Protein AF-0000000066917231 (afdb_homodimer)

InterPro domains:
  IPR001452 SH3 domain [PS50002] (466-528)
  IPR001452 SH3 domain [SM00326] (469-527)
  IPR027350 Glycosyltransferase family 23 (GT23) domain [PS51659] (178-539)
  IPR036028 SH3-like domain superfamily [SSF50044] (469-527)
  IPR045573 Alpha-(1,6)-fucosyltransferase, N- and catalytic domain [PF19745] (21-462)

Structure (mmCIF, N/CA/C/O backbone):
data_AF-0000000066917231-model_v1
#
loop_
_entity.id
_entity.type
_entity.pdbx_description
1 polymer 'GT23 domain-containing protein'
#
loop_
_atom_site.group_PDB
_atom_site.id
_atom_site.type_symbol
_atom_site.label_atom_id
_atom_site.label_alt_id
_atom_site.label_comp_id
_atom_site.label_asym_id
_atom_site.label_entity_id
_atom_site.label_seq_id
_atom_site.pdbx_PDB_ins_code
_atom_site.Cartn_x
_atom_site.Cartn_y
_atom_site.Cartn_z
_atom_site.occupancy
_atom_site.B_iso_or_equiv
_atom_site.auth_seq_id
_atom_site.auth_comp_id
_atom_site.auth_asym_id
_atom_site.auth_atom_id
_atom_site.pdbx_PDB_model_num
ATOM 1 N N . MET A 1 1 ? 68.5 40.312 -8.625 1 17.56 1 MET A N 1
ATOM 2 C CA . MET A 1 1 ? 67.75 40.281 -7.395 1 17.56 1 MET A CA 1
ATOM 3 C C . MET A 1 1 ? 67.5 38.875 -6.922 1 17.56 1 MET A C 1
ATOM 5 O O . MET A 1 1 ? 67.562 37.906 -7.715 1 17.56 1 MET A O 1
ATOM 9 N N . ARG A 1 2 ? 66.875 38.531 -5.535 1 18.97 2 ARG A N 1
ATOM 10 C CA . ARG A 1 2 ? 66.938 37.75 -4.312 1 18.97 2 ARG A CA 1
ATOM 11 C C . ARG A 1 2 ? 66.125 36.438 -4.473 1 18.97 2 ARG A C 1
ATOM 13 O O . ARG A 1 2 ? 65 36.469 -4.926 1 18.97 2 ARG A O 1
ATOM 20 N N . SER A 1 3 ? 66.688 35.25 -4.461 1 21.97 3 SER A N 1
ATOM 21 C CA . SER A 1 3 ? 66.5 33.812 -4.629 1 21.97 3 SER A CA 1
ATOM 22 C C . SER A 1 3 ? 65.75 33.188 -3.455 1 21.97 3 SER A C 1
ATOM 24 O O . SER A 1 3 ? 66.25 32.344 -2.742 1 21.97 3 SER A O 1
ATOM 26 N N . VAL A 1 4 ? 65 34.156 -2.635 1 23.23 4 VAL A N 1
ATOM 27 C CA . VAL A 1 4 ? 64.562 33.781 -1.29 1 23.23 4 VAL A CA 1
ATOM 28 C C . VAL A 1 4 ? 63.875 32.438 -1.321 1 23.23 4 VAL A C 1
ATOM 30 O O . VAL A 1 4 ? 63.375 32 -2.365 1 23.23 4 VAL A O 1
ATOM 33 N N . THR A 1 5 ? 63.594 31.641 -0.083 1 21.59 5 THR A N 1
ATOM 34 C CA . THR A 1 5 ? 63.594 30.562 0.896 1 21.59 5 THR A CA 1
ATOM 35 C C . THR A 1 5 ? 62.188 29.953 0.996 1 21.59 5 THR A C 1
ATOM 37 O O . THR A 1 5 ? 61.406 30.297 1.899 1 21.59 5 THR A O 1
ATOM 40 N N . LYS A 1 6 ? 61.25 29.953 -0.04 1 24.36 6 LYS A N 1
ATOM 41 C CA . LYS A 1 6 ? 59.812 29.781 0.148 1 24.36 6 LYS A CA 1
ATOM 42 C C . LYS A 1 6 ? 59.5 28.359 0.579 1 24.36 6 LYS A C 1
ATOM 44 O O . LYS A 1 6 ? 58.344 27.906 0.447 1 24.36 6 LYS A O 1
ATOM 49 N N . ASN A 1 7 ? 60.531 27.5 1.087 1 22.14 7 ASN A N 1
ATOM 50 C CA . ASN A 1 7 ? 60.406 26.047 1.119 1 22.14 7 ASN A CA 1
ATOM 51 C C . ASN A 1 7 ? 59.469 25.594 2.244 1 22.14 7 ASN A C 1
ATOM 53 O O . ASN A 1 7 ? 58.906 24.5 2.186 1 22.14 7 ASN A O 1
ATOM 57 N N . SER A 1 8 ? 59.594 26.094 3.582 1 23.36 8 SER A N 1
ATOM 58 C CA . SER A 1 8 ? 59.5 25.219 4.746 1 23.36 8 SER A CA 1
ATOM 59 C C . SER A 1 8 ? 58.062 24.938 5.141 1 23.36 8 SER A C 1
ATOM 61 O O . SER A 1 8 ? 57.781 24.094 5.996 1 23.36 8 SER A O 1
ATOM 63 N N . LEU A 1 9 ? 57.031 25.844 5.008 1 25.36 9 LEU A N 1
ATOM 64 C CA . LEU A 1 9 ? 55.938 25.875 5.949 1 25.36 9 LEU A CA 1
ATOM 65 C C . LEU A 1 9 ? 55 24.688 5.707 1 25.36 9 LEU A C 1
ATOM 67 O O . LEU A 1 9 ? 53.969 24.562 6.383 1 25.36 9 LEU A O 1
ATOM 71 N N . THR A 1 10 ? 55.188 23.781 4.629 1 25.2 10 THR A N 1
ATOM 72 C CA . THR A 1 10 ? 54.062 22.922 4.23 1 25.2 10 THR A CA 1
ATOM 73 C C . THR A 1 10 ? 54 21.688 5.129 1 25.2 10 THR A C 1
ATOM 75 O O . THR A 1 10 ? 53.094 20.859 4.957 1 25.2 10 THR A O 1
ATOM 78 N N . SER A 1 11 ? 55 21.375 6.086 1 26.55 11 SER A N 1
ATOM 79 C CA . SER A 1 11 ? 55.125 20.016 6.602 1 26.55 11 SER A CA 1
ATOM 80 C C . SER A 1 11 ? 54.125 19.766 7.719 1 26.55 11 SER A C 1
ATOM 82 O O . SER A 1 11 ? 53.719 18.609 7.953 1 26.55 11 SER A O 1
ATOM 84 N N . ASP A 1 12 ? 53.812 20.688 8.672 1 26.84 12 ASP A N 1
ATOM 85 C CA . ASP A 1 12 ? 53.344 20.344 10.016 1 26.84 12 ASP A CA 1
ATOM 86 C C . ASP A 1 12 ? 51.906 19.891 9.992 1 26.84 12 ASP A C 1
ATOM 88 O O . ASP A 1 12 ? 51.375 19.375 10.992 1 26.84 12 ASP A O 1
ATOM 92 N N . ILE A 1 13 ? 51.031 20.312 9.086 1 29.67 13 ILE A N 1
ATOM 93 C CA . ILE A 1 13 ? 49.594 20.109 9.359 1 29.67 13 ILE A CA 1
ATOM 94 C C . ILE A 1 13 ? 49.25 18.641 9.211 1 29.67 13 ILE A C 1
ATOM 96 O O . ILE A 1 13 ? 48.062 18.25 9.32 1 29.67 13 ILE A O 1
ATOM 100 N N . ARG A 1 14 ? 50.219 17.656 8.836 1 33.34 14 ARG A N 1
ATOM 101 C CA . ARG A 1 14 ? 49.969 16.25 8.484 1 33.34 14 ARG A CA 1
ATOM 102 C C . ARG A 1 14 ? 49.75 15.406 9.734 1 33.34 14 ARG A C 1
ATOM 104 O O . ARG A 1 14 ? 49.031 14.406 9.695 1 33.34 14 ARG A O 1
ATOM 111 N N . ASN A 1 15 ? 50.438 15.68 10.883 1 32.41 15 ASN A N 1
ATOM 112 C CA . ASN A 1 15 ? 50.531 14.703 11.961 1 32.41 15 ASN A CA 1
ATOM 113 C C . ASN A 1 15 ? 49.219 14.641 12.773 1 32.41 15 ASN A C 1
ATOM 115 O O . ASN A 1 15 ? 49 13.688 13.523 1 32.41 15 ASN A O 1
ATOM 119 N N . VAL A 1 16 ? 48.469 15.766 13.039 1 36.62 16 VAL A N 1
ATOM 120 C CA . VAL A 1 16 ? 47.375 15.742 14.008 1 36.62 16 VAL A CA 1
ATOM 121 C C . VAL A 1 16 ? 46.281 14.82 13.508 1 36.62 16 VAL A C 1
ATOM 123 O O . VAL A 1 16 ? 45.562 14.219 14.305 1 36.62 16 VAL A O 1
ATOM 126 N N . ASP A 1 17 ? 46.219 14.602 12.148 1 38 17 ASP A N 1
ATOM 127 C CA . ASP A 1 17 ? 45.062 13.914 11.594 1 38 17 ASP A CA 1
ATOM 128 C C . ASP A 1 17 ? 45.156 12.406 11.82 1 38 17 ASP A C 1
ATOM 130 O O . ASP A 1 17 ? 44.156 11.719 11.938 1 38 17 ASP A O 1
ATOM 134 N N . LEU A 1 18 ? 46.375 11.805 12.148 1 42.78 18 LEU A N 1
ATOM 135 C CA . LEU A 1 18 ? 46.531 10.359 12.234 1 42.78 18 LEU A CA 1
ATOM 136 C C . LEU A 1 18 ? 46.062 9.828 13.578 1 42.78 18 LEU A C 1
ATOM 138 O O . LEU A 1 18 ? 45.469 8.742 13.656 1 42.78 18 LEU A O 1
ATOM 142 N N . SER A 1 19 ? 46.312 10.648 14.625 1 46.03 19 SER A N 1
ATOM 143 C CA . SER A 1 19 ? 45.969 10.125 15.945 1 46.03 19 SER A CA 1
ATOM 144 C C . SER A 1 19 ? 44.438 9.961 16.109 1 46.03 19 SER A C 1
ATOM 146 O O . SER A 1 19 ? 44 9.047 16.797 1 46.03 19 SER A O 1
ATOM 148 N N . LYS A 1 20 ? 43.656 10.773 15.508 1 46.69 20 LYS A N 1
ATOM 149 C CA . LYS A 1 20 ? 42.219 10.672 15.57 1 46.69 20 LYS A CA 1
ATOM 150 C C . LYS A 1 20 ? 41.719 9.406 14.867 1 46.69 20 LYS A C 1
ATOM 152 O O . LYS A 1 20 ? 40.812 8.742 15.344 1 46.69 20 LYS A O 1
ATOM 157 N N . ILE A 1 21 ? 42.469 9.062 13.828 1 51.41 21 ILE A N 1
ATOM 158 C CA . ILE A 1 21 ? 42.094 7.879 13.055 1 51.41 21 ILE A CA 1
ATOM 159 C C . ILE A 1 21 ? 42.375 6.621 13.883 1 51.41 21 ILE A C 1
ATOM 161 O O . ILE A 1 21 ? 41.531 5.699 13.906 1 51.41 21 ILE A O 1
ATOM 165 N N . GLU A 1 22 ? 43.438 6.711 14.641 1 52.06 22 GLU A N 1
ATOM 166 C CA . GLU A 1 22 ? 43.781 5.527 15.422 1 52.06 22 GLU A CA 1
ATOM 167 C C . GLU A 1 22 ? 42.781 5.324 16.562 1 52.06 22 GLU A C 1
ATOM 169 O O . GLU A 1 22 ? 42.375 4.199 16.844 1 52.06 22 GLU A O 1
ATOM 174 N N . LEU A 1 23 ? 42.406 6.422 17.156 1 48.94 23 LEU A N 1
ATOM 175 C CA . LEU A 1 23 ? 41.438 6.332 18.266 1 48.94 23 LEU A CA 1
ATOM 176 C C . LEU A 1 23 ? 40.094 5.879 17.75 1 48.94 23 LEU A C 1
ATOM 178 O O . LEU A 1 23 ? 39.406 5.055 18.375 1 48.94 23 LEU A O 1
ATOM 182 N N . ALA A 1 24 ? 39.781 6.367 16.578 1 51.31 24 ALA A N 1
ATOM 183 C CA . ALA A 1 24 ? 38.531 5.941 15.961 1 51.31 24 ALA A CA 1
ATOM 184 C C . ALA A 1 24 ? 38.562 4.461 15.586 1 51.31 24 ALA A C 1
ATOM 186 O O . ALA A 1 24 ? 37.594 3.729 15.797 1 51.31 24 ALA A O 1
ATOM 187 N N . ASN A 1 25 ? 39.719 4.039 15.172 1 56.25 25 ASN A N 1
ATOM 188 C CA . ASN A 1 25 ? 39.875 2.629 14.844 1 56.25 25 ASN A CA 1
ATOM 189 C C . ASN A 1 25 ? 39.812 1.755 16.094 1 56.25 25 ASN A C 1
ATOM 191 O O . ASN A 1 25 ? 39.25 0.671 16.078 1 56.25 25 ASN A O 1
ATOM 195 N N . SER A 1 26 ? 40.438 2.277 17.125 1 54.97 26 SER A N 1
ATOM 196 C CA . SER A 1 26 ? 40.406 1.513 18.359 1 54.97 26 SER A CA 1
ATOM 197 C C . SER A 1 26 ? 39 1.445 18.953 1 54.97 26 SER A C 1
ATOM 199 O O . SER A 1 26 ? 38.594 0.413 19.484 1 54.97 26 SER A O 1
ATOM 201 N N . LEU A 1 27 ? 38.312 2.51 18.859 1 50.88 27 LEU A N 1
ATOM 202 C CA . LEU A 1 27 ? 36.906 2.521 19.297 1 50.88 27 LEU A CA 1
ATOM 203 C C . LEU A 1 27 ? 36.062 1.57 18.453 1 50.88 27 LEU A C 1
ATOM 205 O O . LEU A 1 27 ? 35.25 0.827 18.984 1 50.88 27 LEU A O 1
ATOM 209 N N . GLU A 1 28 ? 36.438 1.521 17.203 1 55.41 28 GLU A N 1
ATOM 210 C CA . GLU A 1 28 ? 35.719 0.617 16.312 1 55.41 28 GLU A CA 1
ATOM 211 C C . GLU A 1 28 ? 36 -0.841 16.656 1 55.41 28 GLU A C 1
ATOM 213 O O . GLU A 1 28 ? 35.094 -1.677 16.641 1 55.41 28 GLU A O 1
ATOM 218 N N . ARG A 1 29 ? 37.125 -1.12 17 1 59.41 29 ARG A N 1
ATOM 219 C CA . ARG A 1 29 ? 37.5 -2.475 17.391 1 59.41 29 ARG A CA 1
ATOM 220 C C . ARG A 1 29 ? 36.875 -2.854 18.719 1 59.41 29 ARG A C 1
ATOM 222 O O . ARG A 1 29 ? 36.406 -3.977 18.891 1 59.41 29 ARG A O 1
ATOM 229 N N . ALA A 1 30 ? 36.906 -1.889 19.562 1 56.41 30 ALA A N 1
ATOM 230 C CA . ALA A 1 30 ? 36.344 -2.152 20.875 1 56.41 30 ALA A CA 1
ATOM 231 C C . ALA A 1 30 ? 34.812 -2.363 20.781 1 56.41 30 ALA A C 1
ATOM 233 O O . ALA A 1 30 ? 34.281 -3.246 21.438 1 56.41 30 ALA A O 1
ATOM 234 N N . LEU A 1 31 ? 34.344 -1.624 19.875 1 54.09 31 LEU A N 1
ATOM 235 C CA . LEU A 1 31 ? 32.906 -1.752 19.672 1 54.09 31 LEU A CA 1
ATOM 236 C C . LEU A 1 31 ? 32.594 -3.051 18.938 1 54.09 31 LEU A C 1
ATOM 238 O O . LEU A 1 31 ? 31.609 -3.732 19.281 1 54.09 31 LEU A O 1
ATOM 242 N N . SER A 1 32 ? 33.406 -3.473 18.109 1 60.41 32 SER A N 1
ATOM 243 C CA . SER A 1 32 ? 33.281 -4.762 17.438 1 60.41 32 SER A CA 1
ATOM 244 C C . SER A 1 32 ? 33.438 -5.918 18.406 1 60.41 32 SER A C 1
ATOM 246 O O . SER A 1 32 ? 32.688 -6.891 18.375 1 60.41 32 SER A O 1
ATOM 248 N N . ALA A 1 33 ? 34.344 -5.738 19.25 1 57.94 33 ALA A N 1
ATOM 249 C CA . ALA A 1 33 ? 34.562 -6.77 20.25 1 57.94 33 ALA A CA 1
ATOM 250 C C . ALA A 1 33 ? 33.406 -6.848 21.234 1 57.94 33 ALA A C 1
ATOM 252 O O . ALA A 1 33 ? 33 -7.938 21.641 1 57.94 33 ALA A O 1
ATOM 253 N N . SER A 1 34 ? 32.844 -5.695 21.562 1 56.16 34 SER A N 1
ATOM 254 C CA . SER A 1 34 ? 31.688 -5.637 22.453 1 56.16 34 SER A CA 1
ATOM 255 C C . SER A 1 34 ? 30.469 -6.262 21.797 1 56.16 34 SER A C 1
ATOM 257 O O . SER A 1 34 ? 29.703 -6.977 22.453 1 56.16 34 SER A O 1
ATOM 259 N N . GLU A 1 35 ? 30.438 -6.164 20.484 1 56.69 35 GLU A N 1
ATOM 260 C CA . GLU A 1 35 ? 29.328 -6.758 19.734 1 56.69 35 GLU A CA 1
ATOM 261 C C . GLU A 1 35 ? 29.469 -8.273 19.641 1 56.69 35 GLU A C 1
ATOM 263 O O . GLU A 1 35 ? 28.5 -9.008 19.766 1 56.69 35 GLU A O 1
ATOM 268 N N . GLU A 1 36 ? 30.531 -8.766 19.484 1 61.72 36 GLU A N 1
ATOM 269 C CA . GLU A 1 36 ? 30.812 -10.203 19.5 1 61.72 36 GLU A CA 1
ATOM 270 C C . GLU A 1 36 ? 30.531 -10.812 20.859 1 61.72 36 GLU A C 1
ATOM 272 O O . GLU A 1 36 ? 29.969 -11.906 20.953 1 61.72 36 GLU A O 1
ATOM 277 N N . LEU A 1 37 ? 30.812 -10.039 21.859 1 60.53 37 LEU A N 1
ATOM 278 C CA . LEU A 1 37 ? 30.578 -10.508 23.219 1 60.53 37 LEU A CA 1
ATOM 279 C C . LEU A 1 37 ? 29.094 -10.523 23.547 1 60.53 37 LEU A C 1
ATOM 281 O O . LEU A 1 37 ? 28.609 -11.43 24.219 1 60.53 37 LEU A O 1
ATOM 285 N N . LEU A 1 38 ? 28.438 -9.648 22.984 1 57.53 38 LEU A N 1
ATOM 286 C CA . LEU A 1 38 ? 27 -9.594 23.141 1 57.53 38 LEU A CA 1
ATOM 287 C C . LEU A 1 38 ? 26.312 -10.734 22.391 1 57.53 38 LEU A C 1
ATOM 289 O O . LEU A 1 38 ? 25.391 -11.359 22.906 1 57.53 38 LEU A O 1
ATOM 293 N N . LYS A 1 39 ? 26.734 -11.078 21.297 1 62.38 39 LYS A N 1
ATOM 294 C CA . LYS A 1 39 ? 26.281 -12.234 20.531 1 62.38 39 LYS A CA 1
ATOM 295 C C . LYS A 1 39 ? 26.547 -13.531 21.281 1 62.38 39 LYS A C 1
ATOM 297 O O . LYS A 1 39 ? 25.688 -14.414 21.359 1 62.38 39 LYS A O 1
ATOM 302 N N . GLU A 1 40 ? 27.641 -13.625 21.75 1 62.16 40 GLU A N 1
ATOM 303 C CA . GLU A 1 40 ? 28 -14.812 22.531 1 62.16 40 GLU A CA 1
ATOM 304 C C . GLU A 1 40 ? 27.156 -14.93 23.781 1 62.16 40 GLU A C 1
ATOM 306 O O . GLU A 1 40 ? 26.703 -16.016 24.141 1 62.16 40 GLU A O 1
ATOM 311 N N . ASN A 1 41 ? 26.891 -13.82 24.344 1 60.03 41 ASN A N 1
ATOM 312 C CA . ASN A 1 41 ? 26.047 -13.797 25.531 1 60.03 41 ASN A CA 1
ATOM 313 C C . ASN A 1 41 ? 24.625 -14.227 25.219 1 60.03 41 ASN A C 1
ATOM 315 O O . ASN A 1 41 ? 24.016 -14.984 25.984 1 60.03 41 ASN A O 1
ATOM 319 N N . LYS A 1 42 ? 24.156 -13.883 24.125 1 60.28 42 LYS A N 1
ATOM 320 C CA . LYS A 1 42 ? 22.812 -14.266 23.719 1 60.28 42 LYS A CA 1
ATOM 321 C C . LYS A 1 42 ? 22.734 -15.75 23.359 1 60.28 42 LYS A C 1
ATOM 323 O O . LYS A 1 42 ? 21.766 -16.422 23.719 1 60.28 42 LYS A O 1
ATOM 328 N N . GLU A 1 43 ? 23.672 -16.25 22.75 1 62.56 43 GLU A N 1
ATOM 329 C CA . GLU A 1 43 ? 23.797 -17.672 22.484 1 62.56 43 GLU A CA 1
ATOM 330 C C . GLU A 1 43 ? 23.875 -18.484 23.781 1 62.56 43 GLU A C 1
ATOM 332 O O . GLU A 1 43 ? 23.234 -19.516 23.906 1 62.56 43 GLU A O 1
ATOM 337 N N . LEU A 1 44 ? 24.516 -17.984 24.703 1 60.72 44 LEU A N 1
ATOM 338 C CA . LEU A 1 44 ? 24.688 -18.688 25.969 1 60.72 44 LEU A CA 1
ATOM 339 C C . LEU A 1 44 ? 23.391 -18.672 26.781 1 60.72 44 LEU A C 1
ATOM 341 O O . LEU A 1 44 ? 23.016 -19.688 27.375 1 60.72 44 LEU A O 1
ATOM 345 N N . ARG A 1 45 ? 22.672 -17.656 26.641 1 58.12 45 ARG A N 1
ATOM 346 C CA . ARG A 1 45 ? 21.391 -17.562 27.328 1 58.12 45 ARG A CA 1
ATOM 347 C C . ARG A 1 45 ? 20.375 -18.5 26.703 1 58.12 45 ARG A C 1
ATOM 349 O O . ARG A 1 45 ? 19.594 -19.156 27.406 1 58.12 45 ARG A O 1
ATOM 356 N N . SER A 1 46 ? 20.422 -18.656 25.422 1 57.44 46 SER A N 1
ATOM 357 C CA . SER A 1 46 ? 19.578 -19.594 24.703 1 57.44 46 SER A CA 1
ATOM 358 C C . SER A 1 46 ? 19.891 -21.031 25.078 1 57.44 46 SER A C 1
ATOM 360 O O . SER A 1 46 ? 18.984 -21.844 25.266 1 57.44 46 SER A O 1
ATOM 362 N N . ILE A 1 47 ? 20.984 -21.375 25.234 1 56.25 47 ILE A N 1
ATOM 363 C CA . ILE A 1 47 ? 21.422 -22.688 25.656 1 56.25 47 ILE A CA 1
ATOM 364 C C . ILE A 1 47 ? 20.938 -22.969 27.078 1 56.25 47 ILE A C 1
ATOM 366 O O . ILE A 1 47 ? 20.406 -24.031 27.375 1 56.25 47 ILE A O 1
ATOM 370 N N . ILE A 1 48 ? 20.969 -21.984 27.859 1 52.78 48 ILE A N 1
ATOM 371 C CA . ILE A 1 48 ? 20.562 -22.109 29.25 1 52.78 48 ILE A CA 1
ATOM 372 C C . ILE A 1 48 ? 19.047 -22.328 29.328 1 52.78 48 ILE A C 1
ATOM 374 O O . ILE A 1 48 ? 18.562 -23.188 30.062 1 52.78 48 ILE A O 1
ATOM 378 N N . SER A 1 49 ? 18.281 -21.641 28.562 1 50.53 49 SER A N 1
ATOM 379 C CA . SER A 1 49 ? 16.828 -21.766 28.609 1 50.53 49 SER A CA 1
ATOM 380 C C . SER A 1 49 ? 16.375 -23.141 28.125 1 50.53 49 SER A C 1
ATOM 382 O O . SER A 1 49 ? 15.438 -23.703 28.688 1 50.53 49 SER A O 1
ATOM 384 N N . LYS A 1 50 ? 16.938 -23.734 27.234 1 48.75 50 LYS A N 1
ATOM 385 C CA . LYS A 1 50 ? 16.656 -25.094 26.766 1 48.75 50 LYS A CA 1
ATOM 386 C C . LYS A 1 50 ? 16.906 -26.109 27.875 1 48.75 50 LYS A C 1
ATOM 388 O O . LYS A 1 50 ? 16.203 -27.125 27.953 1 48.75 50 LYS A O 1
ATOM 393 N N . PHE A 1 51 ? 17.766 -25.797 28.672 1 41.22 51 PHE A N 1
ATOM 394 C CA . PHE A 1 51 ? 18.047 -26.734 29.75 1 41.22 51 PHE A CA 1
ATOM 395 C C . PHE A 1 51 ? 17 -26.625 30.859 1 41.22 51 PHE A C 1
ATOM 397 O O . PHE A 1 51 ? 16.688 -27.609 31.516 1 41.22 51 PHE A O 1
ATOM 404 N N . ILE A 1 52 ? 16.438 -25.453 31.062 1 40.75 52 ILE A N 1
ATOM 405 C CA . ILE A 1 52 ? 15.508 -25.266 32.156 1 40.75 52 ILE A CA 1
ATOM 406 C C . ILE A 1 52 ? 14.195 -25.984 31.859 1 40.75 52 ILE A C 1
ATOM 408 O O . ILE A 1 52 ? 13.617 -26.625 32.75 1 40.75 52 ILE A O 1
ATOM 412 N N . ASN A 1 53 ? 13.531 -25.953 30.75 1 38.22 53 ASN A N 1
ATOM 413 C CA . ASN A 1 53 ? 12.211 -26.531 30.516 1 38.22 53 ASN A CA 1
ATOM 414 C C . ASN A 1 53 ? 12.234 -28.047 30.609 1 38.22 53 ASN A C 1
ATOM 416 O O . ASN A 1 53 ? 11.195 -28.703 30.469 1 38.22 53 ASN A O 1
ATOM 420 N N . LYS A 1 54 ? 13.258 -28.688 30.531 1 35.72 54 LYS A N 1
ATOM 421 C CA . LYS A 1 54 ? 13.156 -30.125 30.688 1 35.72 54 LYS A CA 1
ATOM 422 C C . LYS A 1 54 ? 12.719 -30.484 32.125 1 35.72 54 LYS A C 1
ATOM 424 O O . LYS A 1 54 ? 12.453 -31.656 32.406 1 35.72 54 LYS A O 1
ATOM 429 N N . LYS A 1 55 ? 12.93 -29.641 33.219 1 31.81 55 LYS A N 1
ATOM 430 C CA . LYS A 1 55 ? 12.711 -30.172 34.562 1 31.81 55 LYS A CA 1
ATOM 431 C C . LYS A 1 55 ? 11.258 -30 34.969 1 31.81 55 LYS A C 1
ATOM 433 O O . LYS A 1 55 ? 10.984 -29.453 36.062 1 31.81 55 LYS A O 1
ATOM 438 N N . ASP A 1 56 ? 10.117 -30.062 34.281 1 31.14 56 ASP A N 1
ATOM 439 C CA . ASP A 1 56 ? 8.75 -29.922 34.781 1 31.14 56 ASP A CA 1
ATOM 440 C C . ASP A 1 56 ? 8.445 -30.969 35.875 1 31.14 56 ASP A C 1
ATOM 442 O O . ASP A 1 56 ? 7.293 -31.141 36.25 1 31.14 56 ASP A O 1
ATOM 446 N N . GLY A 1 57 ? 9 -31.922 36.281 1 27.83 57 GLY A N 1
ATOM 447 C CA . GLY A 1 57 ? 8.258 -32.844 37.125 1 27.83 57 GLY A CA 1
ATOM 448 C C . GLY A 1 57 ? 7.797 -32.25 38.438 1 27.83 57 GLY A C 1
ATOM 449 O O . GLY A 1 57 ? 6.832 -32.719 39.031 1 27.83 57 GLY A O 1
ATOM 450 N N . ILE A 1 58 ? 8.484 -31.547 39.438 1 23.86 58 ILE A N 1
ATOM 451 C CA . ILE A 1 58 ? 8.328 -31.734 40.875 1 23.86 58 ILE A CA 1
ATOM 452 C C . ILE A 1 58 ? 7.355 -30.688 41.406 1 23.86 58 ILE A C 1
ATOM 454 O O . ILE A 1 58 ? 7.094 -30.656 42.625 1 23.86 58 ILE A O 1
ATOM 458 N N . PHE A 1 59 ? 7.086 -29.453 40.938 1 25.27 59 PHE A N 1
ATOM 459 C CA . PHE A 1 59 ? 6.57 -28.516 41.938 1 25.27 59 PHE A CA 1
ATOM 460 C C . PHE A 1 59 ? 5.145 -28.875 42.312 1 25.27 59 PHE A C 1
ATOM 462 O O . PHE A 1 59 ? 4.258 -28.953 41.469 1 25.27 59 PHE A O 1
ATOM 469 N N . ASN A 1 60 ? 4.883 -29.422 43.625 1 21.39 60 ASN A N 1
ATOM 470 C CA . ASN A 1 60 ? 3.834 -29.828 44.531 1 21.39 60 ASN A CA 1
ATOM 471 C C . ASN A 1 60 ? 2.82 -28.719 44.75 1 21.39 60 ASN A C 1
ATOM 473 O O . ASN A 1 60 ? 3.125 -27.531 44.531 1 21.39 60 ASN A O 1
ATOM 477 N N . GLU A 1 61 ? 1.549 -28.938 45.531 1 22.73 61 GLU A N 1
ATOM 478 C CA . GLU A 1 61 ? 0.141 -28.656 45.812 1 22.73 61 GLU A CA 1
ATOM 479 C C . GLU A 1 61 ? -0.018 -27.422 46.688 1 22.73 61 GLU A C 1
ATOM 481 O O . GLU A 1 61 ? -1.13 -26.922 46.875 1 22.73 61 GLU A O 1
ATOM 486 N N . SER A 1 62 ? 0.899 -26.953 47.594 1 20.22 62 SER A N 1
ATOM 487 C CA . SER A 1 62 ? 0.451 -26.484 48.906 1 20.22 62 SER A CA 1
ATOM 488 C C . SER A 1 62 ? -0.437 -25.25 48.781 1 20.22 62 SER A C 1
ATOM 490 O O . SER A 1 62 ? -0.428 -24.578 47.75 1 20.22 62 SER A O 1
ATOM 492 N N . SER A 1 63 ? -0.992 -24.656 50.031 1 21.72 63 SER A N 1
ATOM 493 C CA . SER A 1 63 ? -2.086 -24.125 50.812 1 21.72 63 SER A CA 1
ATOM 494 C C . SER A 1 63 ? -2.352 -22.656 50.5 1 21.72 63 SER A C 1
ATOM 496 O O . SER A 1 63 ? -3.502 -22.266 50.312 1 21.72 63 SER A O 1
ATOM 498 N N . ASP A 1 64 ? -1.645 -21.656 51.125 1 19.94 64 ASP A N 1
ATOM 499 C CA . ASP A 1 64 ? -2.045 -20.438 51.812 1 19.94 64 ASP A CA 1
ATOM 500 C C . ASP A 1 64 ? -2.268 -19.297 50.844 1 19.94 64 ASP A C 1
ATOM 502 O O . ASP A 1 64 ? -2.543 -18.172 51.25 1 19.94 64 ASP A O 1
ATOM 506 N N . ILE A 1 65 ? -1.604 -19.141 49.75 1 20.95 65 ILE A N 1
ATOM 507 C CA . ILE A 1 65 ? -1.556 -17.75 49.312 1 20.95 65 ILE A CA 1
ATOM 508 C C . ILE A 1 65 ? -2.957 -17.266 48.938 1 20.95 65 ILE A C 1
ATOM 510 O O . ILE A 1 65 ? -3.557 -17.766 48 1 20.95 65 ILE A O 1
ATOM 514 N N . LYS A 1 66 ? -3.789 -16.625 49.875 1 22.97 66 LYS A N 1
ATOM 515 C CA . LYS A 1 66 ? -4.945 -15.828 50.25 1 22.97 66 LYS A CA 1
ATOM 516 C C . LYS A 1 66 ? -5.297 -14.812 49.156 1 22.97 66 LYS A C 1
ATOM 518 O O . LYS A 1 66 ? -4.41 -14.312 48.469 1 22.97 66 LYS A O 1
ATOM 523 N N . LYS A 1 67 ? -6.695 -14.312 49.094 1 23.91 67 LYS A N 1
ATOM 524 C CA . LYS A 1 67 ? -7.727 -13.758 48.219 1 23.91 67 LYS A CA 1
ATOM 525 C C . LYS A 1 67 ? -7.426 -12.305 47.875 1 23.91 67 LYS A C 1
ATOM 527 O O . LYS A 1 67 ? -7.895 -11.391 48.531 1 23.91 67 LYS A O 1
ATOM 532 N N . VAL A 1 68 ? -6.227 -11.812 47.844 1 20.31 68 VAL A N 1
ATOM 533 C CA . VAL A 1 68 ? -6.195 -10.367 47.625 1 20.31 68 VAL A CA 1
ATOM 534 C C . VAL A 1 68 ? -7.133 -9.992 46.469 1 20.31 68 VAL A C 1
ATOM 536 O O . VAL A 1 68 ? -7.055 -10.578 45.406 1 20.31 68 VAL A O 1
ATOM 539 N N . HIS A 1 69 ? -8.336 -9.227 46.656 1 22.98 69 HIS A N 1
ATOM 540 C CA . HIS A 1 69 ? -9.578 -8.688 46.125 1 22.98 69 HIS A CA 1
ATOM 541 C C . HIS A 1 69 ? -9.344 -7.961 44.812 1 22.98 69 HIS A C 1
ATOM 543 O O . HIS A 1 69 ? -10.273 -7.371 44.25 1 22.98 69 HIS A O 1
ATOM 549 N N . GLU A 1 70 ? -8.062 -7.562 44.5 1 21.73 70 GLU A N 1
ATOM 550 C CA . GLU A 1 70 ? -7.727 -6.422 43.656 1 21.73 70 GLU A CA 1
ATOM 551 C C . GLU A 1 70 ? -8.172 -6.652 42.219 1 21.73 70 GLU A C 1
ATOM 553 O O . GLU A 1 70 ? -7.441 -7.25 41.406 1 21.73 70 GLU A O 1
ATOM 558 N N . LYS A 1 71 ? -9.422 -7.059 41.906 1 24.94 71 LYS A N 1
ATOM 559 C CA . LYS A 1 71 ? -10.062 -7.531 40.656 1 24.94 71 LYS A CA 1
ATOM 560 C C . LYS A 1 71 ? -10 -6.473 39.562 1 24.94 71 LYS A C 1
ATOM 562 O O . LYS A 1 71 ? -10.289 -6.762 38.406 1 24.94 71 LYS A O 1
ATOM 567 N N . SER A 1 72 ? -10.359 -5.219 40 1 23.3 72 SER A N 1
ATOM 568 C CA . SER A 1 72 ? -11.188 -4.41 39.094 1 23.3 72 SER A CA 1
ATOM 569 C C . SER A 1 72 ? -10.508 -4.223 37.75 1 23.3 72 SER A C 1
ATOM 571 O O . SER A 1 72 ? -11.125 -4.445 36.688 1 23.3 72 SER A O 1
ATOM 573 N N . SER A 1 73 ? -9.695 -3.113 37.656 1 23.62 73 SER A N 1
ATOM 574 C CA . SER A 1 73 ? -9.523 -2.227 36.5 1 23.62 73 SER A CA 1
ATOM 575 C C . SER A 1 73 ? -8.695 -2.893 35.406 1 23.62 73 SER A C 1
ATOM 577 O O . SER A 1 73 ? -8.289 -2.24 34.438 1 23.62 73 SER A O 1
ATOM 579 N N . ILE A 1 74 ? -8.25 -4.117 35.562 1 24.25 74 ILE A N 1
ATOM 580 C CA . ILE A 1 74 ? -7.277 -4.852 34.75 1 24.25 74 ILE A CA 1
ATOM 581 C C . ILE A 1 74 ? -7.926 -5.32 33.469 1 24.25 74 ILE A C 1
ATOM 583 O O . ILE A 1 74 ? -7.316 -6.062 32.688 1 24.25 74 ILE A O 1
ATOM 587 N N . ASP A 1 75 ? -9.211 -5.242 33.406 1 26.16 75 ASP A N 1
ATOM 588 C CA . ASP A 1 75 ? -9.867 -5.996 32.344 1 26.16 75 ASP A CA 1
ATOM 589 C C . ASP A 1 75 ? -9.328 -5.59 30.969 1 26.16 75 ASP A C 1
ATOM 591 O O . ASP A 1 75 ? -9.516 -6.316 29.984 1 26.16 75 ASP A O 1
ATOM 595 N N . LYS A 1 76 ? -9.266 -4.32 30.766 1 27.67 76 LYS A N 1
ATOM 596 C CA . LYS A 1 76 ? -9.094 -3.877 29.391 1 27.67 76 LYS A CA 1
ATOM 597 C C . LYS A 1 76 ? -7.805 -4.438 28.781 1 27.67 76 LYS A C 1
ATOM 599 O O . LYS A 1 76 ? -7.441 -4.098 27.656 1 27.67 76 LYS A O 1
ATOM 604 N N . ILE A 1 77 ? -6.957 -5.059 29.625 1 24.83 77 ILE A N 1
ATOM 605 C CA . ILE A 1 77 ? -5.688 -5.559 29.109 1 24.83 77 ILE A CA 1
ATOM 606 C C . ILE A 1 77 ? -5.934 -6.816 28.281 1 24.83 77 ILE A C 1
ATOM 608 O O . ILE A 1 77 ? -5.078 -7.703 28.219 1 24.83 77 ILE A O 1
ATOM 612 N N . VAL A 1 78 ? -7.02 -7.387 28.109 1 25.56 78 VAL A N 1
ATOM 613 C CA . VAL A 1 78 ? -7.031 -8.617 27.312 1 25.56 78 VAL A CA 1
ATOM 614 C C . VAL A 1 78 ? -6.246 -8.406 26.031 1 25.56 78 VAL A C 1
ATOM 616 O O . VAL A 1 78 ? -6.801 -7.969 25.016 1 25.56 78 VAL A O 1
ATOM 619 N N . LEU A 1 79 ? -5.23 -7.559 25.922 1 28.09 79 LEU A N 1
ATOM 620 C CA . LEU A 1 79 ? -4.066 -7.637 25.062 1 28.09 79 LEU A CA 1
ATOM 621 C C . LEU A 1 79 ? -3.568 -9.078 24.938 1 28.09 79 LEU A C 1
ATOM 623 O O . LEU A 1 79 ? -2.824 -9.547 25.797 1 28.09 79 LEU A O 1
ATOM 627 N N . GLN A 1 80 ? -4.406 -10.047 24.828 1 24.64 80 GLN A N 1
ATOM 628 C CA . GLN A 1 80 ? -4.062 -11.461 24.719 1 24.64 80 GLN A CA 1
ATOM 629 C C . GLN A 1 80 ? -2.746 -11.648 23.969 1 24.64 80 GLN A C 1
ATOM 631 O O . GLN A 1 80 ? -2.271 -10.742 23.297 1 24.64 80 GLN A O 1
ATOM 636 N N . SER A 1 81 ? -2.418 -13.164 23.609 1 27.33 81 SER A N 1
ATOM 637 C CA . SER A 1 81 ? -1.302 -14.008 23.188 1 27.33 81 SER A CA 1
ATOM 638 C C . SER A 1 81 ? -0.749 -13.562 21.844 1 27.33 81 SER A C 1
ATOM 640 O O . SER A 1 81 ? 0.284 -14.062 21.391 1 27.33 81 SER A O 1
ATOM 642 N N . ASP A 1 82 ? -1.592 -13.18 21.016 1 26.95 82 ASP A N 1
ATOM 643 C CA . ASP A 1 82 ? -0.893 -12.805 19.797 1 26.95 82 ASP A CA 1
ATOM 644 C C . ASP A 1 82 ? 0.179 -11.75 20.078 1 26.95 82 ASP A C 1
ATOM 646 O O . ASP A 1 82 ? -0.043 -10.562 19.859 1 26.95 82 ASP A O 1
ATOM 650 N N . VAL A 1 83 ? 0.55 -11.625 21.281 1 29.81 83 VAL A N 1
ATOM 651 C CA . VAL A 1 83 ? 1.807 -10.977 21.641 1 29.81 83 VAL A CA 1
ATOM 652 C C . VAL A 1 83 ? 2.822 -11.156 20.516 1 29.81 83 VAL A C 1
ATOM 654 O O . VAL A 1 83 ? 3.273 -12.273 20.25 1 29.81 83 VAL A O 1
ATOM 657 N N . LEU A 1 84 ? 2.58 -10.453 19.359 1 32.31 84 LEU A N 1
ATOM 658 C CA . LEU A 1 84 ? 3.336 -10.227 18.125 1 32.31 84 LEU A CA 1
ATOM 659 C C . LEU A 1 84 ? 4.836 -10.203 18.406 1 32.31 84 LEU A C 1
ATOM 661 O O . LEU A 1 84 ? 5.297 -9.453 19.281 1 32.31 84 LEU A O 1
ATOM 665 N N . ASN A 1 85 ? 5.449 -11.258 18.391 1 30.7 85 ASN A N 1
ATOM 666 C CA . ASN A 1 85 ? 6.898 -11.43 18.312 1 30.7 85 ASN A CA 1
ATOM 667 C C . ASN A 1 85 ? 7.551 -10.281 17.547 1 30.7 85 ASN A C 1
ATOM 669 O O . ASN A 1 85 ? 7.707 -10.352 16.328 1 30.7 85 ASN A O 1
ATOM 673 N N . PHE A 1 86 ? 7.102 -9.078 17.797 1 34.56 86 PHE A N 1
ATOM 674 C CA . PHE A 1 86 ? 8 -8.07 17.266 1 34.56 86 PHE A CA 1
ATOM 675 C C . PHE A 1 86 ? 9.453 -8.461 17.5 1 34.56 86 PHE A C 1
ATOM 677 O O . PHE A 1 86 ? 9.875 -8.609 18.656 1 34.56 86 PHE A O 1
ATOM 684 N N . SER A 1 87 ? 9.93 -9.273 16.953 1 35.31 87 SER A N 1
ATOM 685 C CA . SER A 1 87 ? 11.383 -9.336 17.047 1 35.31 87 SER A CA 1
ATOM 686 C C . SER A 1 87 ? 11.984 -7.938 17.156 1 35.31 87 SER A C 1
ATOM 688 O O . SER A 1 87 ? 11.453 -6.977 16.609 1 35.31 87 SER A O 1
ATOM 690 N N . ASN A 1 88 ? 12.578 -7.516 18.219 1 42.22 88 ASN A N 1
ATOM 691 C CA . ASN A 1 88 ? 13.148 -6.297 18.781 1 42.22 88 ASN A CA 1
ATOM 692 C C . ASN A 1 88 ? 13.508 -5.293 17.688 1 42.22 88 ASN A C 1
ATOM 694 O O . ASN A 1 88 ? 13.492 -4.082 17.922 1 42.22 88 ASN A O 1
ATOM 698 N N . ILE A 1 89 ? 13.969 -5.754 16.406 1 54.88 89 ILE A N 1
ATOM 699 C CA . ILE A 1 89 ? 14.625 -4.766 15.555 1 54.88 89 ILE A CA 1
ATOM 700 C C . ILE A 1 89 ? 13.703 -4.387 14.391 1 54.88 89 ILE A C 1
ATOM 702 O O . ILE A 1 89 ? 13.852 -3.318 13.797 1 54.88 89 ILE A O 1
ATOM 706 N N . ASN A 1 90 ? 12.484 -5.121 14.227 1 70.25 90 ASN A N 1
ATOM 707 C CA . ASN A 1 90 ? 11.68 -4.812 13.047 1 70.25 90 ASN A CA 1
ATOM 708 C C . ASN A 1 90 ? 10.492 -3.916 13.391 1 70.25 90 ASN A C 1
ATOM 710 O O . ASN A 1 90 ? 9.734 -4.219 14.312 1 70.25 90 ASN A O 1
ATOM 714 N N . HIS A 1 91 ? 10.383 -2.799 12.719 1 82.75 91 HIS A N 1
ATOM 715 C CA . HIS A 1 91 ? 9.32 -1.816 12.898 1 82.75 91 HIS A CA 1
ATOM 716 C C . HIS A 1 91 ? 7.957 -2.422 12.602 1 82.75 91 HIS A C 1
ATOM 718 O O . HIS A 1 91 ? 6.934 -1.932 13.094 1 82.75 91 HIS A O 1
ATOM 724 N N . TYR A 1 92 ? 8.016 -3.607 11.875 1 87.31 92 TYR A N 1
ATOM 725 C CA . TYR A 1 92 ? 6.766 -4.152 11.359 1 87.31 92 TYR A CA 1
ATOM 726 C C . TYR A 1 92 ? 6.574 -5.598 11.805 1 87.31 92 TYR A C 1
ATOM 728 O O . TYR A 1 92 ? 7.547 -6.293 12.109 1 87.31 92 TYR A O 1
ATOM 736 N N . SER A 1 93 ? 5.348 -6.016 11.898 1 85.5 93 SER A N 1
ATOM 737 C CA . SER A 1 93 ? 5.012 -7.348 12.391 1 85.5 93 SER A CA 1
ATOM 738 C C . SER A 1 93 ? 5.301 -8.414 11.336 1 85.5 93 SER A C 1
ATOM 740 O O . SER A 1 93 ? 5.629 -8.086 10.195 1 85.5 93 SER A O 1
ATOM 742 N N . ILE A 1 94 ? 5.082 -9.625 11.68 1 80.81 94 ILE A N 1
ATOM 743 C CA . ILE A 1 94 ? 5.316 -10.766 10.805 1 80.81 94 ILE A CA 1
ATOM 744 C C . ILE A 1 94 ? 4.258 -10.805 9.711 1 80.81 94 ILE A C 1
ATOM 746 O O . ILE A 1 94 ? 4.453 -11.438 8.664 1 80.81 94 ILE A O 1
ATOM 750 N N . LYS A 1 95 ? 3.209 -10.07 9.891 1 89.38 95 LYS A N 1
ATOM 751 C CA . LYS A 1 95 ? 2.111 -10.086 8.93 1 89.38 95 LYS A CA 1
ATOM 752 C C . LYS A 1 95 ? 2.301 -9.016 7.859 1 89.38 95 LYS A C 1
ATOM 754 O O . LYS A 1 95 ? 1.505 -8.914 6.922 1 89.38 95 LYS A O 1
ATOM 759 N N . HIS A 1 96 ? 3.334 -8.273 8.016 1 93.12 96 HIS A N 1
ATOM 760 C CA . HIS A 1 96 ? 3.508 -7.117 7.141 1 93.12 96 HIS A CA 1
ATOM 761 C C . HIS A 1 96 ? 3.605 -7.543 5.68 1 93.12 96 HIS A C 1
ATOM 763 O O . HIS A 1 96 ? 3.012 -6.914 4.801 1 93.12 96 HIS A O 1
ATOM 769 N N . GLU A 1 97 ? 4.293 -8.648 5.383 1 93.88 97 GLU A N 1
ATOM 770 C CA . GLU A 1 97 ? 4.418 -9.156 4.02 1 93.88 97 GLU A CA 1
ATOM 771 C C . GLU A 1 97 ? 3.057 -9.547 3.453 1 93.88 97 GLU A C 1
ATOM 773 O O . GLU A 1 97 ? 2.781 -9.32 2.273 1 93.88 97 GLU A O 1
ATOM 778 N N . ALA A 1 98 ? 2.291 -10.133 4.289 1 94.38 98 ALA A N 1
ATOM 779 C CA . ALA A 1 98 ? 0.951 -10.523 3.861 1 94.38 98 ALA A CA 1
ATOM 780 C C . ALA A 1 98 ? 0.106 -9.297 3.521 1 94.38 98 ALA A C 1
ATOM 782 O O . ALA A 1 98 ? -0.651 -9.312 2.547 1 94.38 98 ALA A O 1
ATOM 783 N N . LEU A 1 99 ? 0.217 -8.281 4.336 1 95.38 99 LEU A N 1
ATOM 784 C CA . LEU A 1 99 ? -0.512 -7.043 4.082 1 95.38 99 LEU A CA 1
ATOM 785 C C . LEU A 1 99 ? -0.061 -6.402 2.775 1 95.38 99 LEU A C 1
ATOM 787 O O . LEU A 1 99 ? -0.881 -5.867 2.023 1 95.38 99 LEU A O 1
ATOM 791 N N . LEU A 1 100 ? 1.23 -6.453 2.527 1 96.62 100 LEU A N 1
ATOM 792 C CA . LEU A 1 100 ? 1.78 -5.914 1.288 1 96.62 100 LEU A CA 1
ATOM 793 C C . LEU A 1 100 ? 1.213 -6.652 0.078 1 96.62 100 LEU A C 1
ATOM 795 O O . LEU A 1 100 ? 0.809 -6.023 -0.902 1 96.62 100 LEU A O 1
ATOM 799 N N . LYS A 1 101 ? 1.145 -7.902 0.129 1 96 101 LYS A N 1
ATOM 800 C CA . LYS A 1 101 ? 0.612 -8.695 -0.976 1 96 101 LYS A CA 1
ATOM 801 C C . LYS A 1 101 ? -0.877 -8.43 -1.175 1 96 101 LYS A C 1
ATOM 803 O O . LYS A 1 101 ? -1.369 -8.438 -2.307 1 96 101 LYS A O 1
ATOM 808 N N . GLU A 1 102 ? -1.583 -8.266 -0.085 1 95.06 102 GLU A N 1
ATOM 809 C CA . GLU A 1 102 ? -2.996 -7.906 -0.179 1 95.06 102 GLU A CA 1
ATOM 810 C C . GLU A 1 102 ? -3.182 -6.578 -0.906 1 95.06 102 GLU A C 1
ATOM 812 O O . GLU A 1 102 ? -4.074 -6.445 -1.748 1 95.06 102 GLU A O 1
ATOM 817 N N . ALA A 1 103 ? -2.344 -5.605 -0.516 1 95.88 103 ALA A N 1
ATOM 818 C CA . ALA A 1 103 ? -2.393 -4.309 -1.186 1 95.88 103 ALA A CA 1
ATOM 819 C C . ALA A 1 103 ? -2.092 -4.445 -2.676 1 95.88 103 ALA A C 1
ATOM 821 O O . ALA A 1 103 ? -2.754 -3.824 -3.51 1 95.88 103 ALA A O 1
ATOM 822 N N . LEU A 1 104 ? -1.116 -5.262 -3.021 1 95.44 104 LEU A N 1
ATOM 823 C CA . LEU A 1 104 ? -0.761 -5.516 -4.414 1 95.44 104 LEU A CA 1
ATOM 824 C C . LEU A 1 104 ? -1.941 -6.109 -5.176 1 95.44 104 LEU A C 1
ATOM 826 O O . LEU A 1 104 ? -2.281 -5.637 -6.266 1 95.44 104 LEU A O 1
ATOM 830 N N . ARG A 1 105 ? -2.549 -7.066 -4.617 1 94.88 105 ARG A N 1
ATOM 831 C CA . ARG A 1 105 ? -3.654 -7.777 -5.254 1 94.88 105 ARG A CA 1
ATOM 832 C C . ARG A 1 105 ? -4.852 -6.855 -5.457 1 94.88 105 ARG A C 1
ATOM 834 O O . ARG A 1 105 ? -5.422 -6.801 -6.547 1 94.88 105 ARG A O 1
ATOM 841 N N . ASN A 1 106 ? -5.188 -6.148 -4.438 1 94.88 106 ASN A N 1
ATOM 842 C CA . ASN A 1 106 ? -6.422 -5.367 -4.492 1 94.88 106 ASN A CA 1
ATOM 843 C C . ASN A 1 106 ? -6.25 -4.113 -5.344 1 94.88 106 ASN A C 1
ATOM 845 O O . ASN A 1 106 ? -7.207 -3.639 -5.957 1 94.88 106 ASN A O 1
ATOM 849 N N . THR A 1 107 ? -5.035 -3.508 -5.367 1 95.62 107 THR A N 1
ATOM 850 C CA . THR A 1 107 ? -4.785 -2.4 -6.281 1 95.62 107 THR A CA 1
ATOM 851 C C . THR A 1 107 ? -4.887 -2.865 -7.73 1 95.62 107 THR A C 1
ATOM 853 O O . THR A 1 107 ? -5.422 -2.15 -8.578 1 95.62 107 THR A O 1
ATOM 856 N N . ARG A 1 108 ? -4.418 -4.051 -8.016 1 93.75 108 ARG A N 1
ATOM 857 C CA . ARG A 1 108 ? -4.523 -4.625 -9.352 1 93.75 108 ARG A CA 1
ATOM 858 C C . ARG A 1 108 ? -5.98 -4.859 -9.734 1 93.75 108 ARG A C 1
ATOM 860 O O . ARG A 1 108 ? -6.395 -4.539 -10.852 1 93.75 108 ARG A O 1
ATOM 867 N N . GLU A 1 109 ? -6.758 -5.434 -8.812 1 94.75 109 GLU A N 1
ATOM 868 C CA . GLU A 1 109 ? -8.172 -5.668 -9.078 1 94.75 109 GLU A CA 1
ATOM 869 C C . GLU A 1 109 ? -8.922 -4.355 -9.289 1 94.75 109 GLU A C 1
ATOM 871 O O . GLU A 1 109 ? -9.859 -4.289 -10.086 1 94.75 109 GLU A O 1
ATOM 876 N N . MET A 1 110 ? -8.5 -3.346 -8.547 1 93.94 110 MET A N 1
ATOM 877 C CA . MET A 1 110 ? -9.094 -2.027 -8.734 1 93.94 110 MET A CA 1
ATOM 878 C C . MET A 1 110 ? -8.82 -1.497 -10.141 1 93.94 110 MET A C 1
ATOM 880 O O . MET A 1 110 ? -9.703 -0.928 -10.781 1 93.94 110 MET A O 1
ATOM 884 N N . TYR A 1 111 ? -7.617 -1.686 -10.617 1 93 111 TYR A N 1
ATOM 885 C CA . TYR A 1 111 ? -7.262 -1.29 -11.977 1 93 111 TYR A CA 1
ATOM 886 C C . TYR A 1 111 ? -8.188 -1.939 -12.992 1 93 111 TYR A C 1
ATOM 888 O O . TYR A 1 111 ? -8.719 -1.264 -13.883 1 93 111 TYR A O 1
ATOM 896 N N . PHE A 1 112 ? -8.398 -3.244 -12.836 1 93.19 112 PHE A N 1
ATOM 897 C CA . PHE A 1 112 ? -9.266 -3.969 -13.758 1 93.19 112 PHE A CA 1
ATOM 898 C C . PHE A 1 112 ? -10.68 -3.416 -13.719 1 93.19 112 PHE A C 1
ATOM 900 O O . PHE A 1 112 ? -11.305 -3.201 -14.766 1 93.19 112 PHE A O 1
ATOM 907 N N . PHE A 1 113 ? -11.18 -3.174 -12.547 1 94 113 PHE A N 1
ATOM 908 C CA . PHE A 1 113 ? -12.555 -2.719 -12.359 1 94 113 PHE A CA 1
ATOM 909 C C . PHE A 1 113 ? -12.758 -1.347 -12.992 1 94 113 PHE A C 1
ATOM 911 O O . PHE A 1 113 ? -13.703 -1.144 -13.758 1 94 113 PHE A O 1
ATOM 918 N N . VAL A 1 114 ? -11.828 -0.404 -12.656 1 91.5 114 VAL A N 1
ATOM 919 C CA . VAL A 1 114 ? -11.969 0.971 -13.125 1 91.5 114 VAL A CA 1
ATOM 920 C C . VAL A 1 114 ? -11.812 1.018 -14.641 1 91.5 114 VAL A C 1
ATOM 922 O O . VAL A 1 114 ? -12.586 1.683 -15.328 1 91.5 114 VAL A O 1
ATOM 925 N N . LYS A 1 115 ? -10.805 0.349 -15.141 1 88.81 115 LYS A N 1
ATOM 926 C CA . LYS A 1 115 ? -10.594 0.299 -16.594 1 88.81 115 LYS A CA 1
ATOM 927 C C . LYS A 1 115 ? -11.836 -0.213 -17.312 1 88.81 115 LYS A C 1
ATOM 929 O O . LYS A 1 115 ? -12.281 0.384 -18.297 1 88.81 115 LYS A O 1
ATOM 934 N N . ALA A 1 116 ? -12.406 -1.297 -16.812 1 89.19 116 ALA A N 1
ATOM 935 C CA . ALA A 1 116 ? -13.594 -1.886 -17.438 1 89.19 116 ALA A CA 1
ATOM 936 C C . ALA A 1 116 ? -14.789 -0.945 -17.328 1 89.19 116 ALA A C 1
ATOM 938 O O . ALA A 1 116 ? -15.555 -0.795 -18.266 1 89.19 116 ALA A O 1
ATOM 939 N N . SER A 1 117 ? -15 -0.298 -16.219 1 88 117 SER A N 1
ATOM 940 C CA . SER A 1 117 ? -16.141 0.571 -15.953 1 88 117 SER A CA 1
ATOM 941 C C . SER A 1 117 ? -16.094 1.821 -16.828 1 88 117 SER A C 1
ATOM 943 O O . SER A 1 117 ? -17.141 2.283 -17.312 1 88 117 SER A O 1
ATOM 945 N N . LEU A 1 118 ? -14.93 2.334 -17.016 1 84.94 118 LEU A N 1
ATOM 946 C CA . LEU A 1 118 ? -14.797 3.59 -17.75 1 84.94 118 LEU A CA 1
ATOM 947 C C . LEU A 1 118 ? -14.758 3.34 -19.25 1 84.94 118 LEU A C 1
ATOM 949 O O . LEU A 1 118 ? -15.055 4.238 -20.031 1 84.94 118 LEU A O 1
ATOM 953 N N . SER A 1 119 ? -14.25 2.166 -19.656 1 82.75 119 SER A N 1
ATOM 954 C CA . SER A 1 119 ? -14.25 1.837 -21.078 1 82.75 119 SER A CA 1
ATOM 955 C C . SER A 1 119 ? -15.664 1.87 -21.656 1 82.75 119 SER A C 1
ATOM 957 O O . SER A 1 119 ? -15.852 2.15 -22.844 1 82.75 119 SER A O 1
ATOM 959 N N . ASN A 1 120 ? -16.641 1.765 -20.875 1 78.94 120 ASN A N 1
ATOM 960 C CA . ASN A 1 120 ? -18.047 1.746 -21.297 1 78.94 120 ASN A CA 1
ATOM 961 C C . ASN A 1 120 ? -18.594 3.158 -21.438 1 78.94 120 ASN A C 1
ATOM 963 O O . ASN A 1 120 ? -19.625 3.357 -22.094 1 78.94 120 ASN A O 1
ATOM 967 N N . ILE A 1 121 ? -18.016 4.172 -20.875 1 78 121 ILE A N 1
ATOM 968 C CA . ILE A 1 121 ? -18.516 5.539 -20.844 1 78 121 ILE A CA 1
ATOM 969 C C . ILE A 1 121 ? -18.047 6.285 -22.094 1 78 121 ILE A C 1
ATOM 971 O O . ILE A 1 121 ? -18.641 7.297 -22.469 1 78 121 ILE A O 1
ATOM 975 N N . ASN A 1 122 ? -17.469 5.766 -23.031 1 76.56 122 ASN A N 1
ATOM 976 C CA . ASN A 1 122 ? -17 6.316 -24.312 1 76.56 122 ASN A CA 1
ATOM 977 C C . ASN A 1 122 ? -16.359 7.688 -24.109 1 76.56 122 ASN A C 1
ATOM 979 O O . ASN A 1 122 ? -16.672 8.633 -24.828 1 76.56 122 ASN A O 1
ATOM 983 N N . ASN A 1 123 ? -15.719 8.086 -23.125 1 84.5 123 ASN A N 1
ATOM 984 C CA . ASN A 1 123 ? -14.859 9.234 -22.875 1 84.5 123 ASN A CA 1
ATOM 985 C C . ASN A 1 123 ? -13.391 8.828 -22.781 1 84.5 123 ASN A C 1
ATOM 987 O O . ASN A 1 123 ? -12.906 8.508 -21.688 1 84.5 123 ASN A O 1
ATOM 991 N N . LYS A 1 124 ? -12.703 9.023 -23.844 1 86 124 LYS A N 1
ATOM 992 C CA . LYS A 1 124 ? -11.344 8.516 -23.969 1 86 124 LYS A CA 1
ATOM 993 C C . LYS A 1 124 ? -10.375 9.32 -23.109 1 86 124 LYS A C 1
ATOM 995 O O . LYS A 1 124 ? -9.406 8.773 -22.562 1 86 124 LYS A O 1
ATOM 1000 N N . VAL A 1 125 ? -10.648 10.578 -22.984 1 85.94 125 VAL A N 1
ATOM 1001 C CA . VAL A 1 125 ? -9.781 11.445 -22.188 1 85.94 125 VAL A CA 1
ATOM 1002 C C . VAL A 1 125 ? -9.844 11.031 -20.719 1 85.94 125 VAL A C 1
ATOM 1004 O O . VAL A 1 125 ? -8.812 10.891 -20.062 1 85.94 125 VAL A O 1
ATOM 1007 N N . LEU A 1 126 ? -11.039 10.812 -20.25 1 87.5 126 LEU A N 1
ATOM 1008 C CA . LEU A 1 126 ? -11.242 10.375 -18.875 1 87.5 126 LEU A CA 1
ATOM 1009 C C . LEU A 1 126 ? -10.641 8.992 -18.641 1 87.5 126 LEU A C 1
ATOM 1011 O O . LEU A 1 126 ? -10.031 8.742 -17.594 1 87.5 126 LEU A O 1
ATOM 1015 N N . GLU A 1 127 ? -10.836 8.172 -19.594 1 88.44 127 GLU A N 1
ATOM 1016 C CA . GLU A 1 127 ? -10.297 6.82 -19.5 1 88.44 127 GLU A CA 1
ATOM 1017 C C . GLU A 1 127 ? -8.773 6.836 -19.406 1 88.44 127 GLU A C 1
ATOM 1019 O O . GLU A 1 127 ? -8.195 6.16 -18.562 1 88.44 127 GLU A O 1
ATOM 10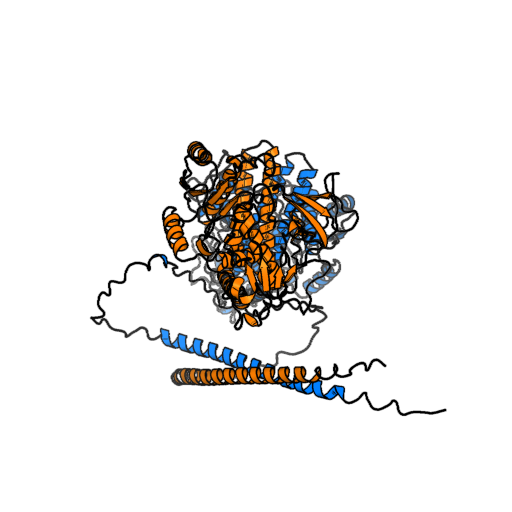24 N N . ASN A 1 128 ? -8.172 7.586 -20.234 1 88.75 128 ASN A N 1
ATOM 1025 C CA . ASN A 1 128 ? -6.711 7.66 -20.25 1 88.75 128 ASN A CA 1
ATOM 1026 C C . ASN A 1 128 ? -6.168 8.266 -18.953 1 88.75 128 ASN A C 1
ATOM 1028 O O . ASN A 1 128 ? -5.133 7.824 -18.453 1 88.75 128 ASN A O 1
ATOM 1032 N N . ASP A 1 129 ? -6.824 9.281 -18.484 1 90.88 129 ASP A N 1
ATOM 1033 C CA . ASP A 1 129 ? -6.422 9.891 -17.234 1 90.88 129 ASP A CA 1
ATOM 1034 C C . ASP A 1 129 ? -6.527 8.891 -16.078 1 90.88 129 ASP A C 1
ATOM 1036 O O . ASP A 1 129 ? -5.617 8.797 -15.25 1 90.88 129 ASP A O 1
ATOM 1040 N N . ALA A 1 130 ? -7.629 8.195 -16.047 1 91.5 130 ALA A N 1
ATOM 1041 C CA . ALA A 1 130 ? -7.844 7.195 -15.008 1 91.5 130 ALA A CA 1
ATOM 1042 C C . ALA A 1 130 ? -6.773 6.109 -15.062 1 91.5 130 ALA A C 1
ATOM 1044 O O . ALA A 1 130 ? -6.25 5.695 -14.023 1 91.5 130 ALA A O 1
ATOM 1045 N N . ILE A 1 131 ? -6.457 5.695 -16.234 1 90.81 131 ILE A N 1
ATOM 1046 C CA . ILE A 1 131 ? -5.465 4.641 -16.406 1 90.81 131 ILE A CA 1
ATOM 1047 C C . ILE A 1 131 ? -4.098 5.133 -15.93 1 90.81 131 ILE A C 1
ATOM 1049 O O . ILE A 1 131 ? -3.375 4.402 -15.25 1 90.81 131 ILE A O 1
ATOM 1053 N N . GLU A 1 132 ? -3.764 6.328 -16.25 1 92.56 132 GLU A N 1
ATOM 1054 C CA . GLU A 1 132 ? -2.49 6.891 -15.805 1 92.56 132 GLU A CA 1
ATOM 1055 C C . GLU A 1 132 ? -2.406 6.941 -14.281 1 92.56 132 GLU A C 1
ATOM 1057 O O . GLU A 1 132 ? -1.362 6.637 -13.703 1 92.56 132 GLU A O 1
ATOM 1062 N N . ARG A 1 133 ? -3.455 7.383 -13.68 1 93.94 133 ARG A N 1
ATOM 1063 C CA . ARG A 1 133 ? -3.51 7.453 -12.227 1 93.94 133 ARG A CA 1
ATOM 1064 C C . ARG A 1 133 ? -3.373 6.066 -11.602 1 93.94 133 ARG A C 1
ATOM 1066 O O . ARG A 1 133 ? -2.666 5.895 -10.609 1 93.94 133 ARG A O 1
ATOM 1073 N N . LEU A 1 134 ? -4.027 5.133 -12.227 1 93.81 134 LEU A N 1
ATOM 1074 C CA . LEU A 1 134 ? -4.008 3.771 -11.703 1 93.81 134 LEU A CA 1
ATOM 1075 C C . LEU A 1 134 ? -2.633 3.139 -11.883 1 93.81 134 LEU A C 1
ATOM 1077 O O . LEU A 1 134 ? -2.148 2.438 -10.984 1 93.81 134 LEU A O 1
ATOM 1081 N N . ILE A 1 135 ? -2.031 3.396 -13 1 94.38 135 ILE A N 1
ATOM 1082 C CA . ILE A 1 135 ? -0.685 2.889 -13.242 1 94.38 135 ILE A CA 1
ATOM 1083 C C . ILE A 1 135 ? 0.278 3.475 -12.211 1 94.38 135 ILE A C 1
ATOM 1085 O O . ILE A 1 135 ? 1.118 2.76 -11.664 1 94.38 135 ILE A O 1
ATOM 1089 N N . SER A 1 136 ? 0.147 4.719 -11.938 1 94.38 136 SER A N 1
ATOM 1090 C CA . SER A 1 136 ? 0.992 5.383 -10.945 1 94.38 136 SER A CA 1
ATOM 1091 C C . SER A 1 136 ? 0.801 4.773 -9.562 1 94.38 136 SER A C 1
ATOM 1093 O O . SER A 1 136 ? 1.772 4.547 -8.836 1 94.38 136 SER A O 1
ATOM 1095 N N . LEU A 1 137 ? -0.414 4.566 -9.203 1 95.06 137 LEU A N 1
ATOM 1096 C CA . LEU A 1 137 ? -0.702 3.957 -7.914 1 95.06 137 LEU A CA 1
ATOM 1097 C C . LEU A 1 137 ? -0.128 2.547 -7.836 1 95.06 137 LEU A C 1
ATOM 1099 O O . LEU A 1 137 ? 0.434 2.156 -6.809 1 95.06 137 LEU A O 1
ATOM 1103 N N . ASN A 1 138 ? -0.275 1.799 -8.875 1 94.94 138 ASN A N 1
ATOM 1104 C CA . ASN A 1 138 ? 0.295 0.456 -8.93 1 94.94 138 ASN A CA 1
ATOM 1105 C C . ASN A 1 138 ? 1.806 0.48 -8.711 1 94.94 138 ASN A C 1
ATOM 1107 O O . ASN A 1 138 ? 2.352 -0.375 -8.016 1 94.94 138 ASN A O 1
ATOM 1111 N N . VAL A 1 139 ? 2.445 1.401 -9.344 1 94.88 139 VAL A N 1
ATOM 1112 C CA . VAL A 1 139 ? 3.891 1.536 -9.211 1 94.88 139 VAL A CA 1
ATOM 1113 C C . VAL A 1 139 ? 4.246 1.866 -7.762 1 94.88 139 VAL A C 1
ATOM 1115 O O . VAL A 1 139 ? 5.227 1.345 -7.223 1 94.88 139 VAL A O 1
ATOM 1118 N N . ASP A 1 140 ? 3.484 2.719 -7.141 1 94.56 140 ASP A N 1
ATOM 1119 C CA . ASP A 1 140 ? 3.721 3.051 -5.738 1 94.56 140 ASP A CA 1
ATOM 1120 C C . ASP A 1 140 ? 3.674 1.799 -4.863 1 94.56 140 ASP A C 1
ATOM 1122 O O . ASP A 1 140 ? 4.539 1.602 -4.008 1 94.56 140 ASP A O 1
ATOM 1126 N N . ILE A 1 141 ? 2.689 0.977 -5.062 1 96.31 141 ILE A N 1
ATOM 1127 C CA . ILE A 1 141 ? 2.5 -0.22 -4.25 1 96.31 141 ILE A CA 1
ATOM 1128 C C . ILE A 1 141 ? 3.607 -1.227 -4.551 1 96.31 141 ILE A C 1
ATOM 1130 O O . ILE A 1 141 ? 4.113 -1.891 -3.641 1 96.31 141 ILE A O 1
ATOM 1134 N N . LYS A 1 142 ? 3.967 -1.329 -5.785 1 94.88 142 LYS A N 1
ATOM 1135 C CA . LYS A 1 142 ? 5.062 -2.223 -6.152 1 94.88 142 LYS A CA 1
ATOM 1136 C C . LYS A 1 142 ? 6.371 -1.786 -5.5 1 94.88 142 LYS A C 1
ATOM 1138 O O . LYS A 1 142 ? 7.145 -2.621 -5.031 1 94.88 142 LYS A O 1
ATOM 1143 N N . LYS A 1 143 ? 6.629 -0.509 -5.539 1 94.12 143 LYS A N 1
ATOM 1144 C CA . LYS A 1 143 ? 7.82 0.017 -4.879 1 94.12 143 LYS A CA 1
ATOM 1145 C C . LYS A 1 143 ? 7.824 -0.332 -3.395 1 94.12 143 LYS A C 1
ATOM 1147 O O . LYS A 1 143 ? 8.867 -0.662 -2.83 1 94.12 143 LYS A O 1
ATOM 1152 N N . LEU A 1 144 ? 6.719 -0.197 -2.854 1 94.62 144 LEU A N 1
ATOM 1153 C CA . LEU A 1 144 ? 6.555 -0.545 -1.446 1 94.62 144 LEU A CA 1
ATOM 1154 C C . LEU A 1 144 ? 6.867 -2.02 -1.211 1 94.62 144 LEU A C 1
ATOM 1156 O O . LEU A 1 144 ? 7.602 -2.361 -0.283 1 94.62 144 LEU A O 1
ATOM 1160 N N . TYR A 1 145 ? 6.332 -2.861 -1.991 1 95.38 145 TYR A N 1
ATOM 1161 C CA . TYR A 1 145 ? 6.578 -4.293 -1.883 1 95.38 145 TYR A CA 1
ATOM 1162 C C . TYR A 1 145 ? 8.047 -4.617 -2.129 1 95.38 145 TYR A C 1
ATOM 1164 O O . TYR A 1 145 ? 8.648 -5.41 -1.399 1 95.38 145 TYR A O 1
ATOM 1172 N N . ASN A 1 146 ? 8.641 -3.965 -3.055 1 94.44 146 ASN A N 1
ATOM 1173 C CA . ASN A 1 146 ? 10.016 -4.238 -3.467 1 94.44 146 ASN A CA 1
ATOM 1174 C C . ASN A 1 146 ? 11.023 -3.715 -2.445 1 94.44 146 ASN A C 1
ATOM 1176 O O . ASN A 1 146 ? 12.195 -4.082 -2.48 1 94.44 146 ASN A O 1
ATOM 1180 N N . ASP A 1 147 ? 10.586 -2.854 -1.64 1 93.81 147 ASP A N 1
ATOM 1181 C CA . ASP A 1 147 ? 11.484 -2.371 -0.593 1 93.81 147 ASP A CA 1
ATOM 1182 C C . ASP A 1 147 ? 11.945 -3.516 0.305 1 93.81 147 ASP A C 1
ATOM 1184 O O . ASP A 1 147 ? 12.992 -3.424 0.945 1 93.81 147 ASP A O 1
ATOM 1188 N N . GLY A 1 148 ? 11.227 -4.57 0.349 1 93.12 148 GLY A N 1
ATOM 1189 C CA . GLY A 1 148 ? 11.617 -5.746 1.112 1 93.12 148 GLY A CA 1
ATOM 1190 C C . GLY A 1 148 ? 12.344 -6.785 0.279 1 93.12 148 GLY A C 1
ATOM 1191 O O . GLY A 1 148 ? 12.609 -7.891 0.751 1 93.12 148 GLY A O 1
ATOM 1192 N N . SER A 1 149 ? 12.758 -6.477 -0.886 1 93.81 149 SER A N 1
ATOM 1193 C CA . SER A 1 149 ? 13.266 -7.441 -1.858 1 93.81 149 SER A CA 1
ATOM 1194 C C . SER A 1 149 ? 14.578 -8.062 -1.392 1 93.81 149 SER A C 1
ATOM 1196 O O . SER A 1 149 ? 14.789 -9.266 -1.554 1 93.81 149 SER A O 1
ATOM 1198 N N . ILE A 1 150 ? 15.398 -7.246 -0.848 1 92.25 150 ILE A N 1
ATOM 1199 C CA . ILE A 1 150 ? 16.719 -7.738 -0.474 1 92.25 150 ILE A CA 1
ATOM 1200 C C . ILE A 1 150 ? 16.578 -8.883 0.521 1 92.25 150 ILE A C 1
ATOM 1202 O O . ILE A 1 150 ? 17.188 -9.945 0.341 1 92.25 150 ILE A O 1
ATOM 1206 N N . TRP A 1 151 ? 15.797 -8.641 1.503 1 92.75 151 TRP A N 1
ATOM 1207 C CA . TRP A 1 151 ? 15.547 -9.68 2.496 1 92.75 151 TRP A CA 1
ATOM 1208 C C . TRP A 1 151 ? 14.844 -10.875 1.864 1 92.75 151 TRP A C 1
ATOM 1210 O O . TRP A 1 151 ? 15.227 -12.023 2.104 1 92.75 151 TRP A O 1
ATOM 1220 N N . ARG A 1 152 ? 13.852 -10.68 1.066 1 95.81 152 ARG A N 1
ATOM 1221 C CA . ARG A 1 152 ? 13.023 -11.727 0.477 1 95.81 152 ARG A CA 1
ATOM 1222 C C . ARG A 1 152 ? 13.844 -12.602 -0.464 1 95.81 152 ARG A C 1
ATOM 1224 O O . ARG A 1 152 ? 13.688 -13.828 -0.483 1 95.81 152 ARG A O 1
ATOM 1231 N N . ILE A 1 153 ? 14.727 -11.914 -1.237 1 96 153 ILE A N 1
ATOM 1232 C CA . ILE A 1 153 ? 15.594 -12.633 -2.16 1 96 153 ILE A CA 1
ATOM 1233 C C . ILE A 1 153 ? 16.469 -13.617 -1.385 1 96 153 ILE A C 1
ATOM 1235 O O . ILE A 1 153 ? 16.641 -14.766 -1.795 1 96 153 ILE A O 1
ATOM 1239 N N . GLY A 1 154 ? 17.031 -13.117 -0.295 1 95.25 154 GLY A N 1
ATOM 1240 C CA . GLY A 1 154 ? 17.828 -14 0.537 1 95.25 154 GLY A CA 1
ATOM 1241 C C . GLY A 1 154 ? 17.062 -15.188 1.08 1 95.25 154 GLY A C 1
ATOM 1242 O O . GLY A 1 154 ? 17.547 -16.312 1.023 1 95.25 154 GLY A O 1
ATOM 1243 N N . GLU A 1 155 ? 15.875 -14.961 1.539 1 95.62 155 GLU A N 1
ATOM 1244 C CA . GLU A 1 155 ? 15.047 -16.016 2.119 1 95.62 155 GLU A CA 1
ATOM 1245 C C . GLU A 1 155 ? 14.578 -17 1.053 1 95.62 155 GLU A C 1
ATOM 1247 O O . GLU A 1 155 ? 14.516 -18.203 1.297 1 95.62 155 GLU A O 1
ATOM 1252 N N . LEU A 1 156 ? 14.242 -16.484 -0.092 1 97 156 LEU A N 1
ATOM 1253 C CA . LEU A 1 156 ? 13.805 -17.344 -1.188 1 97 156 LEU A CA 1
ATOM 1254 C C . LEU A 1 156 ? 14.938 -18.25 -1.668 1 97 156 LEU A C 1
ATOM 1256 O O . LEU A 1 156 ? 14.711 -19.406 -2.018 1 97 156 LEU A O 1
ATOM 1260 N N . LYS A 1 157 ? 16.109 -17.672 -1.733 1 96.94 157 LYS A N 1
ATOM 1261 C CA . LYS A 1 157 ? 17.266 -18.469 -2.131 1 96.94 157 LYS A CA 1
ATOM 1262 C C . LYS A 1 157 ? 17.5 -19.625 -1.166 1 96.94 157 LYS A C 1
ATOM 1264 O O . LYS A 1 157 ? 17.734 -20.766 -1.594 1 96.94 157 LYS A O 1
ATOM 1269 N N . LYS A 1 158 ? 17.438 -19.312 0.133 1 97.31 158 LYS A N 1
ATOM 1270 C CA . LYS A 1 158 ? 17.562 -20.359 1.146 1 97.31 158 LYS A CA 1
ATOM 1271 C C . LYS A 1 158 ? 16.484 -21.422 0.978 1 97.31 158 LYS A C 1
ATOM 1273 O O . LYS A 1 158 ? 16.781 -22.625 1.054 1 97.31 158 LYS A O 1
ATOM 1278 N N . LEU A 1 159 ? 15.312 -21.016 0.741 1 98.12 159 LEU A N 1
ATOM 1279 C CA . LEU A 1 159 ? 14.188 -21.938 0.599 1 98.12 159 LEU A CA 1
ATOM 1280 C C . LEU A 1 159 ? 14.336 -22.797 -0.652 1 98.12 159 LEU A C 1
ATOM 1282 O O . LEU A 1 159 ? 14.117 -24 -0.606 1 98.12 159 LEU A O 1
ATOM 1286 N N . SER A 1 160 ? 14.664 -22.156 -1.738 1 98.19 160 SER A N 1
ATOM 1287 C CA . SER A 1 160 ? 14.859 -22.859 -2.994 1 98.19 160 SER A CA 1
ATOM 1288 C C . SER A 1 160 ? 15.969 -23.906 -2.873 1 98.19 160 SER A C 1
ATOM 1290 O O . SER A 1 160 ? 15.82 -25.031 -3.342 1 98.19 160 SER A O 1
ATOM 1292 N N . ASN A 1 161 ? 17.094 -23.484 -2.262 1 97.88 161 ASN A N 1
ATOM 1293 C CA . ASN A 1 161 ? 18.203 -24.422 -2.07 1 97.88 161 ASN A CA 1
ATOM 1294 C C . ASN A 1 161 ? 17.766 -25.625 -1.236 1 97.88 161 ASN A C 1
ATOM 1296 O O . ASN A 1 161 ? 18.141 -26.75 -1.54 1 97.88 161 ASN A O 1
ATOM 1300 N N . PHE A 1 162 ? 17.047 -25.344 -0.241 1 98.44 162 PHE A N 1
ATOM 1301 C CA . PHE A 1 162 ? 16.562 -26.406 0.628 1 98.44 162 PHE A CA 1
ATOM 1302 C C . PHE A 1 162 ? 15.664 -27.375 -0.14 1 98.44 162 PHE A C 1
ATOM 1304 O O . PHE A 1 162 ? 15.828 -28.594 -0.045 1 98.44 162 PHE A O 1
ATOM 1311 N N . ILE A 1 163 ? 14.695 -26.875 -0.892 1 98.62 163 ILE A N 1
ATOM 1312 C CA . ILE A 1 163 ? 13.75 -27.703 -1.638 1 98.62 163 ILE A CA 1
ATOM 1313 C C . ILE A 1 163 ? 14.5 -28.547 -2.67 1 98.62 163 ILE A C 1
ATOM 1315 O O . ILE A 1 163 ? 14.273 -29.75 -2.775 1 98.62 163 ILE A O 1
ATOM 1319 N N . GLN A 1 164 ? 15.359 -27.906 -3.41 1 98.44 164 GLN A N 1
ATOM 1320 C CA . GLN A 1 164 ? 16.125 -28.609 -4.434 1 98.44 164 GLN A CA 1
ATOM 1321 C C . GLN A 1 164 ? 16.984 -29.703 -3.822 1 98.44 164 GLN A C 1
ATOM 1323 O O . GLN A 1 164 ? 17.109 -30.797 -4.387 1 98.44 164 GLN A O 1
ATOM 1328 N N . GLN A 1 165 ? 17.578 -29.406 -2.682 1 98.19 165 GLN A N 1
ATOM 1329 C CA . GLN A 1 165 ? 18.391 -30.406 -1.996 1 98.19 165 GLN A CA 1
ATOM 1330 C C . GLN A 1 165 ? 17.547 -31.594 -1.551 1 98.19 165 GLN A C 1
ATOM 1332 O O . GLN A 1 165 ? 17.984 -32.75 -1.647 1 98.19 165 GLN A O 1
ATOM 1337 N N . LYS A 1 166 ? 16.422 -31.328 -1.025 1 98.44 166 LYS A N 1
ATOM 1338 C CA . LYS A 1 166 ? 15.547 -32.406 -0.567 1 98.44 166 LYS A CA 1
ATOM 1339 C C . LYS A 1 166 ? 15.07 -33.25 -1.734 1 98.44 166 LYS A C 1
ATOM 1341 O O . LYS A 1 166 ? 14.992 -34.469 -1.619 1 98.44 166 LYS A O 1
ATOM 1346 N N . ILE A 1 167 ? 14.719 -32.656 -2.855 1 98.56 167 ILE A N 1
ATOM 1347 C CA . ILE A 1 167 ? 14.344 -33.406 -4.047 1 98.56 167 ILE A CA 1
ATOM 1348 C C . ILE A 1 167 ? 15.516 -34.281 -4.504 1 98.56 167 ILE A C 1
ATOM 1350 O O . ILE A 1 167 ? 15.336 -35.469 -4.805 1 98.56 167 ILE A O 1
ATOM 1354 N N . TYR A 1 168 ? 16.688 -33.656 -4.508 1 98.38 168 TYR A N 1
ATOM 1355 C CA . TYR A 1 168 ? 17.891 -34.375 -4.918 1 98.38 168 TYR A CA 1
ATOM 1356 C C . TYR A 1 168 ? 18.125 -35.594 -4.023 1 98.38 168 TYR A C 1
ATOM 1358 O O . TYR A 1 168 ? 18.438 -36.688 -4.512 1 98.38 168 TYR A O 1
ATOM 1366 N N . THR A 1 169 ? 17.984 -35.406 -2.754 1 97.94 169 THR A N 1
ATOM 1367 C CA . THR A 1 169 ? 18.219 -36.469 -1.79 1 97.94 169 THR A CA 1
ATOM 1368 C C . THR A 1 169 ? 17.219 -37.625 -1.981 1 97.94 169 THR A C 1
ATOM 1370 O O . THR A 1 169 ? 17.594 -38.781 -1.922 1 97.94 169 THR A O 1
ATOM 1373 N N . LEU A 1 170 ? 15.992 -37.281 -2.162 1 98.25 170 LEU A N 1
ATOM 1374 C CA . LEU A 1 170 ? 14.969 -38.281 -2.395 1 98.25 170 LEU A CA 1
ATOM 1375 C C . LEU A 1 170 ? 15.273 -39.094 -3.662 1 98.25 170 LEU A C 1
ATOM 1377 O O . LEU A 1 170 ? 15.055 -40.281 -3.707 1 98.25 170 LEU A O 1
ATOM 1381 N N . GLN A 1 171 ? 15.758 -38.406 -4.684 1 98.44 171 GLN A N 1
ATOM 1382 C CA . GLN A 1 171 ? 15.961 -39 -6.004 1 98.44 171 GLN A CA 1
ATOM 1383 C C . GLN A 1 171 ? 17.297 -39.75 -6.074 1 98.44 171 GLN A C 1
ATOM 1385 O O . GLN A 1 171 ? 17.516 -40.531 -7 1 98.44 171 GLN A O 1
ATOM 1390 N N . ASN A 1 172 ? 18.172 -39.469 -5.113 1 98.31 172 ASN A N 1
ATOM 1391 C CA . ASN A 1 172 ? 19.469 -40.125 -5.109 1 98.31 172 ASN A CA 1
ATOM 1392 C C . ASN A 1 172 ? 19.766 -40.812 -3.775 1 98.31 172 ASN A C 1
ATOM 1394 O O . ASN A 1 172 ? 20.703 -40.438 -3.068 1 98.31 172 ASN A O 1
ATOM 1398 N N . PRO A 1 173 ? 19.031 -41.875 -3.553 1 97.56 173 PRO A N 1
ATOM 1399 C CA . PRO A 1 173 ? 19.234 -42.594 -2.299 1 97.56 173 PRO A CA 1
ATOM 1400 C C . PRO A 1 173 ? 20.609 -43.281 -2.23 1 97.56 173 PRO A C 1
ATOM 1402 O O . PRO A 1 173 ? 21.25 -43.5 -3.264 1 97.56 173 PRO A O 1
ATOM 1405 N N . ASN A 1 174 ? 21.016 -43.594 -1.022 1 96.31 174 ASN A N 1
ATOM 1406 C CA . ASN A 1 174 ? 22.312 -44.219 -0.815 1 96.31 174 ASN A CA 1
ATOM 1407 C C . ASN A 1 174 ? 22.328 -45.656 -1.375 1 96.31 174 ASN A C 1
ATOM 1409 O O . ASN A 1 174 ? 23.359 -46.094 -1.883 1 96.31 174 ASN A O 1
ATOM 1413 N N . ASP A 1 175 ? 21.203 -46.344 -1.229 1 97.19 175 ASP A N 1
ATOM 1414 C CA . ASP A 1 175 ? 21.094 -47.719 -1.717 1 97.19 175 ASP A CA 1
ATOM 1415 C C . ASP A 1 175 ? 19.828 -47.906 -2.549 1 97.19 175 ASP A C 1
ATOM 1417 O O . ASP A 1 175 ? 18.734 -48.062 -2 1 97.19 175 ASP A O 1
ATOM 1421 N N . CYS A 1 176 ? 19.953 -48.094 -3.854 1 97.44 176 CYS A N 1
ATOM 1422 C CA . CYS A 1 176 ? 18.828 -48.188 -4.773 1 97.44 176 CYS A CA 1
ATOM 1423 C C . CYS A 1 176 ? 18.094 -49.531 -4.586 1 97.44 176 CYS A C 1
ATOM 1425 O O . CYS A 1 176 ? 16.891 -49.625 -4.836 1 97.44 176 CYS A O 1
ATOM 1427 N N . ASN A 1 177 ? 18.812 -50.469 -4.078 1 94.94 177 ASN A N 1
ATOM 1428 C CA . ASN A 1 177 ? 18.203 -51.812 -3.951 1 94.94 177 ASN A CA 1
ATOM 1429 C C . ASN A 1 177 ? 17.234 -51.875 -2.781 1 94.94 177 ASN A C 1
ATOM 1431 O O . ASN A 1 177 ? 16.344 -52.719 -2.752 1 94.94 177 ASN A O 1
ATOM 1435 N N . LYS A 1 178 ? 17.375 -50.969 -1.855 1 93.5 178 LYS A N 1
ATOM 1436 C CA . LYS A 1 178 ? 16.516 -50.969 -0.67 1 93.5 178 LYS A CA 1
ATOM 1437 C C . LYS A 1 178 ? 15.477 -49.875 -0.746 1 93.5 178 LYS A C 1
ATOM 1439 O O . LYS A 1 178 ? 14.727 -49.656 0.211 1 93.5 178 LYS A O 1
ATOM 1444 N N . THR A 1 179 ? 15.461 -49.25 -1.819 1 95.44 179 THR A N 1
ATOM 1445 C CA . THR A 1 179 ? 14.609 -48.094 -1.982 1 95.44 179 THR A CA 1
ATOM 1446 C C . THR A 1 179 ? 13.266 -48.469 -2.59 1 95.44 179 THR A C 1
ATOM 1448 O O . THR A 1 179 ? 13.188 -49.406 -3.396 1 95.44 179 THR A O 1
ATOM 1451 N N . LYS A 1 180 ? 12.195 -47.844 -2.156 1 96.25 180 LYS A N 1
ATOM 1452 C CA . LYS A 1 180 ? 10.875 -47.969 -2.77 1 96.25 180 LYS A CA 1
ATOM 1453 C C . LYS A 1 180 ? 10.68 -46.938 -3.879 1 96.25 180 LYS A C 1
ATOM 1455 O O . LYS A 1 180 ? 11.164 -45.812 -3.775 1 96.25 180 LYS A O 1
ATOM 1460 N N . PHE A 1 181 ? 9.938 -47.344 -4.914 1 97.62 181 PHE A N 1
ATOM 1461 C CA . PHE A 1 181 ? 9.938 -46.5 -6.105 1 97.62 181 PHE A CA 1
ATOM 1462 C C . PHE A 1 181 ? 8.516 -46.188 -6.535 1 97.62 181 PHE A C 1
ATOM 1464 O O . PHE A 1 181 ? 7.582 -46.938 -6.254 1 97.62 181 PHE A O 1
ATOM 1471 N N . MET A 1 182 ? 8.383 -45 -7.125 1 96.44 182 MET A N 1
ATOM 1472 C CA . MET A 1 182 ? 7.285 -44.688 -8.039 1 96.44 182 MET A CA 1
ATOM 1473 C C . MET A 1 182 ? 7.766 -44.688 -9.484 1 96.44 182 MET A C 1
ATOM 1475 O O . MET A 1 182 ? 8.875 -44.25 -9.773 1 96.44 182 MET A O 1
ATOM 1479 N N . VAL A 1 183 ? 6.938 -45.219 -10.336 1 97.19 183 VAL A N 1
ATOM 1480 C CA . VAL A 1 183 ? 7.352 -45.281 -11.734 1 97.19 183 VAL A CA 1
ATOM 1481 C C . VAL A 1 183 ? 6.375 -44.5 -12.602 1 97.19 183 VAL A C 1
ATOM 1483 O O . VAL A 1 183 ? 5.164 -44.719 -12.547 1 97.19 183 VAL A O 1
ATOM 1486 N N . CYS A 1 184 ? 6.891 -43.594 -13.359 1 95.94 184 CYS A N 1
ATOM 1487 C CA . CYS A 1 184 ? 6.125 -42.719 -14.242 1 95.94 184 CYS A CA 1
ATOM 1488 C C . CYS A 1 184 ? 6.336 -43.094 -15.703 1 95.94 184 CYS A C 1
ATOM 1490 O O . CYS A 1 184 ? 7.469 -43.281 -16.141 1 95.94 184 CYS A O 1
ATOM 1492 N N . ASN A 1 185 ? 5.215 -43.188 -16.422 1 92.56 185 ASN A N 1
ATOM 1493 C CA . ASN A 1 185 ? 5.273 -43.469 -17.859 1 92.56 185 ASN A CA 1
ATOM 1494 C C . ASN A 1 185 ? 5.246 -42.188 -18.672 1 92.56 185 ASN A C 1
ATOM 1496 O O . ASN A 1 185 ? 4.379 -41.344 -18.469 1 92.56 185 ASN A O 1
ATOM 1500 N N . LEU A 1 186 ? 6.18 -42.031 -19.641 1 91.12 186 LEU A N 1
ATOM 1501 C CA . LEU A 1 186 ? 6.285 -40.812 -20.438 1 91.12 186 LEU A CA 1
ATOM 1502 C C . LEU A 1 186 ? 5.66 -41 -21.812 1 91.12 186 LEU A C 1
ATOM 1504 O O . LEU A 1 186 ? 6.012 -40.281 -22.75 1 91.12 186 LEU A O 1
ATOM 1508 N N . ASP A 1 187 ? 4.754 -41.906 -21.953 1 81.38 187 ASP A N 1
ATOM 1509 C CA . ASP A 1 187 ? 4.199 -42.188 -23.266 1 81.38 187 ASP A CA 1
ATOM 1510 C C . ASP A 1 187 ? 2.889 -41.438 -23.484 1 81.38 187 ASP A C 1
ATOM 1512 O O . ASP A 1 187 ? 2.174 -41.719 -24.453 1 81.38 187 ASP A O 1
ATOM 1516 N N . LYS A 1 188 ? 2.568 -40.562 -22.625 1 80.88 188 LYS A N 1
ATOM 1517 C CA . LYS A 1 188 ? 1.363 -39.75 -22.828 1 80.88 188 LYS A CA 1
ATOM 1518 C C . LYS A 1 188 ? 1.438 -38.938 -24.125 1 80.88 188 LYS A C 1
ATOM 1520 O O . LYS A 1 188 ? 2.426 -38.25 -24.375 1 80.88 188 LYS A O 1
ATOM 1525 N N . GLY A 1 189 ? 0.5 -39.094 -24.969 1 77.38 189 GLY A N 1
ATOM 1526 C CA . GLY A 1 189 ? 0.492 -38.438 -26.266 1 77.38 189 GLY A CA 1
ATOM 1527 C C . GLY A 1 189 ? 0.011 -37 -26.188 1 77.38 189 GLY A C 1
ATOM 1528 O O . GLY A 1 189 ? -1.16 -36.719 -26.453 1 77.38 189 GLY A O 1
ATOM 1529 N N . CYS A 1 190 ? 0.842 -36.125 -25.906 1 81.44 190 CYS A N 1
ATOM 1530 C CA . CYS A 1 190 ? 0.491 -34.719 -25.859 1 81.44 190 CYS A CA 1
ATOM 1531 C C . CYS A 1 190 ? 1.716 -33.844 -26.078 1 81.44 190 CYS A C 1
ATOM 1533 O O . CYS A 1 190 ? 2.811 -34.344 -26.344 1 81.44 190 CYS A O 1
ATOM 1535 N N . GLY A 1 191 ? 1.594 -32.531 -26.078 1 80.44 191 GLY A N 1
ATOM 1536 C CA . GLY A 1 191 ? 2.664 -31.594 -26.344 1 80.44 191 GLY A CA 1
ATOM 1537 C C . GLY A 1 191 ? 3.688 -31.516 -25.234 1 80.44 191 GLY A C 1
ATOM 1538 O O . GLY A 1 191 ? 3.541 -32.156 -24.203 1 80.44 191 GLY A O 1
ATOM 1539 N N . PHE A 1 192 ? 4.68 -30.797 -25.422 1 84.12 192 PHE A N 1
ATOM 1540 C CA . PHE A 1 192 ? 5.824 -30.688 -24.516 1 84.12 192 PHE A CA 1
ATOM 1541 C C . PHE A 1 192 ? 5.379 -30.219 -23.141 1 84.12 192 PHE A C 1
ATOM 1543 O O . PHE A 1 192 ? 5.75 -30.828 -22.125 1 84.12 192 PHE A O 1
ATOM 1550 N N . GLY A 1 193 ? 4.605 -29.141 -23.125 1 87.94 193 GLY A N 1
ATOM 1551 C CA . GLY A 1 193 ? 4.102 -28.641 -21.844 1 87.94 193 GLY A CA 1
ATOM 1552 C C . GLY A 1 193 ? 3.312 -29.688 -21.078 1 87.94 193 GLY A C 1
ATOM 1553 O O . GLY A 1 193 ? 3.465 -29.812 -19.859 1 87.94 193 GLY A O 1
ATOM 1554 N N . CYS A 1 194 ? 2.551 -30.375 -21.781 1 88.12 194 CYS A N 1
ATOM 1555 C CA . CYS A 1 194 ? 1.739 -31.422 -21.188 1 88.12 194 CYS A CA 1
ATOM 1556 C C . CYS A 1 194 ? 2.617 -32.531 -20.625 1 88.12 194 CYS A C 1
ATOM 1558 O O . CYS A 1 194 ? 2.359 -33.062 -19.531 1 88.12 194 CYS A O 1
ATOM 1560 N N . GLN A 1 195 ? 3.656 -32.906 -21.344 1 90.12 195 GLN A N 1
ATOM 1561 C CA . GLN A 1 195 ? 4.574 -33.938 -20.891 1 90.12 195 GLN A CA 1
ATOM 1562 C C . GLN A 1 195 ? 5.277 -33.531 -19.594 1 90.12 195 GLN A C 1
ATOM 1564 O O . GLN A 1 195 ? 5.418 -34.344 -18.672 1 90.12 195 GLN A O 1
ATOM 1569 N N . LEU A 1 196 ? 5.676 -32.312 -19.562 1 93.25 196 LEU A N 1
ATOM 1570 C CA . LEU A 1 196 ? 6.41 -31.859 -18.391 1 93.25 196 LEU A CA 1
ATOM 1571 C C . LEU A 1 196 ? 5.48 -31.719 -17.188 1 93.25 196 LEU A C 1
ATOM 1573 O O . LEU A 1 196 ? 5.895 -31.953 -16.047 1 93.25 196 LEU A O 1
ATOM 1577 N N . HIS A 1 197 ? 4.266 -31.328 -17.406 1 94.88 197 HIS A N 1
ATOM 1578 C CA . HIS A 1 197 ? 3.309 -31.281 -16.297 1 94.88 197 HIS A CA 1
ATOM 1579 C C . HIS A 1 197 ? 2.988 -32.688 -15.797 1 94.88 197 HIS A C 1
ATOM 1581 O O . HIS A 1 197 ? 2.736 -32.875 -14.602 1 94.88 197 HIS A O 1
ATOM 1587 N N . HIS A 1 198 ? 2.965 -33.625 -16.75 1 93.75 198 HIS A N 1
ATOM 1588 C CA . HIS A 1 198 ? 2.812 -35 -16.328 1 93.75 198 HIS A CA 1
ATOM 1589 C C . HIS A 1 198 ? 3.969 -35.438 -15.445 1 93.75 198 HIS A C 1
ATOM 1591 O O . HIS A 1 198 ? 3.756 -36.094 -14.414 1 93.75 198 HIS A O 1
ATOM 1597 N N . VAL A 1 199 ? 5.125 -35.062 -15.836 1 95.69 199 VAL A N 1
ATOM 1598 C CA . VAL A 1 199 ? 6.309 -35.375 -15.031 1 95.69 199 VAL A CA 1
ATOM 1599 C C . VAL A 1 199 ? 6.195 -34.688 -13.672 1 95.69 199 VAL A C 1
ATOM 1601 O O . VAL A 1 199 ? 6.508 -35.312 -12.641 1 95.69 199 VAL A O 1
ATOM 1604 N N . ALA A 1 200 ? 5.793 -33.438 -13.672 1 96.88 200 ALA A N 1
ATOM 1605 C CA . ALA A 1 200 ? 5.613 -32.719 -12.414 1 96.88 200 ALA A CA 1
ATOM 1606 C C . ALA A 1 200 ? 4.613 -33.438 -11.508 1 96.88 200 ALA A C 1
ATOM 1608 O O . ALA A 1 200 ? 4.84 -33.562 -10.305 1 96.88 200 ALA A O 1
ATOM 1609 N N . PHE A 1 201 ? 3.545 -33.875 -12.078 1 95.69 201 PHE A N 1
ATOM 1610 C CA . PHE A 1 201 ? 2.545 -34.656 -11.344 1 95.69 201 PHE A CA 1
ATOM 1611 C C . PHE A 1 201 ? 3.162 -35.906 -10.727 1 95.69 201 PHE A C 1
ATOM 1613 O O . PHE A 1 201 ? 2.926 -36.219 -9.555 1 95.69 201 PHE A O 1
ATOM 1620 N N . CYS A 1 202 ? 3.949 -36.594 -11.477 1 96.44 202 CYS A N 1
ATOM 1621 C CA . CYS A 1 202 ? 4.613 -37.812 -10.992 1 96.44 202 CYS A CA 1
ATOM 1622 C C . CYS A 1 202 ? 5.531 -37.469 -9.82 1 96.44 202 CYS A C 1
ATOM 1624 O O . CYS A 1 202 ? 5.621 -38.25 -8.859 1 96.44 202 CYS A O 1
ATOM 1626 N N . PHE A 1 203 ? 6.176 -36.344 -9.93 1 97.62 203 PHE A N 1
ATOM 1627 C CA . PHE A 1 203 ? 7.016 -35.906 -8.82 1 97.62 203 PHE A CA 1
ATOM 1628 C C . PHE A 1 203 ? 6.172 -35.594 -7.59 1 97.62 203 PHE A C 1
ATOM 1630 O O . PHE A 1 203 ? 6.574 -35.906 -6.465 1 97.62 203 PHE A O 1
ATOM 1637 N N . TYR A 1 204 ? 4.988 -34.969 -7.738 1 96.44 204 TYR A N 1
ATOM 1638 C CA . TYR A 1 204 ? 4.09 -34.75 -6.609 1 96.44 204 TYR A CA 1
ATOM 1639 C C . TYR A 1 204 ? 3.754 -36.062 -5.922 1 96.44 204 TYR A C 1
ATOM 1641 O O . TYR A 1 204 ? 3.766 -36.156 -4.691 1 96.44 204 TYR A O 1
ATOM 1649 N N . MET A 1 205 ? 3.504 -37.062 -6.727 1 94.06 205 MET A N 1
ATOM 1650 C CA . MET A 1 205 ? 3.18 -38.375 -6.199 1 94.06 205 MET A CA 1
ATOM 1651 C C . MET A 1 205 ? 4.359 -38.969 -5.426 1 94.06 205 MET A C 1
ATOM 1653 O O . MET A 1 205 ? 4.184 -39.531 -4.344 1 94.06 205 MET A O 1
ATOM 1657 N N . ALA A 1 206 ? 5.5 -38.812 -5.957 1 96.56 206 ALA A N 1
ATOM 1658 C CA . ALA A 1 206 ? 6.707 -39.344 -5.328 1 96.56 206 ALA A CA 1
ATOM 1659 C C . ALA A 1 206 ? 7.02 -38.594 -4.031 1 96.56 206 ALA A C 1
ATOM 1661 O O . ALA A 1 206 ? 7.289 -39.219 -3.002 1 96.56 206 ALA A O 1
ATOM 1662 N N . LEU A 1 207 ? 6.984 -37.312 -4.062 1 96.81 207 LEU A N 1
ATOM 1663 C CA . LEU A 1 207 ? 7.297 -36.469 -2.906 1 96.81 207 LEU A CA 1
ATOM 1664 C C . LEU A 1 207 ? 6.27 -36.688 -1.799 1 96.81 207 LEU A C 1
ATOM 1666 O O . LEU A 1 207 ? 6.629 -36.781 -0.624 1 96.81 207 LEU A O 1
ATOM 1670 N N . GLY A 1 208 ? 5.008 -36.75 -2.174 1 94.12 208 GLY A N 1
ATOM 1671 C CA . GLY A 1 208 ? 3.949 -36.969 -1.197 1 94.12 208 GLY A CA 1
ATOM 1672 C C . GLY A 1 208 ? 4 -38.344 -0.542 1 94.12 208 GLY A C 1
ATOM 1673 O O . GLY A 1 208 ? 3.604 -38.5 0.615 1 94.12 208 GLY A O 1
ATOM 1674 N N . SER A 1 209 ? 4.512 -39.312 -1.246 1 93.06 209 SER A N 1
ATOM 1675 C CA . SER A 1 209 ? 4.562 -40.688 -0.739 1 93.06 209 SER A CA 1
ATOM 1676 C C . SER A 1 209 ? 5.953 -41.031 -0.216 1 93.06 209 SER A C 1
ATOM 1678 O O . SER A 1 209 ? 6.184 -42.125 0.268 1 93.06 209 SER A O 1
ATOM 1680 N N . ASN A 1 210 ? 6.859 -40.094 -0.324 1 94.19 210 ASN A N 1
ATOM 1681 C CA . ASN A 1 210 ? 8.234 -40.312 0.112 1 94.19 210 ASN A CA 1
ATOM 1682 C C . ASN A 1 210 ? 8.883 -41.5 -0.584 1 94.19 210 ASN A C 1
ATOM 1684 O O . ASN A 1 210 ? 9.398 -42.406 0.076 1 94.19 210 ASN A O 1
ATOM 1688 N N . ARG A 1 211 ? 8.789 -41.5 -1.894 1 96.5 211 ARG A N 1
ATOM 1689 C CA . ARG A 1 211 ? 9.367 -42.562 -2.732 1 96.5 211 ARG A CA 1
ATOM 1690 C C . ARG A 1 211 ? 10.195 -41.969 -3.861 1 96.5 211 ARG A C 1
ATOM 1692 O O . ARG A 1 211 ? 9.906 -40.844 -4.336 1 96.5 211 ARG A O 1
ATOM 1699 N N . THR A 1 212 ? 11.211 -42.688 -4.281 1 98.12 212 THR A N 1
ATOM 1700 C CA . THR A 1 212 ? 12.055 -42.219 -5.383 1 98.12 212 THR A CA 1
ATOM 1701 C C . THR A 1 212 ? 11.344 -42.406 -6.723 1 98.12 212 THR A C 1
ATOM 1703 O O . THR A 1 212 ? 10.789 -43.469 -6.984 1 98.12 212 THR A O 1
ATOM 1706 N N . LEU A 1 213 ? 11.344 -41.406 -7.562 1 98.56 213 LEU A N 1
ATOM 1707 C CA . LEU A 1 213 ? 10.68 -41.469 -8.859 1 98.56 213 LEU A CA 1
ATOM 1708 C C . LEU A 1 213 ? 11.625 -42 -9.93 1 98.56 213 LEU A C 1
ATOM 1710 O O . LEU A 1 213 ? 12.789 -41.625 -9.992 1 98.56 213 LEU A O 1
ATOM 1714 N N . LEU A 1 214 ? 11.109 -42.938 -10.695 1 98.12 214 LEU A N 1
ATOM 1715 C CA . LEU A 1 214 ? 11.805 -43.438 -11.883 1 98.12 214 LEU A CA 1
ATOM 1716 C C . LEU A 1 214 ? 10.914 -43.344 -13.109 1 98.12 214 LEU A C 1
ATOM 1718 O O . LEU A 1 214 ? 9.688 -43.344 -13 1 98.12 214 LEU A O 1
ATOM 1722 N N . PHE A 1 215 ? 11.539 -43.188 -14.227 1 97.19 215 PHE A N 1
ATOM 1723 C CA . PHE A 1 215 ? 10.797 -43.281 -15.477 1 97.19 215 PHE A CA 1
ATOM 1724 C C . PHE A 1 215 ? 10.766 -44.719 -15.984 1 97.19 215 PHE A C 1
ATOM 1726 O O . PHE A 1 215 ? 11.758 -45.438 -15.875 1 97.19 215 PHE A O 1
ATOM 1733 N N . ASP A 1 216 ? 9.57 -45 -16.5 1 95.19 216 ASP A N 1
ATOM 1734 C CA . ASP A 1 216 ? 9.461 -46.312 -17.125 1 95.19 216 ASP A CA 1
ATOM 1735 C C . ASP A 1 216 ? 10.508 -46.5 -18.219 1 95.19 216 ASP A C 1
ATOM 1737 O O . ASP A 1 216 ? 10.758 -45.562 -19 1 95.19 216 ASP A O 1
ATOM 1741 N N . LYS A 1 217 ? 11.195 -47.594 -18.219 1 94.56 217 LYS A N 1
ATOM 1742 C CA . LYS A 1 217 ? 12.273 -47.938 -19.156 1 94.56 217 LYS A CA 1
ATOM 1743 C C . LYS A 1 217 ? 13.312 -46.812 -19.188 1 94.56 217 LYS A C 1
ATOM 1745 O O . LYS A 1 217 ? 13.82 -46.469 -20.25 1 94.56 217 LYS A O 1
ATOM 1750 N N . ASP A 1 218 ? 13.492 -46.094 -18.125 1 95 218 ASP A N 1
ATOM 1751 C CA . ASP A 1 218 ? 14.5 -45.062 -17.906 1 95 218 ASP A CA 1
ATOM 1752 C C . ASP A 1 218 ? 14.297 -43.906 -18.859 1 95 218 ASP A C 1
ATOM 1754 O O . ASP A 1 218 ? 15.266 -43.281 -19.281 1 95 218 ASP A O 1
ATOM 1758 N N . GLY A 1 219 ? 13.109 -43.719 -19.344 1 93.06 219 GLY A N 1
ATOM 1759 C CA . GLY A 1 219 ? 12.734 -42.562 -20.125 1 93.06 219 GLY A CA 1
ATOM 1760 C C . GLY A 1 219 ? 13.078 -42.688 -21.594 1 93.06 219 GLY A C 1
ATOM 1761 O O . GLY A 1 219 ? 13.047 -41.688 -22.344 1 93.06 219 GLY A O 1
ATOM 1762 N N . ILE A 1 220 ? 13.375 -43.875 -22.062 1 90.44 220 ILE A N 1
ATOM 1763 C CA . ILE A 1 220 ? 13.766 -44.094 -23.453 1 90.44 220 ILE A CA 1
ATOM 1764 C C . ILE A 1 220 ? 12.555 -43.906 -24.359 1 90.44 220 ILE A C 1
ATOM 1766 O O . ILE A 1 220 ? 12.695 -43.438 -25.5 1 90.44 220 ILE A O 1
ATOM 1770 N N . ASP A 1 221 ? 11.391 -44.156 -23.906 1 86 221 ASP A N 1
ATOM 1771 C CA . ASP A 1 221 ? 10.172 -44.094 -24.703 1 86 221 ASP A CA 1
ATOM 1772 C C . ASP A 1 221 ? 9.484 -42.75 -24.531 1 86 221 ASP A C 1
ATOM 1774 O O . ASP A 1 221 ? 8.258 -42.656 -24.562 1 86 221 ASP A O 1
ATOM 1778 N N . TRP A 1 222 ? 10.234 -41.75 -24.328 1 88 222 TRP A N 1
ATOM 1779 C CA . TRP A 1 222 ? 9.633 -40.406 -24.25 1 88 222 TRP A CA 1
ATOM 1780 C C . TRP A 1 222 ? 8.992 -40.031 -25.562 1 88 222 TRP A C 1
ATOM 1782 O O . TRP A 1 222 ? 9.672 -39.938 -26.594 1 88 222 TRP A O 1
ATOM 1792 N N . ARG A 1 223 ? 7.77 -39.781 -25.594 1 77.94 223 ARG A N 1
ATOM 1793 C CA . ARG A 1 223 ? 6.98 -39.594 -26.797 1 77.94 223 ARG A CA 1
ATOM 1794 C C . ARG A 1 223 ? 7.441 -38.344 -27.547 1 77.94 223 ARG A C 1
ATOM 1796 O O . ARG A 1 223 ? 7.363 -38.281 -28.781 1 77.94 223 ARG A O 1
ATOM 1803 N N . TYR A 1 224 ? 8.023 -37.406 -26.859 1 78.75 224 TYR A N 1
ATOM 1804 C CA . TYR A 1 224 ? 8.367 -36.125 -27.469 1 78.75 224 TYR A CA 1
ATOM 1805 C C . TYR A 1 224 ? 9.672 -36.219 -28.25 1 78.75 224 TYR A C 1
ATOM 1807 O O . TYR A 1 224 ? 9.891 -35.469 -29.203 1 78.75 224 TYR A O 1
ATOM 1815 N N . SER A 1 225 ? 10.5 -37.125 -27.766 1 78.31 225 SER A N 1
ATOM 1816 C CA . SER A 1 225 ? 11.781 -37.312 -28.438 1 78.31 225 SER A CA 1
ATOM 1817 C C . SER A 1 225 ? 12.109 -38.781 -28.609 1 78.31 225 SER A C 1
ATOM 1819 O O . SER A 1 225 ? 12.148 -39.531 -27.625 1 78.31 225 SER A O 1
ATOM 1821 N N . LYS A 1 226 ? 12.398 -39.094 -29.719 1 81.5 226 LYS A N 1
ATOM 1822 C CA . LYS A 1 226 ? 12.734 -40.5 -30.016 1 81.5 226 LYS A CA 1
ATOM 1823 C C . LYS A 1 226 ? 14.031 -40.906 -29.328 1 81.5 226 LYS A C 1
ATOM 1825 O O . LYS A 1 226 ? 14.281 -42.094 -29.109 1 81.5 226 LYS A O 1
ATOM 1830 N N . LYS A 1 227 ? 14.812 -39.906 -28.984 1 87.44 227 LYS A N 1
ATOM 1831 C CA . LYS A 1 227 ? 16.109 -40.188 -28.359 1 87.44 227 LYS A CA 1
ATOM 1832 C C . LYS A 1 227 ? 15.961 -40.312 -26.859 1 87.44 227 LYS A C 1
ATOM 1834 O O . LYS A 1 227 ? 16.938 -40.625 -26.156 1 87.44 227 LYS A O 1
ATOM 1839 N N . GLY A 1 228 ? 14.797 -40.125 -26.375 1 90.12 228 GLY A N 1
ATOM 1840 C CA . GLY A 1 228 ? 14.516 -40.344 -24.969 1 90.12 228 GLY A CA 1
ATOM 1841 C C . GLY A 1 228 ? 14.75 -39.094 -24.125 1 90.12 228 GLY A C 1
ATOM 1842 O O . GLY A 1 228 ? 15.188 -38.062 -24.625 1 90.12 228 GLY A O 1
ATOM 1843 N N . TRP A 1 229 ? 14.555 -39.219 -22.812 1 93.75 229 TRP A N 1
ATOM 1844 C CA . TRP A 1 229 ? 14.609 -38.125 -21.859 1 93.75 229 TRP A CA 1
ATOM 1845 C C . TRP A 1 229 ? 16.031 -37.594 -21.719 1 93.75 229 TRP A C 1
ATOM 1847 O O . TRP A 1 229 ? 16.25 -36.375 -21.688 1 93.75 229 TRP A O 1
ATOM 1857 N N . LYS A 1 230 ? 16.984 -38.469 -21.75 1 91.88 230 LYS A N 1
ATOM 1858 C CA . LYS A 1 230 ? 18.375 -38.125 -21.453 1 91.88 230 LYS A CA 1
ATOM 1859 C C . LYS A 1 230 ? 19.031 -37.438 -22.641 1 91.88 230 LYS A C 1
ATOM 1861 O O . LYS A 1 230 ? 20.141 -36.875 -22.516 1 91.88 230 LYS A O 1
ATOM 1866 N N . SER A 1 231 ? 18.312 -37.375 -23.719 1 90.06 231 SER A N 1
ATOM 1867 C CA . SER A 1 231 ? 18.859 -36.656 -24.875 1 90.06 231 SER A CA 1
ATOM 1868 C C . SER A 1 231 ? 18.797 -35.156 -24.641 1 90.06 231 SER A C 1
ATOM 1870 O O . SER A 1 231 ? 19.516 -34.406 -25.281 1 90.06 231 SER A O 1
ATOM 1872 N N . VAL A 1 232 ? 18 -34.75 -23.734 1 91.12 232 VAL A N 1
ATOM 1873 C CA . VAL A 1 232 ? 17.844 -33.312 -23.5 1 91.12 232 VAL A CA 1
ATOM 1874 C C . VAL A 1 232 ? 18.156 -32.969 -22.047 1 91.12 232 VAL A C 1
ATOM 1876 O O . VAL A 1 232 ? 18.812 -31.984 -21.766 1 91.12 232 VAL A O 1
ATOM 1879 N N . PHE A 1 233 ? 17.703 -33.844 -21.156 1 95.06 233 PHE A N 1
ATOM 1880 C CA . PHE A 1 233 ? 17.781 -33.531 -19.75 1 95.06 233 PHE A CA 1
ATOM 1881 C C . PHE A 1 233 ? 18.672 -34.5 -19 1 95.06 233 PHE A C 1
ATOM 1883 O O . PHE A 1 233 ? 18.938 -35.594 -19.5 1 95.06 233 PHE A O 1
ATOM 1890 N N . GLN A 1 234 ? 19.094 -34.094 -17.859 1 96.25 234 GLN A N 1
ATOM 1891 C CA . GLN A 1 234 ? 19.812 -35 -16.953 1 96.25 234 GLN A CA 1
ATOM 1892 C C . GLN A 1 234 ? 18.891 -36.062 -16.391 1 96.25 234 GLN A C 1
ATOM 1894 O O . GLN A 1 234 ? 17.688 -35.875 -16.297 1 96.25 234 GLN A O 1
ATOM 1899 N N . PRO A 1 235 ? 19.5 -37.219 -16.047 1 95.94 235 PRO A N 1
ATOM 1900 C CA . PRO A 1 235 ? 18.672 -38.188 -15.352 1 95.94 235 PRO A CA 1
ATOM 1901 C C . PRO A 1 235 ? 18.047 -37.656 -14.062 1 95.94 235 PRO A C 1
ATOM 1903 O O . PRO A 1 235 ? 18.703 -36.906 -13.336 1 95.94 235 PRO A O 1
ATOM 1906 N N . ILE A 1 236 ? 16.844 -38.125 -13.734 1 97.62 236 ILE A N 1
ATOM 1907 C CA . ILE A 1 236 ? 16.141 -37.594 -12.578 1 97.62 236 ILE A CA 1
ATOM 1908 C C . ILE A 1 236 ? 16.594 -38.312 -11.312 1 97.62 236 ILE A C 1
ATOM 1910 O O . ILE A 1 236 ? 16.297 -37.875 -10.203 1 97.62 236 ILE A O 1
ATOM 1914 N N . SER A 1 237 ? 17.344 -39.406 -11.438 1 98.19 237 SER A N 1
ATOM 1915 C CA . SER A 1 237 ? 17.797 -40.188 -10.297 1 98.19 237 SER A CA 1
ATOM 1916 C C . SER A 1 237 ? 19.078 -40.938 -10.633 1 98.19 237 SER A C 1
ATOM 1918 O O . SER A 1 237 ? 19.391 -41.156 -11.805 1 98.19 237 SER A O 1
ATOM 1920 N N . ASN A 1 238 ? 19.844 -41.281 -9.578 1 97.25 238 ASN A N 1
ATOM 1921 C CA . ASN A 1 238 ? 20.984 -42.156 -9.773 1 97.25 238 ASN A CA 1
ATOM 1922 C C . ASN A 1 238 ? 20.562 -43.625 -9.875 1 97.25 238 ASN A C 1
ATOM 1924 O O . ASN A 1 238 ? 21.344 -44.469 -10.305 1 97.25 238 ASN A O 1
ATOM 1928 N N . CYS A 1 239 ? 19.328 -43.906 -9.539 1 97.75 239 CYS A N 1
ATOM 1929 C CA . CYS A 1 239 ? 18.75 -45.25 -9.727 1 97.75 239 CYS A CA 1
ATOM 1930 C C . CYS A 1 239 ? 18.172 -45.406 -11.125 1 97.75 239 CYS A C 1
ATOM 1932 O O . CYS A 1 239 ? 17.953 -44.406 -11.82 1 97.75 239 CYS A O 1
ATOM 1934 N N . SER A 1 240 ? 18.031 -46.688 -11.531 1 95.88 240 SER A N 1
ATOM 1935 C CA . SER A 1 240 ? 17.453 -46.969 -12.844 1 95.88 240 SER A CA 1
ATOM 1936 C C . SER A 1 240 ? 16.328 -47.969 -12.766 1 95.88 240 SER A C 1
ATOM 1938 O O . SER A 1 240 ? 16.359 -48.875 -11.922 1 95.88 240 SER A O 1
ATOM 1940 N N . TYR A 1 241 ? 15.352 -47.75 -13.609 1 96.88 241 TYR A N 1
ATOM 1941 C CA . TYR A 1 241 ? 14.242 -48.688 -13.68 1 96.88 241 TYR A CA 1
ATOM 1942 C C . TYR A 1 241 ? 14.734 -50.094 -14.062 1 96.88 241 TYR A C 1
ATOM 1944 O O . TYR A 1 241 ? 14.375 -51.062 -13.414 1 96.88 241 TYR A O 1
ATOM 1952 N N . GLU A 1 242 ? 15.586 -50.25 -15.047 1 96.12 242 GLU A N 1
ATOM 1953 C CA . GLU A 1 242 ? 16.062 -51.5 -15.602 1 96.12 242 GLU A CA 1
ATOM 1954 C C . GLU A 1 242 ? 16.844 -52.312 -14.562 1 96.12 242 GLU A C 1
ATOM 1956 O O . GLU A 1 242 ? 16.719 -53.531 -14.5 1 96.12 242 GLU A O 1
ATOM 1961 N N . LYS A 1 243 ? 17.547 -51.625 -13.766 1 96.19 243 LYS A N 1
ATOM 1962 C CA . LYS A 1 243 ? 18.438 -52.312 -12.836 1 96.19 243 LYS A CA 1
ATOM 1963 C C . LYS A 1 243 ? 17.766 -52.531 -11.484 1 96.19 243 LYS A C 1
ATOM 1965 O O . LYS A 1 243 ? 18.031 -53.5 -10.789 1 96.19 243 LYS A O 1
ATOM 1970 N N . HIS A 1 244 ? 16.891 -51.594 -11.109 1 96.88 244 HIS A N 1
ATOM 1971 C CA . HIS A 1 244 ? 16.531 -51.562 -9.703 1 96.88 244 HIS A CA 1
ATOM 1972 C C . HIS A 1 244 ? 15.023 -51.781 -9.516 1 96.88 244 HIS A C 1
ATOM 1974 O O . HIS A 1 244 ? 14.57 -52.094 -8.414 1 96.88 244 HIS A O 1
ATOM 1980 N N . ALA A 1 245 ? 14.211 -51.562 -10.547 1 95.94 245 ALA A N 1
ATOM 1981 C CA . ALA A 1 245 ? 12.766 -51.594 -10.336 1 95.94 245 ALA A CA 1
ATOM 1982 C C . ALA A 1 245 ? 12.102 -52.656 -11.227 1 95.94 245 ALA A C 1
ATOM 1984 O O . ALA A 1 245 ? 11.062 -53.219 -10.867 1 95.94 245 ALA A O 1
ATOM 1985 N N . LYS A 1 246 ? 12.617 -53.031 -12.367 1 95 246 LYS A N 1
ATOM 1986 C CA . LYS A 1 246 ? 12 -53.844 -13.414 1 95 246 LYS A CA 1
ATOM 1987 C C . LYS A 1 246 ? 11.562 -55.219 -12.875 1 95 246 LYS A C 1
ATOM 1989 O O . LYS A 1 246 ? 10.461 -55.656 -13.164 1 95 246 LYS A O 1
ATOM 1994 N N . ASP A 1 247 ? 12.352 -55.844 -12.062 1 93.12 247 ASP A N 1
ATOM 1995 C CA . ASP A 1 247 ? 12.102 -57.219 -11.641 1 93.12 247 ASP A CA 1
ATOM 1996 C C . ASP A 1 247 ? 11.461 -57.25 -10.25 1 93.12 247 ASP A C 1
ATOM 1998 O O . ASP A 1 247 ? 11.297 -58.344 -9.672 1 93.12 247 ASP A O 1
ATOM 2002 N N . LYS A 1 248 ? 11.102 -56.156 -9.773 1 94.31 248 LYS A N 1
ATOM 2003 C CA . LYS A 1 248 ? 10.461 -56.094 -8.461 1 94.31 248 LYS A CA 1
ATOM 2004 C C . LYS A 1 248 ? 8.938 -56.062 -8.594 1 94.31 248 LYS A C 1
ATOM 2006 O O . LYS A 1 248 ? 8.406 -55.688 -9.641 1 94.31 248 LYS A O 1
ATOM 2011 N N . PRO A 1 249 ? 8.242 -56.562 -7.496 1 93.31 249 PRO A N 1
ATOM 2012 C CA . PRO A 1 249 ? 6.777 -56.531 -7.547 1 93.31 249 PRO A CA 1
ATOM 2013 C C . PRO A 1 249 ? 6.23 -55.125 -7.73 1 93.31 249 PRO A C 1
ATOM 2015 O O . PRO A 1 249 ? 6.672 -54.188 -7.051 1 93.31 249 PRO A O 1
ATOM 2018 N N . SER A 1 250 ? 5.363 -55 -8.641 1 93.62 250 SER A N 1
ATOM 2019 C CA . SER A 1 250 ? 4.824 -53.688 -8.992 1 93.62 250 SER A CA 1
ATOM 2020 C C . SER A 1 250 ? 3.303 -53.688 -8.891 1 93.62 250 SER A C 1
ATOM 2022 O O . SER A 1 250 ? 2.645 -54.688 -9.18 1 93.62 250 SER A O 1
ATOM 2024 N N . VAL A 1 251 ? 2.783 -52.594 -8.375 1 92.25 251 VAL A N 1
ATOM 2025 C CA . VAL A 1 251 ? 1.343 -52.375 -8.32 1 92.25 251 VAL A CA 1
ATOM 2026 C C . VAL A 1 251 ? 1.007 -51 -8.945 1 92.25 251 VAL A C 1
ATOM 2028 O O . VAL A 1 251 ? 1.863 -50.125 -9.016 1 92.25 251 VAL A O 1
ATOM 2031 N N . THR A 1 252 ? -0.209 -50.906 -9.469 1 90.31 252 THR A N 1
ATOM 2032 C CA . THR A 1 252 ? -0.675 -49.625 -9.992 1 90.31 252 THR A CA 1
ATOM 2033 C C . THR A 1 252 ? -1.396 -48.812 -8.914 1 90.31 252 THR A C 1
ATOM 2035 O O . THR A 1 252 ? -2.209 -49.375 -8.164 1 90.31 252 THR A O 1
ATOM 2038 N N . TRP A 1 253 ? -1.089 -47.594 -8.859 1 88.06 253 TRP A N 1
ATOM 2039 C CA . TRP A 1 253 ? -1.717 -46.75 -7.855 1 88.06 253 TRP A CA 1
ATOM 2040 C C . TRP A 1 253 ? -3.229 -46.688 -8.047 1 88.06 253 TRP A C 1
ATOM 2042 O O . TRP A 1 253 ? -3.719 -46.656 -9.18 1 88.06 253 TRP A O 1
ATOM 2052 N N . SER A 1 254 ? -3.928 -46.781 -6.977 1 81.69 254 SER A N 1
ATOM 2053 C CA . SER A 1 254 ? -5.375 -46.594 -6.918 1 81.69 254 SER A CA 1
ATOM 2054 C C . SER A 1 254 ? -5.785 -45.844 -5.668 1 81.69 254 SER A C 1
ATOM 2056 O O . SER A 1 254 ? -5.297 -46.125 -4.57 1 81.69 254 SER A O 1
ATOM 2058 N N . GLY A 1 255 ? -6.59 -44.844 -5.871 1 75.81 255 GLY A N 1
ATOM 2059 C CA . GLY A 1 255 ? -7.043 -44.062 -4.742 1 75.81 255 GLY A CA 1
ATOM 2060 C C . GLY A 1 255 ? -7.75 -44.875 -3.678 1 75.81 255 GLY A C 1
ATOM 2061 O O . GLY A 1 255 ? -7.695 -44.531 -2.494 1 75.81 255 GLY A O 1
ATOM 2062 N N . VAL A 1 256 ? -8.297 -45.906 -4.07 1 70.44 256 VAL A N 1
ATOM 2063 C CA . VAL A 1 256 ? -9.062 -46.75 -3.164 1 70.44 256 VAL A CA 1
ATOM 2064 C C . VAL A 1 256 ? -8.109 -47.688 -2.396 1 70.44 256 VAL A C 1
ATOM 2066 O O . VAL A 1 256 ? -8.266 -47.875 -1.19 1 70.44 256 VAL A O 1
ATOM 2069 N N . ARG A 1 257 ? -7.113 -48.125 -3.076 1 76 257 ARG A N 1
ATOM 2070 C CA . ARG A 1 257 ? -6.176 -49.062 -2.477 1 76 257 ARG A CA 1
ATOM 2071 C C . ARG A 1 257 ? -5.156 -48.344 -1.603 1 76 257 ARG A C 1
ATOM 2073 O O . ARG A 1 257 ? -4.789 -48.812 -0.532 1 76 257 ARG A O 1
ATOM 2080 N N . GLY A 1 258 ? -4.797 -47.156 -1.985 1 76.19 258 GLY A N 1
ATOM 2081 C CA . GLY A 1 258 ? -3.744 -46.406 -1.317 1 76.19 258 GLY A CA 1
ATOM 2082 C C . GLY A 1 258 ? -2.387 -47.062 -1.402 1 76.19 258 GLY A C 1
ATOM 2083 O O . GLY A 1 258 ? -2.137 -47.875 -2.312 1 76.19 258 GLY A O 1
ATOM 2084 N N . ILE A 1 259 ? -1.425 -46.625 -0.595 1 81.81 259 ILE A N 1
ATOM 2085 C CA . ILE A 1 259 ? -0.068 -47.156 -0.549 1 81.81 259 ILE A CA 1
ATOM 2086 C C . ILE A 1 259 ? 0.073 -48.094 0.637 1 81.81 259 ILE A C 1
ATOM 2088 O O . ILE A 1 259 ? -0.291 -47.75 1.765 1 81.81 259 ILE A O 1
ATOM 2092 N N . ARG A 1 260 ? 0.503 -49.25 0.308 1 83.19 260 ARG A N 1
ATOM 2093 C CA . ARG A 1 260 ? 0.735 -50.25 1.355 1 83.19 260 ARG A CA 1
ATOM 2094 C C . ARG A 1 260 ? 2.225 -50.406 1.642 1 83.19 260 ARG A C 1
ATOM 2096 O O . ARG A 1 260 ? 3.061 -50.125 0.772 1 83.19 260 ARG A O 1
ATOM 2103 N N . ASN A 1 261 ? 2.523 -50.844 2.811 1 81 261 ASN A N 1
ATOM 2104 C CA . ASN A 1 261 ? 3.904 -50.938 3.275 1 81 261 ASN A CA 1
ATOM 2105 C C . ASN A 1 261 ? 4.727 -51.875 2.424 1 81 261 ASN A C 1
ATOM 2107 O O . ASN A 1 261 ? 5.93 -51.688 2.248 1 81 261 ASN A O 1
ATOM 2111 N N . ASN A 1 262 ? 4.059 -52.812 1.853 1 86.19 262 ASN A N 1
ATOM 2112 C CA . ASN A 1 262 ? 4.801 -53.844 1.135 1 86.19 262 ASN A CA 1
ATOM 2113 C C . ASN A 1 262 ? 4.949 -53.5 -0.345 1 86.19 262 ASN A C 1
ATOM 2115 O O . ASN A 1 262 ? 5.613 -54.219 -1.091 1 86.19 262 ASN A O 1
ATOM 2119 N N . ASP A 1 263 ? 4.387 -52.406 -0.662 1 90.25 263 ASP A N 1
ATOM 2120 C CA . ASP A 1 263 ? 4.527 -52.031 -2.059 1 90.25 263 ASP A CA 1
ATOM 2121 C C . ASP A 1 263 ? 5.941 -51.5 -2.344 1 90.25 263 ASP A C 1
ATOM 2123 O O . ASP A 1 263 ? 6.406 -50.562 -1.721 1 90.25 263 ASP A O 1
ATOM 2127 N N . ILE A 1 264 ? 6.594 -52.188 -3.266 1 93.56 264 ILE A N 1
ATOM 2128 C CA . ILE A 1 264 ? 7.965 -51.781 -3.576 1 93.56 264 ILE A CA 1
ATOM 2129 C C . ILE A 1 264 ? 7.973 -50.812 -4.75 1 93.56 264 ILE A C 1
ATOM 2131 O O . ILE A 1 264 ? 8.609 -49.75 -4.688 1 93.56 264 ILE A O 1
ATOM 2135 N N . VAL A 1 265 ? 7.305 -51.219 -5.801 1 96.5 265 VAL A N 1
ATOM 2136 C CA . VAL A 1 265 ? 7.195 -50.375 -6.992 1 96.5 265 VAL A CA 1
ATOM 2137 C C . VAL A 1 265 ? 5.73 -50.031 -7.246 1 96.5 265 VAL A C 1
ATOM 2139 O O . VAL A 1 265 ? 4.883 -50.938 -7.328 1 96.5 265 VAL A O 1
ATOM 2142 N N . ILE A 1 266 ? 5.441 -48.781 -7.309 1 95.12 266 ILE A N 1
ATOM 2143 C CA . ILE A 1 266 ? 4.086 -48.312 -7.605 1 95.12 266 ILE A CA 1
ATOM 2144 C C . ILE A 1 266 ? 4.074 -47.531 -8.922 1 95.12 266 ILE A C 1
ATOM 2146 O O . ILE A 1 266 ? 4.801 -46.562 -9.07 1 95.12 266 ILE A O 1
ATOM 2150 N N . ARG A 1 267 ? 3.275 -47.938 -9.844 1 94.19 267 ARG A N 1
ATOM 2151 C CA . ARG A 1 267 ? 3.137 -47.281 -11.133 1 94.19 267 ARG A CA 1
ATOM 2152 C C . ARG A 1 267 ? 2.082 -46.188 -11.062 1 94.19 267 ARG A C 1
ATOM 2154 O O . ARG A 1 267 ? 0.985 -46.375 -10.547 1 94.19 267 ARG A O 1
ATOM 2161 N N . ILE A 1 268 ? 2.445 -45.031 -11.617 1 92.62 268 ILE A N 1
ATOM 2162 C CA . ILE A 1 268 ? 1.563 -43.875 -11.555 1 92.62 268 ILE A CA 1
ATOM 2163 C C . ILE A 1 268 ? 0.708 -43.812 -12.82 1 92.62 268 ILE A C 1
ATOM 2165 O O . ILE A 1 268 ? 1.236 -43.719 -13.93 1 92.62 268 ILE A O 1
ATOM 2169 N N . PRO A 1 269 ? -0.571 -43.812 -12.688 1 86.19 269 PRO A N 1
ATOM 2170 C CA . PRO A 1 269 ? -1.419 -43.594 -13.859 1 86.19 269 PRO A CA 1
ATOM 2171 C C . PRO A 1 269 ? -1.458 -42.125 -14.289 1 86.19 269 PRO A C 1
ATOM 2173 O O . PRO A 1 269 ? -0.872 -41.25 -13.617 1 86.19 269 PRO A O 1
ATOM 2176 N N . ILE A 1 270 ? -2.076 -41.875 -15.453 1 81.19 270 ILE A N 1
ATOM 2177 C CA . ILE A 1 270 ? -2.303 -40.5 -15.867 1 81.19 270 ILE A CA 1
ATOM 2178 C C . ILE A 1 270 ? -3.238 -39.812 -14.883 1 81.19 270 ILE A C 1
ATOM 2180 O O . ILE A 1 270 ? -4.168 -40.438 -14.359 1 81.19 270 ILE A O 1
ATOM 2184 N N . ILE A 1 271 ? -2.988 -38.625 -14.672 1 79.94 271 ILE A N 1
ATOM 2185 C CA . ILE A 1 271 ? -3.668 -37.875 -13.617 1 79.94 271 ILE A CA 1
ATOM 2186 C C . ILE A 1 271 ? -5.176 -37.938 -13.844 1 79.94 271 ILE A C 1
ATOM 2188 O O . ILE A 1 271 ? -5.957 -37.938 -12.891 1 79.94 271 ILE A O 1
ATOM 2192 N N . ASP A 1 272 ? -5.629 -38 -15.062 1 77.5 272 ASP A N 1
ATOM 2193 C CA . ASP A 1 272 ? -7.047 -37.969 -15.406 1 77.5 272 ASP A CA 1
ATOM 2194 C C . ASP A 1 272 ? -7.746 -39.25 -14.945 1 77.5 272 ASP A C 1
ATOM 2196 O O . ASP A 1 272 ? -8.969 -39.281 -14.805 1 77.5 272 ASP A O 1
ATOM 2200 N N . TYR A 1 273 ? -6.969 -40.281 -14.609 1 76.19 273 TYR A N 1
ATOM 2201 C CA . TYR A 1 273 ? -7.551 -41.594 -14.297 1 76.19 273 TYR A CA 1
ATOM 2202 C C . TYR A 1 273 ? -7.477 -41.875 -12.797 1 76.19 273 TYR A C 1
ATOM 2204 O O . TYR A 1 273 ? -7.902 -42.938 -12.344 1 76.19 273 TYR A O 1
ATOM 2212 N N . ILE A 1 274 ? -6.98 -40.938 -12.195 1 79.5 274 ILE A N 1
ATOM 2213 C CA . ILE A 1 274 ? -6.824 -41.156 -10.766 1 79.5 274 ILE A CA 1
ATOM 2214 C C . ILE A 1 274 ? -8.062 -40.656 -10.023 1 79.5 274 ILE A C 1
ATOM 2216 O O . ILE A 1 274 ? -8.422 -39.469 -10.125 1 79.5 274 ILE A O 1
ATOM 2220 N N . SER A 1 275 ? -8.805 -41.594 -9.367 1 79.94 275 SER A N 1
ATOM 2221 C CA . SER A 1 275 ? -9.953 -41.281 -8.531 1 79.94 275 SER A CA 1
ATOM 2222 C C . SER A 1 275 ? -10.047 -42.219 -7.336 1 79.94 275 SER A C 1
ATOM 2224 O O . SER A 1 275 ? -9.953 -43.438 -7.5 1 79.94 275 SER A O 1
ATOM 2226 N N . PRO A 1 276 ? -10.102 -41.719 -6.152 1 83.62 276 PRO A N 1
ATOM 2227 C CA . PRO A 1 276 ? -9.969 -40.312 -5.738 1 83.62 276 PRO A CA 1
ATOM 2228 C C . PRO A 1 276 ? -8.531 -39.812 -5.84 1 83.62 276 PRO A C 1
ATOM 2230 O O . PRO A 1 276 ? -7.586 -40.594 -5.754 1 83.62 276 PRO A O 1
ATOM 2233 N N . LYS A 1 277 ? -8.375 -38.625 -6.008 1 85.88 277 LYS A N 1
ATOM 2234 C CA . LYS A 1 277 ? -7.047 -38.031 -6.09 1 85.88 277 LYS A CA 1
ATOM 2235 C C . LYS A 1 277 ? -6.406 -37.906 -4.711 1 85.88 277 LYS A C 1
ATOM 2237 O O . LYS A 1 277 ? -7.082 -37.594 -3.73 1 85.88 277 LYS A O 1
ATOM 2242 N N . PRO A 1 278 ? -5.199 -38.25 -4.684 1 88.38 278 PRO A N 1
ATOM 2243 C CA . PRO A 1 278 ? -4.527 -38.031 -3.398 1 88.38 278 PRO A CA 1
ATOM 2244 C C . PRO A 1 278 ? -4.461 -36.562 -3.008 1 88.38 278 PRO A C 1
ATOM 2246 O O . PRO A 1 278 ? -4.465 -35.688 -3.879 1 88.38 278 PRO A O 1
ATOM 2249 N N . GLU A 1 279 ? -4.273 -36.281 -1.765 1 89.06 279 GLU A N 1
ATOM 2250 C CA . GLU A 1 279 ? -4.336 -34.906 -1.244 1 89.06 279 GLU A CA 1
ATOM 2251 C C . GLU A 1 279 ? -3.113 -34.094 -1.667 1 89.06 279 GLU A C 1
ATOM 2253 O O . GLU A 1 279 ? -3.166 -32.875 -1.729 1 89.06 279 GLU A O 1
ATOM 2258 N N . PHE A 1 280 ? -2.051 -34.812 -2.002 1 89.62 280 PHE A N 1
ATOM 2259 C CA . PHE A 1 280 ? -0.801 -34.094 -2.211 1 89.62 280 PHE A CA 1
ATOM 2260 C C . PHE A 1 280 ? -0.637 -33.719 -3.676 1 89.62 280 PHE A C 1
ATOM 2262 O O . PHE A 1 280 ? 0.361 -33.094 -4.051 1 89.62 280 PHE A O 1
ATOM 2269 N N . VAL A 1 281 ? -1.642 -34.062 -4.473 1 89.56 281 VAL A N 1
ATOM 2270 C CA . VAL A 1 281 ? -1.54 -33.656 -5.871 1 89.56 281 VAL A CA 1
ATOM 2271 C C . VAL A 1 281 ? -1.693 -32.156 -5.988 1 89.56 281 VAL A C 1
ATOM 2273 O O . VAL A 1 281 ? -2.225 -31.5 -5.086 1 89.56 281 VAL A O 1
ATOM 2276 N N . PRO A 1 282 ? -1.245 -31.578 -7.082 1 90.44 282 PRO A N 1
ATOM 2277 C CA . PRO A 1 282 ? -1.36 -30.125 -7.23 1 90.44 282 PRO A CA 1
ATOM 2278 C C . PRO A 1 282 ? -2.791 -29.625 -7.047 1 90.44 282 PRO A C 1
ATOM 2280 O O . PRO A 1 282 ? -3.744 -30.328 -7.387 1 90.44 282 PRO A O 1
ATOM 2283 N N . LEU A 1 283 ? -2.926 -28.5 -6.293 1 90.62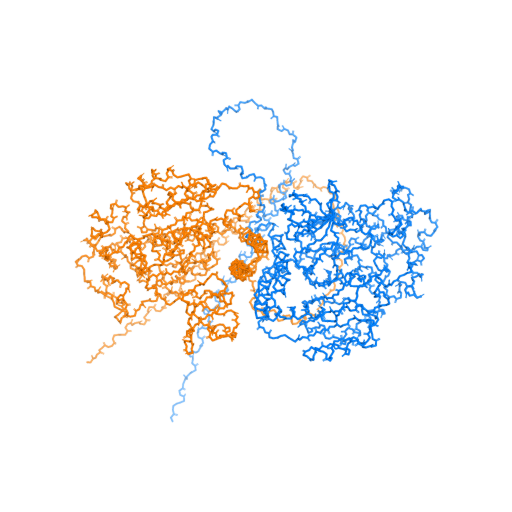 283 LEU A N 1
ATOM 2284 C CA . LEU A 1 283 ? -2.088 -27.375 -5.906 1 90.62 283 LEU A CA 1
ATOM 2285 C C . LEU A 1 283 ? -1.75 -27.422 -4.418 1 90.62 283 LEU A C 1
ATOM 2287 O O . LEU A 1 283 ? -1.806 -26.406 -3.727 1 90.62 283 LEU A O 1
ATOM 2291 N N . ALA A 1 284 ? -1.396 -28.562 -3.979 1 94.19 284 ALA A N 1
ATOM 2292 C CA . ALA A 1 284 ? -1.061 -28.719 -2.566 1 94.19 284 ALA A CA 1
ATOM 2293 C C . ALA A 1 284 ? 0.353 -28.234 -2.275 1 94.19 284 ALA A C 1
ATOM 2295 O O . ALA A 1 284 ? 1.259 -28.406 -3.094 1 94.19 284 ALA A O 1
ATOM 2296 N N . LEU A 1 285 ? 0.488 -27.594 -1.106 1 97 285 LEU A N 1
ATOM 2297 C CA . LEU A 1 285 ? 1.788 -27.188 -0.593 1 97 285 LEU A CA 1
ATOM 2298 C C . LEU A 1 285 ? 2.256 -28.109 0.521 1 97 285 LEU A C 1
ATOM 2300 O O . LEU A 1 285 ? 1.451 -28.562 1.34 1 97 285 LEU A O 1
ATOM 2304 N N . PRO A 1 286 ? 3.561 -28.453 0.526 1 97.88 286 PRO A N 1
ATOM 2305 C CA . PRO A 1 286 ? 4.047 -29.172 1.706 1 97.88 286 PRO A CA 1
ATOM 2306 C C . PRO A 1 286 ? 3.83 -28.391 3.002 1 97.88 286 PRO A C 1
ATOM 2308 O O . PRO A 1 286 ? 4.316 -27.266 3.143 1 97.88 286 PRO A O 1
ATOM 2311 N N . LYS A 1 287 ? 3.186 -29.016 3.91 1 97.56 287 LYS A N 1
ATOM 2312 C CA . LYS A 1 287 ? 2.867 -28.375 5.188 1 97.56 287 LYS A CA 1
ATOM 2313 C C . LYS A 1 287 ? 4.129 -27.875 5.883 1 97.56 287 LYS A C 1
ATOM 2315 O O . LYS A 1 287 ? 4.121 -26.812 6.512 1 97.56 287 LYS A O 1
ATOM 2320 N N . GLU A 1 288 ? 5.219 -28.578 5.734 1 97.06 288 GLU A N 1
ATOM 2321 C CA . GLU A 1 288 ? 6.496 -28.297 6.387 1 97.06 288 GLU A CA 1
ATOM 2322 C C . GLU A 1 288 ? 7.082 -26.969 5.91 1 97.06 288 GLU A C 1
ATOM 2324 O O . GLU A 1 288 ? 7.887 -26.359 6.609 1 97.06 288 GLU A O 1
ATOM 2329 N N . LEU A 1 289 ? 6.648 -26.562 4.715 1 98 289 LEU A N 1
ATOM 2330 C CA . LEU A 1 289 ? 7.25 -25.375 4.105 1 98 289 LEU A CA 1
ATOM 2331 C C . LEU A 1 289 ? 6.191 -24.312 3.83 1 98 289 LEU A C 1
ATOM 2333 O O . LEU A 1 289 ? 6.52 -23.203 3.418 1 98 289 LEU A O 1
ATOM 2337 N N . SER A 1 290 ? 4.961 -24.609 4.105 1 97.12 290 SER A N 1
ATOM 2338 C CA . SER A 1 290 ? 3.84 -23.812 3.623 1 97.12 290 SER A CA 1
ATOM 2339 C C . SER A 1 290 ? 3.873 -22.406 4.215 1 97.12 290 SER A C 1
ATOM 2341 O O . SER A 1 290 ? 3.691 -21.422 3.496 1 97.12 290 SER A O 1
ATOM 2343 N N . ASP A 1 291 ? 4.168 -22.234 5.492 1 95.5 291 ASP A N 1
ATOM 2344 C CA . ASP A 1 291 ? 4.172 -20.922 6.137 1 95.5 291 ASP A CA 1
ATOM 2345 C C . ASP A 1 291 ? 5.211 -20 5.5 1 95.5 291 ASP A C 1
ATOM 2347 O O . ASP A 1 291 ? 4.918 -18.844 5.203 1 95.5 291 ASP A O 1
ATOM 2351 N N . LYS A 1 292 ? 6.32 -20.562 5.254 1 96.38 292 LYS A N 1
ATOM 2352 C CA . LYS A 1 292 ? 7.402 -19.766 4.684 1 96.38 292 LYS A CA 1
ATOM 2353 C C . LYS A 1 292 ? 7.125 -19.438 3.219 1 96.38 292 LYS A C 1
ATOM 2355 O O . LYS A 1 292 ? 7.391 -18.312 2.771 1 96.38 292 LYS A O 1
ATOM 2360 N N . MET A 1 293 ? 6.621 -20.391 2.479 1 97.69 293 MET A N 1
ATOM 2361 C CA . MET A 1 293 ? 6.305 -20.156 1.071 1 97.69 293 MET A CA 1
ATOM 2362 C C . MET A 1 293 ? 5.227 -19.094 0.924 1 97.69 293 MET A C 1
ATOM 2364 O O . MET A 1 293 ? 5.328 -18.219 0.062 1 97.69 293 MET A O 1
ATOM 2368 N N . ILE A 1 294 ? 4.227 -19.172 1.795 1 96.62 294 ILE A N 1
ATOM 2369 C CA . ILE A 1 294 ? 3.117 -18.234 1.744 1 96.62 294 ILE A CA 1
ATOM 2370 C C . ILE A 1 294 ? 3.604 -16.844 2.158 1 96.62 294 ILE A C 1
ATOM 2372 O O . ILE A 1 294 ? 3.162 -15.836 1.604 1 96.62 294 ILE A O 1
ATOM 2376 N N . GLU A 1 295 ? 4.488 -16.797 3.082 1 95.44 295 GLU A N 1
ATOM 2377 C CA . GLU A 1 295 ? 5.07 -15.531 3.523 1 95.44 295 GLU A CA 1
ATOM 2378 C C . GLU A 1 295 ? 5.859 -14.867 2.4 1 95.44 295 GLU A C 1
ATOM 2380 O O . GLU A 1 295 ? 5.754 -13.656 2.193 1 95.44 295 GLU A O 1
ATOM 2385 N N . LEU A 1 296 ? 6.574 -15.633 1.56 1 96.5 296 LEU A N 1
ATOM 2386 C CA . LEU A 1 296 ? 7.598 -15.078 0.68 1 96.5 296 LEU A CA 1
ATOM 2387 C C . LEU A 1 296 ? 7.07 -14.938 -0.744 1 96.5 296 LEU A C 1
ATOM 2389 O O . LEU A 1 296 ? 7.664 -14.227 -1.561 1 96.5 296 LEU A O 1
ATOM 2393 N N . HIS A 1 297 ? 5.992 -15.609 -0.972 1 97.25 297 HIS A N 1
ATOM 2394 C CA . HIS A 1 297 ? 5.637 -15.672 -2.385 1 97.25 297 HIS A CA 1
ATOM 2395 C C . HIS A 1 297 ? 4.145 -15.43 -2.59 1 97.25 297 HIS A C 1
ATOM 2397 O O . HIS A 1 297 ? 3.318 -15.898 -1.805 1 97.25 297 HIS A O 1
ATOM 2403 N N . SER A 1 298 ? 3.781 -14.727 -3.615 1 96.06 298 SER A N 1
ATOM 2404 C CA . SER A 1 298 ? 2.396 -14.375 -3.91 1 96.06 298 SER A CA 1
ATOM 2405 C C . SER A 1 298 ? 1.64 -15.562 -4.5 1 96.06 298 SER A C 1
ATOM 2407 O O . SER A 1 298 ? 0.414 -15.641 -4.391 1 96.06 298 SER A O 1
ATOM 2409 N N . PHE A 1 299 ? 2.357 -16.484 -5.152 1 96.25 299 PHE A N 1
ATOM 2410 C CA . PHE A 1 299 ? 1.772 -17.703 -5.668 1 96.25 299 PHE A CA 1
ATOM 2411 C C . PHE A 1 299 ? 2.65 -18.906 -5.332 1 96.25 299 PHE A C 1
ATOM 2413 O O . PHE A 1 299 ? 3.236 -19.531 -6.223 1 96.25 299 PHE A O 1
ATOM 2420 N N . PRO A 1 300 ? 2.568 -19.328 -4.141 1 97.75 300 PRO A N 1
ATOM 2421 C CA . PRO A 1 300 ? 3.482 -20.359 -3.652 1 97.75 300 PRO A CA 1
ATOM 2422 C C . PRO A 1 300 ? 3.295 -21.703 -4.367 1 97.75 300 PRO A C 1
ATOM 2424 O O . PRO A 1 300 ? 4.25 -22.469 -4.5 1 97.75 300 PRO A O 1
ATOM 2427 N N . THR A 1 301 ? 2.123 -22.016 -4.867 1 97 301 THR A N 1
ATOM 2428 C CA . THR A 1 301 ? 1.901 -23.281 -5.551 1 97 301 THR A CA 1
ATOM 2429 C C . THR A 1 301 ? 2.646 -23.312 -6.879 1 97 301 THR A C 1
ATOM 2431 O O . THR A 1 301 ? 3.23 -24.344 -7.246 1 97 301 THR A O 1
ATOM 2434 N N . ALA A 1 302 ? 2.549 -22.188 -7.59 1 97.06 302 ALA A N 1
ATOM 2435 C CA . ALA A 1 302 ? 3.324 -22.109 -8.82 1 97.06 302 ALA A CA 1
ATOM 2436 C C . ALA A 1 302 ? 4.82 -22.172 -8.539 1 97.06 302 ALA A C 1
ATOM 2438 O O . ALA A 1 302 ? 5.578 -22.781 -9.297 1 97.06 302 ALA A O 1
ATOM 2439 N N . TYR A 1 303 ? 5.254 -21.531 -7.508 1 98.19 303 TYR A N 1
ATOM 2440 C CA . TYR A 1 303 ? 6.645 -21.562 -7.074 1 98.19 303 TYR A CA 1
ATOM 2441 C C . TYR A 1 303 ? 7.094 -22.984 -6.781 1 98.19 303 TYR A C 1
ATOM 2443 O O . TYR A 1 303 ? 8.164 -23.406 -7.223 1 98.19 303 TYR A O 1
ATOM 2451 N N . PHE A 1 304 ? 6.285 -23.75 -6.082 1 98.5 304 PHE A N 1
ATOM 2452 C CA . PHE A 1 304 ? 6.621 -25.109 -5.73 1 98.5 304 PHE A CA 1
ATOM 2453 C C . PHE A 1 304 ? 6.684 -26 -6.973 1 98.5 304 PHE A C 1
ATOM 2455 O O . PHE A 1 304 ? 7.617 -26.781 -7.137 1 98.5 304 PHE A O 1
ATOM 2462 N N . THR A 1 305 ? 5.672 -25.875 -7.805 1 98 305 THR A N 1
ATOM 2463 C CA . THR A 1 305 ? 5.691 -26.625 -9.062 1 98 305 THR A CA 1
ATOM 2464 C C . THR A 1 305 ? 6.922 -26.25 -9.883 1 98 305 THR A C 1
ATOM 2466 O O . THR A 1 305 ? 7.523 -27.109 -10.531 1 98 305 THR A O 1
ATOM 2469 N N . GLY A 1 306 ? 7.203 -24.938 -9.828 1 97.94 306 GLY A N 1
ATOM 2470 C CA . GLY A 1 306 ? 8.406 -24.484 -10.508 1 97.94 306 GLY A CA 1
ATOM 2471 C C . GLY A 1 306 ? 9.664 -25.156 -9.984 1 97.94 306 GLY A C 1
ATOM 2472 O O . GLY A 1 306 ? 10.578 -25.453 -10.758 1 97.94 306 GLY A O 1
ATOM 2473 N N . GLN A 1 307 ? 9.766 -25.375 -8.734 1 98.44 307 GLN A N 1
ATOM 2474 C CA . GLN A 1 307 ? 10.906 -26.062 -8.141 1 98.44 307 GLN A CA 1
ATOM 2475 C C . GLN A 1 307 ? 11.039 -27.484 -8.68 1 98.44 307 GLN A C 1
ATOM 2477 O O . GLN A 1 307 ? 12.141 -27.938 -8.992 1 98.44 307 GLN A O 1
ATOM 2482 N N . ILE A 1 308 ? 9.938 -28.141 -8.773 1 98.31 308 ILE A N 1
ATOM 2483 C CA . ILE A 1 308 ? 9.898 -29.516 -9.273 1 98.31 308 ILE A CA 1
ATOM 2484 C C . ILE A 1 308 ? 10.359 -29.531 -10.734 1 98.31 308 ILE A C 1
ATOM 2486 O O . ILE A 1 308 ? 11.227 -30.328 -11.102 1 98.31 308 ILE A O 1
ATOM 2490 N N . LEU A 1 309 ? 9.805 -28.688 -11.484 1 97.94 309 LEU A N 1
ATOM 2491 C CA . LEU A 1 309 ? 10.141 -28.625 -12.898 1 97.94 309 LEU A CA 1
ATOM 2492 C C . LEU A 1 309 ? 11.609 -28.25 -13.102 1 97.94 309 LEU A C 1
ATOM 2494 O O . LEU A 1 309 ? 12.266 -28.781 -14 1 97.94 309 LEU A O 1
ATOM 2498 N N . SER A 1 310 ? 12.016 -27.328 -12.297 1 97.62 310 SER A N 1
ATOM 2499 C CA . SER A 1 310 ? 13.414 -26.906 -12.391 1 97.62 310 SER A CA 1
ATOM 2500 C C . SER A 1 310 ? 14.352 -28.094 -12.164 1 97.62 310 SER A C 1
ATOM 2502 O O . SER A 1 310 ? 15.383 -28.219 -12.836 1 97.62 310 SER A O 1
ATOM 2504 N N . TYR A 1 311 ? 14.055 -28.922 -11.258 1 98.31 311 TYR A N 1
ATOM 2505 C CA . TYR A 1 311 ? 14.852 -30.125 -11.023 1 98.31 311 TYR A CA 1
ATOM 2506 C C . TYR A 1 311 ? 14.766 -31.078 -12.203 1 98.31 311 TYR A C 1
ATOM 2508 O O . TYR A 1 311 ? 15.781 -31.594 -12.672 1 98.31 311 TYR A O 1
ATOM 2516 N N . ALA A 1 312 ? 13.57 -31.312 -12.641 1 97.62 312 ALA A N 1
ATOM 2517 C CA . ALA A 1 312 ? 13.32 -32.312 -13.688 1 97.62 312 ALA A CA 1
ATOM 2518 C C . ALA A 1 312 ? 13.977 -31.875 -15 1 97.62 312 ALA A C 1
ATOM 2520 O O . ALA A 1 312 ? 14.414 -32.719 -15.781 1 97.62 312 ALA A O 1
ATOM 2521 N N . MET A 1 313 ? 14.07 -30.609 -15.203 1 96.44 313 MET A N 1
ATOM 2522 C CA . MET A 1 313 ? 14.484 -30.094 -16.5 1 96.44 313 MET A CA 1
ATOM 2523 C C . MET A 1 313 ? 15.945 -29.641 -16.469 1 96.44 313 MET A C 1
ATOM 2525 O O . MET A 1 313 ? 16.328 -28.719 -17.203 1 96.44 313 MET A O 1
ATOM 2529 N N . ARG A 1 314 ? 16.719 -30.156 -15.586 1 96.31 314 ARG A N 1
ATOM 2530 C CA . ARG A 1 314 ? 18.141 -29.875 -15.633 1 96.31 314 ARG A CA 1
ATOM 2531 C C . ARG A 1 314 ? 18.75 -30.312 -16.969 1 96.31 314 ARG A C 1
ATOM 2533 O O . ARG A 1 314 ? 18.656 -31.484 -17.328 1 96.31 314 ARG A O 1
ATOM 2540 N N . HIS A 1 315 ? 19.297 -29.453 -17.594 1 93.44 315 HIS A N 1
ATOM 2541 C CA . HIS A 1 315 ? 19.844 -29.703 -18.922 1 93.44 315 HIS A CA 1
ATOM 2542 C C . HIS A 1 315 ? 21.031 -30.656 -18.859 1 93.44 315 HIS A C 1
ATOM 2544 O O . HIS A 1 315 ? 21.844 -30.578 -17.938 1 93.44 315 HIS A O 1
ATOM 2550 N N . ASN A 1 316 ? 21.078 -31.5 -19.844 1 92.56 316 ASN A N 1
ATOM 2551 C CA . ASN A 1 316 ? 22.359 -32.188 -20.031 1 92.56 316 ASN A CA 1
ATOM 2552 C C . ASN A 1 316 ? 23.375 -31.266 -20.703 1 92.56 316 ASN A C 1
ATOM 2554 O O . ASN A 1 316 ? 23.062 -30.141 -21.078 1 92.56 316 ASN A O 1
ATOM 2558 N N . ASP A 1 317 ? 24.562 -31.672 -20.828 1 93.25 317 ASP A N 1
ATOM 2559 C CA . ASP A 1 317 ? 25.656 -30.844 -21.297 1 93.25 317 ASP A CA 1
ATOM 2560 C C . ASP A 1 317 ? 25.438 -30.422 -22.75 1 93.25 317 ASP A C 1
ATOM 2562 O O . ASP A 1 317 ? 25.656 -29.266 -23.109 1 93.25 317 ASP A O 1
ATOM 2566 N N . GLU A 1 318 ? 25 -31.344 -23.516 1 89.62 318 GLU A N 1
ATOM 2567 C CA . GLU A 1 318 ? 24.812 -31.078 -24.938 1 89.62 318 GLU A CA 1
ATOM 2568 C C . GLU A 1 318 ? 23.719 -30.031 -25.172 1 89.62 318 GLU A C 1
ATOM 2570 O O . GLU A 1 318 ? 23.922 -29.078 -25.922 1 89.62 318 GLU A O 1
ATOM 2575 N N . TYR A 1 319 ? 22.625 -30.219 -24.578 1 89.5 319 TYR A N 1
ATOM 2576 C CA . TYR A 1 319 ? 21.516 -29.297 -24.75 1 89.5 319 TYR A CA 1
ATOM 2577 C C . TYR A 1 319 ? 21.844 -27.938 -24.141 1 89.5 319 TYR A C 1
ATOM 2579 O O . TYR A 1 319 ? 21.422 -26.891 -24.672 1 89.5 319 TYR A O 1
ATOM 2587 N N . GLU A 1 320 ? 22.578 -27.875 -23.047 1 91.19 320 GLU A N 1
ATOM 2588 C CA . GLU A 1 320 ? 22.969 -26.625 -22.438 1 91.19 320 GLU A CA 1
ATOM 2589 C C . GLU A 1 320 ? 23.781 -25.766 -23.406 1 91.19 320 GLU A C 1
ATOM 2591 O O . GLU A 1 320 ? 23.609 -24.547 -23.453 1 91.19 320 GLU A O 1
ATOM 2596 N N . LYS A 1 321 ? 24.625 -26.391 -24.125 1 89.12 321 LYS A N 1
ATOM 2597 C CA . LYS A 1 321 ? 25.422 -25.688 -25.125 1 89.12 321 LYS A CA 1
ATOM 2598 C C . LYS A 1 321 ? 24.547 -25.094 -26.219 1 89.12 321 LYS A C 1
ATOM 2600 O O . LYS A 1 321 ? 24.719 -23.938 -26.625 1 89.12 321 LYS A O 1
ATOM 2605 N N . GLU A 1 322 ? 23.672 -25.922 -26.656 1 83.12 322 GLU A N 1
ATOM 2606 C CA . GLU A 1 322 ? 22.766 -25.469 -27.703 1 83.12 322 GLU A CA 1
ATOM 2607 C C . GLU A 1 322 ? 21.875 -24.328 -27.188 1 83.12 322 GLU A C 1
ATOM 2609 O O . GLU A 1 322 ? 21.656 -23.344 -27.891 1 83.12 322 GLU A O 1
ATOM 2614 N N . PHE A 1 323 ? 21.391 -24.531 -26.047 1 83.81 323 PHE A N 1
ATOM 2615 C CA . PHE A 1 323 ? 20.5 -23.562 -25.422 1 83.81 323 PHE A CA 1
ATOM 2616 C C . PHE A 1 323 ? 21.234 -22.234 -25.219 1 83.81 323 PHE A C 1
ATOM 2618 O O . PHE A 1 323 ? 20.672 -21.172 -25.484 1 83.81 323 PHE A O 1
ATOM 2625 N N . SER A 1 324 ? 22.406 -22.25 -24.812 1 83.38 324 SER A N 1
ATOM 2626 C CA . SER A 1 324 ? 23.203 -21.062 -24.562 1 83.38 324 SER A CA 1
ATOM 2627 C C . SER A 1 324 ? 23.453 -20.281 -25.859 1 83.38 324 SER A C 1
ATOM 2629 O O . SER A 1 324 ? 23.469 -19.047 -25.859 1 83.38 324 SER A O 1
ATOM 2631 N N . LYS A 1 325 ? 23.641 -20.969 -26.891 1 81.06 325 LYS A N 1
ATOM 2632 C CA . LYS A 1 325 ? 23.828 -20.328 -28.188 1 81.06 325 LYS A CA 1
ATOM 2633 C C . LYS A 1 325 ? 22.578 -19.578 -28.625 1 81.06 325 LYS A C 1
ATOM 2635 O O . LYS A 1 325 ? 22.656 -18.469 -29.141 1 81.06 325 LYS A O 1
ATOM 2640 N N . TYR A 1 326 ? 21.531 -20.203 -28.375 1 73.75 326 TYR A N 1
ATOM 2641 C CA . TYR A 1 326 ? 20.266 -19.594 -28.75 1 73.75 326 TYR A CA 1
ATOM 2642 C C . TYR A 1 326 ? 19.984 -18.344 -27.922 1 73.75 326 TYR A C 1
ATOM 2644 O O . TYR A 1 326 ? 19.453 -17.359 -28.438 1 73.75 326 TYR A O 1
ATOM 2652 N N . THR A 1 327 ? 20.25 -18.359 -26.672 1 77.19 327 THR A N 1
ATOM 2653 C CA . THR A 1 327 ? 19.906 -17.266 -25.766 1 77.19 327 THR A CA 1
ATOM 2654 C C . THR A 1 327 ? 20.812 -16.062 -26 1 77.19 327 THR A C 1
ATOM 2656 O O . THR A 1 327 ? 20.469 -14.945 -25.625 1 77.19 327 THR A O 1
ATOM 2659 N N . LYS A 1 328 ? 21.891 -16.281 -26.609 1 76.44 328 LYS A N 1
ATOM 2660 C CA . LYS A 1 328 ? 22.812 -15.18 -26.906 1 76.44 328 LYS A CA 1
ATOM 2661 C C . LYS A 1 328 ? 22.266 -14.289 -28.016 1 76.44 328 LYS A C 1
ATOM 2663 O O . LYS A 1 328 ? 22.641 -13.117 -28.125 1 76.44 328 LYS A O 1
ATOM 2668 N N . GLU A 1 329 ? 21.391 -14.797 -28.719 1 74.19 329 GLU A N 1
ATOM 2669 C CA . GLU A 1 329 ? 20.844 -14.055 -29.844 1 74.19 329 GLU A CA 1
ATOM 2670 C C . GLU A 1 329 ? 19.812 -13.023 -29.375 1 74.19 329 GLU A C 1
ATOM 2672 O O . GLU A 1 329 ? 19.516 -12.062 -30.078 1 74.19 329 GLU A O 1
ATOM 2677 N N . VAL A 1 330 ? 19.219 -13.227 -28.312 1 73.81 330 VAL A N 1
ATOM 2678 C CA . VAL A 1 330 ? 18.266 -12.289 -27.719 1 73.81 330 VAL A CA 1
ATOM 2679 C C . VAL A 1 330 ? 18.953 -11.523 -26.594 1 73.81 330 VAL A C 1
ATOM 2681 O O . VAL A 1 330 ? 19.594 -12.117 -25.734 1 73.81 330 VAL A O 1
ATOM 2684 N N . PRO A 1 331 ? 18.875 -10.242 -26.656 1 76 331 PRO A N 1
ATOM 2685 C CA . PRO A 1 331 ? 19.547 -9.469 -25.609 1 76 331 PRO A CA 1
ATOM 2686 C C . PRO A 1 331 ? 18.797 -9.484 -24.281 1 76 331 PRO A C 1
ATOM 2688 O O . PRO A 1 331 ? 18.391 -8.43 -23.797 1 76 331 PRO A O 1
ATOM 2691 N N . PHE A 1 332 ? 18.781 -10.523 -23.594 1 73.56 332 PHE A N 1
ATOM 2692 C CA . PHE A 1 332 ? 18.031 -10.68 -22.344 1 73.56 332 PHE A CA 1
ATOM 2693 C C . PHE A 1 332 ? 18.688 -9.875 -21.219 1 73.56 332 PHE A C 1
ATOM 2695 O O . PHE A 1 332 ? 18.047 -9.578 -20.219 1 73.56 332 PHE A O 1
ATOM 2702 N N . THR A 1 333 ? 19.859 -9.461 -21.469 1 70.25 333 THR A N 1
ATOM 2703 C CA . THR A 1 333 ? 20.578 -8.688 -20.469 1 70.25 333 THR A CA 1
ATOM 2704 C C . THR A 1 333 ? 20.172 -7.219 -20.516 1 70.25 333 THR A C 1
ATOM 2706 O O . THR A 1 333 ? 20.438 -6.473 -19.562 1 70.25 333 THR A O 1
ATOM 2709 N N . LYS A 1 334 ? 19.625 -6.906 -21.562 1 78.62 334 LYS A N 1
ATOM 2710 C CA . LYS A 1 334 ? 19.172 -5.527 -21.672 1 78.62 334 LYS A CA 1
ATOM 2711 C C . LYS A 1 334 ? 17.719 -5.391 -21.234 1 78.62 334 LYS A C 1
ATOM 2713 O O . LYS A 1 334 ? 16.828 -5.156 -22.047 1 78.62 334 LYS A O 1
ATOM 2718 N N . SER A 1 335 ? 17.531 -5.473 -20.016 1 80.38 335 SER A N 1
ATOM 2719 C CA . SER A 1 335 ? 16.203 -5.371 -19.422 1 80.38 335 SER A CA 1
ATOM 2720 C C . SER A 1 335 ? 15.688 -3.938 -19.453 1 80.38 335 SER A C 1
ATOM 2722 O O . SER A 1 335 ? 16.469 -2.99 -19.5 1 80.38 335 SER A O 1
ATOM 2724 N N . PRO A 1 336 ? 14.336 -3.729 -19.672 1 87.25 336 PRO A N 1
ATOM 2725 C CA . PRO A 1 336 ? 13.273 -4.723 -19.531 1 87.25 336 PRO A CA 1
ATOM 2726 C C . PRO A 1 336 ? 12.859 -5.34 -20.859 1 87.25 336 PRO A C 1
ATOM 2728 O O . PRO A 1 336 ? 12.914 -4.676 -21.891 1 87.25 336 PRO A O 1
ATOM 2731 N N . ILE A 1 337 ? 12.461 -6.602 -20.844 1 86.62 337 ILE A N 1
ATOM 2732 C CA . ILE A 1 337 ? 11.93 -7.328 -21.984 1 86.62 337 ILE A CA 1
ATOM 2733 C C . ILE A 1 337 ? 10.648 -8.062 -21.594 1 86.62 337 ILE A C 1
ATOM 2735 O O . ILE A 1 337 ? 10.578 -8.656 -20.516 1 86.62 337 ILE A O 1
ATOM 2739 N N . VAL A 1 338 ? 9.641 -7.918 -22.422 1 90.25 338 VAL A N 1
ATOM 2740 C CA . VAL A 1 338 ? 8.398 -8.641 -22.188 1 90.25 338 VAL A CA 1
ATOM 2741 C C . VAL A 1 338 ? 8.352 -9.891 -23.078 1 90.25 338 VAL A C 1
ATOM 2743 O O . VAL A 1 338 ? 8.602 -9.812 -24.281 1 90.25 338 VAL A O 1
ATOM 2746 N N . GLY A 1 339 ? 8.203 -11.062 -22.484 1 89.25 339 GLY A N 1
ATOM 2747 C CA . GLY A 1 339 ? 7.965 -12.281 -23.234 1 89.25 339 GLY A CA 1
ATOM 2748 C C . GLY A 1 339 ? 6.496 -12.555 -23.484 1 89.25 339 GLY A C 1
ATOM 2749 O O . GLY A 1 339 ? 5.68 -12.484 -22.562 1 89.25 339 GLY A O 1
ATOM 2750 N N . ILE A 1 340 ? 6.09 -12.773 -24.734 1 90 340 ILE A N 1
ATOM 2751 C CA . ILE A 1 340 ? 4.699 -13.031 -25.078 1 90 340 ILE A CA 1
ATOM 2752 C C . ILE A 1 340 ? 4.59 -14.359 -25.828 1 90 340 ILE A C 1
ATOM 2754 O O . ILE A 1 340 ? 5.312 -14.594 -26.797 1 90 340 ILE A O 1
ATOM 2758 N N . HIS A 1 341 ? 3.799 -15.234 -25.328 1 87.5 341 HIS A N 1
ATOM 2759 C CA . HIS A 1 341 ? 3.461 -16.469 -26.031 1 87.5 341 HIS A CA 1
ATOM 2760 C C . HIS A 1 341 ? 2.092 -16.359 -26.703 1 87.5 341 HIS A C 1
ATOM 2762 O O . HIS A 1 341 ? 1.075 -16.203 -26.016 1 87.5 341 HIS A O 1
ATOM 2768 N N . ILE A 1 342 ? 2.096 -16.375 -28.016 1 86.12 342 ILE A N 1
ATOM 2769 C CA . ILE A 1 342 ? 0.852 -16.281 -28.766 1 86.12 342 ILE A CA 1
ATOM 2770 C C . ILE A 1 342 ? 0.515 -17.641 -29.375 1 86.12 342 ILE A C 1
ATOM 2772 O O . ILE A 1 342 ? 1.259 -18.141 -30.219 1 86.12 342 ILE A O 1
ATOM 2776 N N . ARG A 1 343 ? -0.578 -18.109 -28.953 1 77.19 343 ARG A N 1
ATOM 2777 C CA . ARG A 1 343 ? -1.035 -19.422 -29.422 1 77.19 343 ARG A CA 1
ATOM 2778 C C . ARG A 1 343 ? -1.889 -19.266 -30.688 1 77.19 343 ARG A C 1
ATOM 2780 O O . ARG A 1 343 ? -2.879 -18.531 -30.688 1 77.19 343 ARG A O 1
ATOM 2787 N N . ARG A 1 344 ? -1.448 -19.844 -31.859 1 74.5 344 ARG A N 1
ATOM 2788 C CA . ARG A 1 344 ? -2.242 -19.891 -33.094 1 74.5 344 ARG A CA 1
ATOM 2789 C C . ARG A 1 344 ? -2.504 -21.328 -33.531 1 74.5 344 ARG A C 1
ATOM 2791 O O . ARG A 1 344 ? -2.979 -21.562 -34.625 1 74.5 344 ARG A O 1
ATOM 2798 N N . THR A 1 345 ? -2.406 -22.219 -32.625 1 62.09 345 THR A N 1
ATOM 2799 C CA . THR A 1 345 ? -2.43 -23.656 -32.938 1 62.09 345 THR A CA 1
ATOM 2800 C C . THR A 1 345 ? -3.789 -24.062 -33.5 1 62.09 345 THR A C 1
ATOM 2802 O O . THR A 1 345 ? -4.738 -23.281 -33.469 1 62.09 345 THR A O 1
ATOM 2805 N N . ASP A 1 346 ? -3.695 -25.219 -33.938 1 56.84 346 ASP A N 1
ATOM 2806 C CA . ASP A 1 346 ? -4.855 -25.922 -34.469 1 56.84 346 ASP A CA 1
ATOM 2807 C C . ASP A 1 346 ? -5.969 -26.016 -33.438 1 56.84 346 ASP A C 1
ATOM 2809 O O . ASP A 1 346 ? -7.125 -26.281 -33.781 1 56.84 346 ASP A O 1
ATOM 2813 N N . LYS A 1 347 ? -5.621 -25.688 -32.156 1 59.28 347 LYS A N 1
ATOM 2814 C CA . LYS A 1 347 ? -6.621 -25.844 -31.125 1 59.28 347 LYS A CA 1
ATOM 2815 C C . LYS A 1 347 ? -7.461 -24.578 -30.969 1 59.28 347 LYS A C 1
ATOM 2817 O O . LYS A 1 347 ? -8.375 -24.531 -30.141 1 59.28 347 LYS A O 1
ATOM 2822 N N . ILE A 1 348 ? -7.105 -23.641 -31.75 1 64.81 348 ILE A N 1
ATOM 2823 C CA . ILE A 1 348 ? -7.914 -22.422 -31.703 1 64.81 348 ILE A CA 1
ATOM 2824 C C . ILE A 1 348 ? -9.312 -22.719 -32.219 1 64.81 348 ILE A C 1
ATOM 2826 O O . ILE A 1 348 ? -9.469 -23.328 -33.281 1 64.81 348 ILE A O 1
ATOM 2830 N N . GLY A 1 349 ? -10.266 -22.375 -31.453 1 58.06 349 GLY A N 1
ATOM 2831 C CA . GLY A 1 349 ? -11.656 -22.625 -31.797 1 58.06 349 GLY A CA 1
ATOM 2832 C C . GLY A 1 349 ? -12.227 -23.844 -31.094 1 58.06 349 GLY A C 1
ATOM 2833 O O . GLY A 1 349 ? -13.445 -24.047 -31.094 1 58.06 349 GLY A O 1
ATOM 2834 N N . THR A 1 350 ? -11.344 -24.641 -30.547 1 59 350 THR A N 1
ATOM 2835 C CA . THR A 1 350 ? -11.82 -25.797 -29.797 1 59 350 THR A CA 1
ATOM 2836 C C . THR A 1 350 ? -11.547 -25.641 -28.312 1 59 350 THR A C 1
ATOM 2838 O O . THR A 1 350 ? -12.422 -25.203 -27.562 1 59 350 THR A O 1
ATOM 2841 N N . GLU A 1 351 ? -10.266 -25.797 -28 1 59.34 351 GLU A N 1
ATOM 2842 C CA . GLU A 1 351 ? -9.875 -25.766 -26.594 1 59.34 351 GLU A CA 1
ATOM 2843 C C . GLU A 1 351 ? -9.398 -24.375 -26.172 1 59.34 351 GLU A C 1
ATOM 2845 O O . GLU A 1 351 ? -9.344 -24.078 -24.984 1 59.34 351 GLU A O 1
ATOM 2850 N N . ALA A 1 352 ? -9.125 -23.656 -27.219 1 68.25 352 ALA A N 1
ATOM 2851 C CA . ALA A 1 352 ? -8.609 -22.312 -26.891 1 68.25 352 ALA A CA 1
ATOM 2852 C C . ALA A 1 352 ? -9.32 -21.25 -27.719 1 68.25 352 ALA A C 1
ATOM 2854 O O . ALA A 1 352 ? -9.797 -21.516 -28.828 1 68.25 352 ALA A O 1
ATOM 2855 N N . SER A 1 353 ? -9.547 -20.141 -27.156 1 76.81 353 SER A N 1
ATOM 2856 C CA . SER A 1 353 ? -10.156 -19.016 -27.844 1 76.81 353 SER A CA 1
ATOM 2857 C C . SER A 1 353 ? -9.109 -18.172 -28.562 1 76.81 353 SER A C 1
ATOM 2859 O O . SER A 1 353 ? -7.957 -18.109 -28.141 1 76.81 353 SER A O 1
ATOM 2861 N N . PHE A 1 354 ? -9.492 -17.719 -29.703 1 79.62 354 PHE A N 1
ATOM 2862 C CA . PHE A 1 354 ? -8.641 -16.797 -30.438 1 79.62 354 PHE A CA 1
ATOM 2863 C C . PHE A 1 354 ? -8.531 -15.461 -29.703 1 79.62 354 PHE A C 1
ATOM 2865 O O . PHE A 1 354 ? -9.539 -14.906 -29.25 1 79.62 354 PHE A O 1
ATOM 2872 N N . HIS A 1 355 ? -7.305 -15.023 -29.531 1 85.69 355 HIS A N 1
ATOM 2873 C CA . HIS A 1 355 ? -7.039 -13.711 -28.953 1 85.69 355 HIS A CA 1
ATOM 2874 C C . HIS A 1 355 ? -6.219 -12.844 -29.906 1 85.69 355 HIS A C 1
ATOM 2876 O O . HIS A 1 355 ? -5.16 -13.266 -30.375 1 85.69 355 HIS A O 1
ATOM 2882 N N . ASP A 1 356 ? -6.719 -11.727 -30.156 1 89.19 356 ASP A N 1
ATOM 2883 C CA . ASP A 1 356 ? -6.043 -10.805 -31.062 1 89.19 356 ASP A CA 1
ATOM 2884 C C . ASP A 1 356 ? -4.73 -10.305 -30.453 1 89.19 356 ASP A C 1
ATOM 2886 O O . ASP A 1 356 ? -4.613 -10.164 -29.234 1 89.19 356 ASP A O 1
ATOM 2890 N N . ILE A 1 357 ? -3.746 -9.984 -31.328 1 91.19 357 ILE A N 1
ATOM 2891 C CA . ILE A 1 357 ? -2.424 -9.555 -30.891 1 91.19 357 ILE A CA 1
ATOM 2892 C C . ILE A 1 357 ? -2.551 -8.273 -30.062 1 91.19 357 ILE A C 1
ATOM 2894 O O . ILE A 1 357 ? -1.729 -8.008 -29.188 1 91.19 357 ILE A O 1
ATOM 2898 N N . THR A 1 358 ? -3.562 -7.523 -30.25 1 92.75 358 THR A N 1
ATOM 2899 C CA . THR A 1 358 ? -3.76 -6.258 -29.547 1 92.75 358 THR A CA 1
ATOM 2900 C C . THR A 1 358 ? -3.99 -6.492 -28.062 1 92.75 358 THR A C 1
ATOM 2902 O O . THR A 1 358 ? -3.582 -5.68 -27.234 1 92.75 358 THR A O 1
ATOM 2905 N N . GLU A 1 359 ? -4.594 -7.57 -27.734 1 91.06 359 GLU A N 1
ATOM 2906 C CA . GLU A 1 359 ? -4.855 -7.895 -26.328 1 91.06 359 GLU A CA 1
ATOM 2907 C C . GLU A 1 359 ? -3.553 -8.086 -25.562 1 91.06 359 GLU A C 1
ATOM 2909 O O . GLU A 1 359 ? -3.402 -7.562 -24.453 1 91.06 359 GLU A O 1
ATOM 2914 N N . TYR A 1 360 ? -2.664 -8.758 -26.219 1 91.81 360 TYR A N 1
ATOM 2915 C CA . TYR A 1 360 ? -1.364 -8.984 -25.594 1 91.81 360 TYR A CA 1
ATOM 2916 C C . TYR A 1 360 ? -0.578 -7.688 -25.484 1 91.81 360 TYR A C 1
ATOM 2918 O O . TYR A 1 360 ? -0.003 -7.395 -24.438 1 91.81 360 TYR A O 1
ATOM 2926 N N . MET A 1 361 ? -0.616 -6.926 -26.5 1 93.75 361 MET A N 1
ATOM 2927 C CA . MET A 1 361 ? 0.212 -5.727 -26.609 1 93.75 361 MET A CA 1
ATOM 2928 C C . MET A 1 361 ? -0.291 -4.637 -25.656 1 93.75 361 MET A C 1
ATOM 2930 O O . MET A 1 361 ? 0.497 -3.834 -25.156 1 93.75 361 MET A O 1
ATOM 2934 N N . ASN A 1 362 ? -1.592 -4.637 -25.406 1 91.31 362 ASN A N 1
ATOM 2935 C CA . ASN A 1 362 ? -2.129 -3.691 -24.438 1 91.31 362 ASN A CA 1
ATOM 2936 C C . ASN A 1 362 ? -1.501 -3.887 -23.062 1 91.31 362 ASN A C 1
ATOM 2938 O O . ASN A 1 362 ? -1.182 -2.914 -22.375 1 91.31 362 ASN A O 1
ATOM 2942 N N . HIS A 1 363 ? -1.32 -5.094 -22.703 1 91.62 363 HIS A N 1
ATOM 2943 C CA . HIS A 1 363 ? -0.699 -5.391 -21.422 1 91.62 363 HIS A CA 1
ATOM 2944 C C . HIS A 1 363 ? 0.791 -5.07 -21.438 1 91.62 363 HIS A C 1
ATOM 2946 O O . HIS A 1 363 ? 1.343 -4.598 -20.438 1 91.62 363 HIS A O 1
ATOM 2952 N N . ALA A 1 364 ? 1.418 -5.34 -22.562 1 93.31 364 ALA A N 1
ATOM 2953 C CA . ALA A 1 364 ? 2.832 -5 -22.688 1 93.31 364 ALA A CA 1
ATOM 2954 C C . ALA A 1 364 ? 3.051 -3.496 -22.531 1 93.31 364 ALA A C 1
ATOM 2956 O O . ALA A 1 364 ? 3.992 -3.064 -21.875 1 93.31 364 ALA A O 1
ATOM 2957 N N . GLU A 1 365 ? 2.17 -2.766 -23.125 1 93.69 365 GLU A N 1
ATOM 2958 C CA . GLU A 1 365 ? 2.271 -1.311 -23.047 1 93.69 365 GLU A CA 1
ATOM 2959 C C . GLU A 1 365 ? 2.158 -0.826 -21.609 1 93.69 365 GLU A C 1
ATOM 2961 O O . GLU A 1 365 ? 2.906 0.056 -21.188 1 93.69 365 GLU A O 1
ATOM 2966 N N . ILE A 1 366 ? 1.216 -1.388 -20.906 1 91.44 366 ILE A N 1
ATOM 2967 C CA . ILE A 1 366 ? 1.022 -1.011 -19.516 1 91.44 366 ILE A CA 1
ATOM 2968 C C . ILE A 1 366 ? 2.285 -1.328 -18.703 1 91.44 366 ILE A C 1
ATOM 2970 O O . ILE A 1 366 ? 2.711 -0.531 -17.875 1 91.44 366 ILE A O 1
ATOM 2974 N N . PHE A 1 367 ? 2.893 -2.443 -18.984 1 92.62 367 PHE A N 1
ATOM 2975 C CA . PHE A 1 367 ? 4.121 -2.84 -18.312 1 92.62 367 PHE A CA 1
ATOM 2976 C C . PHE A 1 367 ? 5.227 -1.818 -18.562 1 92.62 367 PHE A C 1
ATOM 2978 O O . PHE A 1 367 ? 5.898 -1.391 -17.609 1 92.62 367 PHE A O 1
ATOM 2985 N N . PHE A 1 368 ? 5.41 -1.45 -19.781 1 93.75 368 PHE A N 1
ATOM 2986 C CA . PHE A 1 368 ? 6.477 -0.52 -20.125 1 93.75 368 PHE A CA 1
ATOM 2987 C C . PHE A 1 368 ? 6.207 0.858 -19.531 1 93.75 368 PHE A C 1
ATOM 2989 O O . PHE A 1 368 ? 7.133 1.543 -19.094 1 93.75 368 PHE A O 1
ATOM 2996 N N . ARG A 1 369 ? 4.977 1.224 -19.5 1 92.38 369 ARG A N 1
ATOM 2997 C CA . ARG A 1 369 ? 4.621 2.496 -18.891 1 92.38 369 ARG A CA 1
ATOM 2998 C C . ARG A 1 369 ? 4.926 2.48 -17.391 1 92.38 369 ARG A C 1
ATOM 3000 O O . ARG A 1 369 ? 5.418 3.469 -16.844 1 92.38 369 ARG A O 1
ATOM 3007 N N . GLU A 1 370 ? 4.562 1.425 -16.75 1 92.88 370 GLU A N 1
ATOM 3008 C CA . GLU A 1 370 ? 4.891 1.286 -15.336 1 92.88 370 GLU A CA 1
ATOM 3009 C C . GLU A 1 370 ? 6.395 1.384 -15.109 1 92.88 370 GLU A C 1
ATOM 3011 O O . GLU A 1 370 ? 6.844 2.043 -14.164 1 92.88 370 GLU A O 1
ATOM 3016 N N . LYS A 1 371 ? 7.117 0.7 -15.961 1 92.12 371 LYS A N 1
ATOM 3017 C CA . LYS A 1 371 ? 8.57 0.703 -15.82 1 92.12 371 LYS A CA 1
ATOM 3018 C C . LYS A 1 371 ? 9.141 2.104 -16.016 1 92.12 371 LYS A C 1
ATOM 3020 O O . LYS A 1 371 ? 10.109 2.488 -15.359 1 92.12 371 LYS A O 1
ATOM 3025 N N . GLU A 1 372 ? 8.586 2.799 -16.922 1 91.88 372 GLU A N 1
ATOM 3026 C CA . GLU A 1 372 ? 9.031 4.168 -17.172 1 91.88 372 GLU A CA 1
ATOM 3027 C C . GLU A 1 372 ? 8.805 5.051 -15.945 1 91.88 372 GLU A C 1
ATOM 3029 O O . GLU A 1 372 ? 9.641 5.887 -15.609 1 91.88 372 GLU A O 1
ATOM 3034 N N . ILE A 1 373 ? 7.688 4.855 -15.289 1 88.88 373 ILE A N 1
ATOM 3035 C CA . ILE A 1 373 ? 7.383 5.605 -14.078 1 88.88 373 ILE A CA 1
ATOM 3036 C C . ILE A 1 373 ? 8.336 5.191 -12.961 1 88.88 373 ILE A C 1
ATOM 3038 O O . ILE A 1 373 ? 8.891 6.043 -12.258 1 88.88 373 ILE A O 1
ATOM 3042 N N . GLU A 1 374 ? 8.484 3.975 -12.852 1 87.38 374 GLU A N 1
ATOM 3043 C CA . GLU A 1 374 ? 9.344 3.432 -11.812 1 87.38 374 GLU A CA 1
ATOM 3044 C C . GLU A 1 374 ? 10.781 3.918 -11.969 1 87.38 374 GLU A C 1
ATOM 3046 O O . GLU A 1 374 ? 11.438 4.27 -10.992 1 87.38 374 GLU A O 1
ATOM 3051 N N . MET A 1 375 ? 11.234 3.943 -13.18 1 86 375 MET A N 1
ATOM 3052 C CA . MET A 1 375 ? 12.633 4.266 -13.461 1 86 375 MET A CA 1
ATOM 3053 C C . MET A 1 375 ? 12.805 5.754 -13.742 1 86 375 MET A C 1
ATOM 3055 O O . MET A 1 375 ? 13.93 6.25 -13.82 1 86 375 MET A O 1
ATOM 3059 N N . ASP A 1 376 ? 11.727 6.402 -13.859 1 82.12 376 ASP A N 1
ATOM 3060 C CA . ASP A 1 376 ? 11.727 7.824 -14.188 1 82.12 376 ASP A CA 1
ATOM 3061 C C . ASP A 1 376 ? 12.531 8.094 -15.461 1 82.12 376 ASP A C 1
ATOM 3063 O O . ASP A 1 376 ? 13.391 8.977 -15.477 1 82.12 376 ASP A O 1
ATOM 3067 N N . ASN A 1 377 ? 12.445 7.215 -16.391 1 86.44 377 ASN A N 1
ATOM 3068 C CA . ASN A 1 377 ? 13.156 7.297 -17.656 1 86.44 377 ASN A CA 1
ATOM 3069 C C . ASN A 1 377 ? 12.406 6.551 -18.766 1 86.44 377 ASN A C 1
ATOM 3071 O O . ASN A 1 377 ? 11.609 5.656 -18.484 1 86.44 377 ASN A O 1
ATOM 3075 N N . LYS A 1 378 ? 12.672 7.016 -19.906 1 88.94 378 LYS A N 1
ATOM 3076 C CA . LYS A 1 378 ? 12.109 6.281 -21.031 1 88.94 378 LYS A CA 1
ATOM 3077 C C . LYS A 1 378 ? 12.758 4.906 -21.172 1 88.94 378 LYS A C 1
ATOM 3079 O O . LYS A 1 378 ? 13.961 4.758 -20.969 1 88.94 378 LYS A O 1
ATOM 3084 N N . VAL A 1 379 ? 11.914 3.941 -21.516 1 90.25 379 VAL A N 1
ATOM 3085 C CA . VAL A 1 379 ? 12.391 2.568 -21.641 1 90.25 379 VAL A CA 1
ATOM 3086 C C . VAL A 1 379 ? 12.109 2.053 -23.047 1 90.25 379 VAL A C 1
ATOM 3088 O O . VAL A 1 379 ? 11.031 2.301 -23.609 1 90.25 379 VAL A O 1
ATOM 3091 N N . ASP A 1 380 ? 13.094 1.374 -23.594 1 90.44 380 ASP A N 1
ATOM 3092 C CA . ASP A 1 380 ? 12.891 0.742 -24.891 1 90.44 380 ASP A CA 1
ATOM 3093 C C . ASP A 1 380 ? 11.867 -0.388 -24.797 1 90.44 380 ASP A C 1
ATOM 3095 O O . ASP A 1 380 ? 11.914 -1.202 -23.875 1 90.44 380 ASP A O 1
ATOM 3099 N N . ARG A 1 381 ? 11 -0.382 -25.766 1 93.81 381 ARG A N 1
ATOM 3100 C CA . ARG A 1 381 ? 9.977 -1.422 -25.797 1 93.81 381 ARG A CA 1
ATOM 3101 C C . ARG A 1 381 ? 10.477 -2.664 -26.531 1 93.81 381 ARG A C 1
ATOM 3103 O O . ARG A 1 381 ? 10.367 -2.756 -27.75 1 93.81 381 ARG A O 1
ATOM 3110 N N . LYS A 1 382 ? 10.945 -3.605 -25.797 1 91.31 382 LYS A N 1
ATOM 3111 C CA . LYS A 1 382 ? 11.469 -4.859 -26.328 1 91.31 382 LYS A CA 1
ATOM 3112 C C . LYS A 1 382 ? 10.555 -6.027 -25.984 1 91.31 382 LYS A C 1
ATOM 3114 O O . LYS A 1 382 ? 10.156 -6.191 -24.828 1 91.31 382 LYS A O 1
ATOM 3119 N N . VAL A 1 383 ? 10.203 -6.824 -26.984 1 91.5 383 VAL A N 1
ATOM 3120 C CA . VAL A 1 383 ? 9.289 -7.938 -26.766 1 91.5 383 VAL A CA 1
ATOM 3121 C C . VAL A 1 383 ? 9.859 -9.203 -27.422 1 91.5 383 VAL A C 1
ATOM 3123 O O . VAL A 1 383 ? 10.312 -9.172 -28.562 1 91.5 383 VAL A O 1
ATOM 3126 N N . PHE A 1 384 ? 9.938 -10.227 -26.672 1 88.88 384 PHE A N 1
ATOM 3127 C CA . PHE A 1 384 ? 10.25 -11.547 -27.203 1 88.88 384 PHE A CA 1
ATOM 3128 C C . PHE A 1 384 ? 8.977 -12.336 -27.484 1 88.88 384 PHE A C 1
ATOM 3130 O O . PHE A 1 384 ? 8.133 -12.492 -26.594 1 88.88 384 PHE A O 1
ATOM 3137 N N . ILE A 1 385 ? 8.844 -12.836 -28.734 1 88.81 385 ILE A N 1
ATOM 3138 C CA . ILE A 1 385 ? 7.613 -13.508 -29.141 1 88.81 385 ILE A CA 1
ATOM 3139 C C . ILE A 1 385 ? 7.887 -15 -29.344 1 88.81 385 ILE A C 1
ATOM 3141 O O . ILE A 1 385 ? 8.805 -15.367 -30.094 1 88.81 385 ILE A O 1
ATOM 3145 N N . ALA A 1 386 ? 7.191 -15.781 -28.625 1 83.94 386 ALA A N 1
ATOM 3146 C CA . ALA A 1 386 ? 7.105 -17.219 -28.891 1 83.94 386 ALA A CA 1
ATOM 3147 C C . ALA A 1 386 ? 5.758 -17.578 -29.516 1 83.94 386 ALA A C 1
ATOM 3149 O O . ALA A 1 386 ? 4.707 -17.312 -28.922 1 83.94 386 ALA A O 1
ATOM 3150 N N . THR A 1 387 ? 5.75 -18 -30.734 1 84.25 387 THR A N 1
ATOM 3151 C CA . THR A 1 387 ? 4.52 -18.344 -31.453 1 84.25 387 THR A CA 1
ATOM 3152 C C . THR A 1 387 ? 4.746 -19.516 -32.406 1 84.25 387 THR A C 1
ATOM 3154 O O . THR A 1 387 ? 5.887 -19.828 -32.75 1 84.25 387 THR A O 1
ATOM 3157 N N . ASP A 1 388 ? 3.68 -20.234 -32.688 1 74.81 388 ASP A N 1
ATOM 3158 C CA . ASP A 1 388 ? 3.74 -21.312 -33.688 1 74.81 388 ASP A CA 1
ATOM 3159 C C . ASP A 1 388 ? 3.387 -20.797 -35.094 1 74.81 388 ASP A C 1
ATOM 3161 O O . ASP A 1 388 ? 3.383 -21.562 -36.062 1 74.81 388 ASP A O 1
ATOM 3165 N N . ASP A 1 389 ? 3.068 -19.5 -35.219 1 79.88 389 ASP A N 1
ATOM 3166 C CA . ASP A 1 389 ? 2.703 -18.844 -36.469 1 79.88 389 ASP A CA 1
ATOM 3167 C C . ASP A 1 389 ? 3.619 -17.656 -36.75 1 79.88 389 ASP A C 1
ATOM 3169 O O . ASP A 1 389 ? 3.488 -16.609 -36.125 1 79.88 389 ASP A O 1
ATOM 3173 N N . SER A 1 390 ? 4.438 -17.797 -37.781 1 77.12 390 SER A N 1
ATOM 3174 C CA . SER A 1 390 ? 5.445 -16.781 -38.062 1 77.12 390 SER A CA 1
ATOM 3175 C C . SER A 1 390 ? 4.797 -15.484 -38.562 1 77.12 390 SER A C 1
ATOM 3177 O O . SER A 1 390 ? 5.402 -14.414 -38.5 1 77.12 390 SER A O 1
ATOM 3179 N N . THR A 1 391 ? 3.646 -15.562 -39.062 1 83.81 391 THR A N 1
ATOM 3180 C CA . THR A 1 391 ? 2.99 -14.367 -39.562 1 83.81 391 THR A CA 1
ATOM 3181 C C . THR A 1 391 ? 2.682 -13.383 -38.438 1 83.81 391 THR A C 1
ATOM 3183 O O . THR A 1 391 ? 2.506 -12.188 -38.688 1 83.81 391 THR A O 1
ATOM 3186 N N . VAL A 1 392 ? 2.645 -13.938 -37.281 1 88.75 392 VAL A N 1
ATOM 3187 C CA . VAL A 1 392 ? 2.316 -13.109 -36.125 1 88.75 392 VAL A CA 1
ATOM 3188 C C . VAL A 1 392 ? 3.393 -12.047 -35.906 1 88.75 392 VAL A C 1
ATOM 3190 O O . VAL A 1 392 ? 3.084 -10.891 -35.656 1 88.75 392 VAL A O 1
ATOM 3193 N N . ILE A 1 393 ? 4.629 -12.383 -36.125 1 88.31 393 ILE A N 1
ATOM 3194 C CA . ILE A 1 393 ? 5.738 -11.469 -35.875 1 88.31 393 ILE A CA 1
ATOM 3195 C C . ILE A 1 393 ? 5.719 -10.352 -36.938 1 88.31 393 ILE A C 1
ATOM 3197 O O . ILE A 1 393 ? 5.93 -9.18 -36.594 1 88.31 393 ILE A O 1
ATOM 3201 N N . THR A 1 394 ? 5.457 -10.758 -38.125 1 89.12 394 THR A N 1
ATOM 3202 C CA . THR A 1 394 ? 5.375 -9.773 -39.188 1 89.12 394 THR A CA 1
ATOM 3203 C C . THR A 1 394 ? 4.23 -8.797 -38.938 1 89.12 394 THR A C 1
ATOM 3205 O O . THR A 1 394 ? 4.387 -7.59 -39.156 1 89.12 394 THR A O 1
ATOM 3208 N N . ASP A 1 395 ? 3.154 -9.336 -38.531 1 91.81 395 ASP A N 1
ATOM 3209 C CA . ASP A 1 395 ? 1.996 -8.5 -38.219 1 91.81 395 ASP A CA 1
ATOM 3210 C C . ASP A 1 395 ? 2.297 -7.531 -37.094 1 91.81 395 ASP A C 1
ATOM 3212 O O . ASP A 1 395 ? 1.894 -6.367 -37.125 1 91.81 395 ASP A O 1
ATOM 3216 N N . LEU A 1 396 ? 3.008 -8.008 -36.125 1 94.12 396 LEU A N 1
ATOM 3217 C CA . LEU A 1 396 ? 3.355 -7.195 -34.969 1 94.12 396 LEU A CA 1
ATOM 3218 C C . LEU A 1 396 ? 4.301 -6.062 -35.344 1 94.12 396 LEU A C 1
ATOM 3220 O O . LEU A 1 396 ? 4.117 -4.922 -34.906 1 94.12 396 LEU A O 1
ATOM 3224 N N . ARG A 1 397 ? 5.277 -6.363 -36.156 1 93.06 397 ARG A N 1
ATOM 3225 C CA . ARG A 1 397 ? 6.238 -5.352 -36.594 1 93.06 397 ARG A CA 1
ATOM 3226 C C . ARG A 1 397 ? 5.551 -4.262 -37.406 1 93.06 397 ARG A C 1
ATOM 3228 O O . ARG A 1 397 ? 5.918 -3.088 -37.312 1 93.06 397 ARG A O 1
ATOM 3235 N N . LYS A 1 398 ? 4.602 -4.652 -38.125 1 94.94 398 LYS A N 1
ATOM 3236 C CA . LYS A 1 398 ? 3.857 -3.699 -38.938 1 94.94 398 LYS A CA 1
ATOM 3237 C C . LYS A 1 398 ? 2.945 -2.83 -38.062 1 94.94 398 LYS A C 1
ATOM 3239 O O . LYS A 1 398 ? 2.879 -1.613 -38.281 1 94.94 398 LYS A O 1
ATOM 3244 N N . LYS A 1 399 ? 2.303 -3.43 -37.188 1 95.44 399 LYS A N 1
ATOM 3245 C CA . LYS A 1 399 ? 1.282 -2.74 -36.406 1 95.44 399 LYS A CA 1
ATOM 3246 C C . LYS A 1 399 ? 1.914 -1.899 -35.281 1 95.44 399 LYS A C 1
ATOM 3248 O O . LYS A 1 399 ? 1.354 -0.881 -34.875 1 95.44 399 LYS A O 1
ATOM 3253 N N . TYR A 1 400 ? 3.014 -2.355 -34.781 1 96.5 400 TYR A N 1
ATOM 3254 C CA . TYR A 1 400 ? 3.674 -1.682 -33.688 1 96.5 400 TYR A CA 1
ATOM 3255 C C . TYR A 1 400 ? 5.117 -1.342 -34.031 1 96.5 400 TYR A C 1
ATOM 3257 O O . TYR A 1 400 ? 6.051 -1.878 -33.438 1 96.5 400 TYR A O 1
ATOM 3265 N N . PRO A 1 401 ? 5.371 -0.319 -34.75 1 95.06 401 PRO A N 1
ATOM 3266 C CA . PRO A 1 401 ? 6.715 0.01 -35.25 1 95.06 401 PRO A CA 1
ATOM 3267 C C . PRO A 1 401 ? 7.625 0.562 -34.156 1 95.06 401 PRO A C 1
ATOM 3269 O O . PRO A 1 401 ? 8.852 0.537 -34.281 1 95.06 401 PRO A O 1
ATOM 3272 N N . ASN A 1 402 ? 7.082 1.081 -33.062 1 94.5 402 ASN A N 1
ATOM 3273 C CA . ASN A 1 402 ? 7.891 1.639 -31.969 1 94.5 402 ASN A CA 1
ATOM 3274 C C . ASN A 1 402 ? 8.414 0.547 -31.047 1 94.5 402 ASN A C 1
ATOM 3276 O O . ASN A 1 402 ? 9.148 0.833 -30.094 1 94.5 402 ASN A O 1
ATOM 3280 N N . TYR A 1 403 ? 8.039 -0.671 -31.312 1 95.06 403 TYR A N 1
ATOM 3281 C CA . TYR A 1 403 ? 8.5 -1.82 -30.547 1 95.06 403 TYR A CA 1
ATOM 3282 C C . TYR A 1 403 ? 9.578 -2.586 -31.297 1 95.06 403 TYR A C 1
ATOM 3284 O O . TYR A 1 403 ? 9.633 -2.557 -32.531 1 95.06 403 TYR A O 1
ATOM 3292 N N . THR A 1 404 ? 10.5 -3.172 -30.594 1 92.56 404 THR A N 1
ATOM 3293 C CA . THR A 1 404 ? 11.445 -4.133 -31.156 1 92.56 404 THR A CA 1
ATOM 3294 C C . THR A 1 404 ? 11.039 -5.559 -30.812 1 92.56 404 THR A C 1
ATOM 3296 O O . THR A 1 404 ? 10.953 -5.918 -29.625 1 92.56 404 THR A O 1
ATOM 3299 N N . PHE A 1 405 ? 10.797 -6.336 -31.812 1 91.12 405 PHE A N 1
ATOM 3300 C CA . PHE A 1 405 ? 10.328 -7.703 -31.625 1 91.12 405 PHE A CA 1
ATOM 3301 C C . PHE A 1 405 ? 11.445 -8.703 -31.906 1 91.12 405 PHE A C 1
ATOM 3303 O O . PHE A 1 405 ? 12.109 -8.617 -32.938 1 91.12 405 PHE A O 1
ATOM 3310 N N . TYR A 1 406 ? 11.648 -9.508 -30.891 1 84.62 406 TYR A N 1
ATOM 3311 C CA . TYR A 1 406 ? 12.586 -10.609 -31.047 1 84.62 406 TYR A CA 1
ATOM 3312 C C . TYR A 1 406 ? 11.852 -11.938 -31.156 1 84.62 406 TYR A C 1
ATOM 3314 O O . TYR A 1 406 ? 10.82 -12.148 -30.516 1 84.62 406 TYR A O 1
ATOM 3322 N N . GLY A 1 407 ? 12.297 -12.766 -31.953 1 77.19 407 GLY A N 1
ATOM 3323 C CA . GLY A 1 407 ? 11.711 -14.078 -32.156 1 77.19 407 GLY A CA 1
ATOM 3324 C C . GLY A 1 407 ? 12.039 -14.68 -33.5 1 77.19 407 GLY A C 1
ATOM 3325 O O . GLY A 1 407 ? 12.422 -13.969 -34.438 1 77.19 407 GLY A O 1
ATOM 3326 N N . ASP A 1 408 ? 12.586 -15.898 -33.594 1 60.62 408 ASP A N 1
ATOM 3327 C CA . ASP A 1 408 ? 12.969 -16.531 -34.844 1 60.62 408 ASP A CA 1
ATOM 3328 C C . ASP A 1 408 ? 11.742 -16.875 -35.688 1 60.62 408 ASP A C 1
ATOM 3330 O O . ASP A 1 408 ? 10.82 -17.531 -35.219 1 60.62 408 ASP A O 1
ATOM 3334 N N . GLU A 1 409 ? 11.539 -16.141 -36.719 1 52.19 409 GLU A N 1
ATOM 3335 C CA . GLU A 1 409 ? 10.555 -16.625 -37.688 1 52.19 409 GLU A CA 1
ATOM 3336 C C . GLU A 1 409 ? 10.656 -18.125 -37.875 1 52.19 409 GLU A C 1
ATOM 3338 O O . GLU A 1 409 ? 9.648 -18.797 -38.125 1 52.19 409 GLU A O 1
ATOM 3343 N N . ASN A 1 410 ? 11.773 -18.609 -37.812 1 47.09 410 ASN A N 1
ATOM 3344 C CA . ASN A 1 410 ? 12.031 -20.031 -38 1 47.09 410 ASN A CA 1
ATOM 3345 C C . ASN A 1 410 ? 11.961 -20.797 -36.688 1 47.09 410 ASN A C 1
ATOM 3347 O O . ASN A 1 410 ? 11.766 -22.016 -36.688 1 47.09 410 ASN A O 1
ATOM 3351 N N . ILE A 1 411 ? 12.281 -20.266 -35.5 1 44.56 411 ILE A N 1
ATOM 3352 C CA . ILE A 1 411 ? 12.398 -20.906 -34.188 1 44.56 411 ILE A CA 1
ATOM 3353 C C . ILE A 1 411 ? 11.055 -20.875 -33.469 1 44.56 411 ILE A C 1
ATOM 3355 O O . ILE A 1 411 ? 10.984 -21.141 -32.281 1 44.56 411 ILE A O 1
ATOM 3359 N N . ALA A 1 412 ? 10.102 -20.406 -33.844 1 41 412 ALA A N 1
ATOM 3360 C CA . ALA A 1 412 ? 8.805 -20.344 -33.188 1 41 412 ALA A CA 1
ATOM 3361 C C . ALA A 1 412 ? 8.523 -21.609 -32.375 1 41 412 ALA A C 1
ATOM 3363 O O . ALA A 1 412 ? 7.883 -21.562 -31.328 1 41 412 ALA A O 1
ATOM 3364 N N . SER A 1 413 ? 8.938 -22.734 -32.812 1 39.97 413 SER A N 1
ATOM 3365 C CA . SER A 1 413 ? 8.445 -23.969 -32.219 1 39.97 413 SER A CA 1
ATOM 3366 C C . SER A 1 413 ? 9.148 -24.266 -30.891 1 39.97 413 SER A C 1
ATOM 3368 O O . SER A 1 413 ? 8.656 -25.031 -30.062 1 39.97 413 SER A O 1
ATOM 3370 N N . ASN A 1 414 ? 10.484 -23.984 -30.734 1 37.34 414 ASN A N 1
ATOM 3371 C CA . ASN A 1 414 ? 11.219 -24.516 -29.594 1 37.34 414 ASN A CA 1
ATOM 3372 C C . ASN A 1 414 ? 11.312 -23.484 -28.469 1 37.34 414 ASN A C 1
ATOM 3374 O O . ASN A 1 414 ? 12.203 -23.578 -27.625 1 37.34 414 ASN A O 1
ATOM 3378 N N . ALA A 1 415 ? 10.734 -22.469 -28.375 1 40.19 415 ALA A N 1
ATOM 3379 C CA . ALA A 1 415 ? 11.07 -21.391 -27.453 1 40.19 415 ALA A CA 1
ATOM 3380 C C . ALA A 1 415 ? 10.961 -21.844 -26 1 40.19 415 ALA A C 1
ATOM 3382 O O . ALA A 1 415 ? 9.859 -21.922 -25.453 1 40.19 415 ALA A O 1
ATOM 3383 N N . GLY A 1 416 ? 11.836 -22.672 -25.547 1 38.41 416 GLY A N 1
ATOM 3384 C CA . GLY A 1 416 ? 12.023 -23 -24.141 1 38.41 416 GLY A CA 1
ATOM 3385 C C . GLY A 1 416 ? 12.195 -21.781 -23.25 1 38.41 416 GLY A C 1
ATOM 3386 O O . GLY A 1 416 ? 12.953 -20.875 -23.594 1 38.41 416 GLY A O 1
ATOM 3387 N N . VAL A 1 417 ? 11.336 -21.469 -22.391 1 40.5 417 VAL A N 1
ATOM 3388 C CA . VAL A 1 417 ? 11 -20.406 -21.453 1 40.5 417 VAL A CA 1
ATOM 3389 C C . VAL A 1 417 ? 12.102 -20.266 -20.406 1 40.5 417 VAL A C 1
ATOM 3391 O O . VAL A 1 417 ? 11.961 -19.5 -19.438 1 40.5 417 VAL A O 1
ATOM 3394 N N . GLY A 1 418 ? 13.336 -20.859 -20.453 1 35.44 418 GLY A N 1
ATOM 3395 C CA . GLY A 1 418 ? 14.039 -21.031 -19.188 1 35.44 418 GLY A CA 1
ATOM 3396 C C . GLY A 1 418 ? 14.781 -19.781 -18.734 1 35.44 418 GLY A C 1
ATOM 3397 O O . GLY A 1 418 ? 15.531 -19.812 -17.766 1 35.44 418 GLY A O 1
ATOM 3398 N N . LYS A 1 419 ? 15 -18.688 -19.406 1 43.16 419 LYS A N 1
ATOM 3399 C CA . LYS A 1 419 ? 16.094 -17.891 -18.844 1 43.16 419 LYS A CA 1
ATOM 3400 C C . LYS A 1 419 ? 15.594 -16.938 -17.766 1 43.16 419 LYS A C 1
ATOM 3402 O O . LYS A 1 419 ? 14.391 -16.688 -17.672 1 43.16 419 LYS A O 1
ATOM 3407 N N . ARG A 1 420 ? 16.672 -16.219 -17.188 1 41.69 420 ARG A N 1
ATOM 3408 C CA . ARG A 1 420 ? 16.703 -15.352 -16.016 1 41.69 420 ARG A CA 1
ATOM 3409 C C . ARG A 1 420 ? 15.766 -14.164 -16.172 1 41.69 420 ARG A C 1
ATOM 3411 O O . ARG A 1 420 ? 15.852 -13.43 -17.156 1 41.69 420 ARG A O 1
ATOM 3418 N N . TYR A 1 421 ? 14.758 -14.219 -15.508 1 41.66 421 TYR A N 1
ATOM 3419 C CA . TYR A 1 421 ? 13.648 -13.273 -15.531 1 41.66 421 TYR A CA 1
ATOM 3420 C C . TYR A 1 421 ? 13.891 -12.117 -14.57 1 41.66 421 TYR A C 1
ATOM 3422 O O . TYR A 1 421 ? 13.32 -12.078 -13.484 1 41.66 421 TYR A O 1
ATOM 3430 N N . ASP A 1 422 ? 15.07 -11.391 -14.688 1 42.66 422 ASP A N 1
ATOM 3431 C CA . ASP A 1 422 ? 15.117 -10.164 -13.898 1 42.66 422 ASP A CA 1
ATOM 3432 C C . ASP A 1 422 ? 14.297 -9.055 -14.562 1 42.66 422 ASP A C 1
ATOM 3434 O O . ASP A 1 422 ? 14.586 -8.648 -15.688 1 42.66 422 ASP A O 1
ATOM 3438 N N . ASP A 1 423 ? 13.43 -8.477 -13.938 1 52.81 423 ASP A N 1
ATOM 3439 C CA . ASP A 1 423 ? 12.594 -7.371 -14.391 1 52.81 423 ASP A CA 1
ATOM 3440 C C . ASP A 1 423 ? 11.852 -7.738 -15.672 1 52.81 423 ASP A C 1
ATOM 3442 O O . ASP A 1 423 ? 11.859 -6.973 -16.641 1 52.81 423 ASP A O 1
ATOM 3446 N N . THR A 1 424 ? 11.469 -8.914 -15.734 1 70.94 424 THR A N 1
ATOM 3447 C CA . THR A 1 424 ? 10.773 -9.438 -16.906 1 70.94 424 THR A CA 1
ATOM 3448 C C . THR A 1 424 ? 9.336 -9.797 -16.562 1 70.94 424 THR A C 1
ATOM 3450 O O . THR A 1 424 ? 9.023 -10.086 -15.398 1 70.94 424 THR A O 1
ATOM 3453 N N . SER A 1 425 ? 8.539 -9.43 -17.562 1 73.38 425 SER A N 1
ATOM 3454 C CA . SER A 1 425 ? 7.148 -9.859 -17.484 1 73.38 425 SER A CA 1
ATOM 3455 C C . SER A 1 425 ? 6.812 -10.852 -18.594 1 73.38 425 SER A C 1
ATOM 3457 O O . SER A 1 425 ? 7.402 -10.797 -19.688 1 73.38 425 SER A O 1
ATOM 3459 N N . LEU A 1 426 ? 6.012 -11.82 -18.266 1 79.38 426 LEU A N 1
ATOM 3460 C CA . LEU A 1 426 ? 5.508 -12.766 -19.25 1 79.38 426 LEU A CA 1
ATOM 3461 C C . LEU A 1 426 ? 4.016 -12.555 -19.5 1 79.38 426 LEU A C 1
ATOM 3463 O O . LEU A 1 426 ? 3.264 -12.273 -18.562 1 79.38 426 LEU A O 1
ATOM 3467 N N . HIS A 1 427 ? 3.709 -12.609 -20.734 1 80.69 427 HIS A N 1
ATOM 3468 C CA . HIS A 1 427 ? 2.307 -12.5 -21.125 1 80.69 427 HIS A CA 1
ATOM 3469 C C . HIS A 1 427 ? 1.875 -13.695 -21.969 1 80.69 427 HIS A C 1
ATOM 3471 O O . HIS A 1 427 ? 2.635 -14.172 -22.812 1 80.69 427 HIS A O 1
ATOM 3477 N N . GLY A 1 428 ? 0.765 -14.234 -21.703 1 83.38 428 GLY A N 1
ATOM 3478 C CA . GLY A 1 428 ? 0.269 -15.375 -22.453 1 83.38 428 GLY A CA 1
ATOM 3479 C C . GLY A 1 428 ? -1.112 -15.82 -22.031 1 83.38 428 GLY A C 1
ATOM 3480 O O . GLY A 1 428 ? -1.955 -15 -21.672 1 83.38 428 GLY A O 1
ATOM 3481 N N . THR A 1 429 ? -1.412 -17.062 -22.312 1 78.69 429 THR A N 1
ATOM 3482 C CA . THR A 1 429 ? -2.674 -17.688 -21.922 1 78.69 429 THR A CA 1
ATOM 3483 C C . THR A 1 429 ? -2.428 -18.875 -20.984 1 78.69 429 THR A C 1
ATOM 3485 O O . THR A 1 429 ? -1.599 -19.734 -21.281 1 78.69 429 THR A O 1
ATOM 3488 N N . PHE A 1 430 ? -3.129 -18.938 -19.984 1 84.25 430 PHE A N 1
ATOM 3489 C CA . PHE A 1 430 ? -2.943 -20.062 -19.062 1 84.25 430 PHE A CA 1
ATOM 3490 C C . PHE A 1 430 ? -3.672 -21.297 -19.562 1 84.25 430 PHE A C 1
ATOM 3492 O O . PHE A 1 430 ? -3.508 -22.391 -19.016 1 84.25 430 PHE A O 1
ATOM 3499 N N . SER A 1 431 ? -4.387 -21.172 -20.641 1 80.62 431 SER A N 1
ATOM 3500 C CA . SER A 1 431 ? -4.902 -22.359 -21.312 1 80.62 431 SER A CA 1
ATOM 3501 C C . SER A 1 431 ? -3.785 -23.125 -22 1 80.62 431 SER A C 1
ATOM 3503 O O . SER A 1 431 ? -3.957 -24.297 -22.359 1 80.62 431 SER A O 1
ATOM 3505 N N . SER A 1 432 ? -2.729 -22.453 -22.156 1 82.88 432 SER A N 1
ATOM 3506 C CA . SER A 1 432 ? -1.543 -23.078 -22.734 1 82.88 432 SER A CA 1
ATOM 3507 C C . SER A 1 432 ? -0.662 -23.688 -21.641 1 82.88 432 SER A C 1
ATOM 3509 O O . SER A 1 432 ? -0.228 -22.984 -20.734 1 82.88 432 SER A O 1
ATOM 3511 N N . GLN A 1 433 ? -0.349 -24.953 -21.844 1 86.75 433 GLN A N 1
ATOM 3512 C CA . GLN A 1 433 ? 0.5 -25.625 -20.875 1 86.75 433 GLN A CA 1
ATOM 3513 C C . GLN A 1 433 ? 1.923 -25.078 -20.906 1 86.75 433 GLN A C 1
ATOM 3515 O O . GLN A 1 433 ? 2.59 -25 -19.875 1 86.75 433 GLN A O 1
ATOM 3520 N N . VAL A 1 434 ? 2.312 -24.656 -22.016 1 86.62 434 VAL A N 1
ATOM 3521 C CA . VAL A 1 434 ? 3.65 -24.094 -22.156 1 86.62 434 VAL A CA 1
ATOM 3522 C C . VAL A 1 434 ? 3.721 -22.766 -21.406 1 86.62 434 VAL A C 1
ATOM 3524 O O . VAL A 1 434 ? 4.723 -22.453 -20.75 1 86.62 434 VAL A O 1
ATOM 3527 N N . SER A 1 435 ? 2.699 -21.984 -21.484 1 89.44 435 SER A N 1
ATOM 3528 C CA . SER A 1 435 ? 2.646 -20.703 -20.781 1 89.44 435 SER A CA 1
ATOM 3529 C C . SER A 1 435 ? 2.664 -20.906 -19.266 1 89.44 435 SER A C 1
ATOM 3531 O O . SER A 1 435 ? 3.361 -20.188 -18.547 1 89.44 435 SER A O 1
ATOM 3533 N N . ARG A 1 436 ? 1.893 -21.859 -18.828 1 93.94 436 ARG A N 1
ATOM 3534 C CA . ARG A 1 436 ? 1.869 -22.141 -17.391 1 93.94 436 ARG A CA 1
ATOM 3535 C C . ARG A 1 436 ? 3.223 -22.656 -16.906 1 93.94 436 ARG A C 1
ATOM 3537 O O . ARG A 1 436 ? 3.688 -22.281 -15.836 1 93.94 436 ARG A O 1
ATOM 3544 N N . MET A 1 437 ? 3.85 -23.5 -17.734 1 93.44 437 MET A N 1
ATOM 3545 C CA . MET A 1 437 ? 5.18 -24 -17.406 1 93.44 437 MET A CA 1
ATOM 3546 C C . MET A 1 437 ? 6.18 -22.844 -17.312 1 93.44 437 MET A C 1
ATOM 3548 O O . MET A 1 437 ? 6.992 -22.797 -16.375 1 93.44 437 MET A O 1
ATOM 3552 N N . ALA A 1 438 ? 6.074 -21.922 -18.266 1 91.56 438 ALA A N 1
ATOM 3553 C CA . ALA A 1 438 ? 6.957 -20.766 -18.25 1 91.56 438 ALA A CA 1
ATOM 3554 C C . ALA A 1 438 ? 6.746 -19.938 -17 1 91.56 438 ALA A C 1
ATOM 3556 O O . ALA A 1 438 ? 7.711 -19.453 -16.391 1 91.56 438 ALA A O 1
ATOM 3557 N N . TYR A 1 439 ? 5.512 -19.766 -16.641 1 94.38 439 TYR A N 1
ATOM 3558 C CA . TYR A 1 439 ? 5.164 -19.031 -15.43 1 94.38 439 TYR A CA 1
ATOM 3559 C C . TYR A 1 439 ? 5.734 -19.719 -14.188 1 94.38 439 TYR A C 1
ATOM 3561 O O . TYR A 1 439 ? 6.293 -19.062 -13.312 1 94.38 439 TYR A O 1
ATOM 3569 N N . GLU A 1 440 ? 5.602 -21.016 -14.141 1 96.81 440 GLU A N 1
ATOM 3570 C CA . GLU A 1 440 ? 6.102 -21.797 -13.016 1 96.81 440 GLU A CA 1
ATOM 3571 C C . GLU A 1 440 ? 7.621 -21.719 -12.914 1 96.81 440 GLU A C 1
ATOM 3573 O O . GLU A 1 440 ? 8.164 -21.469 -11.836 1 96.81 440 GLU A O 1
ATOM 3578 N N . LEU A 1 441 ? 8.273 -21.844 -13.984 1 95.38 441 LEU A N 1
ATOM 3579 C CA . LEU A 1 441 ? 9.727 -21.781 -13.992 1 95.38 441 LEU A CA 1
ATOM 3580 C C . LEU A 1 441 ? 10.203 -20.375 -13.625 1 95.38 441 LEU A C 1
ATOM 3582 O O . LEU A 1 441 ? 11.227 -20.219 -12.961 1 95.38 441 LEU A O 1
ATOM 3586 N N . MET A 1 442 ? 9.461 -19.391 -14.055 1 94.44 442 MET A N 1
ATOM 3587 C CA . MET A 1 442 ? 9.789 -18 -13.742 1 94.44 442 MET A CA 1
ATOM 3588 C C . MET A 1 442 ? 9.844 -17.781 -12.234 1 94.44 442 MET A C 1
ATOM 3590 O O . MET A 1 442 ? 10.664 -17 -11.75 1 94.44 442 MET A O 1
ATOM 3594 N N . GLN A 1 443 ? 9 -18.5 -11.5 1 96.44 443 GLN A N 1
ATOM 3595 C CA . GLN A 1 443 ? 8.93 -18.297 -10.055 1 96.44 443 GLN A CA 1
ATOM 3596 C C . GLN A 1 443 ? 10.234 -18.734 -9.383 1 96.44 443 GLN A C 1
ATOM 3598 O O . GLN A 1 443 ? 10.539 -18.281 -8.273 1 96.44 443 GLN A O 1
ATOM 3603 N N . VAL A 1 444 ? 10.984 -19.609 -9.992 1 95.94 444 VAL A N 1
ATOM 3604 C CA . VAL A 1 444 ? 12.227 -20.141 -9.422 1 95.94 444 VAL A CA 1
ATOM 3605 C C . VAL A 1 444 ? 13.414 -19.359 -9.984 1 95.94 444 VAL A C 1
ATOM 3607 O O . VAL A 1 444 ? 14.391 -19.109 -9.273 1 95.94 444 VAL A O 1
ATOM 3610 N N . GLU A 1 445 ? 13.281 -19.031 -11.195 1 92.94 445 GLU A N 1
ATOM 3611 C CA . GLU A 1 445 ? 14.391 -18.359 -11.867 1 92.94 445 GLU A CA 1
ATOM 3612 C C . GLU A 1 445 ? 14.5 -16.906 -11.438 1 92.94 445 GLU A C 1
ATOM 3614 O O . GLU A 1 445 ? 15.594 -16.328 -11.461 1 92.94 445 GLU A O 1
ATOM 3619 N N . SER A 1 446 ? 13.414 -16.328 -11.094 1 93.25 446 SER A N 1
ATOM 3620 C CA . SER A 1 446 ? 13.438 -14.969 -10.57 1 93.25 446 SER A CA 1
ATOM 3621 C C . SER A 1 446 ? 14 -14.93 -9.148 1 93.25 446 SER A C 1
ATOM 3623 O O . SER A 1 446 ? 13.648 -15.773 -8.32 1 93.25 446 SER A O 1
ATOM 3625 N N . PRO A 1 447 ? 14.867 -14.016 -8.93 1 93.25 447 PRO A N 1
ATOM 3626 C CA . PRO A 1 447 ? 15.43 -13.953 -7.574 1 93.25 447 PRO A CA 1
ATOM 3627 C C . PRO A 1 447 ? 14.391 -13.578 -6.52 1 93.25 447 PRO A C 1
ATOM 3629 O O . PRO A 1 447 ? 14.531 -13.945 -5.352 1 93.25 447 PRO A O 1
ATOM 3632 N N . ASP A 1 448 ? 13.414 -12.844 -6.934 1 95.69 448 ASP A N 1
ATOM 3633 C CA . ASP A 1 448 ? 12.375 -12.391 -6.012 1 95.69 448 ASP A CA 1
ATOM 3634 C C . ASP A 1 448 ? 11.016 -12.961 -6.398 1 95.69 448 ASP A C 1
ATOM 3636 O O . ASP A 1 448 ? 10.898 -13.719 -7.367 1 95.69 448 ASP A O 1
ATOM 3640 N N . ASP A 1 449 ? 9.953 -12.68 -5.551 1 96.88 449 ASP A N 1
ATOM 3641 C CA . ASP A 1 449 ? 8.57 -13.07 -5.836 1 96.88 449 ASP A CA 1
ATOM 3642 C C . ASP A 1 449 ? 8.133 -12.578 -7.211 1 96.88 449 ASP A C 1
ATOM 3644 O O . ASP A 1 449 ? 8.102 -11.367 -7.465 1 96.88 449 ASP A O 1
ATOM 3648 N N . ALA A 1 450 ? 7.828 -13.492 -8.078 1 96.06 450 ALA A N 1
ATOM 3649 C CA . ALA A 1 450 ? 7.438 -13.133 -9.438 1 96.06 450 ALA A CA 1
ATOM 3650 C C . ALA A 1 450 ? 5.992 -13.539 -9.719 1 96.06 450 ALA A C 1
ATOM 3652 O O . ALA A 1 450 ? 5.598 -13.695 -10.875 1 96.06 450 ALA A O 1
ATOM 3653 N N . GLY A 1 451 ? 5.242 -13.758 -8.664 1 94.94 451 GLY A N 1
ATOM 3654 C CA . GLY A 1 451 ? 3.877 -14.227 -8.82 1 94.94 451 GLY A CA 1
ATOM 3655 C C . GLY A 1 451 ? 3.027 -13.312 -9.688 1 94.94 451 GLY A C 1
ATOM 3656 O O . GLY A 1 451 ? 2.18 -13.781 -10.453 1 94.94 451 GLY A O 1
ATOM 3657 N N . TYR A 1 452 ? 3.258 -12.047 -9.648 1 92.5 452 TYR A N 1
ATOM 3658 C CA . TYR A 1 452 ? 2.439 -11.094 -10.391 1 92.5 452 TYR A CA 1
ATOM 3659 C C . TYR A 1 452 ? 3.168 -10.602 -11.633 1 92.5 452 TYR A C 1
ATOM 3661 O O . TYR A 1 452 ? 2.748 -9.633 -12.266 1 92.5 452 TYR A O 1
ATOM 3669 N N . ASN A 1 453 ? 4.246 -11.219 -12.023 1 91.75 453 ASN A N 1
ATOM 3670 C CA . ASN A 1 453 ? 5.008 -10.828 -13.203 1 91.75 453 ASN A CA 1
ATOM 3671 C C . ASN A 1 453 ? 4.504 -11.539 -14.461 1 91.75 453 ASN A C 1
ATOM 3673 O O . ASN A 1 453 ? 5.234 -11.656 -15.445 1 91.75 453 ASN A O 1
ATOM 3677 N N . TYR A 1 454 ? 3.32 -12.062 -14.375 1 91.69 454 TYR A N 1
ATOM 3678 C CA . TYR A 1 454 ? 2.688 -12.719 -15.508 1 91.69 454 TYR A CA 1
ATOM 3679 C C . TYR A 1 454 ? 1.278 -12.18 -15.734 1 91.69 454 TYR A C 1
ATOM 3681 O O . TYR A 1 454 ? 0.542 -11.93 -14.773 1 91.69 454 TYR A O 1
ATOM 3689 N N . VAL 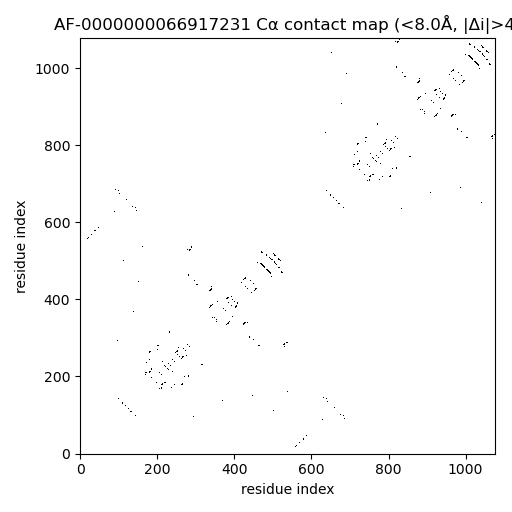A 1 455 ? 0.958 -12.016 -16.984 1 91.31 455 VAL A N 1
ATOM 3690 C CA . VAL A 1 455 ? -0.387 -11.586 -17.359 1 91.31 455 VAL A CA 1
ATOM 3691 C C . VAL A 1 455 ? -1.032 -12.648 -18.25 1 91.31 455 VAL A C 1
ATOM 3693 O O . VAL A 1 455 ? -0.562 -12.906 -19.359 1 91.31 455 VAL A O 1
ATOM 3696 N N . SER A 1 456 ? -2.041 -13.234 -17.734 1 91.06 456 SER A N 1
ATOM 3697 C CA . SER A 1 456 ? -2.85 -14.133 -18.547 1 91.06 456 SER A CA 1
ATOM 3698 C C . SER A 1 456 ? -4.062 -13.414 -19.125 1 91.06 456 SER A C 1
ATOM 3700 O O . SER A 1 456 ? -4.75 -12.672 -18.406 1 91.06 456 SER A O 1
ATOM 3702 N N . ILE A 1 457 ? -4.336 -13.672 -20.328 1 88.44 457 ILE A N 1
ATOM 3703 C CA . ILE A 1 457 ? -5.43 -12.93 -20.953 1 88.44 457 ILE A CA 1
ATOM 3704 C C . ILE A 1 457 ? -6.684 -13.805 -20.984 1 88.44 457 ILE A C 1
ATOM 3706 O O . ILE A 1 457 ? -7.754 -13.344 -21.391 1 88.44 457 ILE A O 1
ATOM 3710 N N . ASP A 1 458 ? -6.629 -15.062 -20.531 1 84.94 458 ASP A N 1
ATOM 3711 C CA . ASP A 1 458 ? -7.805 -15.906 -20.75 1 84.94 458 ASP A CA 1
ATOM 3712 C C . ASP A 1 458 ? -8.219 -16.609 -19.453 1 84.94 458 ASP A C 1
ATOM 3714 O O . ASP A 1 458 ? -9.406 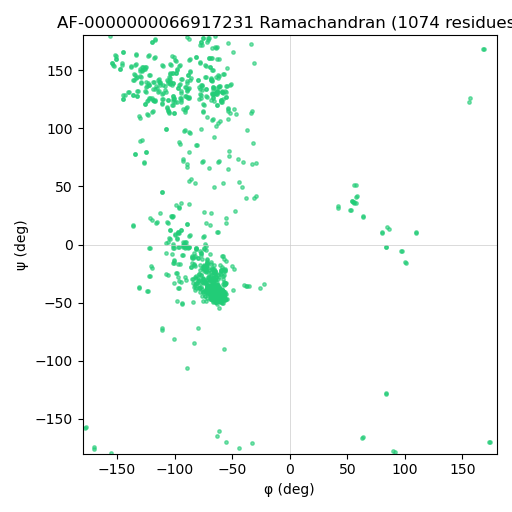-16.859 -19.234 1 84.94 458 ASP A O 1
ATOM 3718 N N . ASP A 1 459 ? -7.211 -17.016 -18.656 1 87.62 459 ASP A N 1
ATOM 3719 C CA . ASP A 1 459 ? -7.582 -17.828 -17.5 1 87.62 459 ASP A CA 1
ATOM 3720 C C . ASP A 1 459 ? -6.691 -17.531 -16.297 1 87.62 459 ASP A C 1
ATOM 3722 O O . ASP A 1 459 ? -5.664 -16.859 -16.438 1 87.62 459 ASP A O 1
ATOM 3726 N N . VAL A 1 460 ? -7.211 -18.047 -15.102 1 92.19 460 VAL A N 1
ATOM 3727 C CA . VAL A 1 460 ? -6.379 -18.016 -13.906 1 92.19 460 VAL A CA 1
ATOM 3728 C C . VAL A 1 460 ? -5.406 -19.188 -13.922 1 92.19 460 VAL A C 1
ATOM 3730 O O . VAL A 1 460 ? -5.598 -20.156 -14.664 1 92.19 460 VAL A O 1
ATOM 3733 N N . TYR A 1 461 ? -4.395 -19.109 -13.164 1 93.62 461 TYR A N 1
ATOM 3734 C CA . TYR A 1 461 ? -3.416 -20.188 -13.078 1 93.62 461 TYR A CA 1
ATOM 3735 C C . TYR A 1 461 ? -4.055 -21.453 -12.523 1 93.62 461 TYR A C 1
ATOM 3737 O O . TYR A 1 461 ? -4.82 -21.406 -11.562 1 93.62 461 TYR A O 1
ATOM 3745 N N . TYR A 1 462 ? -3.807 -22.562 -13.188 1 92.06 462 TYR A N 1
ATOM 3746 C CA . TYR A 1 462 ? -4.281 -23.875 -12.742 1 92.06 462 TYR A CA 1
ATOM 3747 C C . TYR A 1 462 ? -3.34 -24.984 -13.195 1 92.06 462 TYR A C 1
ATOM 3749 O O . TYR A 1 462 ? -2.482 -24.766 -14.055 1 92.06 462 TYR A O 1
ATOM 3757 N N . PHE A 1 463 ? -3.418 -26.078 -12.555 1 92.94 463 PHE A N 1
ATOM 3758 C CA . PHE A 1 463 ? -2.744 -27.312 -12.938 1 92.94 463 PHE A CA 1
ATOM 3759 C C . PHE A 1 463 ? -3.75 -28.359 -13.422 1 92.94 463 PHE A C 1
ATOM 3761 O O . PHE A 1 463 ? -4.73 -28.641 -12.727 1 92.94 463 PHE A O 1
ATOM 3768 N N . GLY A 1 464 ? -3.539 -28.875 -14.617 1 87.19 464 GLY A N 1
ATOM 3769 C CA . GLY A 1 464 ? -4.461 -29.875 -15.125 1 87.19 464 GLY A CA 1
ATOM 3770 C C . GLY A 1 464 ? -4.621 -31.062 -14.195 1 87.19 464 GLY A C 1
ATOM 3771 O O . GLY A 1 464 ? -3.631 -31.672 -13.781 1 87.19 464 GLY A O 1
ATOM 3772 N N . GLY A 1 465 ? -5.855 -31.375 -13.859 1 85.62 465 GLY A N 1
ATOM 3773 C CA . GLY A 1 465 ? -6.117 -32.5 -12.977 1 85.62 465 GLY A CA 1
ATOM 3774 C C . GLY A 1 465 ? -5.914 -32.188 -11.516 1 85.62 465 GLY A C 1
ATOM 3775 O O . GLY A 1 465 ? -5.883 -33.062 -10.672 1 85.62 465 GLY A O 1
ATOM 3776 N N . GLN A 1 466 ? -5.738 -30.891 -11.234 1 87.62 466 GLN A N 1
ATOM 3777 C CA . GLN A 1 466 ? -5.52 -30.438 -9.867 1 87.62 466 GLN A CA 1
ATOM 3778 C C . GLN A 1 466 ? -6.734 -30.734 -8.984 1 87.62 466 GLN A C 1
ATOM 3780 O O . GLN A 1 466 ? -7.77 -31.188 -9.484 1 87.62 466 GLN A O 1
ATOM 3785 N N . GLN A 1 467 ? -6.43 -30.516 -7.652 1 84.06 467 GLN A N 1
ATOM 3786 C CA . GLN A 1 467 ? -7.547 -30.484 -6.715 1 84.06 467 GLN A CA 1
ATOM 3787 C C . GLN A 1 467 ? -8.398 -29.234 -6.902 1 84.06 467 GLN A C 1
ATOM 3789 O O . GLN A 1 467 ? -8.117 -28.422 -7.777 1 84.06 467 GLN A O 1
ATOM 3794 N N . SER A 1 468 ? -9.469 -29.188 -6.09 1 85.94 468 SER A N 1
ATOM 3795 C CA . SER A 1 468 ? -10.305 -27.984 -6.141 1 85.94 468 SER A CA 1
ATOM 3796 C C . SER A 1 468 ? -9.5 -26.734 -5.809 1 85.94 468 SER A C 1
ATOM 3798 O O . SER A 1 468 ? -8.664 -26.75 -4.906 1 85.94 468 SER A O 1
ATOM 3800 N N . HIS A 1 469 ? -9.672 -25.797 -6.641 1 92.62 469 HIS A N 1
ATOM 3801 C CA . HIS A 1 469 ? -9.086 -24.484 -6.398 1 92.62 469 HIS A CA 1
ATOM 3802 C C . HIS A 1 469 ? -10.055 -23.578 -5.645 1 92.62 469 HIS A C 1
ATOM 3804 O O . HIS A 1 469 ? -10.891 -22.906 -6.254 1 92.62 469 HIS A O 1
ATOM 3810 N N . ASN A 1 470 ? -9.828 -23.516 -4.352 1 94.69 470 ASN A N 1
ATOM 3811 C CA . ASN A 1 470 ? -10.773 -22.797 -3.506 1 94.69 470 ASN A CA 1
ATOM 3812 C C . ASN A 1 470 ? -10.211 -21.438 -3.076 1 94.69 470 ASN A C 1
ATOM 3814 O O . ASN A 1 470 ? -9.008 -21.297 -2.877 1 94.69 470 ASN A O 1
ATOM 3818 N N . LEU A 1 471 ? -11.117 -20.547 -3.01 1 96.88 471 LEU A N 1
ATOM 3819 C CA . LEU A 1 471 ? -10.891 -19.25 -2.408 1 96.88 471 LEU A CA 1
ATOM 3820 C C . LEU A 1 471 ? -11.672 -19.109 -1.104 1 96.88 471 LEU A C 1
ATOM 3822 O O . LEU A 1 471 ? -12.648 -19.828 -0.882 1 96.88 471 LEU A O 1
ATOM 3826 N N . LYS A 1 472 ? -11.203 -18.312 -0.297 1 97.19 472 LYS A N 1
ATOM 3827 C CA . LYS A 1 472 ? -11.898 -18 0.951 1 97.19 472 LYS A CA 1
ATOM 3828 C C . LYS A 1 472 ? -12.359 -16.547 0.978 1 97.19 472 LYS A C 1
ATOM 3830 O O . LYS A 1 472 ? -11.578 -15.641 0.687 1 97.19 472 LYS A O 1
ATOM 3835 N N . ALA A 1 473 ? -13.633 -16.328 1.327 1 96.62 473 ALA A N 1
ATOM 3836 C CA . ALA A 1 473 ? -14.18 -14.977 1.435 1 96.62 473 ALA A CA 1
ATOM 3837 C C . ALA A 1 473 ? -13.633 -14.258 2.664 1 96.62 473 ALA A C 1
ATOM 3839 O O . ALA A 1 473 ? -13.711 -14.781 3.779 1 96.62 473 ALA A O 1
ATOM 3840 N N . ILE A 1 474 ? -13.102 -13.102 2.488 1 93.5 474 ILE A N 1
ATOM 3841 C CA . ILE A 1 474 ? -12.609 -12.32 3.613 1 93.5 474 ILE A CA 1
ATOM 3842 C C . ILE A 1 474 ? -13.625 -11.242 3.986 1 93.5 474 ILE A C 1
ATOM 3844 O O . ILE A 1 474 ? -13.523 -10.617 5.043 1 93.5 474 ILE A O 1
ATOM 3848 N N . LYS A 1 475 ? -14.531 -11.047 3.121 1 91.25 475 LYS A N 1
ATOM 3849 C CA . LYS A 1 475 ? -15.68 -10.164 3.346 1 91.25 475 LYS A CA 1
ATOM 3850 C C . LYS A 1 475 ? -16.969 -10.789 2.822 1 91.25 475 LYS A C 1
ATOM 3852 O O . LYS A 1 475 ? -16.953 -11.539 1.845 1 91.25 475 LYS A O 1
ATOM 3857 N N . SER A 1 476 ? -18.031 -10.383 3.424 1 92.56 476 SER A N 1
ATOM 3858 C CA . SER A 1 476 ? -19.328 -10.859 2.949 1 92.56 476 SER A CA 1
ATOM 3859 C C . SER A 1 476 ? -19.766 -10.109 1.692 1 92.56 476 SER A C 1
ATOM 3861 O O . SER A 1 476 ? -19.297 -9 1.43 1 92.56 476 SER A O 1
ATOM 3863 N N . HIS A 1 477 ? -20.609 -10.766 0.959 1 94.19 477 HIS A N 1
ATOM 3864 C CA . HIS A 1 477 ? -21.141 -10.172 -0.262 1 94.19 477 HIS A CA 1
ATOM 3865 C C . HIS A 1 477 ? -22.609 -10.562 -0.472 1 94.19 477 HIS A C 1
ATOM 3867 O O . HIS A 1 477 ? -22.953 -11.742 -0.385 1 94.19 477 HIS A O 1
ATOM 3873 N N . LYS A 1 478 ? -23.391 -9.531 -0.692 1 92.5 478 LYS A N 1
ATOM 3874 C CA . LYS A 1 478 ? -24.781 -9.75 -1.077 1 92.5 478 LYS A CA 1
ATOM 3875 C C . LYS A 1 478 ? -24.984 -9.461 -2.561 1 92.5 478 LYS A C 1
ATOM 3877 O O . LYS A 1 478 ? -24.859 -8.312 -3 1 92.5 478 LYS A O 1
ATOM 3882 N N . GLY A 1 479 ? -25.344 -10.539 -3.256 1 91.31 479 GLY A N 1
ATOM 3883 C CA . GLY A 1 479 ? -25.578 -10.383 -4.684 1 91.31 479 GLY A CA 1
ATOM 3884 C C . GLY A 1 479 ? -26.719 -9.438 -5 1 91.31 479 GLY A C 1
ATOM 3885 O O . GLY A 1 479 ? -27.75 -9.469 -4.336 1 91.31 479 GLY A O 1
ATOM 3886 N N . LEU A 1 480 ? -26.547 -8.523 -5.992 1 87 480 LEU A N 1
ATOM 3887 C CA . LEU A 1 480 ? -27.562 -7.562 -6.383 1 87 480 LEU A CA 1
ATOM 3888 C C . LEU A 1 480 ? -28.328 -8.047 -7.617 1 87 480 LEU A C 1
ATOM 3890 O O . LEU A 1 480 ? -29.438 -7.59 -7.887 1 87 480 LEU A O 1
ATOM 3894 N N . THR A 1 481 ? -27.672 -8.891 -8.375 1 88.69 481 THR A N 1
ATOM 3895 C CA . THR A 1 481 ? -28.297 -9.43 -9.578 1 88.69 481 THR A CA 1
ATOM 3896 C C . THR A 1 481 ? -28.391 -10.953 -9.5 1 88.69 481 THR A C 1
ATOM 3898 O O . THR A 1 481 ? -27.781 -11.578 -8.633 1 88.69 481 THR A O 1
ATOM 3901 N N . LYS A 1 482 ? -29.031 -11.508 -10.469 1 90.44 482 LYS A N 1
ATOM 3902 C CA . LYS A 1 482 ? -29.203 -12.953 -10.508 1 90.44 482 LYS A CA 1
ATOM 3903 C C . LYS A 1 482 ? -27.906 -13.656 -10.914 1 90.44 482 LYS A C 1
ATOM 3905 O O . LYS A 1 482 ? -27.75 -14.852 -10.648 1 90.44 482 LYS A O 1
ATOM 3910 N N . GLU A 1 483 ? -27.047 -12.961 -11.492 1 92.94 483 GLU A N 1
ATOM 3911 C CA . GLU A 1 483 ? -25.797 -13.555 -11.953 1 92.94 483 GLU A CA 1
ATOM 3912 C C . GLU A 1 483 ? -24.766 -13.617 -10.836 1 92.94 483 GLU A C 1
ATOM 3914 O O . GLU A 1 483 ? -23.766 -14.32 -10.953 1 92.94 483 GLU A O 1
ATOM 3919 N N . GLU A 1 484 ? -25.031 -12.953 -9.75 1 94.94 484 GLU A N 1
ATOM 3920 C CA . GLU A 1 484 ? -24.078 -12.891 -8.641 1 94.94 484 GLU A CA 1
ATOM 3921 C C . GLU A 1 484 ? -24.422 -13.906 -7.555 1 94.94 484 GLU A C 1
ATOM 3923 O O . GLU A 1 484 ? -25.594 -14.266 -7.391 1 94.94 484 GLU A O 1
ATOM 3928 N N . ILE A 1 485 ? -23.484 -14.359 -6.879 1 95.56 485 ILE A N 1
ATOM 3929 C CA . ILE A 1 485 ? -23.719 -15.219 -5.727 1 95.56 485 ILE A CA 1
ATOM 3930 C C . ILE A 1 485 ? -23.516 -14.422 -4.438 1 95.56 485 ILE A C 1
ATOM 3932 O O . ILE A 1 485 ? -22.672 -13.516 -4.391 1 95.56 485 ILE A O 1
ATOM 3936 N N . SER A 1 486 ? -24.281 -14.773 -3.4 1 95.38 486 SER A N 1
ATOM 3937 C CA . SER A 1 486 ? -24.141 -14.203 -2.064 1 95.38 486 SER A CA 1
ATOM 3938 C C . SER A 1 486 ? -23.391 -15.148 -1.134 1 95.38 486 SER A C 1
ATOM 3940 O O . SER A 1 486 ? -23.578 -16.375 -1.214 1 95.38 486 SER A O 1
ATOM 3942 N N . PHE A 1 487 ? -22.531 -14.586 -0.334 1 95.88 487 PHE A N 1
ATOM 3943 C CA . PHE A 1 487 ? -21.812 -15.414 0.629 1 95.88 487 PHE A CA 1
ATOM 3944 C C . PHE A 1 487 ? -21.438 -14.602 1.86 1 95.88 487 PHE A C 1
ATOM 3946 O O . PHE A 1 487 ? -21.453 -13.375 1.83 1 95.88 487 PHE A O 1
ATOM 3953 N N . GLU A 1 488 ? -21.109 -15.297 2.934 1 93.88 488 GLU A N 1
ATOM 3954 C CA . GLU A 1 488 ? -20.625 -14.688 4.164 1 93.88 488 GLU A CA 1
ATOM 3955 C C . GLU A 1 488 ? -19.109 -14.828 4.281 1 93.88 488 GLU A C 1
ATOM 3957 O O . GLU A 1 488 ? -18.5 -15.656 3.602 1 93.88 488 GLU A O 1
ATOM 3962 N N . LYS A 1 489 ? -18.594 -14.016 5.141 1 93.06 489 LYS A N 1
ATOM 3963 C CA . LYS A 1 489 ? -17.172 -14.133 5.43 1 93.06 489 LYS A CA 1
ATOM 3964 C C . LYS A 1 489 ? -16.797 -15.57 5.789 1 93.06 489 LYS A C 1
ATOM 3966 O O . LYS A 1 489 ? -17.562 -16.266 6.461 1 93.06 489 LYS A O 1
ATOM 3971 N N . ASN A 1 490 ? -15.688 -16.047 5.262 1 94.81 490 ASN A N 1
ATOM 3972 C CA . ASN A 1 490 ? -15.086 -17.344 5.508 1 94.81 490 ASN A CA 1
ATOM 3973 C C . ASN A 1 490 ? -15.711 -18.422 4.625 1 94.81 490 ASN A C 1
ATOM 3975 O O . ASN A 1 490 ? -15.297 -19.578 4.668 1 94.81 490 ASN A O 1
ATOM 3979 N N . ALA A 1 491 ? -16.672 -18.031 3.854 1 96.31 491 ALA A N 1
ATOM 3980 C CA . ALA A 1 491 ? -17.203 -18.984 2.885 1 96.31 491 ALA A CA 1
ATOM 3981 C C . ALA A 1 491 ? -16.125 -19.406 1.892 1 96.31 491 ALA A C 1
ATOM 3983 O O . ALA A 1 491 ? -15.273 -18.609 1.507 1 96.31 491 ALA A O 1
ATOM 3984 N N . LEU A 1 492 ? -16.203 -20.672 1.466 1 97.12 492 LEU A N 1
ATOM 3985 C CA . LEU A 1 492 ? -15.305 -21.172 0.44 1 97.12 492 LEU A CA 1
ATOM 3986 C C . LEU A 1 492 ? -15.961 -21.125 -0.936 1 97.12 492 LEU A C 1
ATOM 3988 O O . LEU A 1 492 ? -17.141 -21.438 -1.077 1 97.12 492 LEU A O 1
ATOM 3992 N N . ILE A 1 493 ? -15.203 -20.656 -1.865 1 97.06 493 ILE A N 1
ATOM 3993 C CA . ILE A 1 493 ? -15.672 -20.547 -3.24 1 97.06 493 ILE A CA 1
ATOM 3994 C C . ILE A 1 493 ? -14.703 -21.266 -4.176 1 97.06 493 ILE A C 1
ATOM 3996 O O . ILE A 1 493 ? -13.516 -20.938 -4.215 1 97.06 493 ILE A O 1
ATOM 4000 N N . GLY A 1 494 ? -15.18 -22.25 -4.914 1 96.25 494 GLY A N 1
ATOM 4001 C CA . GLY A 1 494 ? -14.383 -22.828 -5.973 1 96.25 494 GLY A CA 1
ATOM 4002 C C . GLY A 1 494 ? -14.281 -21.953 -7.211 1 96.25 494 GLY A C 1
ATOM 4003 O O . GLY A 1 494 ? -15.281 -21.75 -7.902 1 96.25 494 GLY A O 1
ATOM 4004 N N . ILE A 1 495 ? -13.141 -21.469 -7.539 1 94.62 495 ILE A N 1
ATOM 4005 C CA . ILE A 1 495 ? -12.977 -20.484 -8.594 1 94.62 495 ILE A CA 1
ATOM 4006 C C . ILE A 1 495 ? -13.078 -21.156 -9.961 1 94.62 495 ILE A C 1
ATOM 4008 O O . ILE A 1 495 ? -12.555 -22.25 -10.156 1 94.62 495 ILE A O 1
ATOM 4012 N N . SER A 1 496 ? -13.797 -20.484 -10.883 1 91.31 496 SER A N 1
ATOM 4013 C CA . SER A 1 496 ? -13.891 -20.922 -12.273 1 91.31 496 SER A CA 1
ATOM 4014 C C . SER A 1 496 ? -13.07 -20 -13.188 1 91.31 496 SER A C 1
ATOM 4016 O O . SER A 1 496 ? -12.672 -20.406 -14.281 1 91.31 496 SER A O 1
ATOM 4018 N N . GLY A 1 497 ? -12.906 -18.828 -12.727 1 91.69 497 GLY A N 1
ATOM 4019 C CA . GLY A 1 497 ? -12.133 -17.906 -13.539 1 91.69 497 GLY A CA 1
ATOM 4020 C C . GLY A 1 497 ? -12.227 -16.469 -13.062 1 91.69 497 GLY A C 1
ATOM 4021 O O . GLY A 1 497 ? -13.023 -16.156 -12.18 1 91.69 497 GLY A O 1
ATOM 4022 N N . ASN A 1 498 ? -11.359 -15.609 -13.594 1 88.94 498 ASN A N 1
ATOM 4023 C CA . ASN A 1 498 ? -11.359 -14.164 -13.414 1 88.94 498 ASN A CA 1
ATOM 4024 C C . ASN A 1 498 ? -11.695 -13.438 -14.719 1 88.94 498 ASN A C 1
ATOM 4026 O O . ASN A 1 498 ? -11.195 -13.805 -15.781 1 88.94 498 ASN A O 1
ATOM 4030 N N . HIS A 1 499 ? -12.484 -12.461 -14.648 1 88.06 499 HIS A N 1
ATOM 4031 C CA . HIS A 1 499 ? -12.914 -11.75 -15.844 1 88.06 499 HIS A CA 1
ATOM 4032 C C . HIS A 1 499 ? -12.055 -10.508 -16.094 1 88.06 499 HIS A C 1
ATOM 4034 O O . HIS A 1 499 ? -12.266 -9.789 -17.062 1 88.06 499 HIS A O 1
ATOM 4040 N N . TRP A 1 500 ? -11.148 -10.242 -15.242 1 90.88 500 TRP A N 1
ATOM 4041 C CA . TRP A 1 500 ? -10.242 -9.109 -15.336 1 90.88 500 TRP A CA 1
ATOM 4042 C C . TRP A 1 500 ? -11.008 -7.801 -15.469 1 90.88 500 TRP A C 1
ATOM 4044 O O . TRP A 1 500 ? -10.719 -6.984 -16.344 1 90.88 500 TRP A O 1
ATOM 4054 N N . ASN A 1 501 ? -12.109 -7.688 -14.812 1 91.94 501 ASN A N 1
ATOM 4055 C CA . ASN A 1 501 ? -12.938 -6.488 -14.742 1 91.94 501 ASN A CA 1
ATOM 4056 C C . ASN A 1 501 ? -13.406 -6.219 -13.32 1 91.94 501 ASN A C 1
ATOM 4058 O O . ASN A 1 501 ? -14.414 -5.539 -13.109 1 91.94 501 ASN A O 1
ATOM 4062 N N . GLY A 1 502 ? -12.703 -6.914 -12.367 1 93.94 502 GLY A N 1
ATOM 4063 C CA . GLY A 1 502 ? -13.055 -6.758 -10.969 1 93.94 502 GLY A CA 1
ATOM 4064 C C . GLY A 1 502 ? -13.969 -7.859 -10.461 1 93.94 502 GLY A C 1
ATOM 4065 O O . GLY A 1 502 ? -14.242 -7.941 -9.258 1 93.94 502 GLY A O 1
ATOM 4066 N N . TRP A 1 503 ? -14.383 -8.703 -11.359 1 95.56 503 TRP A N 1
ATOM 4067 C CA . TRP A 1 503 ? -15.289 -9.797 -11.008 1 95.56 503 TRP A CA 1
ATOM 4068 C C . TRP A 1 503 ? -14.672 -11.148 -11.352 1 95.56 503 TRP A C 1
ATOM 4070 O O . TRP A 1 503 ? -13.914 -11.266 -12.32 1 95.56 503 TRP A O 1
ATOM 4080 N N . SER A 1 504 ? -14.977 -12.102 -10.539 1 96.19 504 SER A N 1
ATOM 4081 C CA . SER A 1 504 ? -14.625 -13.5 -10.781 1 96.19 504 SER A CA 1
ATOM 4082 C C . SER A 1 504 ? -15.859 -14.391 -10.789 1 96.19 504 SER A C 1
ATOM 4084 O O . SER A 1 504 ? -16.953 -13.945 -10.445 1 96.19 504 SER A O 1
ATOM 4086 N N . LYS A 1 505 ? -15.711 -15.516 -11.32 1 96.5 505 LYS A N 1
ATOM 4087 C CA . LYS A 1 505 ? -16.781 -16.5 -11.352 1 96.5 505 LYS A CA 1
ATOM 4088 C C . LYS A 1 505 ? -16.391 -17.766 -10.594 1 96.5 505 LYS A C 1
ATOM 4090 O O . LYS A 1 505 ? -15.227 -18.172 -10.602 1 96.5 505 LYS A O 1
ATOM 4095 N N . GLY A 1 506 ? -17.344 -18.297 -9.883 1 96.12 506 GLY A N 1
ATOM 4096 C CA . GLY A 1 506 ? -17.062 -19.516 -9.141 1 96.12 506 GLY A CA 1
ATOM 4097 C C . GLY A 1 506 ? -18.312 -20.156 -8.562 1 96.12 506 GLY A C 1
ATOM 4098 O O . GLY A 1 506 ? -19.438 -19.797 -8.938 1 96.12 506 GLY A O 1
ATOM 4099 N N . VAL A 1 507 ? -18.062 -21.203 -7.785 1 96.38 507 VAL A N 1
ATOM 4100 C CA . VAL A 1 507 ? -19.141 -21.984 -7.188 1 96.38 507 VAL A CA 1
ATOM 4101 C C . VAL A 1 507 ? -18.938 -22.062 -5.672 1 96.38 507 VAL A C 1
ATOM 4103 O O . VAL A 1 507 ? -17.844 -22.344 -5.191 1 96.38 507 VAL A O 1
ATOM 4106 N N . LEU A 1 508 ? -20.016 -21.781 -4.922 1 96.12 508 LEU A N 1
ATOM 4107 C CA . LEU A 1 508 ? -19.953 -21.953 -3.477 1 96.12 508 LEU A CA 1
ATOM 4108 C C . LEU A 1 508 ? -19.734 -23.406 -3.111 1 96.12 508 LEU A C 1
ATOM 4110 O O . LEU A 1 508 ? -20.406 -24.297 -3.639 1 96.12 508 LEU A O 1
ATOM 4114 N N . VAL A 1 509 ? -18.766 -23.625 -2.273 1 94.44 509 VAL A N 1
ATOM 4115 C CA . VAL A 1 509 ? -18.422 -24.984 -1.919 1 94.44 509 VAL A CA 1
ATOM 4116 C C . VAL A 1 509 ? -19.453 -25.562 -0.959 1 94.44 509 VAL A C 1
ATOM 4118 O O . VAL A 1 509 ? -19.828 -26.734 -1.063 1 94.44 509 VAL A O 1
ATOM 4121 N N . ASP A 1 510 ? -19.844 -24.672 -0.031 1 88.44 510 ASP A N 1
ATOM 4122 C CA . ASP A 1 510 ? -20.828 -25.109 0.951 1 88.44 510 ASP A CA 1
ATOM 4123 C C . ASP A 1 510 ? -22.234 -24.641 0.573 1 88.44 510 ASP A C 1
ATOM 4125 O O . ASP A 1 510 ? -22.391 -23.781 -0.285 1 88.44 510 ASP A O 1
ATOM 4129 N N . GLY A 1 511 ? -23.219 -25.344 1.118 1 84.75 511 GLY A N 1
ATOM 4130 C CA . GLY A 1 511 ? -24.594 -24.953 0.912 1 84.75 511 GLY A CA 1
ATOM 4131 C C . GLY A 1 511 ? -25.172 -25.469 -0.391 1 84.75 511 GLY A C 1
ATOM 4132 O O . GLY A 1 511 ? -25.078 -26.656 -0.688 1 84.75 511 GLY A O 1
ATOM 4133 N N . ASN A 1 512 ? -25.781 -24.531 -1.224 1 83.69 512 ASN A N 1
ATOM 4134 C CA . ASN A 1 512 ? -26.531 -24.938 -2.408 1 83.69 512 ASN A CA 1
ATOM 4135 C C . ASN A 1 512 ? -25.641 -25 -3.643 1 83.69 512 ASN A C 1
ATOM 4137 O O . ASN A 1 512 ? -26.109 -25.312 -4.738 1 83.69 512 ASN A O 1
ATOM 4141 N N . HIS A 1 513 ? -24.344 -24.734 -3.523 1 89.94 513 HIS A N 1
ATOM 4142 C CA . HIS A 1 513 ? -23.375 -24.812 -4.613 1 89.94 513 HIS A CA 1
ATOM 4143 C C . HIS A 1 513 ? -23.781 -23.891 -5.762 1 89.94 513 HIS A C 1
ATOM 4145 O O . HIS A 1 513 ? -23.781 -24.297 -6.926 1 89.94 513 HIS A O 1
ATOM 4151 N N . GLU A 1 514 ? -24.219 -22.734 -5.332 1 92.88 514 GLU A N 1
ATOM 4152 C CA . GLU A 1 514 ? -24.609 -21.734 -6.32 1 92.88 514 GLU A CA 1
ATOM 4153 C C . GLU A 1 514 ? -23.391 -21.25 -7.113 1 92.88 514 GLU A C 1
ATOM 4155 O O . GLU A 1 514 ? -22.312 -21.031 -6.551 1 92.88 514 GLU A O 1
ATOM 4160 N N . SER A 1 515 ? -23.609 -21.203 -8.438 1 95.12 515 SER A N 1
ATOM 4161 C CA . SER A 1 515 ? -22.578 -20.688 -9.336 1 95.12 515 SER A CA 1
ATOM 4162 C C . SER A 1 515 ? -22.891 -19.266 -9.781 1 95.12 515 SER A C 1
ATOM 4164 O O . SER A 1 515 ? -24.047 -18.922 -10.031 1 95.12 515 SER A O 1
ATOM 4166 N N . GLY A 1 516 ? -21.875 -18.406 -9.797 1 96.19 516 GLY A N 1
ATOM 4167 C CA . GLY A 1 516 ? -22.109 -17.047 -10.242 1 96.19 516 GLY A CA 1
ATOM 4168 C C . GLY A 1 516 ? -20.906 -16.141 -10.07 1 96.19 516 GLY A C 1
ATOM 4169 O O . GLY A 1 516 ? -19.797 -16.625 -9.828 1 96.19 516 GLY A O 1
ATOM 4170 N N . LEU A 1 517 ? -21.156 -14.891 -10.273 1 96.94 517 LEU A N 1
ATOM 4171 C CA . LEU A 1 517 ? -20.125 -13.875 -10.195 1 96.94 517 LEU A CA 1
ATOM 4172 C C . LEU A 1 517 ? -19.953 -13.375 -8.766 1 96.94 517 LEU A C 1
ATOM 4174 O O . LEU A 1 517 ? -20.906 -13.375 -7.988 1 96.94 517 LEU A O 1
ATOM 4178 N N . PHE A 1 518 ? -18.781 -12.984 -8.391 1 96.5 518 PHE A N 1
ATOM 4179 C CA . PHE A 1 518 ? -18.484 -12.344 -7.113 1 96.5 518 PHE A CA 1
ATOM 4180 C C . PHE A 1 518 ? -17.344 -11.352 -7.258 1 96.5 518 PHE A C 1
ATOM 4182 O O . PHE A 1 518 ? -16.516 -11.477 -8.164 1 96.5 518 PHE A O 1
ATOM 4189 N N . PRO A 1 519 ? -17.328 -10.281 -6.398 1 96.19 519 PRO A N 1
ATOM 4190 C CA . PRO A 1 519 ? -16.219 -9.336 -6.488 1 96.19 519 PRO A CA 1
ATOM 4191 C C . PRO A 1 519 ? -14.883 -9.961 -6.113 1 96.19 519 PRO A C 1
ATOM 4193 O O . PRO A 1 519 ? -14.734 -10.492 -5.008 1 96.19 519 PRO A O 1
ATOM 4196 N N . SER A 1 520 ? -13.891 -9.789 -6.93 1 96.62 520 SER A N 1
ATOM 4197 C CA . SER A 1 520 ? -12.609 -10.469 -6.785 1 96.62 520 SER A CA 1
ATOM 4198 C C . SER A 1 520 ? -11.859 -9.984 -5.551 1 96.62 520 SER A C 1
ATOM 4200 O O . SER A 1 520 ? -11.078 -10.734 -4.953 1 96.62 520 SER A O 1
ATOM 4202 N N . TYR A 1 521 ? -12.102 -8.742 -5.098 1 95.62 521 TYR A N 1
ATOM 4203 C CA . TYR A 1 521 ? -11.336 -8.156 -4 1 95.62 521 TYR A CA 1
ATOM 4204 C C . TYR A 1 521 ? -11.797 -8.711 -2.66 1 95.62 521 TYR A C 1
ATOM 4206 O O . TYR A 1 521 ? -11.141 -8.508 -1.635 1 95.62 521 TYR A O 1
ATOM 4214 N N . LYS A 1 522 ? -12.883 -9.492 -2.639 1 96 522 LYS A N 1
ATOM 4215 C CA . LYS A 1 522 ? -13.469 -9.945 -1.387 1 96 522 LYS A CA 1
ATOM 4216 C C . LYS A 1 522 ? -13.008 -11.359 -1.047 1 96 522 LYS A C 1
ATOM 4218 O O . LYS A 1 522 ? -13.461 -11.945 -0.059 1 96 522 LYS A O 1
ATOM 4223 N N . VAL A 1 523 ? -12.133 -11.883 -1.838 1 96.5 523 VAL A N 1
ATOM 4224 C CA . VAL A 1 523 ? -11.711 -13.258 -1.627 1 96.5 523 VAL A CA 1
ATOM 4225 C C . VAL A 1 523 ? -10.188 -13.359 -1.699 1 96.5 523 VAL A C 1
ATOM 4227 O O . VAL A 1 523 ? -9.531 -12.484 -2.277 1 96.5 523 VAL A O 1
ATOM 4230 N N . VAL A 1 524 ? -9.664 -14.367 -1.046 1 95.56 524 VAL A N 1
ATOM 4231 C CA . VAL A 1 524 ? -8.242 -14.688 -1.109 1 95.56 524 VAL A CA 1
ATOM 4232 C C . VAL A 1 524 ? -8.055 -16.188 -1.333 1 95.56 524 VAL A C 1
ATOM 4234 O O . VAL A 1 524 ? -8.992 -16.969 -1.132 1 95.56 524 VAL A O 1
ATOM 4237 N N . GLU A 1 525 ? -6.871 -16.531 -1.747 1 95.5 525 GLU A N 1
ATOM 4238 C CA . GLU A 1 525 ? -6.559 -17.938 -1.965 1 95.5 525 GLU A CA 1
ATOM 4239 C C . GLU A 1 525 ? -6.672 -18.734 -0.67 1 95.5 525 GLU A C 1
ATOM 4241 O O . GLU A 1 525 ? -6.246 -18.281 0.39 1 95.5 525 GLU A O 1
ATOM 4246 N N . ASP A 1 526 ? -7.355 -19.812 -0.765 1 95.69 526 ASP A N 1
ATOM 4247 C CA . ASP A 1 526 ? -7.332 -20.812 0.306 1 95.69 526 ASP A CA 1
ATOM 4248 C C . ASP A 1 526 ? -6.316 -21.906 0.015 1 95.69 526 ASP A C 1
ATOM 4250 O O . ASP A 1 526 ? -6.672 -22.969 -0.496 1 95.69 526 ASP A O 1
ATOM 4254 N N . TRP A 1 527 ? -5.09 -21.703 0.389 1 95.38 527 TRP A N 1
ATOM 4255 C CA . TRP A 1 527 ? -3.998 -22.609 0.049 1 95.38 527 TRP A CA 1
ATOM 4256 C C . TRP A 1 527 ? -4.172 -23.969 0.741 1 95.38 527 TRP A C 1
ATOM 4258 O O . TRP A 1 527 ? -4.352 -24.016 1.96 1 95.38 527 TRP A O 1
ATOM 4268 N N . LYS A 1 528 ? -4.082 -25 0.017 1 94.56 528 LYS A N 1
ATOM 4269 C CA . LYS A 1 528 ? -4.148 -26.344 0.558 1 94.56 528 LYS A CA 1
ATOM 4270 C C . LYS A 1 528 ? -2.771 -26.828 0.999 1 94.56 528 LYS A C 1
ATOM 4272 O O . LYS A 1 528 ? -1.81 -26.766 0.231 1 94.56 528 LYS A O 1
ATOM 4277 N N . THR A 1 529 ? -2.699 -27.266 2.225 1 96.25 529 THR A N 1
ATOM 4278 C CA . THR A 1 529 ? -1.442 -27.781 2.752 1 96.25 529 THR A CA 1
ATOM 4279 C C . THR A 1 529 ? -1.57 -29.266 3.109 1 96.25 529 THR A C 1
ATOM 4281 O O . THR A 1 529 ? -2.607 -29.703 3.615 1 96.25 529 THR A O 1
ATOM 4284 N N . VAL A 1 530 ? -0.635 -30.031 2.777 1 96 530 VAL A N 1
ATOM 4285 C CA . VAL A 1 530 ? -0.618 -31.469 3.039 1 96 530 VAL A CA 1
ATOM 4286 C C . VAL A 1 530 ? 0.757 -31.891 3.561 1 96 530 VAL A C 1
ATOM 4288 O O . VAL A 1 530 ? 1.776 -31.328 3.154 1 96 530 VAL A O 1
ATOM 4291 N N . GLU A 1 531 ? 0.786 -32.844 4.406 1 95.31 531 GLU A N 1
ATOM 4292 C CA . GLU A 1 531 ? 2.051 -33.312 4.949 1 95.31 531 GLU A CA 1
ATOM 4293 C C . GLU A 1 531 ? 2.893 -34 3.873 1 95.31 531 GLU A C 1
ATOM 4295 O O . GLU A 1 531 ? 2.395 -34.844 3.141 1 95.31 531 GLU A O 1
ATOM 4300 N N . MET A 1 532 ? 4.059 -33.531 3.711 1 96.06 532 MET A N 1
ATOM 4301 C CA . MET A 1 532 ? 5.102 -34.156 2.904 1 96.06 532 MET A CA 1
ATOM 4302 C C . MET A 1 532 ? 6.402 -34.25 3.691 1 96.06 532 MET A C 1
ATOM 4304 O O . MET A 1 532 ? 7.305 -33.438 3.525 1 96.06 532 MET A O 1
ATOM 4308 N N . PRO A 1 533 ? 6.562 -35.25 4.359 1 94.38 533 PRO A N 1
ATOM 4309 C CA . PRO A 1 533 ? 7.637 -35.406 5.348 1 94.38 533 PRO A CA 1
ATOM 4310 C C . PRO A 1 533 ? 9.023 -35.219 4.738 1 94.38 533 PRO A C 1
ATOM 4312 O O . PRO A 1 533 ? 9.977 -34.906 5.453 1 94.38 533 PRO A O 1
ATOM 4315 N N . VAL A 1 534 ? 9.156 -35.406 3.486 1 95.81 534 VAL A N 1
ATOM 4316 C CA . VAL A 1 534 ? 10.438 -35.25 2.805 1 95.81 534 VAL A CA 1
ATOM 4317 C C . VAL A 1 534 ? 10.992 -33.875 3.051 1 95.81 534 VAL A C 1
ATOM 4319 O O . VAL A 1 534 ? 12.211 -33.656 3.062 1 95.81 534 VAL A O 1
ATOM 4322 N N . PHE A 1 535 ? 10.172 -32.906 3.406 1 97.44 535 PHE A N 1
ATOM 4323 C CA . PHE A 1 535 ? 10.602 -31.516 3.504 1 97.44 535 PHE A CA 1
ATOM 4324 C C . PHE A 1 535 ? 10.727 -31.078 4.961 1 97.44 535 PHE A C 1
ATOM 4326 O O . PHE A 1 535 ? 10.766 -29.891 5.262 1 97.44 535 PHE A O 1
ATOM 4333 N N . SER A 1 536 ? 10.82 -31.938 5.82 1 95.25 536 SER A N 1
ATOM 4334 C CA . SER A 1 536 ? 11.031 -31.625 7.227 1 95.25 536 SER A CA 1
ATOM 4335 C C . SER A 1 536 ? 12.422 -31.031 7.457 1 95.25 536 SER A C 1
ATOM 4337 O O . SER A 1 536 ? 13.367 -31.359 6.727 1 95.25 536 SER A O 1
ATOM 4339 N N . GLY A 1 537 ? 12.523 -30.047 8.359 1 91.94 537 GLY A N 1
ATOM 4340 C CA . GLY A 1 537 ? 13.836 -29.594 8.812 1 91.94 537 GLY A CA 1
ATOM 4341 C C . GLY A 1 537 ? 14.195 -28.219 8.305 1 91.94 537 GLY A C 1
ATOM 4342 O O . GLY A 1 537 ? 15.336 -27.766 8.469 1 91.94 537 GLY A O 1
ATOM 4343 N N . PHE A 1 538 ? 13.273 -27.547 7.742 1 91.44 538 PHE A N 1
ATOM 4344 C CA . PHE A 1 538 ? 13.578 -26.188 7.293 1 91.44 538 PHE A CA 1
ATOM 4345 C C . PHE A 1 538 ? 13.586 -25.219 8.469 1 91.44 538 PHE A C 1
ATOM 4347 O O . PHE A 1 538 ? 12.703 -25.266 9.328 1 91.44 538 PHE A O 1
ATOM 4354 N N . ILE A 1 539 ? 14.625 -24.422 8.641 1 77.94 539 ILE A N 1
ATOM 4355 C CA . ILE A 1 539 ? 14.773 -23.438 9.719 1 77.94 539 ILE A CA 1
ATOM 4356 C C . ILE A 1 539 ? 14.773 -22.031 9.133 1 77.94 539 ILE A C 1
ATOM 4358 O O . ILE A 1 539 ? 15.469 -21.766 8.156 1 77.94 539 ILE A O 1
ATOM 4362 N N . MET B 1 1 ? 43.562 58.188 13.516 1 23.38 1 MET B N 1
ATOM 4363 C CA . MET B 1 1 ? 44.656 57.219 13.406 1 23.38 1 MET B CA 1
ATOM 4364 C C . MET B 1 1 ? 44.312 55.938 14.133 1 23.38 1 MET B C 1
ATOM 4366 O O . MET B 1 1 ? 44.312 55.875 15.367 1 23.38 1 MET B O 1
ATOM 4370 N N . ARG B 1 2 ? 43.406 55.125 13.531 1 23.02 2 ARG B N 1
ATOM 4371 C CA . ARG B 1 2 ? 42.219 54.344 13.852 1 23.02 2 ARG B CA 1
ATOM 4372 C C . ARG B 1 2 ? 42.625 52.938 14.273 1 23.02 2 ARG B C 1
ATOM 4374 O O . ARG B 1 2 ? 43.125 52.156 13.461 1 23.02 2 ARG B O 1
ATOM 4381 N N . SER B 1 3 ? 43.25 52.938 15.445 1 23.8 3 SER B N 1
ATOM 4382 C CA . SER B 1 3 ? 43.938 51.75 16 1 23.8 3 SER B CA 1
ATOM 4383 C C . SER B 1 3 ? 43.031 50.562 16.016 1 23.8 3 SER B C 1
ATOM 4385 O O . SER B 1 3 ? 41.969 50.562 16.656 1 23.8 3 SER B O 1
ATOM 4387 N N . VAL B 1 4 ? 42.875 49.875 14.828 1 25.72 4 VAL B N 1
ATOM 4388 C CA . VAL B 1 4 ? 42.219 48.688 14.312 1 25.72 4 VAL B CA 1
ATOM 4389 C C . VAL B 1 4 ? 42.594 47.469 15.156 1 25.72 4 VAL B C 1
ATOM 4391 O O . VAL B 1 4 ? 43.75 47.062 15.172 1 25.72 4 VAL B O 1
ATOM 4394 N N . THR B 1 5 ? 41.969 47.406 16.312 1 21.45 5 THR B N 1
ATOM 4395 C CA . THR B 1 5 ? 42.156 46.438 17.406 1 21.45 5 THR B CA 1
ATOM 4396 C C . THR B 1 5 ? 42.156 45 16.891 1 21.45 5 THR B C 1
ATOM 4398 O O . THR B 1 5 ? 41.219 44.625 16.156 1 21.45 5 THR B O 1
ATOM 4401 N N . LYS B 1 6 ? 43.219 44.25 17 1 23.89 6 LYS B N 1
ATOM 4402 C CA . LYS B 1 6 ? 43.906 43 16.688 1 23.89 6 LYS B CA 1
ATOM 4403 C C . LYS B 1 6 ? 43.094 41.781 17.125 1 23.89 6 LYS B C 1
ATOM 4405 O O . LYS B 1 6 ? 43.406 40.656 16.75 1 23.89 6 LYS B O 1
ATOM 4410 N N . ASN B 1 7 ? 42.344 41.969 18.25 1 22.94 7 ASN B N 1
ATOM 4411 C CA . ASN B 1 7 ? 42.438 40.812 19.125 1 22.94 7 ASN B CA 1
ATOM 4412 C C . ASN B 1 7 ? 41.625 39.656 18.609 1 22.94 7 ASN B C 1
ATOM 4414 O O . ASN B 1 7 ? 41.281 38.75 19.375 1 22.94 7 ASN B O 1
ATOM 4418 N N . SER B 1 8 ? 41.031 39.719 17.391 1 23.66 8 SER B N 1
ATOM 4419 C CA . SER B 1 8 ? 39.969 38.781 17.125 1 23.66 8 SER B CA 1
ATOM 4420 C C . SER B 1 8 ? 40.5 37.344 17 1 23.66 8 SER B C 1
ATOM 4422 O O . SER B 1 8 ? 39.75 36.406 16.656 1 23.66 8 SER B O 1
ATOM 4424 N N . LEU B 1 9 ? 41.844 37.125 16.984 1 24.92 9 LEU B N 1
ATOM 4425 C CA . LEU B 1 9 ? 42.312 35.906 16.328 1 24.92 9 LEU B CA 1
ATOM 4426 C C . LEU B 1 9 ? 42.156 34.688 17.25 1 24.92 9 LEU B C 1
ATOM 4428 O O . LEU B 1 9 ? 42.406 33.562 16.844 1 24.92 9 LEU B O 1
ATOM 4432 N N . THR B 1 10 ? 42.219 34.938 18.578 1 25.3 10 THR B N 1
ATOM 4433 C CA . THR B 1 10 ? 42.719 33.812 19.359 1 25.3 10 THR B CA 1
ATOM 4434 C C . THR B 1 10 ? 41.656 32.719 19.469 1 25.3 10 THR B C 1
ATOM 4436 O O . THR B 1 10 ? 41.969 31.609 19.922 1 25.3 10 THR B O 1
ATOM 4439 N N . SER B 1 11 ? 40.375 33.062 19.312 1 26.64 11 SER B N 1
ATOM 4440 C CA . SER B 1 11 ? 39.5 32.062 19.938 1 26.64 11 SER B CA 1
ATOM 4441 C C . SER B 1 11 ? 39.438 30.781 19.109 1 26.64 11 SER B C 1
ATOM 4443 O O . SER B 1 11 ? 38.656 29.875 19.422 1 26.64 11 SER B O 1
ATOM 4445 N N . ASP B 1 12 ? 40.25 30.625 18.031 1 26.27 12 ASP B N 1
ATOM 4446 C CA . ASP B 1 12 ? 40.125 29.484 17.125 1 26.27 12 ASP B CA 1
ATOM 4447 C C . ASP B 1 12 ? 40.562 28.188 17.812 1 26.27 12 ASP B C 1
ATOM 4449 O O . ASP B 1 12 ? 40.281 27.094 17.328 1 26.27 12 ASP B O 1
ATOM 4453 N N . ILE B 1 13 ? 41.5 28.188 18.766 1 27.83 13 ILE B N 1
ATOM 4454 C CA . ILE B 1 13 ? 42.312 27 19.078 1 27.83 13 ILE B CA 1
ATOM 4455 C C . ILE B 1 13 ? 41.5 26.031 19.922 1 27.83 13 ILE B C 1
ATOM 4457 O O . ILE B 1 13 ? 41.844 24.859 20.047 1 27.83 13 ILE B O 1
ATOM 4461 N N . ARG B 1 14 ? 40.656 26.562 20.875 1 32.94 14 ARG B N 1
ATOM 4462 C CA . ARG B 1 14 ? 40.281 25.688 21.969 1 32.94 14 ARG B CA 1
ATOM 4463 C C . ARG B 1 14 ? 39.344 24.578 21.469 1 32.94 14 ARG B C 1
ATOM 4465 O O . ARG B 1 14 ? 39.156 23.562 22.156 1 32.94 14 ARG B O 1
ATOM 4472 N N . ASN B 1 15 ? 38.562 24.891 20.469 1 30.91 15 ASN B N 1
ATOM 4473 C CA . ASN B 1 15 ? 37.469 23.953 20.281 1 30.91 15 ASN B CA 1
ATOM 4474 C C . ASN B 1 15 ? 37.969 22.625 19.688 1 30.91 15 ASN B C 1
ATOM 4476 O O . ASN B 1 15 ? 37.156 21.766 19.328 1 30.91 15 ASN B O 1
ATOM 4480 N N . VAL B 1 16 ? 39.219 22.438 19.312 1 35.22 16 VAL B N 1
ATOM 4481 C CA . VAL B 1 16 ? 39.75 21.203 18.734 1 35.22 16 VAL B CA 1
ATOM 4482 C C . VAL B 1 16 ? 39.844 20.125 19.812 1 35.22 16 VAL B C 1
ATOM 4484 O O . VAL B 1 16 ? 39.562 18.953 19.562 1 35.22 16 VAL B O 1
ATOM 4487 N N . ASP B 1 17 ? 40.188 20.547 21.016 1 38.72 17 ASP B N 1
ATOM 4488 C CA . ASP B 1 17 ? 40.594 19.594 22.047 1 38.72 17 ASP B CA 1
ATOM 4489 C C . ASP B 1 17 ? 39.375 18.844 22.609 1 38.72 17 ASP B C 1
ATOM 4491 O O . ASP B 1 17 ? 39.5 17.688 23.016 1 38.72 17 ASP B O 1
ATOM 4495 N N . LEU B 1 18 ? 38.25 19.438 22.625 1 40.09 18 LEU B N 1
ATOM 4496 C CA . LEU B 1 18 ? 37.094 18.828 23.281 1 40.09 18 LEU B CA 1
ATOM 4497 C C . LEU B 1 18 ? 36.625 17.594 22.516 1 40.09 18 LEU B C 1
ATOM 4499 O O . LEU B 1 18 ? 36.062 16.672 23.094 1 40.09 18 LEU B O 1
ATOM 4503 N N . SER B 1 19 ? 36.969 17.578 21.234 1 43.16 19 SER B N 1
ATOM 4504 C CA . SER B 1 19 ? 36.531 16.422 20.438 1 43.16 19 SER B CA 1
ATOM 4505 C C . SER B 1 19 ? 37.281 15.164 20.828 1 43.16 19 SER B C 1
ATOM 4507 O O . SER B 1 19 ? 36.719 14.062 20.797 1 43.16 19 SER B O 1
ATOM 4509 N N . LYS B 1 20 ? 38.406 15.25 21.297 1 46.62 20 LYS B N 1
ATOM 4510 C CA . LYS B 1 20 ? 39.219 14.109 21.672 1 46.62 20 LYS B CA 1
ATOM 4511 C C . LYS B 1 20 ? 38.781 13.523 23 1 46.62 20 LYS B C 1
ATOM 4513 O O . LYS B 1 20 ? 38.719 12.297 23.172 1 46.62 20 LYS B O 1
ATOM 4518 N N . ILE B 1 21 ? 38.5 14.422 23.812 1 51.78 21 ILE B N 1
ATOM 4519 C CA . ILE B 1 21 ? 38.094 13.969 25.156 1 51.78 21 ILE B CA 1
ATOM 4520 C C . ILE B 1 21 ? 36.781 13.219 25.078 1 51.78 21 ILE B C 1
ATOM 4522 O O . ILE B 1 21 ? 36.625 12.172 25.703 1 51.78 21 ILE B O 1
ATOM 4526 N N . GLU B 1 22 ? 35.969 13.75 24.25 1 45.56 22 GLU B N 1
ATOM 4527 C CA . GLU B 1 22 ? 34.688 13.102 24.141 1 45.56 22 GLU B CA 1
ATOM 4528 C C . GLU B 1 22 ? 34.812 11.727 23.484 1 45.56 22 GLU B C 1
ATOM 4530 O O . GLU B 1 22 ? 34.156 10.766 23.922 1 45.56 22 GLU B O 1
ATOM 4535 N N . LEU B 1 23 ? 35.625 11.562 22.609 1 48.59 23 LEU B N 1
ATOM 4536 C CA . LEU B 1 23 ? 35.906 10.273 21.984 1 48.59 23 LEU B CA 1
ATOM 4537 C C . LEU B 1 23 ? 36.531 9.312 23 1 48.59 23 LEU B C 1
ATOM 4539 O O . LEU B 1 23 ? 36.188 8.133 23.047 1 48.59 23 LEU B O 1
ATOM 4543 N N . ALA B 1 24 ? 37.375 9.875 23.844 1 54.84 24 ALA B N 1
ATOM 4544 C CA . ALA B 1 24 ? 38 9.047 24.859 1 54.84 24 ALA B CA 1
ATOM 4545 C C . ALA B 1 24 ? 36.969 8.57 25.891 1 54.84 24 ALA B C 1
ATOM 4547 O O . ALA B 1 24 ? 37 7.406 26.297 1 54.84 24 ALA B O 1
ATOM 4548 N N . ASN B 1 25 ? 36.125 9.492 26.219 1 54.62 25 ASN B N 1
ATOM 4549 C CA . ASN B 1 25 ? 35.094 9.109 27.172 1 54.62 25 ASN B CA 1
ATOM 4550 C C . ASN B 1 25 ? 34.125 8.102 26.578 1 54.62 25 ASN B C 1
ATOM 4552 O O . ASN B 1 25 ? 33.719 7.152 27.266 1 54.62 25 ASN B O 1
ATOM 4556 N N . SER B 1 26 ? 33.875 8.289 25.344 1 48.88 26 SER B N 1
ATOM 4557 C CA . SER B 1 26 ? 33 7.328 24.656 1 48.88 26 SER B CA 1
ATOM 4558 C C . SER B 1 26 ? 33.688 5.977 24.516 1 48.88 26 SER B C 1
ATOM 4560 O O . SER B 1 26 ? 33.062 4.93 24.688 1 48.88 26 SER B O 1
ATOM 4562 N N . LEU B 1 27 ? 34.906 5.918 24.328 1 54.38 27 LEU B N 1
ATOM 4563 C CA . LEU B 1 27 ? 35.688 4.691 24.297 1 54.38 27 LEU B CA 1
ATOM 4564 C C . LEU B 1 27 ? 35.688 4.02 25.672 1 54.38 27 LEU B C 1
ATOM 4566 O O . LEU B 1 27 ? 35.531 2.801 25.766 1 54.38 27 LEU B O 1
ATOM 4570 N N . GLU B 1 28 ? 35.906 4.82 26.656 1 59.44 28 GLU B N 1
ATOM 4571 C CA . GLU B 1 28 ? 35.938 4.254 28.016 1 59.44 28 GLU B CA 1
ATOM 4572 C C . GLU B 1 28 ? 34.594 3.629 28.375 1 59.44 28 GLU B C 1
ATOM 4574 O O . GLU B 1 28 ? 34.531 2.551 28.969 1 59.44 28 GLU B O 1
ATOM 4579 N N . ARG B 1 29 ? 33.562 4.262 28.031 1 58.72 29 ARG B N 1
ATOM 4580 C CA . ARG B 1 29 ? 32.25 3.711 28.297 1 58.72 29 ARG B CA 1
ATOM 4581 C C . ARG B 1 29 ? 32 2.438 27.484 1 58.72 29 ARG B C 1
ATOM 4583 O O . ARG B 1 29 ? 31.469 1.462 28 1 58.72 29 ARG B O 1
ATOM 4590 N N . ALA B 1 30 ? 32.469 2.49 26.25 1 55.91 30 ALA B N 1
ATOM 4591 C CA . ALA B 1 30 ? 32.375 1.292 25.422 1 55.91 30 ALA B CA 1
ATOM 4592 C C . ALA B 1 30 ? 33.188 0.151 26 1 55.91 30 ALA B C 1
ATOM 4594 O O . ALA B 1 30 ? 32.75 -1.001 26.016 1 55.91 30 ALA B O 1
ATOM 4595 N N . LEU B 1 31 ? 34.281 0.533 26.516 1 59.16 31 LEU B N 1
ATOM 4596 C CA . LEU B 1 31 ? 35.156 -0.466 27.125 1 59.16 31 LEU B CA 1
ATOM 4597 C C . LEU B 1 31 ? 34.562 -0.991 28.422 1 59.16 31 LEU B C 1
ATOM 4599 O O 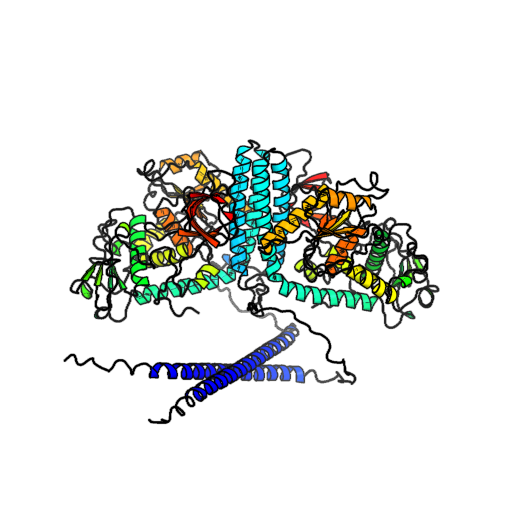. LEU B 1 31 ? 34.625 -2.193 28.703 1 59.16 31 LEU B O 1
ATOM 4603 N N . SER B 1 32 ? 34 -0.079 29.203 1 61.72 32 SER B N 1
ATOM 4604 C CA . SER B 1 32 ? 33.375 -0.523 30.438 1 61.72 32 SER B CA 1
ATOM 4605 C C . SER B 1 32 ? 32.188 -1.421 30.156 1 61.72 32 SER B C 1
ATOM 4607 O O . SER B 1 32 ? 32 -2.445 30.828 1 61.72 32 SER B O 1
ATOM 4609 N N . ALA B 1 33 ? 31.484 -1.068 29.141 1 54.97 33 ALA B N 1
ATOM 4610 C CA . ALA B 1 33 ? 30.328 -1.89 28.766 1 54.97 33 ALA B CA 1
ATOM 4611 C C . ALA B 1 33 ? 30.781 -3.236 28.203 1 54.97 33 ALA B C 1
ATOM 4613 O O . ALA B 1 33 ? 30.188 -4.273 28.516 1 54.97 33 ALA B O 1
ATOM 4614 N N . SER B 1 34 ? 31.797 -3.26 27.453 1 58.03 34 SER B N 1
ATOM 4615 C CA . SER B 1 34 ? 32.406 -4.492 26.953 1 58.03 34 SER B CA 1
ATOM 4616 C C . SER B 1 34 ? 32.906 -5.355 28.109 1 58.03 34 SER B C 1
ATOM 4618 O O . SER B 1 34 ? 32.75 -6.578 28.078 1 58.03 34 SER B O 1
ATOM 4620 N N . GLU B 1 35 ? 33.406 -4.699 29.109 1 63.06 35 GLU B N 1
ATOM 4621 C CA . GLU B 1 35 ? 33.906 -5.438 30.281 1 63.06 35 GLU B CA 1
ATOM 4622 C C . GLU B 1 35 ? 32.75 -6.062 31.047 1 63.06 35 GLU B C 1
ATOM 4624 O O . GLU B 1 35 ? 32.844 -7.203 31.5 1 63.06 35 GLU B O 1
ATOM 4629 N N . GLU B 1 36 ? 31.703 -5.336 31.125 1 62.31 36 GLU B N 1
ATOM 4630 C CA . GLU B 1 36 ? 30.531 -5.883 31.797 1 62.31 36 GLU B CA 1
ATOM 4631 C C . GLU B 1 36 ? 29.922 -7.031 31 1 62.31 36 GLU B C 1
ATOM 4633 O O . GLU B 1 36 ? 29.516 -8.055 31.578 1 62.31 36 GLU B O 1
ATOM 4638 N N . LEU B 1 37 ? 29.969 -6.953 29.719 1 58.75 37 LEU B N 1
ATOM 4639 C CA . LEU B 1 37 ? 29.484 -8.016 28.844 1 58.75 37 LEU B CA 1
ATOM 4640 C C . LEU B 1 37 ? 30.406 -9.227 28.906 1 58.75 37 LEU B C 1
ATOM 4642 O O . LEU B 1 37 ? 29.953 -10.375 28.891 1 58.75 37 LEU B O 1
ATOM 4646 N N . LEU B 1 38 ? 31.547 -9 28.984 1 62 38 LEU B N 1
ATOM 4647 C CA . LEU B 1 38 ? 32.531 -10.07 29.156 1 62 38 LEU B CA 1
ATOM 4648 C C . LEU B 1 38 ? 32.344 -10.773 30.5 1 62 38 LEU B C 1
ATOM 4650 O O . LEU B 1 38 ? 32.406 -12 30.578 1 62 38 LEU B O 1
ATOM 4654 N N . LYS B 1 39 ? 32.125 -10.008 31.484 1 65.62 39 LYS B N 1
ATOM 4655 C CA . LYS B 1 39 ? 31.844 -10.594 32.812 1 65.62 39 LYS B CA 1
ATOM 4656 C C . LYS B 1 39 ? 30.562 -11.43 32.781 1 65.62 39 LYS B C 1
ATOM 4658 O O . LYS B 1 39 ? 30.531 -12.539 33.312 1 65.62 39 LYS B O 1
ATOM 4663 N N . GLU B 1 40 ? 29.609 -10.922 32.094 1 62.06 40 GLU B N 1
ATOM 4664 C CA . GLU B 1 40 ? 28.344 -11.656 31.969 1 62.06 40 GLU B CA 1
ATOM 4665 C C . GLU B 1 40 ? 28.516 -12.906 31.109 1 62.06 40 GLU B C 1
ATOM 4667 O O . GLU B 1 40 ? 28 -13.969 31.438 1 62.06 40 GLU B O 1
ATOM 4672 N N . ASN B 1 41 ? 29.156 -12.844 30.062 1 61.06 41 ASN B N 1
ATOM 4673 C CA . ASN B 1 41 ? 29.5 -13.992 29.234 1 61.06 41 ASN B CA 1
ATOM 4674 C C . ASN B 1 41 ? 30.281 -15.047 30.031 1 61.06 41 ASN B C 1
ATOM 4676 O O . ASN B 1 41 ? 30.016 -16.234 29.906 1 61.06 41 ASN B O 1
ATOM 4680 N N . LYS B 1 42 ? 31.203 -14.609 30.766 1 64.25 42 LYS B N 1
ATOM 4681 C CA . LYS B 1 42 ? 31.969 -15.523 31.625 1 64.25 42 LYS B CA 1
ATOM 4682 C C . LYS B 1 42 ? 31.062 -16.203 32.625 1 64.25 42 LYS B C 1
ATOM 4684 O O . LYS B 1 42 ? 31.203 -17.406 32.875 1 64.25 42 LYS B O 1
ATOM 4689 N N . GLU B 1 43 ? 30.109 -15.43 33.062 1 63.84 43 GLU B N 1
ATOM 4690 C CA . GLU B 1 43 ? 29.156 -16 34 1 63.84 43 GLU B CA 1
ATOM 4691 C C . GLU B 1 43 ? 28.219 -16.984 33.312 1 63.84 43 GLU B C 1
ATOM 4693 O O . GLU B 1 43 ? 27.953 -18.078 33.844 1 63.84 43 GLU B O 1
ATOM 4698 N N . LEU B 1 44 ? 27.812 -16.75 32.156 1 58.94 44 LEU B N 1
ATOM 4699 C CA . LEU B 1 44 ? 26.906 -17.625 31.422 1 58.94 44 LEU B CA 1
ATOM 4700 C C . LEU B 1 44 ? 27.641 -18.875 30.953 1 58.94 44 LEU B C 1
ATOM 4702 O O . LEU B 1 44 ? 27.109 -19.984 31.047 1 58.94 44 LEU B O 1
ATOM 4706 N N . ARG B 1 45 ? 28.781 -18.719 30.453 1 59.03 45 ARG B N 1
ATOM 4707 C CA . ARG B 1 45 ? 29.609 -19.859 30.109 1 59.03 45 ARG B CA 1
ATOM 4708 C C . ARG B 1 45 ? 29.891 -20.734 31.344 1 59.03 45 ARG B C 1
ATOM 4710 O O . ARG B 1 45 ? 29.875 -21.953 31.25 1 59.03 45 ARG B O 1
ATOM 4717 N N . SER B 1 46 ? 30.125 -20.031 32.438 1 61.88 46 SER B N 1
ATOM 4718 C CA . SER B 1 46 ? 30.312 -20.766 33.688 1 61.88 46 SER B CA 1
ATOM 4719 C C . SER B 1 46 ? 29.047 -21.547 34.062 1 61.88 46 SER B C 1
ATOM 4721 O O . SER B 1 46 ? 29.125 -22.688 34.5 1 61.88 46 SER B O 1
ATOM 4723 N N . ILE B 1 47 ? 27.969 -20.984 33.75 1 55.66 47 ILE B N 1
ATOM 4724 C CA . ILE B 1 47 ? 26.688 -21.641 34 1 55.66 47 ILE B CA 1
ATOM 4725 C C . ILE B 1 47 ? 26.5 -22.797 33 1 55.66 47 ILE B C 1
ATOM 4727 O O . ILE B 1 47 ? 26.125 -23.906 33.406 1 55.66 47 ILE B O 1
ATOM 4731 N N . ILE B 1 48 ? 26.719 -22.531 31.75 1 48.97 48 ILE B N 1
ATOM 4732 C CA . ILE B 1 48 ? 26.609 -23.578 30.734 1 48.97 48 ILE B CA 1
ATOM 4733 C C . ILE B 1 48 ? 27.641 -24.688 31.031 1 48.97 48 ILE B C 1
ATOM 4735 O O . ILE B 1 48 ? 27.312 -25.875 30.969 1 48.97 48 ILE B O 1
ATOM 4739 N N . SER B 1 49 ? 28.859 -24.266 31.141 1 49.44 49 SER B N 1
ATOM 4740 C CA . SER B 1 49 ? 29.875 -25.25 31.484 1 49.44 49 SER B CA 1
ATOM 4741 C C . SER B 1 49 ? 29.469 -26.094 32.688 1 49.44 49 SER B C 1
ATOM 4743 O O . SER B 1 49 ? 29.719 -27.297 32.719 1 49.44 49 SER B O 1
ATOM 4745 N N . LYS B 1 50 ? 28.891 -25.406 33.562 1 48.97 50 LYS B N 1
ATOM 4746 C CA . LYS B 1 50 ? 28.406 -26.172 34.688 1 48.97 50 LYS B CA 1
ATOM 4747 C C . LYS B 1 50 ? 27.297 -27.141 34.281 1 48.97 50 LYS B C 1
ATOM 4749 O O . LYS B 1 50 ? 27.156 -28.219 34.844 1 48.97 50 LYS B O 1
ATOM 4754 N N . PHE B 1 51 ? 26.625 -26.641 33.25 1 40.59 51 PHE B N 1
ATOM 4755 C CA . PHE B 1 51 ? 25.562 -27.531 32.781 1 40.59 51 PHE B CA 1
ATOM 4756 C C . PHE B 1 51 ? 26.109 -28.578 31.828 1 40.59 51 PHE B C 1
ATOM 4758 O O . PHE B 1 51 ? 25.656 -29.719 31.828 1 40.59 51 PHE B O 1
ATOM 4765 N N . ILE B 1 52 ? 26.922 -28.172 30.766 1 38.06 52 ILE B N 1
ATOM 4766 C CA . ILE B 1 52 ? 27.5 -29.109 29.828 1 38.06 52 ILE B CA 1
ATOM 4767 C C . ILE B 1 52 ? 28.344 -30.141 30.578 1 38.06 52 ILE B C 1
ATOM 4769 O O . ILE B 1 52 ? 28.359 -31.328 30.25 1 38.06 52 ILE B O 1
ATOM 4773 N N . ASN B 1 53 ? 29.219 -29.672 31.516 1 36.66 53 ASN B N 1
ATOM 4774 C CA . ASN B 1 53 ? 30.031 -30.688 32.188 1 36.66 53 ASN B CA 1
ATOM 4775 C C . ASN B 1 53 ? 29.188 -31.844 32.688 1 36.66 53 ASN B C 1
ATOM 4777 O O . ASN B 1 53 ? 29.719 -32.812 33.219 1 36.66 53 ASN B O 1
ATOM 4781 N N . LYS B 1 54 ? 27.922 -31.688 32.875 1 34.75 54 LYS B N 1
ATOM 4782 C CA . LYS B 1 54 ? 27.312 -32.938 33.281 1 34.75 54 LYS B CA 1
ATOM 4783 C C . LYS B 1 54 ? 27.188 -33.906 32.094 1 34.75 54 LYS B C 1
ATOM 4785 O O . LYS B 1 54 ? 26.906 -35.094 32.25 1 34.75 54 LYS B O 1
ATOM 4790 N N . LYS B 1 55 ? 26.781 -33.344 30.766 1 34.03 55 LYS B N 1
ATOM 4791 C CA . LYS B 1 55 ? 26.547 -34.438 29.844 1 34.03 55 LYS B CA 1
ATOM 4792 C C . LYS B 1 55 ? 27.828 -34.812 29.109 1 34.03 55 LYS B C 1
ATOM 4794 O O . LYS B 1 55 ? 28.266 -34.125 28.188 1 34.03 55 LYS B O 1
ATOM 4799 N N . ASP B 1 56 ? 28.969 -35.344 29.484 1 27.56 56 ASP B N 1
ATOM 4800 C CA . ASP B 1 56 ? 30.328 -35.688 29.094 1 27.56 56 ASP B CA 1
ATOM 4801 C C . ASP B 1 56 ? 30.328 -36.562 27.828 1 27.56 56 ASP B C 1
ATOM 4803 O O . ASP B 1 56 ? 31.359 -36.688 27.172 1 27.56 56 ASP B O 1
ATOM 4807 N N . GLY B 1 57 ? 29.594 -37.625 27.547 1 25.06 57 GLY B N 1
ATOM 4808 C CA . GLY B 1 57 ? 30.359 -38.75 27.016 1 25.06 57 GLY B CA 1
ATOM 4809 C C . GLY B 1 57 ? 30.688 -38.594 25.531 1 25.06 57 GLY B C 1
ATOM 4810 O O . GLY B 1 57 ? 31.812 -38.844 25.109 1 25.06 57 GLY B O 1
ATOM 4811 N N . ILE B 1 58 ? 29.781 -38.688 24.344 1 24.11 58 ILE B N 1
ATOM 4812 C CA . ILE B 1 58 ? 30.031 -39.656 23.281 1 24.11 58 ILE B CA 1
ATOM 4813 C C . ILE B 1 58 ? 30.703 -38.969 22.094 1 24.11 58 ILE B C 1
ATOM 4815 O O . ILE B 1 58 ? 31.281 -39.594 21.234 1 24.11 58 ILE B O 1
ATOM 4819 N N . PHE B 1 59 ? 30.469 -37.656 21.703 1 23.62 59 PHE B N 1
ATOM 4820 C CA . PHE B 1 59 ? 30.594 -37.438 20.266 1 23.62 59 PHE B CA 1
ATOM 4821 C C . PHE B 1 59 ? 32.062 -37.375 19.859 1 23.62 59 PHE B C 1
ATOM 4823 O O . PHE B 1 59 ? 32.812 -36.562 20.391 1 23.62 59 PHE B O 1
ATOM 4830 N N . ASN B 1 60 ? 32.625 -38.5 19.328 1 21.12 60 ASN B N 1
ATOM 4831 C CA . ASN B 1 60 ? 33.938 -38.688 18.703 1 21.12 60 ASN B CA 1
ATOM 4832 C C . ASN B 1 60 ? 34.062 -37.875 17.422 1 21.12 60 ASN B C 1
ATOM 4834 O O . ASN B 1 60 ? 33.25 -37.969 16.516 1 21.12 60 ASN B O 1
ATOM 4838 N N . GLU B 1 61 ? 34.75 -36.719 17.422 1 20.77 61 GLU B N 1
ATOM 4839 C CA . GLU B 1 61 ? 35.125 -35.625 16.547 1 20.77 61 GLU B CA 1
ATOM 4840 C C . GLU B 1 61 ? 35.906 -36.125 15.32 1 20.77 61 GLU B C 1
ATOM 4842 O O . GLU B 1 61 ? 37.125 -36.25 15.367 1 20.77 61 GLU B O 1
ATOM 4847 N N . SER B 1 62 ? 35.438 -37.125 14.492 1 18.8 62 SER B N 1
ATOM 4848 C CA . SER B 1 62 ? 36.344 -37.562 13.43 1 18.8 62 SER B CA 1
ATOM 4849 C C . SER B 1 62 ? 36.656 -36.406 12.477 1 18.8 62 SER B C 1
ATOM 4851 O O . SER B 1 62 ? 35.969 -35.406 12.484 1 18.8 62 SER B O 1
ATOM 4853 N N . SER B 1 63 ? 37.188 -36.688 11.094 1 19.62 63 SER B N 1
ATOM 4854 C CA . SER B 1 63 ? 38.344 -36.469 10.195 1 19.62 63 SER B CA 1
ATOM 4855 C C . SER B 1 63 ? 38.062 -35.344 9.211 1 19.62 63 SER B C 1
ATOM 4857 O O . SER B 1 63 ? 38.875 -34.438 9.055 1 19.62 63 SER B O 1
ATOM 4859 N N . ASP B 1 64 ? 37.312 -35.469 7.988 1 18.33 64 ASP B N 1
ATOM 4860 C CA . ASP B 1 64 ? 37.719 -35.25 6.609 1 18.33 64 ASP B CA 1
ATOM 4861 C C . ASP B 1 64 ? 37.281 -33.875 6.117 1 18.33 64 ASP B C 1
ATOM 4863 O O . ASP B 1 64 ? 36.281 -33.75 5.395 1 18.33 64 ASP B O 1
ATOM 4867 N N . ILE B 1 65 ? 37.188 -32.781 6.727 1 19.44 65 ILE B N 1
ATOM 4868 C CA . ILE B 1 65 ? 36.688 -31.562 6.145 1 19.44 65 ILE B CA 1
ATOM 4869 C C . ILE B 1 65 ? 37.656 -31.016 5.129 1 19.44 65 ILE B C 1
ATOM 4871 O O . ILE B 1 65 ? 38.688 -30.438 5.5 1 19.44 65 ILE B O 1
ATOM 4875 N N . LYS B 1 66 ? 37.906 -31.688 3.979 1 20.08 66 LYS B N 1
ATOM 4876 C CA . LYS B 1 66 ? 38.812 -31.297 2.914 1 20.08 66 LYS B CA 1
ATOM 4877 C C . LYS B 1 66 ? 38.5 -29.906 2.383 1 20.08 66 LYS B C 1
ATOM 4879 O O . LYS B 1 66 ? 37.375 -29.422 2.547 1 20.08 66 LYS B O 1
ATOM 4884 N N . LYS B 1 67 ? 39.219 -29.438 1.087 1 20.88 67 LYS B N 1
ATOM 4885 C CA . LYS B 1 67 ? 39.875 -28.344 0.382 1 20.88 67 LYS B CA 1
ATOM 4886 C C . LYS B 1 67 ? 38.906 -27.594 -0.518 1 20.88 67 LYS B C 1
ATOM 4888 O O . LYS B 1 67 ? 38.719 -27.953 -1.683 1 20.88 67 LYS B O 1
ATOM 4893 N N . VAL B 1 68 ? 37.719 -27.375 -0.262 1 18.2 68 VAL B N 1
ATOM 4894 C CA . VAL B 1 68 ? 36.875 -26.734 -1.264 1 18.2 68 VAL B CA 1
ATOM 4895 C C . VAL B 1 68 ? 37.531 -25.438 -1.726 1 18.2 68 VAL B C 1
ATOM 4897 O O . VAL B 1 68 ? 37.812 -24.531 -0.917 1 18.2 68 VAL B O 1
ATOM 4900 N N . HIS B 1 69 ? 38.094 -25.328 -2.963 1 18.59 69 HIS B N 1
ATOM 4901 C CA . HIS B 1 69 ? 38.875 -24.5 -3.875 1 18.59 69 HIS B CA 1
ATOM 4902 C C . HIS B 1 69 ? 38.25 -23.125 -4.035 1 18.59 69 HIS B C 1
ATOM 4904 O O . HIS B 1 69 ? 37.031 -22.984 -3.924 1 18.59 69 HIS B O 1
ATOM 4910 N N . GLU B 1 70 ? 39 -21.906 -4.363 1 18.98 70 GLU B N 1
ATOM 4911 C CA . GLU B 1 70 ? 39.312 -20.5 -4.195 1 18.98 70 GLU B CA 1
ATOM 4912 C C . GLU B 1 70 ? 38.438 -19.641 -5.109 1 18.98 70 GLU B C 1
ATOM 4914 O O . GLU B 1 70 ? 37.781 -18.688 -4.648 1 18.98 70 GLU B O 1
ATOM 4919 N N . LYS B 1 71 ? 38.938 -18.922 -6.398 1 21.62 71 LYS B N 1
ATOM 4920 C CA . LYS B 1 71 ? 39.156 -17.562 -6.848 1 21.62 71 LYS B CA 1
ATOM 4921 C C . LYS B 1 71 ? 38 -17.031 -7.676 1 21.62 71 LYS B C 1
ATOM 4923 O O . LYS B 1 71 ? 37.906 -15.828 -7.926 1 21.62 71 LYS B O 1
ATOM 4928 N N . SER B 1 72 ? 37.438 -17.594 -8.633 1 20.88 72 SER B N 1
ATOM 4929 C CA . SER B 1 72 ? 37.188 -16.953 -9.922 1 20.88 72 SER B CA 1
ATOM 4930 C C . SER B 1 72 ? 36.25 -15.758 -9.781 1 20.88 72 SER B C 1
ATOM 4932 O O . SER B 1 72 ? 35.562 -15.617 -8.766 1 20.88 72 SER B O 1
ATOM 4934 N N . SER B 1 73 ? 35.531 -15.109 -11.008 1 20.95 73 SER B N 1
ATOM 4935 C CA . SER B 1 73 ? 35.281 -13.844 -11.68 1 20.95 73 SER B CA 1
ATOM 4936 C C . SER B 1 73 ? 34.031 -13.148 -11.094 1 20.95 73 SER B C 1
ATOM 4938 O O . SER B 1 73 ? 32.906 -13.578 -11.32 1 20.95 73 SER B O 1
ATOM 4940 N N . ILE B 1 74 ? 34.094 -12.469 -9.969 1 22.06 74 ILE B N 1
ATOM 4941 C CA . ILE B 1 74 ? 33.25 -11.586 -9.164 1 22.06 74 ILE B CA 1
ATOM 4942 C C . ILE B 1 74 ? 33.031 -10.266 -9.906 1 22.06 74 ILE B C 1
ATOM 4944 O O . ILE B 1 74 ? 33.844 -9.336 -9.781 1 22.06 74 ILE B O 1
ATOM 4948 N N . ASP B 1 75 ? 33.062 -10.148 -11.172 1 22.27 75 ASP B N 1
ATOM 4949 C CA . ASP B 1 75 ? 33 -8.852 -11.836 1 22.27 75 ASP B CA 1
ATOM 4950 C C . ASP B 1 75 ? 31.922 -7.965 -11.203 1 22.27 75 ASP B C 1
ATOM 4952 O O . ASP B 1 75 ? 31 -8.461 -10.539 1 22.27 75 ASP B O 1
ATOM 4956 N N . LYS B 1 76 ? 31.625 -6.52 -11.914 1 24.02 76 LYS B N 1
ATOM 4957 C CA . LYS B 1 76 ? 31.438 -5.113 -11.562 1 24.02 76 LYS B CA 1
ATOM 4958 C C . LYS B 1 76 ? 30 -4.852 -11.117 1 24.02 76 LYS B C 1
ATOM 4960 O O . LYS B 1 76 ? 29.094 -4.711 -11.945 1 24.02 76 LYS B O 1
ATOM 4965 N N . ILE B 1 77 ? 29.453 -5.426 -10.305 1 21.55 77 ILE B N 1
ATOM 4966 C CA . ILE B 1 77 ? 28.234 -4.961 -9.656 1 21.55 77 ILE B CA 1
ATOM 4967 C C . ILE B 1 77 ? 28.453 -3.561 -9.094 1 21.55 77 ILE B C 1
ATOM 4969 O O . ILE B 1 77 ? 29.234 -3.373 -8.156 1 21.55 77 ILE B O 1
ATOM 4973 N N . VAL B 1 78 ? 28.688 -2.486 -9.938 1 23.47 78 VAL B N 1
ATOM 4974 C CA . VAL B 1 78 ? 28.641 -1.076 -9.57 1 23.47 78 VAL B CA 1
ATOM 4975 C C . VAL B 1 78 ? 27.438 -0.832 -8.648 1 23.47 78 VAL B C 1
ATOM 4977 O O . VAL B 1 78 ? 26.297 -0.737 -9.117 1 23.47 78 VAL B O 1
ATOM 4980 N N . LEU B 1 79 ? 27.188 -1.462 -7.699 1 25.09 79 LEU B N 1
ATOM 4981 C CA . LEU B 1 79 ? 26.484 -1.228 -6.449 1 25.09 79 LEU B CA 1
ATOM 4982 C C . LEU B 1 79 ? 26.875 0.112 -5.84 1 25.09 79 LEU B C 1
ATOM 4984 O O . LEU B 1 79 ? 27.953 0.235 -5.246 1 25.09 79 LEU B O 1
ATOM 4988 N N . GLN B 1 80 ? 26.781 1.242 -6.582 1 23.84 80 GLN B N 1
ATOM 4989 C CA . GLN B 1 80 ? 27.031 2.553 -5.992 1 23.84 80 GLN B CA 1
ATOM 4990 C C . GLN B 1 80 ? 26.578 2.598 -4.539 1 23.84 80 GLN B C 1
ATOM 4992 O O . GLN B 1 80 ? 25.766 1.774 -4.113 1 23.84 80 GLN B O 1
ATOM 4997 N N . SER B 1 81 ? 26.969 3.891 -3.748 1 26.34 81 SER B N 1
ATOM 4998 C CA . SER B 1 81 ? 27.047 4.434 -2.395 1 26.34 81 SER B CA 1
ATOM 4999 C C . SER B 1 81 ? 25.688 4.414 -1.713 1 26.34 81 SER B C 1
ATOM 5001 O O . SER B 1 81 ? 25.594 4.664 -0.51 1 26.34 81 SER B O 1
ATOM 5003 N N . ASP B 1 82 ? 24.688 4.715 -2.42 1 26.67 82 ASP B N 1
ATOM 5004 C CA . ASP B 1 82 ? 23.516 4.738 -1.561 1 26.67 82 ASP B CA 1
ATOM 5005 C C . ASP B 1 82 ? 23.344 3.412 -0.826 1 26.67 82 ASP B C 1
ATOM 5007 O O . ASP B 1 82 ? 22.609 2.533 -1.285 1 26.67 82 ASP B O 1
ATOM 5011 N N . VAL B 1 83 ? 24.391 2.721 -0.692 1 29.36 83 VAL B N 1
ATOM 5012 C CA . VAL B 1 83 ? 24.547 1.59 0.216 1 29.36 83 VAL B CA 1
ATOM 5013 C C . VAL B 1 83 ? 23.703 1.816 1.47 1 29.36 83 VAL B C 1
ATOM 5015 O O . VAL B 1 83 ? 24 2.699 2.277 1 29.36 83 VAL B O 1
ATOM 5018 N N . LEU B 1 84 ? 22.328 1.769 1.32 1 31.72 84 LEU B N 1
ATOM 5019 C CA . LEU B 1 84 ? 21.172 1.83 2.225 1 31.72 84 LEU B CA 1
ATOM 5020 C C . LEU B 1 84 ? 21.484 1.102 3.529 1 31.72 84 LEU B C 1
ATOM 5022 O O . LEU B 1 84 ? 21.984 -0.024 3.516 1 31.72 84 LEU B O 1
ATOM 5026 N N . ASN B 1 85 ? 21.844 1.771 4.52 1 30.19 85 ASN B N 1
ATOM 5027 C CA . ASN B 1 85 ? 21.891 1.444 5.941 1 30.19 85 ASN B CA 1
ATOM 5028 C C . ASN B 1 85 ? 20.797 0.45 6.324 1 30.19 85 ASN B C 1
ATOM 5030 O O . ASN B 1 85 ? 19.688 0.849 6.688 1 30.19 85 ASN B O 1
ATOM 5034 N N . PHE B 1 86 ? 20.547 -0.513 5.508 1 34.25 86 PHE B N 1
ATOM 5035 C CA . PHE B 1 86 ? 19.703 -1.533 6.129 1 34.25 86 PHE B CA 1
ATOM 5036 C C . PHE B 1 86 ? 20.203 -1.85 7.539 1 34.25 86 PHE B C 1
ATOM 5038 O O . PHE B 1 86 ? 21.344 -2.266 7.719 1 34.25 86 PHE B O 1
ATOM 5045 N N . SER B 1 87 ? 20.062 -1.158 8.391 1 35.22 87 SER B N 1
ATOM 5046 C CA . SER B 1 87 ? 20.281 -1.708 9.727 1 35.22 87 SER B CA 1
ATOM 5047 C C . SER B 1 87 ? 19.875 -3.176 9.789 1 35.22 87 SER B C 1
ATOM 5049 O O . SER B 1 87 ? 18.922 -3.592 9.117 1 35.22 87 SER B O 1
ATOM 5051 N N . ASN B 1 88 ? 20.703 -4.152 10 1 41.31 88 ASN B N 1
ATOM 5052 C CA . ASN B 1 88 ? 20.766 -5.609 9.984 1 41.31 88 ASN B CA 1
ATOM 5053 C C . ASN B 1 88 ? 19.406 -6.234 10.227 1 41.31 88 ASN B C 1
ATOM 5055 O O . ASN B 1 88 ? 19.125 -7.332 9.742 1 41.31 88 ASN B O 1
ATOM 5059 N N . ILE B 1 89 ? 18.469 -5.656 11.156 1 54.28 89 ILE B N 1
ATOM 5060 C CA . ILE B 1 89 ? 17.359 -6.477 11.633 1 54.28 89 ILE B CA 1
ATOM 5061 C C . ILE B 1 89 ? 16.078 -6.078 10.898 1 54.28 89 ILE B C 1
ATOM 5063 O O . ILE B 1 89 ? 15.141 -6.879 10.797 1 54.28 89 ILE B O 1
ATOM 5067 N N . ASN B 1 90 ? 16.141 -4.961 10.086 1 69.88 90 ASN B N 1
ATOM 5068 C CA . ASN B 1 90 ? 14.867 -4.531 9.5 1 69.88 90 ASN B CA 1
ATOM 5069 C C . ASN B 1 90 ? 14.742 -4.977 8.039 1 69.88 90 ASN B C 1
ATOM 5071 O O . ASN B 1 90 ? 15.656 -4.754 7.242 1 69.88 90 ASN B O 1
ATOM 5075 N N . HIS B 1 91 ? 13.703 -5.688 7.746 1 82.38 91 HIS B N 1
ATOM 5076 C CA . HIS B 1 91 ? 13.398 -6.195 6.414 1 82.38 91 HIS B CA 1
ATOM 5077 C C . HIS B 1 91 ? 13.258 -5.055 5.406 1 82.38 91 HIS B C 1
ATOM 5079 O O . HIS B 1 91 ? 13.438 -5.258 4.203 1 82.38 91 HIS B O 1
ATOM 5085 N N . TYR B 1 92 ? 13.031 -3.834 6.004 1 86.88 92 TYR B N 1
ATOM 5086 C CA . TYR B 1 92 ? 12.68 -2.717 5.137 1 86.88 92 TYR B CA 1
ATOM 5087 C C . TYR B 1 92 ? 13.625 -1.541 5.348 1 86.88 92 TYR B C 1
ATOM 5089 O O . TYR B 1 92 ? 14.227 -1.405 6.418 1 86.88 92 TYR B O 1
ATOM 5097 N N . SER B 1 93 ? 13.789 -0.755 4.324 1 85.38 93 SER B N 1
ATOM 5098 C CA . SER B 1 93 ? 14.727 0.365 4.352 1 85.38 93 SER B CA 1
ATOM 5099 C C . SER B 1 93 ? 14.172 1.524 5.176 1 85.38 93 SER B C 1
ATOM 5101 O O . SER B 1 93 ? 13.016 1.499 5.594 1 85.38 93 SER B O 1
ATOM 5103 N N . ILE B 1 94 ? 14.938 2.541 5.305 1 81 94 ILE B N 1
ATOM 5104 C CA . ILE B 1 94 ? 14.57 3.73 6.066 1 81 94 ILE B CA 1
ATOM 5105 C C . ILE B 1 94 ? 13.508 4.52 5.309 1 81 94 ILE B C 1
ATOM 5107 O O . ILE B 1 94 ? 12.789 5.336 5.898 1 81 94 ILE B O 1
ATOM 5111 N N . LYS B 1 95 ? 13.336 4.234 4.062 1 89.19 95 LYS B N 1
ATOM 5112 C CA . LYS B 1 95 ? 12.383 4.977 3.24 1 89.19 95 LYS B CA 1
ATOM 5113 C C . LYS B 1 95 ? 11.008 4.324 3.271 1 89.19 95 LYS B C 1
ATOM 5115 O O . LYS B 1 95 ? 10.055 4.848 2.686 1 89.19 95 LYS B O 1
ATOM 5120 N N . HIS B 1 96 ? 10.93 3.232 3.955 1 93.06 96 HIS B N 1
ATOM 5121 C CA . HIS B 1 96 ? 9.703 2.455 3.906 1 93.06 96 HIS B CA 1
ATOM 5122 C C . HIS B 1 96 ? 8.516 3.266 4.422 1 93.06 96 HIS B C 1
ATOM 5124 O O . HIS B 1 96 ? 7.43 3.23 3.84 1 93.06 96 HIS B O 1
ATOM 5130 N N . GLU B 1 97 ? 8.711 4.062 5.473 1 93.75 97 GLU B N 1
ATOM 5131 C CA . GLU B 1 97 ? 7.645 4.898 6.023 1 93.75 97 GLU B CA 1
ATOM 5132 C C . GLU B 1 97 ? 7.176 5.934 5.012 1 93.75 97 GLU B C 1
ATOM 5134 O O . GLU B 1 97 ? 5.984 6.227 4.918 1 93.75 97 GLU B O 1
ATOM 5139 N N . ALA B 1 98 ? 8.125 6.473 4.324 1 94.31 98 ALA B N 1
ATOM 5140 C CA . ALA B 1 98 ? 7.785 7.457 3.297 1 94.31 98 ALA B CA 1
ATOM 5141 C C . ALA B 1 98 ? 6.957 6.824 2.182 1 94.31 98 ALA B C 1
ATOM 5143 O O . ALA B 1 98 ? 6.012 7.438 1.677 1 94.31 98 ALA B O 1
ATOM 5144 N N . LEU B 1 99 ? 7.328 5.625 1.791 1 95.38 99 LEU B N 1
ATOM 5145 C CA . LEU B 1 99 ? 6.586 4.906 0.761 1 95.38 99 LEU B CA 1
ATOM 5146 C C . LEU B 1 99 ? 5.164 4.609 1.227 1 95.38 99 LEU B C 1
ATOM 5148 O O . LEU B 1 99 ? 4.219 4.699 0.442 1 95.38 99 LEU B O 1
ATOM 5152 N N . LEU B 1 100 ? 5.039 4.246 2.486 1 96.62 100 LEU B N 1
ATOM 5153 C CA . LEU B 1 100 ? 3.729 3.977 3.062 1 96.62 100 LEU B CA 1
ATOM 5154 C C . LEU B 1 100 ? 2.848 5.219 3.018 1 96.62 100 LEU B C 1
ATOM 5156 O O . LEU B 1 100 ? 1.677 5.145 2.635 1 96.62 100 LEU B O 1
ATOM 5160 N N . LYS B 1 101 ? 3.361 6.32 3.359 1 96 101 LYS B N 1
ATOM 5161 C CA . LYS B 1 101 ? 2.6 7.566 3.342 1 96 101 LYS B CA 1
ATOM 5162 C C . LYS B 1 101 ? 2.219 7.957 1.916 1 96 101 LYS B C 1
ATOM 5164 O O . LYS B 1 101 ? 1.143 8.516 1.688 1 96 101 LYS B O 1
ATOM 5169 N N . GLU B 1 102 ? 3.125 7.73 0.997 1 94.94 102 GLU B N 1
ATOM 5170 C CA . GLU B 1 102 ? 2.814 7.98 -0.407 1 94.94 102 GLU B CA 1
ATOM 5171 C C . GLU B 1 102 ? 1.631 7.137 -0.871 1 94.94 102 GLU B C 1
ATOM 5173 O O . GLU B 1 102 ? 0.746 7.629 -1.572 1 94.94 102 GLU B O 1
ATOM 5178 N N . ALA B 1 103 ? 1.67 5.844 -0.493 1 95.81 103 ALA B N 1
ATOM 5179 C CA . ALA B 1 103 ? 0.56 4.957 -0.829 1 95.81 103 ALA B CA 1
ATOM 5180 C C . ALA B 1 103 ? -0.745 5.449 -0.212 1 95.81 103 ALA B C 1
ATOM 5182 O O . ALA B 1 103 ? -1.793 5.43 -0.861 1 95.81 103 ALA B O 1
ATOM 5183 N N . LEU B 1 104 ? -0.692 5.91 1.033 1 95.44 104 LEU B N 1
ATOM 5184 C CA . LEU B 1 104 ? -1.862 6.453 1.716 1 95.44 104 LEU B CA 1
ATOM 5185 C C . LEU B 1 104 ? -2.422 7.656 0.965 1 95.44 104 LEU B C 1
ATOM 5187 O O . LEU B 1 104 ? -3.625 7.727 0.708 1 95.44 104 LEU B O 1
ATOM 5191 N N . ARG B 1 105 ? -1.582 8.539 0.608 1 94.88 105 ARG B N 1
ATOM 5192 C CA . ARG B 1 105 ? -1.977 9.781 -0.06 1 94.88 105 ARG B CA 1
ATOM 5193 C C . ARG B 1 105 ? -2.586 9.492 -1.428 1 94.88 105 ARG B C 1
ATOM 5195 O O . ARG B 1 105 ? -3.654 10.008 -1.759 1 94.88 105 ARG B O 1
ATOM 5202 N N . ASN B 1 106 ? -1.93 8.672 -2.172 1 94.81 106 ASN B N 1
ATOM 5203 C CA . ASN B 1 106 ? -2.354 8.469 -3.553 1 94.81 106 ASN B CA 1
ATOM 5204 C C . ASN B 1 106 ? -3.6 7.594 -3.637 1 94.81 106 ASN B C 1
ATOM 5206 O O . ASN B 1 106 ? -4.406 7.742 -4.559 1 94.81 106 ASN B O 1
ATOM 5210 N N . THR B 1 107 ? -3.775 6.621 -2.713 1 95.56 107 THR B N 1
ATOM 5211 C CA . THR B 1 107 ? -5.023 5.867 -2.664 1 95.56 107 THR B CA 1
ATOM 5212 C C . THR B 1 107 ? -6.195 6.781 -2.32 1 95.56 107 THR B C 1
ATOM 5214 O O . THR B 1 107 ? -7.285 6.641 -2.881 1 95.56 107 THR B O 1
ATOM 5217 N N . ARG B 1 108 ? -5.973 7.727 -1.438 1 93.75 108 ARG B N 1
ATOM 5218 C CA . ARG B 1 108 ? -6.996 8.703 -1.088 1 93.75 108 ARG B CA 1
ATOM 5219 C C . ARG B 1 108 ? -7.355 9.57 -2.287 1 93.75 108 ARG B C 1
ATOM 5221 O O . ARG B 1 108 ? -8.539 9.82 -2.551 1 93.75 108 ARG B O 1
ATOM 5228 N N . GLU B 1 109 ? -6.344 10.062 -3.004 1 94.75 109 GLU B N 1
ATOM 5229 C CA . GLU B 1 109 ? -6.59 10.883 -4.188 1 94.75 109 GLU B CA 1
ATOM 5230 C C . GLU B 1 109 ? -7.324 10.086 -5.266 1 94.75 109 GLU B C 1
ATOM 5232 O O . GLU B 1 109 ? -8.148 10.641 -5.996 1 94.75 109 GLU B O 1
ATOM 5237 N N . MET B 1 110 ? -7 8.82 -5.34 1 93.81 110 MET B N 1
ATOM 5238 C CA . MET B 1 110 ? -7.707 7.957 -6.285 1 93.81 110 MET B CA 1
ATOM 5239 C C . MET B 1 110 ? -9.188 7.848 -5.922 1 93.81 110 MET B C 1
ATOM 5241 O O . MET B 1 110 ? -10.047 7.891 -6.801 1 93.81 110 MET B O 1
ATOM 5245 N N . TYR B 1 111 ? -9.469 7.715 -4.652 1 92.94 111 TYR B N 1
ATOM 5246 C CA . TYR B 1 111 ? -10.852 7.68 -4.184 1 92.94 111 TYR B CA 1
ATOM 5247 C C . TYR B 1 111 ? -11.609 8.922 -4.633 1 92.94 111 TYR B C 1
ATOM 5249 O O . TYR B 1 111 ? -12.719 8.82 -5.172 1 92.94 111 TYR B O 1
ATOM 5257 N N . PHE B 1 112 ? -10.992 10.086 -4.445 1 93.12 112 PHE B N 1
ATOM 5258 C CA . PHE B 1 112 ? -11.633 11.344 -4.828 1 93.12 112 PHE B CA 1
ATOM 5259 C C . PHE B 1 112 ? -11.891 11.375 -6.328 1 93.12 112 PHE B C 1
ATOM 5261 O O . PHE B 1 112 ? -12.977 11.766 -6.766 1 93.12 112 PHE B O 1
ATOM 5268 N N . PHE B 1 113 ? -10.93 10.969 -7.09 1 94.06 113 PHE B N 1
ATOM 5269 C CA . PHE B 1 113 ? -11.023 11.031 -8.539 1 94.06 113 PHE B CA 1
ATOM 5270 C C . PHE B 1 113 ? -12.133 10.117 -9.055 1 94.06 113 PHE B C 1
ATOM 5272 O O . PHE B 1 113 ? -12.977 10.547 -9.852 1 94.06 113 PHE B O 1
ATOM 5279 N N . VAL B 1 114 ? -12.109 8.844 -8.578 1 91.38 114 VAL B N 1
ATOM 5280 C CA . VAL B 1 114 ? -13.07 7.852 -9.055 1 91.38 114 VAL B CA 1
ATOM 5281 C C . VAL B 1 114 ? -14.484 8.242 -8.625 1 91.38 114 VAL B C 1
ATOM 5283 O O . VAL B 1 114 ? -15.422 8.172 -9.422 1 91.38 114 VAL B O 1
ATOM 5286 N N . LYS B 1 115 ? -14.625 8.617 -7.383 1 88.69 115 LYS B N 1
ATOM 5287 C CA . LYS B 1 115 ? -15.93 9.047 -6.887 1 88.69 115 LYS B CA 1
ATOM 5288 C C . LYS B 1 115 ? -16.484 10.188 -7.73 1 88.69 115 LYS B C 1
ATOM 5290 O O . LYS B 1 115 ? -17.656 10.156 -8.141 1 88.69 115 LYS B O 1
ATOM 5295 N N . ALA B 1 116 ? -15.672 11.188 -7.992 1 89.25 116 ALA B N 1
ATOM 5296 C CA . ALA B 1 116 ? -16.094 12.344 -8.781 1 89.25 116 ALA B CA 1
ATOM 5297 C C . ALA B 1 116 ? -16.422 11.938 -10.219 1 89.25 116 ALA B C 1
ATOM 5299 O O . ALA B 1 116 ? -17.406 12.398 -10.789 1 89.25 116 ALA B O 1
ATOM 5300 N N . SER B 1 117 ? -15.648 11.102 -10.852 1 88 117 SER B N 1
ATOM 5301 C CA . SER B 1 117 ? -15.812 10.68 -12.242 1 88 117 SER B CA 1
ATOM 5302 C C . SER B 1 117 ? -17.078 9.867 -12.43 1 88 117 SER B C 1
ATOM 5304 O O . SER B 1 117 ? -17.781 10.008 -13.438 1 88 117 SER B O 1
ATOM 5306 N N . LEU B 1 118 ? -17.359 9.039 -11.477 1 84.88 118 LEU B N 1
ATOM 5307 C CA . LEU B 1 118 ? -18.5 8.141 -11.617 1 84.88 118 LEU B CA 1
ATOM 5308 C C . LEU B 1 118 ? -19.797 8.836 -11.211 1 84.88 118 LEU B C 1
ATOM 5310 O O . LEU B 1 118 ? -20.891 8.43 -11.625 1 84.88 118 LEU B O 1
ATOM 5314 N N . SER B 1 119 ? -19.719 9.797 -10.273 1 82.62 119 SER B N 1
ATOM 5315 C CA . SER B 1 119 ? -20.906 10.555 -9.891 1 82.62 119 SER B CA 1
ATOM 5316 C C . SER B 1 119 ? -21.547 11.234 -11.094 1 82.62 119 SER B C 1
ATOM 5318 O O . SER B 1 119 ? -22.75 11.445 -11.133 1 82.62 119 SER B O 1
ATOM 5320 N N . ASN B 1 120 ? -20.859 11.438 -12.125 1 79 120 ASN B N 1
ATOM 5321 C CA . ASN B 1 120 ? -21.328 12.109 -13.328 1 79 120 ASN B CA 1
ATOM 5322 C C . ASN B 1 120 ? -22.031 11.141 -14.281 1 79 120 ASN B C 1
ATOM 5324 O O . ASN B 1 120 ? -22.766 11.562 -15.164 1 79 120 ASN B O 1
ATOM 5328 N N . ILE B 1 121 ? -21.828 9.859 -14.18 1 77.94 121 ILE B N 1
ATOM 5329 C CA . ILE B 1 121 ? -22.359 8.852 -15.094 1 77.94 121 ILE B CA 1
ATOM 5330 C C . ILE B 1 121 ? -23.75 8.43 -14.656 1 77.94 121 ILE B C 1
ATOM 5332 O O . ILE B 1 121 ? -24.531 7.906 -15.461 1 77.94 121 ILE B O 1
ATOM 5336 N N . ASN B 1 122 ? -24.391 8.977 -13.758 1 76.62 122 ASN B N 1
ATOM 5337 C CA . ASN B 1 122 ? -25.75 8.734 -13.258 1 76.62 122 ASN B CA 1
ATOM 5338 C C . ASN B 1 122 ? -26.047 7.246 -13.141 1 76.62 122 ASN B C 1
ATOM 5340 O O . ASN B 1 122 ? -27.094 6.781 -13.602 1 76.62 122 ASN B O 1
ATOM 5344 N N . ASN B 1 123 ? -25.234 6.34 -12.875 1 84.38 123 ASN B N 1
ATOM 5345 C CA . ASN B 1 123 ? -25.375 4.938 -12.508 1 84.38 123 ASN B CA 1
ATOM 5346 C C . ASN B 1 123 ? -25.047 4.703 -11.039 1 84.38 123 ASN B C 1
ATOM 5348 O O . ASN B 1 123 ? -23.891 4.449 -10.695 1 84.38 123 ASN B O 1
ATOM 5352 N N . LYS B 1 124 ? -26.062 4.621 -10.258 1 86.06 124 LYS B N 1
ATOM 5353 C CA . LYS B 1 124 ? -25.891 4.594 -8.812 1 86.06 124 LYS B CA 1
ATOM 5354 C C . LYS B 1 124 ? -25.344 3.246 -8.344 1 86.06 124 LYS B C 1
ATOM 5356 O O . LYS B 1 124 ? -24.578 3.184 -7.383 1 86.06 124 LYS B O 1
ATOM 5361 N N . VAL B 1 125 ? -25.719 2.223 -9.039 1 86 125 VAL B N 1
ATOM 5362 C CA . VAL B 1 125 ? -25.25 0.888 -8.68 1 86 125 VAL B CA 1
ATOM 5363 C C . VAL B 1 125 ? -23.75 0.795 -8.891 1 86 125 VAL B C 1
ATOM 5365 O O . VAL B 1 125 ? -23.016 0.318 -8.016 1 86 125 VAL B O 1
ATOM 5368 N N . LEU B 1 126 ? -23.297 1.281 -10.016 1 87.56 126 LEU B N 1
ATOM 5369 C CA . LEU B 1 126 ? -21.875 1.289 -10.328 1 87.56 126 LEU B CA 1
ATOM 5370 C C . LEU B 1 126 ? -21.109 2.186 -9.359 1 87.56 126 LEU B C 1
ATOM 5372 O O . LEU B 1 126 ? -20.016 1.836 -8.914 1 87.56 126 LEU B O 1
ATOM 5376 N N . GLU B 1 127 ? -21.688 3.273 -9.078 1 88.44 127 GLU B N 1
ATOM 5377 C CA . GLU B 1 127 ? -21.062 4.219 -8.156 1 88.44 127 GLU B CA 1
ATOM 5378 C C . GLU B 1 127 ? -20.891 3.604 -6.77 1 88.44 127 GLU B C 1
ATOM 5380 O O . GLU B 1 127 ? -19.812 3.697 -6.172 1 88.44 127 GLU B O 1
ATOM 5385 N N . ASN B 1 128 ? -21.891 2.992 -6.293 1 88.75 128 ASN B N 1
ATOM 5386 C CA . ASN B 1 128 ? -21.844 2.385 -4.969 1 88.75 128 ASN B CA 1
ATOM 5387 C C . ASN B 1 128 ? -20.844 1.236 -4.91 1 88.75 128 ASN B C 1
ATOM 5389 O O . ASN B 1 128 ? -20.141 1.066 -3.914 1 88.75 128 ASN B O 1
ATOM 5393 N N . ASP B 1 129 ? -20.844 0.446 -5.949 1 90.94 129 ASP B N 1
ATOM 5394 C CA . ASP B 1 129 ? -19.875 -0.646 -6.02 1 90.94 129 ASP B CA 1
ATOM 5395 C C . ASP B 1 129 ? -18.453 -0.113 -6.016 1 90.94 129 ASP B C 1
ATOM 5397 O O . ASP B 1 129 ? -17.594 -0.633 -5.301 1 90.94 129 ASP B O 1
ATOM 5401 N N . ALA B 1 130 ? -18.234 0.902 -6.816 1 91.62 130 ALA B N 1
ATOM 5402 C CA . ALA B 1 130 ? -16.906 1.511 -6.895 1 91.62 130 ALA B CA 1
ATOM 5403 C C . ALA B 1 130 ? -16.469 2.068 -5.543 1 91.62 130 ALA B C 1
ATOM 5405 O O . ALA B 1 130 ? -15.328 1.894 -5.125 1 91.62 130 ALA B O 1
ATOM 5406 N N . ILE B 1 131 ? -17.375 2.689 -4.879 1 90.88 131 ILE B N 1
ATOM 5407 C CA . ILE B 1 131 ? -17.094 3.291 -3.582 1 90.88 131 ILE B CA 1
ATOM 5408 C C . ILE B 1 131 ? -16.734 2.199 -2.572 1 90.88 131 ILE B C 1
ATOM 5410 O O . ILE B 1 131 ? -15.789 2.34 -1.799 1 90.88 131 ILE B O 1
ATOM 5414 N N . GLU B 1 132 ? -17.453 1.132 -2.6 1 92.62 132 GLU B N 1
ATOM 5415 C CA . GLU B 1 132 ? -17.172 0.022 -1.691 1 92.62 132 GLU B CA 1
ATOM 5416 C C . GLU B 1 132 ? -15.781 -0.55 -1.929 1 92.62 132 GLU B C 1
ATOM 5418 O O . GLU B 1 132 ? -15.062 -0.861 -0.978 1 92.62 132 GLU B O 1
ATOM 5423 N N . ARG B 1 133 ? -15.453 -0.723 -3.166 1 94 133 ARG B N 1
ATOM 5424 C CA . ARG B 1 133 ? -14.133 -1.234 -3.527 1 94 133 ARG B CA 1
ATOM 5425 C C . ARG B 1 133 ? -13.031 -0.283 -3.068 1 94 133 ARG B C 1
ATOM 5427 O O . ARG B 1 133 ? -12 -0.721 -2.555 1 94 133 ARG B O 1
ATOM 5434 N N . LEU B 1 134 ? -13.312 0.974 -3.246 1 93.81 134 LEU B N 1
ATOM 5435 C CA . LEU B 1 134 ? -12.312 1.979 -2.887 1 93.81 134 LEU B CA 1
ATOM 5436 C C . LEU B 1 134 ? -12.148 2.064 -1.372 1 93.81 134 LEU B C 1
ATOM 5438 O O . LEU B 1 134 ? -11.031 2.197 -0.87 1 93.81 134 LEU B O 1
ATOM 5442 N N . ILE B 1 135 ? -13.242 1.982 -0.677 1 94.31 135 ILE B N 1
ATOM 5443 C CA . ILE B 1 135 ? -13.188 1.993 0.781 1 94.31 135 ILE B CA 1
ATOM 5444 C C . ILE B 1 135 ? -12.391 0.788 1.277 1 94.31 135 ILE B C 1
ATOM 5446 O O . ILE B 1 135 ? -11.562 0.914 2.182 1 94.31 135 ILE B O 1
ATOM 5450 N N . SER B 1 136 ? -12.617 -0.337 0.694 1 94.44 136 SER B N 1
ATOM 5451 C CA . SER B 1 136 ? -11.898 -1.549 1.065 1 94.44 136 SER B CA 1
ATOM 5452 C C . SER B 1 136 ? -10.398 -1.4 0.814 1 94.44 136 SER B C 1
ATOM 5454 O O . SER B 1 136 ? -9.586 -1.802 1.645 1 94.44 136 SER B O 1
ATOM 5456 N N . LEU B 1 137 ? -10.07 -0.866 -0.317 1 95.19 137 LEU B N 1
ATOM 5457 C CA . LEU B 1 137 ? -8.664 -0.648 -0.641 1 95.19 137 LEU B CA 1
ATOM 5458 C C . LEU B 1 137 ? -8.031 0.335 0.336 1 95.19 137 LEU B C 1
ATOM 5460 O O . LEU B 1 137 ? -6.895 0.132 0.778 1 95.19 137 LEU B O 1
ATOM 5464 N N . ASN B 1 138 ? -8.727 1.37 0.658 1 94.94 138 ASN B N 1
ATOM 5465 C CA . ASN B 1 138 ? -8.234 2.338 1.634 1 94.94 138 ASN B CA 1
ATOM 5466 C C . ASN B 1 138 ? -7.949 1.679 2.98 1 94.94 138 ASN B C 1
ATOM 5468 O O . ASN B 1 138 ? -6.949 1.991 3.629 1 94.94 138 ASN B O 1
ATOM 5472 N N . VAL B 1 139 ? -8.82 0.843 3.389 1 94.88 139 VAL B N 1
ATOM 5473 C CA . VAL B 1 139 ? -8.648 0.137 4.656 1 94.88 139 VAL B CA 1
ATOM 5474 C C . VAL B 1 139 ? -7.41 -0.753 4.59 1 94.88 139 VAL B C 1
ATOM 5476 O O . VAL B 1 139 ? -6.652 -0.842 5.559 1 94.88 139 VAL B O 1
ATOM 5479 N N . ASP B 1 140 ? -7.211 -1.404 3.484 1 94.62 140 ASP B N 1
ATOM 5480 C CA . ASP B 1 140 ? -6.02 -2.236 3.32 1 94.62 140 ASP B CA 1
ATOM 5481 C C . ASP B 1 140 ? -4.746 -1.416 3.512 1 94.62 140 ASP B C 1
ATOM 5483 O O . ASP B 1 140 ? -3.824 -1.848 4.207 1 94.62 140 ASP B O 1
ATOM 5487 N N . ILE B 1 141 ? -4.691 -0.271 2.908 1 96.38 141 ILE B N 1
ATOM 5488 C CA . ILE B 1 141 ? -3.506 0.577 2.963 1 96.38 141 ILE B CA 1
ATOM 5489 C C . ILE B 1 141 ? -3.33 1.128 4.375 1 96.38 141 ILE B C 1
ATOM 5491 O O . ILE B 1 141 ? -2.207 1.215 4.879 1 96.38 141 ILE B O 1
ATOM 5495 N N . LYS B 1 142 ? -4.418 1.497 4.992 1 94.88 142 LYS B N 1
ATOM 5496 C CA . LYS B 1 142 ? -4.348 1.979 6.367 1 94.88 142 LYS B CA 1
ATOM 5497 C C . LYS B 1 142 ? -3.824 0.896 7.305 1 94.88 142 LYS B C 1
ATOM 5499 O O . LYS B 1 142 ? -3.027 1.177 8.203 1 94.88 142 LYS B O 1
ATOM 5504 N N . LYS B 1 143 ? -4.312 -0.299 7.133 1 94.19 143 LYS B N 1
ATOM 5505 C CA . LYS B 1 143 ? -3.822 -1.418 7.934 1 94.19 143 LYS B CA 1
ATOM 5506 C C . LYS B 1 143 ? -2.318 -1.602 7.754 1 94.19 143 LYS B C 1
ATOM 5508 O O . LYS B 1 143 ? -1.604 -1.891 8.719 1 94.19 143 LYS B O 1
ATOM 5513 N N . LEU B 1 144 ? -1.945 -1.472 6.574 1 94.69 144 LEU B N 1
ATOM 5514 C CA . LEU B 1 144 ? -0.524 -1.565 6.258 1 94.69 144 LEU B CA 1
ATOM 5515 C C . LEU B 1 144 ? 0.267 -0.481 6.98 1 94.69 144 LEU B C 1
ATOM 5517 O O . LEU B 1 144 ? 1.304 -0.763 7.586 1 94.69 144 LEU B O 1
ATOM 5521 N N . TYR B 1 145 ? -0.177 0.694 6.926 1 95.38 145 TYR B N 1
ATOM 5522 C CA . TYR B 1 145 ? 0.478 1.81 7.598 1 95.38 145 TYR B CA 1
ATOM 5523 C C . TYR B 1 145 ? 0.468 1.615 9.109 1 95.38 145 TYR B C 1
ATOM 5525 O O . TYR B 1 145 ? 1.48 1.838 9.781 1 95.38 145 TYR B O 1
ATOM 5533 N N . ASN B 1 146 ? -0.592 1.135 9.633 1 94.44 146 ASN B N 1
ATOM 5534 C CA . ASN B 1 146 ? -0.782 0.993 11.078 1 94.44 146 ASN B CA 1
ATOM 5535 C C . ASN B 1 146 ? 0.025 -0.175 11.633 1 94.44 146 ASN B C 1
ATOM 5537 O O . ASN B 1 146 ? 0.202 -0.288 12.852 1 94.44 146 ASN B O 1
ATOM 5541 N N . ASP B 1 147 ? 0.427 -1.035 10.789 1 93.88 147 ASP B N 1
ATOM 5542 C CA . ASP B 1 147 ? 1.266 -2.135 11.258 1 93.88 147 ASP B CA 1
ATOM 5543 C C . ASP B 1 147 ? 2.555 -1.612 11.891 1 93.88 147 ASP B C 1
ATOM 5545 O O . ASP B 1 147 ? 3.176 -2.299 12.703 1 93.88 147 ASP B O 1
ATOM 5549 N N . GLY B 1 148 ? 2.951 -0.438 11.555 1 93.19 148 GLY B N 1
ATOM 5550 C CA . GLY B 1 148 ? 4.125 0.182 12.148 1 93.19 148 GLY B CA 1
ATOM 5551 C C . GLY B 1 148 ? 3.789 1.085 13.32 1 93.19 148 GLY B C 1
ATOM 5552 O O . GLY B 1 148 ? 4.66 1.791 13.836 1 93.19 148 GLY B O 1
ATOM 5553 N N . SER B 1 149 ? 2.617 1.046 13.828 1 93.94 149 SER B N 1
ATOM 5554 C CA . SER B 1 149 ? 2.113 2.012 14.805 1 93.94 149 SER B CA 1
ATOM 5555 C C . SER B 1 149 ? 2.857 1.9 16.125 1 93.94 149 SER B C 1
ATOM 5557 O O . SER B 1 149 ? 3.176 2.914 16.75 1 93.94 149 SER B O 1
ATOM 5559 N N . ILE B 1 150 ? 3.105 0.708 16.516 1 92.25 150 ILE B N 1
ATOM 5560 C CA . ILE B 1 150 ? 3.719 0.516 17.828 1 92.25 150 ILE B CA 1
ATOM 5561 C C . ILE B 1 150 ? 5.062 1.238 17.875 1 92.25 150 ILE B C 1
ATOM 5563 O O . ILE B 1 150 ? 5.332 1.992 18.812 1 92.25 150 ILE B O 1
ATOM 5567 N N . TRP B 1 151 ? 5.828 0.995 16.891 1 92.62 151 TRP B N 1
ATOM 5568 C CA . TRP B 1 151 ? 7.117 1.666 16.797 1 92.62 151 TRP B CA 1
ATOM 5569 C C . TRP B 1 151 ? 6.941 3.174 16.656 1 92.62 151 TRP B C 1
ATOM 5571 O O . TRP B 1 151 ? 7.621 3.949 17.344 1 92.62 151 TRP B O 1
ATOM 5581 N N . ARG B 1 152 ? 6.07 3.652 15.82 1 95.81 152 ARG B N 1
ATOM 5582 C CA . ARG B 1 152 ? 5.871 5.066 15.516 1 95.81 152 ARG B CA 1
ATOM 5583 C C . ARG B 1 152 ? 5.379 5.828 16.75 1 95.81 152 ARG B C 1
ATOM 5585 O O . ARG B 1 152 ? 5.809 6.953 16.984 1 95.81 152 ARG B O 1
ATOM 5592 N N . ILE B 1 153 ? 4.453 5.16 17.5 1 96.06 153 ILE B N 1
ATOM 5593 C CA . ILE B 1 153 ? 3.926 5.754 18.719 1 96.06 153 ILE B CA 1
ATOM 5594 C C . ILE B 1 153 ? 5.066 6.023 19.688 1 96.06 153 ILE B C 1
ATOM 5596 O O . ILE B 1 153 ? 5.125 7.094 20.312 1 96.06 153 ILE B O 1
ATOM 5600 N N . GLY B 1 154 ? 5.906 5.035 19.828 1 95.25 154 GLY B N 1
ATOM 5601 C CA . GLY B 1 154 ? 7.055 5.219 20.703 1 95.25 154 GLY B CA 1
ATOM 5602 C C . GLY B 1 154 ? 7.957 6.359 20.266 1 95.25 154 GLY B C 1
ATOM 5603 O O . GLY B 1 154 ? 8.359 7.184 21.094 1 95.25 154 GLY B O 1
ATOM 5604 N N . GLU B 1 155 ? 8.227 6.453 19 1 95.62 155 GLU B N 1
ATOM 5605 C CA . GLU B 1 155 ? 9.109 7.484 18.469 1 95.62 155 GLU B CA 1
ATOM 5606 C C . GLU B 1 155 ? 8.469 8.867 18.562 1 95.62 155 GLU B C 1
ATOM 5608 O O . GLU B 1 155 ? 9.148 9.852 18.844 1 95.62 155 GLU B O 1
ATOM 5613 N N . LEU B 1 156 ? 7.195 8.93 18.312 1 97 156 LEU B N 1
ATOM 5614 C CA . LEU B 1 156 ? 6.477 10.195 18.391 1 97 156 LEU B CA 1
ATOM 5615 C C . LEU B 1 156 ? 6.441 10.703 19.828 1 97 156 LEU B C 1
ATOM 5617 O O . LEU B 1 156 ? 6.543 11.906 20.062 1 97 156 LEU B O 1
ATOM 5621 N N . LYS B 1 157 ? 6.246 9.805 20.734 1 97 157 LYS B N 1
ATOM 5622 C CA . LYS B 1 157 ? 6.246 10.188 22.141 1 97 157 LYS B CA 1
ATOM 5623 C C . LYS B 1 157 ? 7.59 10.789 22.547 1 97 157 LYS B C 1
ATOM 5625 O O . LYS B 1 157 ? 7.637 11.812 23.234 1 97 157 LYS B O 1
ATOM 5630 N N . LYS B 1 158 ? 8.656 10.109 22.141 1 97.38 158 LYS B N 1
ATOM 5631 C CA . LYS B 1 158 ? 9.992 10.625 22.406 1 97.38 158 LYS B CA 1
ATOM 5632 C C . LYS B 1 158 ? 10.172 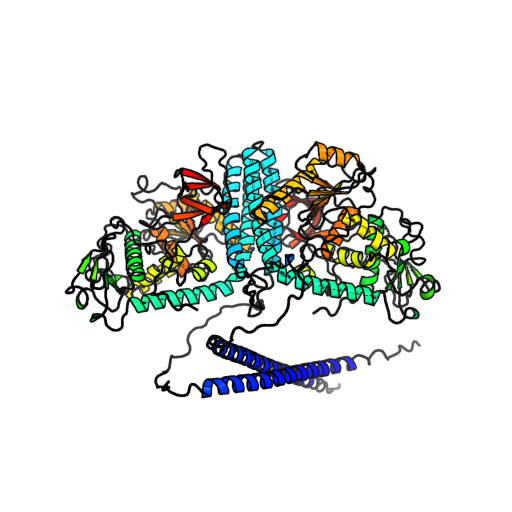12.016 21.797 1 97.38 158 LYS B C 1
ATOM 5634 O O . LYS B 1 158 ? 10.711 12.914 22.438 1 97.38 158 LYS B O 1
ATOM 5639 N N . LEU B 1 159 ? 9.734 12.188 20.609 1 98.12 159 LEU B N 1
ATOM 5640 C CA . LEU B 1 159 ? 9.875 13.445 19.891 1 98.12 159 LEU B CA 1
ATOM 5641 C C . LEU B 1 159 ? 9.047 14.547 20.562 1 98.12 159 LEU B C 1
ATOM 5643 O O . LEU B 1 159 ? 9.531 15.664 20.75 1 98.12 159 LEU B O 1
ATOM 5647 N N . SER B 1 160 ? 7.824 14.227 20.875 1 98.25 160 SER B N 1
ATOM 5648 C CA . SER B 1 160 ? 6.941 15.188 21.531 1 98.25 160 SER B CA 1
ATOM 5649 C C . SER B 1 160 ? 7.516 15.625 22.875 1 98.25 160 SER B C 1
ATOM 5651 O O . SER B 1 160 ? 7.492 16.812 23.203 1 98.25 160 SER B O 1
ATOM 5653 N N . ASN B 1 161 ? 7.992 14.633 23.656 1 97.94 161 ASN B N 1
ATOM 5654 C CA . ASN B 1 161 ? 8.586 14.969 24.938 1 97.94 161 ASN B CA 1
ATOM 5655 C C . ASN B 1 161 ? 9.789 15.898 24.781 1 97.94 161 ASN B C 1
ATOM 5657 O O . ASN B 1 161 ? 9.953 16.844 25.547 1 97.94 161 ASN B O 1
ATOM 5661 N N . PHE B 1 162 ? 10.562 15.609 23.812 1 98.44 162 PHE B N 1
ATOM 5662 C CA . PHE B 1 162 ? 11.734 16.438 23.547 1 98.44 162 PHE B CA 1
ATOM 5663 C C . PHE B 1 162 ? 11.328 17.859 23.188 1 98.44 162 PHE B C 1
ATOM 5665 O O . PHE B 1 162 ? 11.891 18.812 23.719 1 98.44 162 PHE B O 1
ATOM 5672 N N . ILE B 1 163 ? 10.383 18.031 22.281 1 98.62 163 ILE B N 1
ATOM 5673 C CA . ILE B 1 163 ? 9.945 19.344 21.828 1 98.62 163 ILE B CA 1
ATOM 5674 C C . ILE B 1 163 ? 9.352 20.125 22.984 1 98.62 163 ILE B C 1
ATOM 5676 O O . ILE B 1 163 ? 9.688 21.297 23.203 1 98.62 163 ILE B O 1
ATOM 5680 N N . GLN B 1 164 ? 8.484 19.484 23.734 1 98.44 164 GLN B N 1
ATOM 5681 C CA . GLN B 1 164 ? 7.848 20.141 24.859 1 98.44 164 GLN B CA 1
ATOM 5682 C C . GLN B 1 164 ? 8.883 20.578 25.906 1 98.44 164 GLN B C 1
ATOM 5684 O O . GLN B 1 164 ? 8.773 21.656 26.484 1 98.44 164 GLN B O 1
ATOM 5689 N N . GLN B 1 165 ? 9.859 19.719 26.125 1 98.19 165 GLN B N 1
ATOM 5690 C CA . GLN B 1 165 ? 10.922 20.062 27.078 1 98.19 165 GLN B CA 1
ATOM 5691 C C . GLN B 1 165 ? 11.727 21.266 26.594 1 98.19 165 GLN B C 1
ATOM 5693 O O . GLN B 1 165 ? 12.094 22.125 27.391 1 98.19 165 GLN B O 1
ATOM 5698 N N . LYS B 1 166 ? 12.039 21.281 25.359 1 98.44 166 LYS B N 1
ATOM 5699 C CA . LYS B 1 166 ? 12.812 22.391 24.797 1 98.44 166 LYS B CA 1
ATOM 5700 C C . LYS B 1 166 ? 12.023 23.703 24.875 1 98.44 166 LYS B C 1
ATOM 5702 O O . LYS B 1 166 ? 12.586 24.75 25.172 1 98.44 166 LYS B O 1
ATOM 5707 N N . ILE B 1 167 ? 10.742 23.672 24.578 1 98.56 167 ILE B N 1
ATOM 5708 C CA . ILE B 1 167 ? 9.898 24.859 24.703 1 98.56 167 ILE B CA 1
ATOM 5709 C C . ILE B 1 167 ? 9.883 25.312 26.172 1 98.56 167 ILE B C 1
ATOM 5711 O O . ILE B 1 167 ? 10.031 26.5 26.453 1 98.56 167 ILE B O 1
ATOM 5715 N N . TYR B 1 168 ? 9.719 24.344 27.031 1 98.38 168 TYR B N 1
ATOM 5716 C CA . TYR B 1 168 ? 9.68 24.656 28.469 1 98.38 168 TYR B CA 1
ATOM 5717 C C . TYR B 1 168 ? 10.977 25.312 28.906 1 98.38 168 TYR B C 1
ATOM 5719 O O . TYR B 1 168 ? 10.953 26.312 29.641 1 98.38 168 TYR B O 1
ATOM 5727 N N . THR B 1 169 ? 12.07 24.797 28.484 1 97.88 169 THR B N 1
ATOM 5728 C CA . THR B 1 169 ? 13.375 25.328 28.859 1 97.88 169 THR B CA 1
ATOM 5729 C C . THR B 1 169 ? 13.562 26.75 28.344 1 97.88 169 THR B C 1
ATOM 5731 O O . THR B 1 169 ? 14.078 27.609 29.047 1 97.88 169 THR B O 1
ATOM 5734 N N . LEU B 1 170 ? 13.188 26.953 27.109 1 98.19 170 LEU B N 1
ATOM 5735 C CA . LEU B 1 170 ? 13.297 28.297 26.547 1 98.19 170 LEU B CA 1
ATOM 5736 C C . LEU B 1 170 ? 12.438 29.281 27.328 1 98.19 170 LEU B C 1
ATOM 5738 O O . LEU B 1 170 ? 12.844 30.438 27.547 1 98.19 170 LEU B O 1
ATOM 5742 N N . GLN B 1 171 ? 11.273 28.859 27.781 1 98.38 171 GLN B N 1
ATOM 5743 C CA . GLN B 1 171 ? 10.289 29.734 28.406 1 98.38 171 GLN B CA 1
ATOM 5744 C C . GLN B 1 171 ? 10.586 29.906 29.906 1 98.38 171 GLN B C 1
ATOM 5746 O O . GLN B 1 171 ? 10.047 30.797 30.547 1 98.38 171 GLN B O 1
ATOM 5751 N N . ASN B 1 172 ? 11.422 29.031 30.438 1 98.25 172 ASN B N 1
ATOM 5752 C CA . ASN B 1 172 ? 11.75 29.094 31.859 1 98.25 172 ASN B CA 1
ATOM 5753 C C . ASN B 1 172 ? 13.258 29.141 32.062 1 98.25 172 ASN B C 1
ATOM 5755 O O . ASN B 1 172 ? 13.828 28.234 32.688 1 98.25 172 ASN B O 1
ATOM 5759 N N . PRO B 1 173 ? 13.828 30.266 31.703 1 97.56 173 PRO B N 1
ATOM 5760 C CA . PRO B 1 173 ? 15.273 30.406 31.875 1 97.56 173 PRO B CA 1
ATOM 5761 C C . PRO B 1 173 ? 15.68 30.453 33.344 1 97.56 173 PRO B C 1
ATOM 5763 O O . PRO B 1 173 ? 14.852 30.734 34.219 1 97.56 173 PRO B O 1
ATOM 5766 N N . ASN B 1 174 ? 16.938 30.172 33.594 1 96.19 174 ASN B N 1
ATOM 5767 C CA . ASN B 1 174 ? 17.453 30.172 34.938 1 96.19 174 ASN B CA 1
ATOM 5768 C C . ASN B 1 174 ? 17.469 31.578 35.562 1 96.19 174 ASN B C 1
ATOM 5770 O O . ASN B 1 174 ? 17.234 31.75 36.75 1 96.19 174 ASN B O 1
ATOM 5774 N N . ASP B 1 175 ? 17.797 32.562 34.688 1 97.19 175 ASP B N 1
ATOM 5775 C CA . ASP B 1 175 ? 17.859 33.969 35.125 1 97.19 175 ASP B CA 1
ATOM 5776 C C . ASP B 1 175 ? 17.078 34.875 34.188 1 97.19 175 ASP B C 1
ATOM 5778 O O . ASP B 1 175 ? 17.578 35.25 33.125 1 97.19 175 ASP B O 1
ATOM 5782 N N . CYS B 1 176 ? 15.938 35.406 34.625 1 97.38 176 CYS B N 1
ATOM 5783 C CA . CYS B 1 176 ? 15.055 36.219 33.812 1 97.38 176 CYS B CA 1
ATOM 5784 C C . CYS B 1 176 ? 15.68 37.594 33.531 1 97.38 176 CYS B C 1
ATOM 5786 O O . CYS B 1 176 ? 15.398 38.188 32.5 1 97.38 176 CYS B O 1
ATOM 5788 N N . ASN B 1 177 ? 16.562 37.969 34.375 1 94.88 177 ASN B N 1
ATOM 5789 C CA . ASN B 1 177 ? 17.141 39.312 34.25 1 94.88 177 ASN B CA 1
ATOM 5790 C C . ASN B 1 177 ? 18.188 39.344 33.125 1 94.88 177 ASN B C 1
ATOM 5792 O O . ASN B 1 177 ? 18.484 40.406 32.594 1 94.88 177 ASN B O 1
ATOM 5796 N N . LYS B 1 178 ? 18.719 38.25 32.781 1 93.38 178 LYS B N 1
ATOM 5797 C CA . LYS B 1 178 ? 19.75 38.156 31.766 1 93.38 178 LYS B CA 1
ATOM 5798 C C . LYS B 1 178 ? 19.203 37.625 30.453 1 93.38 178 LYS B C 1
ATOM 5800 O O . LYS B 1 178 ? 19.953 37.406 29.5 1 93.38 178 LYS B O 1
ATOM 5805 N N . THR B 1 179 ? 17.953 37.469 30.469 1 95.44 179 THR B N 1
ATOM 5806 C CA . THR B 1 179 ? 17.312 36.812 29.328 1 95.44 179 THR B CA 1
ATOM 5807 C C . THR B 1 179 ? 16.812 37.844 28.328 1 95.44 179 THR B C 1
ATOM 5809 O O . THR B 1 179 ? 16.406 38.938 28.719 1 95.44 179 THR B O 1
ATOM 5812 N N . LYS B 1 180 ? 16.922 37.562 27.047 1 96.25 180 LYS B N 1
ATOM 5813 C CA . LYS B 1 180 ? 16.328 38.375 25.984 1 96.25 180 LYS B CA 1
ATOM 5814 C C . LYS B 1 180 ? 14.898 37.906 25.688 1 96.25 180 LYS B C 1
ATOM 5816 O O . LYS B 1 180 ? 14.602 36.719 25.75 1 96.25 180 LYS B O 1
ATOM 5821 N N . PHE B 1 181 ? 14.047 38.875 25.344 1 97.62 181 PHE B N 1
ATOM 5822 C CA . PHE B 1 181 ? 12.625 38.531 25.297 1 97.62 181 PHE B CA 1
ATOM 5823 C C . PHE B 1 181 ? 12.016 38.938 23.953 1 97.62 181 PHE B C 1
ATOM 5825 O O . PHE B 1 181 ? 12.5 39.844 23.297 1 97.62 181 PHE B O 1
ATOM 5832 N N . MET B 1 182 ? 11.016 38.156 23.578 1 96.44 182 MET B N 1
ATOM 5833 C CA . MET B 1 182 ? 9.992 38.594 22.641 1 96.44 182 MET B CA 1
ATOM 5834 C C . MET B 1 182 ? 8.68 38.875 23.359 1 96.44 182 MET B C 1
ATOM 5836 O O . MET B 1 182 ? 8.312 38.156 24.297 1 96.44 182 MET B O 1
ATOM 5840 N N . VAL B 1 183 ? 8.047 39.938 22.938 1 97.12 183 VAL B N 1
ATOM 5841 C CA . VAL B 1 183 ? 6.805 40.312 23.609 1 97.12 183 VAL B CA 1
ATOM 5842 C C . VAL B 1 183 ? 5.645 40.281 22.625 1 97.12 183 VAL B C 1
ATOM 5844 O O . VAL B 1 183 ? 5.707 40.906 21.562 1 97.12 183 VAL B O 1
ATOM 5847 N N . CYS B 1 184 ? 4.637 39.531 22.953 1 95.94 184 CYS B N 1
ATOM 5848 C CA . CYS B 1 184 ? 3.441 39.344 22.141 1 95.94 184 CYS B CA 1
ATOM 5849 C C . CYS B 1 184 ? 2.25 40.062 22.734 1 95.94 184 CYS B C 1
ATOM 5851 O O . CYS B 1 184 ? 1.975 39.938 23.938 1 95.94 184 CYS B O 1
ATOM 5853 N N . ASN B 1 185 ? 1.558 40.812 21.859 1 92.5 185 ASN B N 1
ATOM 5854 C CA . ASN B 1 185 ? 0.339 41.5 22.297 1 92.5 185 ASN B CA 1
ATOM 5855 C C . ASN B 1 185 ? -0.902 40.656 22 1 92.5 185 ASN B C 1
ATOM 5857 O O . ASN B 1 185 ? -1.088 40.188 20.891 1 92.5 185 ASN B O 1
ATOM 5861 N N . LEU B 1 186 ? -1.803 40.5 23 1 90.94 186 LEU B N 1
ATOM 5862 C CA . LEU B 1 186 ? -2.98 39.656 22.859 1 90.94 186 LEU B CA 1
ATOM 5863 C C . LEU B 1 186 ? -4.227 40.5 22.609 1 90.94 186 LEU B C 1
ATOM 5865 O O . LEU B 1 186 ? -5.344 40.062 22.891 1 90.94 186 LEU B O 1
ATOM 5869 N N . ASP B 1 187 ? -4.082 41.656 22.094 1 80.81 187 ASP B N 1
ATOM 5870 C CA . ASP B 1 187 ? -5.227 42.562 21.938 1 80.81 187 ASP B CA 1
ATOM 5871 C C . ASP B 1 187 ? -5.801 42.469 20.531 1 80.81 187 ASP B C 1
ATOM 5873 O O . ASP B 1 187 ? -6.633 43.281 20.141 1 80.81 187 ASP B O 1
ATOM 5877 N N . LYS B 1 188 ? -5.371 41.531 19.766 1 80.44 188 LYS B N 1
ATOM 5878 C CA . LYS B 1 188 ? -5.926 41.344 18.438 1 80.44 188 LYS B CA 1
ATOM 5879 C C . LYS B 1 188 ? -7.422 41.062 18.5 1 80.44 188 LYS B C 1
ATOM 5881 O O . LYS B 1 188 ? -7.848 40.156 19.234 1 80.44 188 LYS B O 1
ATOM 5886 N N . GLY B 1 189 ? -8.195 41.812 17.844 1 76.88 189 GLY B N 1
ATOM 5887 C CA . GLY B 1 189 ? -9.641 41.656 17.875 1 76.88 189 GLY B CA 1
ATOM 5888 C C . GLY B 1 189 ? -10.148 40.562 16.953 1 76.88 189 GLY B C 1
ATOM 5889 O O . GLY B 1 189 ? -10.555 40.844 15.82 1 76.88 189 GLY B O 1
ATOM 5890 N N . CYS B 1 190 ? -10.164 39.406 17.375 1 81.06 190 CYS B N 1
ATOM 5891 C CA . CYS B 1 190 ? -10.664 38.312 16.578 1 81.06 190 CYS B CA 1
ATOM 5892 C C . CYS B 1 190 ? -11.133 37.156 17.469 1 81.06 190 CYS B C 1
ATOM 5894 O O . CYS B 1 190 ? -11.117 37.281 18.688 1 81.06 190 CYS B O 1
ATOM 5896 N N . GLY B 1 191 ? -11.602 36.094 16.906 1 80.12 191 GLY B N 1
ATOM 5897 C CA . GLY B 1 191 ? -12.141 34.938 17.641 1 80.12 191 GLY B CA 1
ATOM 5898 C C . GLY B 1 191 ? -11.078 34.125 18.344 1 80.12 191 GLY B C 1
ATOM 5899 O O . GLY B 1 191 ? -9.883 34.406 18.234 1 80.12 191 GLY B O 1
ATOM 5900 N N . PHE B 1 192 ? -11.453 33.188 19.078 1 84 192 PHE B N 1
ATOM 5901 C CA . PHE B 1 192 ? -10.594 32.375 19.922 1 84 192 PHE B CA 1
ATOM 5902 C C . PHE B 1 192 ? -9.516 31.688 19.094 1 84 192 PHE B C 1
ATOM 5904 O O . PHE B 1 192 ? -8.328 31.75 19.438 1 84 192 PHE B O 1
ATOM 5911 N N . GLY B 1 193 ? -9.945 31.031 18.031 1 87.94 193 GLY B N 1
ATOM 5912 C CA . GLY B 1 193 ? -8.984 30.375 17.156 1 87.94 193 GLY B CA 1
ATOM 5913 C C . GLY B 1 193 ? -7.93 31.312 16.609 1 87.94 193 GLY B C 1
ATOM 5914 O O . GLY B 1 193 ? -6.75 30.969 16.547 1 87.94 193 GLY B O 1
ATOM 5915 N N . CYS B 1 194 ? -8.383 32.438 16.266 1 88.12 194 CYS B N 1
ATOM 5916 C CA . CYS B 1 194 ? -7.488 33.469 15.742 1 88.12 194 CYS B CA 1
ATOM 5917 C C . CYS B 1 194 ? -6.5 33.906 16.812 1 88.12 194 CYS B C 1
ATOM 5919 O O . CYS B 1 194 ? -5.316 34.125 16.516 1 88.12 194 CYS B O 1
ATOM 5921 N N . GLN B 1 195 ? -6.949 34.062 18.031 1 90.06 195 GLN B N 1
ATOM 5922 C CA . GLN B 1 195 ? -6.082 34.469 19.125 1 90.06 195 GLN B CA 1
ATOM 5923 C C . GLN B 1 195 ? -5 33.438 19.391 1 90.06 195 GLN B C 1
ATOM 5925 O O . GLN B 1 195 ? -3.836 33.781 19.609 1 90.06 195 GLN B O 1
ATOM 5930 N N . LEU B 1 196 ? -5.41 32.25 19.359 1 93.25 196 LEU B N 1
ATOM 5931 C CA . LEU B 1 196 ? -4.453 31.172 19.672 1 93.25 196 LEU B CA 1
ATOM 5932 C C . LEU B 1 196 ? -3.455 31 18.531 1 93.25 196 LEU B C 1
ATOM 5934 O O . LEU B 1 196 ? -2.291 30.672 18.766 1 93.25 196 LEU B O 1
ATOM 5938 N N . HIS B 1 197 ? -3.867 31.188 17.312 1 94.81 197 HIS B N 1
ATOM 5939 C CA . HIS B 1 197 ? -2.926 31.141 16.203 1 94.81 197 HIS B CA 1
ATOM 5940 C C . HIS B 1 197 ? -1.952 32.312 16.266 1 94.81 197 HIS B C 1
ATOM 5942 O O . HIS B 1 197 ? -0.792 32.188 15.867 1 94.81 197 HIS B O 1
ATOM 5948 N N . HIS B 1 198 ? -2.488 33.438 16.734 1 93.62 198 HIS B N 1
ATOM 5949 C CA . HIS B 1 198 ? -1.592 34.562 16.953 1 93.62 198 HIS B CA 1
ATOM 5950 C C . HIS B 1 198 ? -0.529 34.219 18 1 93.62 198 HIS B C 1
ATOM 5952 O O . HIS B 1 198 ? 0.649 34.531 17.812 1 93.62 198 HIS B O 1
ATOM 5958 N N . VAL B 1 199 ? -0.959 33.594 19.031 1 95.62 199 VAL B N 1
ATOM 5959 C CA . VAL B 1 199 ? -0.031 33.156 20.062 1 95.62 199 VAL B CA 1
ATOM 5960 C C . VAL B 1 199 ? 0.972 32.156 19.469 1 95.62 199 VAL B C 1
ATOM 5962 O O . VAL B 1 199 ? 2.168 32.219 19.75 1 95.62 199 VAL B O 1
ATOM 5965 N N . ALA B 1 200 ? 0.467 31.219 18.688 1 96.94 200 ALA B N 1
ATOM 5966 C CA . ALA B 1 200 ? 1.35 30.25 18.031 1 96.94 200 ALA B CA 1
ATOM 5967 C C . ALA B 1 200 ? 2.391 30.953 17.172 1 96.94 200 ALA B C 1
ATOM 5969 O O . ALA B 1 200 ? 3.568 30.594 17.188 1 96.94 200 ALA B O 1
ATOM 5970 N N . PHE B 1 201 ? 1.962 31.938 16.438 1 95.62 201 PHE B N 1
ATOM 5971 C CA . PHE B 1 201 ? 2.867 32.719 15.617 1 95.62 201 PHE B CA 1
ATOM 5972 C C . PHE B 1 201 ? 3.941 33.375 16.484 1 95.62 201 PHE B C 1
ATOM 5974 O O . PHE B 1 201 ? 5.125 33.375 16.125 1 95.62 201 PHE B O 1
ATOM 5981 N N . CYS B 1 202 ? 3.564 33.938 17.578 1 96.38 202 CYS B N 1
ATOM 5982 C CA . CYS B 1 202 ? 4.512 34.562 18.484 1 96.38 202 CYS B CA 1
ATOM 5983 C C . CYS B 1 202 ? 5.535 33.562 19 1 96.38 202 CYS B C 1
ATOM 5985 O O . CYS B 1 202 ? 6.711 33.906 19.156 1 96.38 202 CYS B O 1
ATOM 5987 N N . PHE B 1 203 ? 5.031 32.375 19.25 1 97.62 203 PHE B N 1
ATOM 5988 C CA . PHE B 1 203 ? 5.945 31.328 19.672 1 97.62 203 PHE B CA 1
ATOM 5989 C C . PHE B 1 203 ? 6.922 30.984 18.547 1 97.62 203 PHE B C 1
ATOM 5991 O O . PHE B 1 203 ? 8.102 30.719 18.812 1 97.62 203 PHE B O 1
ATOM 5998 N N . TYR B 1 204 ? 6.473 30.922 17.281 1 96.44 204 TYR B N 1
ATOM 5999 C CA . TYR B 1 204 ? 7.383 30.703 16.156 1 96.44 204 TYR B CA 1
ATOM 6000 C C . TYR B 1 204 ? 8.492 31.734 16.141 1 96.44 204 TYR B C 1
ATOM 6002 O O . TYR B 1 204 ? 9.664 31.406 15.945 1 96.44 204 TYR B O 1
ATOM 6010 N N . MET B 1 205 ? 8.109 32.969 16.391 1 94.06 205 MET B N 1
ATOM 6011 C CA . MET B 1 205 ? 9.07 34.062 16.422 1 94.06 205 MET B CA 1
ATOM 6012 C C . MET B 1 205 ? 10.078 33.875 17.562 1 94.06 205 MET B C 1
ATOM 6014 O O . MET B 1 205 ? 11.273 34.094 17.359 1 94.06 205 MET B O 1
ATOM 6018 N N . ALA B 1 206 ? 9.602 33.469 18.672 1 96.62 206 ALA B N 1
ATOM 6019 C CA . ALA B 1 206 ? 10.461 33.281 19.828 1 96.62 206 ALA B CA 1
ATOM 6020 C C . ALA B 1 206 ? 11.398 32.094 19.625 1 96.62 206 ALA B C 1
ATOM 6022 O O . ALA B 1 206 ? 12.602 32.188 19.87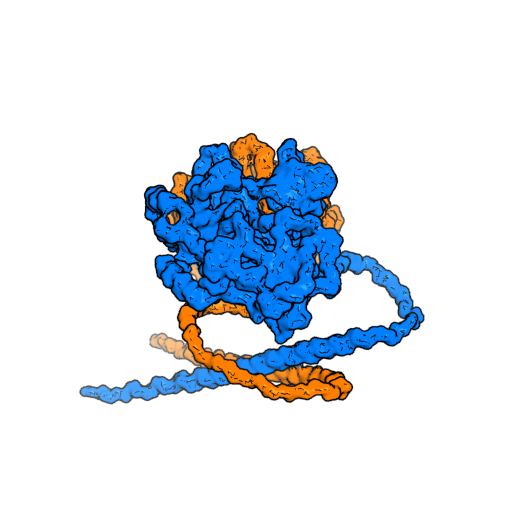5 1 96.62 206 ALA B O 1
ATOM 6023 N N . LEU B 1 207 ? 10.867 31 19.172 1 96.75 207 LEU B N 1
ATOM 6024 C CA . LEU B 1 207 ? 11.648 29.781 18.953 1 96.75 207 LEU B CA 1
ATOM 6025 C C . LEU B 1 207 ? 12.68 29.984 17.859 1 96.75 207 LEU B C 1
ATOM 6027 O O . LEU B 1 207 ? 13.828 29.547 17.984 1 96.75 207 LEU B O 1
ATOM 6031 N N . GLY B 1 208 ? 12.281 30.641 16.797 1 94 208 GLY B N 1
ATOM 6032 C CA . GLY B 1 208 ? 13.195 30.906 15.688 1 94 208 GLY B CA 1
ATOM 6033 C C . GLY B 1 208 ? 14.312 31.859 16.062 1 94 208 GLY B C 1
ATOM 6034 O O . GLY B 1 208 ? 15.422 31.766 15.516 1 94 208 GLY B O 1
ATOM 6035 N N . SER B 1 209 ? 14.078 32.75 17 1 93.12 209 SER B N 1
ATOM 6036 C CA . SER B 1 209 ? 15.062 33.75 17.391 1 93.12 209 SER B CA 1
ATOM 6037 C C . SER B 1 209 ? 15.766 33.375 18.688 1 93.12 209 SER B C 1
ATOM 6039 O O . SER B 1 209 ? 16.641 34.062 19.156 1 93.12 209 SER B O 1
ATOM 6041 N N . ASN B 1 210 ? 15.383 32.25 19.219 1 94.19 210 ASN B N 1
ATOM 6042 C CA . ASN B 1 210 ? 15.945 31.766 20.484 1 94.19 210 ASN B CA 1
ATOM 6043 C C . ASN B 1 210 ? 15.789 32.781 21.609 1 94.19 210 ASN B C 1
ATOM 6045 O O . ASN B 1 210 ? 16.766 33.156 22.25 1 94.19 210 ASN B O 1
ATOM 6049 N N . ARG B 1 211 ? 14.578 33.25 21.781 1 96.56 211 ARG B N 1
ATOM 6050 C CA . ARG B 1 211 ? 14.234 34.219 22.812 1 96.56 211 ARG B CA 1
ATOM 6051 C C . ARG B 1 211 ? 13.016 33.75 23.609 1 96.56 211 ARG B C 1
ATOM 6053 O O . ARG B 1 211 ? 12.148 33.062 23.078 1 96.56 211 ARG B O 1
ATOM 6060 N N . THR B 1 212 ? 12.961 34.156 24.859 1 98.12 212 THR B N 1
ATOM 6061 C CA . THR B 1 212 ? 11.828 33.781 25.703 1 98.12 212 THR B CA 1
ATOM 6062 C C . THR B 1 212 ? 10.617 34.656 25.375 1 98.12 212 THR B C 1
ATOM 6064 O O . THR B 1 212 ? 10.742 35.875 25.25 1 98.12 212 THR B O 1
ATOM 6067 N N . LEU B 1 213 ? 9.469 34.094 25.219 1 98.56 213 LEU B N 1
ATOM 6068 C CA . LEU B 1 213 ? 8.242 34.781 24.875 1 98.56 213 LEU B CA 1
ATOM 6069 C C . LEU B 1 213 ? 7.523 35.25 26.141 1 98.56 213 LEU B C 1
ATOM 6071 O O . LEU B 1 213 ? 7.387 34.5 27.094 1 98.56 213 LEU B O 1
ATOM 6075 N N . LEU B 1 214 ? 7.129 36.5 26.109 1 98.12 214 LEU B N 1
ATOM 6076 C CA . LEU B 1 214 ? 6.262 37.062 27.141 1 98.12 214 LEU B CA 1
ATOM 6077 C C . LEU B 1 214 ? 5.027 37.719 26.531 1 98.12 214 LEU B C 1
ATOM 6079 O O . LEU B 1 214 ? 5.055 38.156 25.375 1 98.12 214 LEU B O 1
ATOM 6083 N N . PHE B 1 215 ? 3.971 37.719 27.281 1 97.19 215 PHE B N 1
ATOM 6084 C CA . PHE B 1 215 ? 2.797 38.469 26.875 1 97.19 215 PHE B CA 1
ATOM 6085 C C . PHE B 1 215 ? 2.867 39.906 27.406 1 97.19 215 PHE B C 1
ATOM 6087 O O . PHE B 1 215 ? 3.299 40.125 28.547 1 97.19 215 PHE B O 1
ATOM 6094 N N . ASP B 1 216 ? 2.443 40.781 26.5 1 95.12 216 ASP B N 1
ATOM 6095 C CA . ASP B 1 216 ? 2.344 42.156 26.953 1 95.12 216 ASP B CA 1
ATOM 6096 C C . ASP B 1 216 ? 1.464 42.281 28.188 1 95.12 216 ASP B C 1
ATOM 6098 O O . ASP B 1 216 ? 0.415 41.625 28.281 1 95.12 216 ASP B O 1
ATOM 6102 N N . LYS B 1 217 ? 1.933 42.969 29.188 1 94.5 217 LYS B N 1
ATOM 6103 C CA . LYS B 1 217 ? 1.259 43.156 30.469 1 94.5 217 LYS B CA 1
ATOM 6104 C C . LYS B 1 217 ? 0.869 41.812 31.078 1 94.5 217 LYS B C 1
ATOM 6106 O O . LYS B 1 217 ? -0.218 41.688 31.641 1 94.5 217 LYS B O 1
ATOM 6111 N N . ASP B 1 218 ? 1.611 40.781 30.797 1 94.94 218 ASP B N 1
ATOM 6112 C CA . ASP B 1 218 ? 1.483 39.438 31.344 1 94.94 218 ASP B CA 1
ATOM 6113 C C . ASP B 1 218 ? 0.142 38.812 30.953 1 94.94 218 ASP B C 1
ATOM 6115 O O . ASP B 1 218 ? -0.431 38.062 31.734 1 94.94 218 ASP B O 1
ATOM 6119 N N . GLY B 1 219 ? -0.446 39.25 29.906 1 93 219 GLY B N 1
ATOM 6120 C CA . GLY B 1 219 ? -1.635 38.625 29.328 1 93 219 GLY B CA 1
ATOM 6121 C C . GLY B 1 219 ? -2.922 39.125 29.969 1 93 219 GLY B C 1
ATOM 6122 O O . GLY B 1 219 ? -3.98 38.5 29.781 1 93 219 GLY B O 1
ATOM 6123 N N . ILE B 1 220 ? -2.898 40.188 30.719 1 90.25 220 ILE B N 1
ATOM 6124 C CA . ILE B 1 220 ? -4.078 40.688 31.422 1 90.25 220 ILE B CA 1
ATOM 6125 C C . ILE B 1 220 ? -5.07 41.281 30.438 1 90.25 220 ILE B C 1
ATOM 6127 O O . ILE B 1 220 ? -6.285 41.188 30.641 1 90.25 220 ILE B O 1
ATOM 6131 N N . ASP B 1 221 ? -4.629 41.781 29.344 1 85.88 221 ASP B N 1
ATOM 6132 C CA . ASP B 1 221 ? -5.477 42.438 28.359 1 85.88 221 ASP B CA 1
ATOM 6133 C C . ASP B 1 221 ? -5.879 41.469 27.25 1 85.88 221 ASP B C 1
ATOM 6135 O O . ASP B 1 221 ? -6.055 41.875 26.094 1 85.88 221 ASP B O 1
ATOM 6139 N N . TRP B 1 222 ? -5.996 40.25 27.594 1 87.88 222 TRP B N 1
ATOM 6140 C CA . TRP B 1 222 ? -6.457 39.281 26.594 1 87.88 222 TRP B CA 1
ATOM 6141 C C . TRP B 1 222 ? -7.875 39.625 26.141 1 87.88 222 TRP B C 1
ATOM 6143 O O . TRP B 1 222 ? -8.805 39.625 26.938 1 87.88 222 TRP B O 1
ATOM 6153 N N . ARG B 1 223 ? -8.07 39.875 24.938 1 77.5 223 ARG B N 1
ATOM 6154 C CA . ARG B 1 223 ? -9.32 40.375 24.391 1 77.5 223 ARG B CA 1
ATOM 6155 C C . ARG B 1 223 ? -10.445 39.375 24.562 1 77.5 223 ARG B C 1
ATOM 6157 O O . ARG B 1 223 ? -11.609 39.75 24.719 1 77.5 223 ARG B O 1
ATOM 6164 N N . TYR B 1 224 ? -10.109 38.094 24.656 1 78.88 224 TYR B N 1
ATOM 6165 C CA . TYR B 1 224 ? -11.133 37.062 24.672 1 78.88 224 TYR B CA 1
ATOM 6166 C C . TYR B 1 224 ? -11.719 36.906 26.062 1 78.88 224 TYR B C 1
ATOM 6168 O O . TYR B 1 224 ? -12.859 36.438 26.219 1 78.88 224 TYR B O 1
ATOM 6176 N N . SER B 1 225 ? -10.883 37.25 27.016 1 77.94 225 SER B N 1
ATOM 6177 C CA . SER B 1 225 ? -11.352 37.125 28.406 1 77.94 225 SER B CA 1
ATOM 6178 C C . SER B 1 225 ? -10.945 38.375 29.219 1 77.94 225 SER B C 1
ATOM 6180 O O . SER B 1 225 ? -9.758 38.688 29.297 1 77.94 225 SER B O 1
ATOM 6182 N N . LYS B 1 226 ? -11.836 38.875 29.812 1 81 226 LYS B N 1
ATOM 6183 C CA . LYS B 1 226 ? -11.57 40.062 30.625 1 81 226 LYS B CA 1
ATOM 6184 C C . LYS B 1 226 ? -10.688 39.719 31.828 1 81 226 LYS B C 1
ATOM 6186 O O . LYS B 1 226 ? -10.031 40.594 32.406 1 81 226 LYS B O 1
ATOM 6191 N N . LYS B 1 227 ? -10.68 38.469 32.156 1 87.19 227 LYS B N 1
ATOM 6192 C CA . LYS B 1 227 ? -9.906 38.031 33.312 1 87.19 227 LYS B CA 1
ATOM 6193 C C . LYS B 1 227 ? -8.469 37.688 32.938 1 87.19 227 LYS B C 1
ATOM 6195 O O . LYS B 1 227 ? -7.648 37.344 33.781 1 87.19 227 LYS B O 1
ATOM 6200 N N . GLY B 1 228 ? -8.195 37.781 31.688 1 89.88 228 GLY B N 1
ATOM 6201 C CA . GLY B 1 228 ? -6.828 37.625 31.219 1 89.88 228 GLY B CA 1
ATOM 6202 C C . GLY B 1 228 ? -6.492 36.188 30.859 1 89.88 228 GLY B C 1
ATOM 6203 O O . GLY B 1 228 ? -7.316 35.281 31.031 1 89.88 228 GLY B O 1
ATOM 6204 N N . TRP B 1 229 ? -5.25 35.938 30.453 1 93.69 229 TRP B N 1
ATOM 6205 C CA . TRP B 1 229 ? -4.766 34.656 29.953 1 93.69 229 TRP B CA 1
ATOM 6206 C C . TRP B 1 229 ? -4.75 33.594 31.078 1 93.69 229 TRP B C 1
ATOM 6208 O O . TRP B 1 229 ? -5.164 32.469 30.859 1 93.69 229 TRP B O 1
ATOM 6218 N N . LYS B 1 230 ? -4.387 34.031 32.25 1 91.88 230 LYS B N 1
ATOM 6219 C CA . LYS B 1 230 ? -4.152 33.125 33.375 1 91.88 230 LYS B CA 1
ATOM 6220 C C . LYS B 1 230 ? -5.469 32.656 33.969 1 91.88 230 LYS B C 1
ATOM 6222 O O . LYS B 1 230 ? -5.48 31.719 34.812 1 91.88 230 LYS B O 1
ATOM 6227 N N . SER B 1 231 ? -6.523 33.25 33.531 1 89.75 231 SER B N 1
ATOM 6228 C CA . SER B 1 231 ? -7.82 32.781 34 1 89.75 231 SER B CA 1
ATOM 6229 C C . SER B 1 231 ? -8.188 31.422 33.406 1 89.75 231 SER B C 1
ATOM 6231 O O . SER B 1 231 ? -9.023 30.703 33.969 1 89.75 231 SER B O 1
ATOM 6233 N N . VAL B 1 232 ? -7.543 31.078 32.375 1 91.06 232 VAL B N 1
ATOM 6234 C CA . VAL B 1 232 ? -7.887 29.828 31.703 1 91.06 232 VAL B CA 1
ATOM 6235 C C . VAL B 1 232 ? -6.648 28.938 31.594 1 91.06 232 VAL B C 1
ATOM 6237 O O . VAL B 1 232 ? -6.723 27.734 31.828 1 91.06 232 VAL B O 1
ATOM 6240 N N . PHE B 1 233 ? -5.531 29.578 31.297 1 95.06 233 PHE B N 1
ATOM 6241 C CA . PHE B 1 233 ? -4.34 28.797 30.984 1 95.06 233 PHE B CA 1
ATOM 6242 C C . PHE B 1 233 ? -3.23 29.078 31.984 1 95.06 233 PHE B C 1
ATOM 6244 O O . PHE B 1 233 ? -3.26 30.078 32.688 1 95.06 233 PHE B O 1
ATOM 6251 N N . GLN B 1 234 ? -2.301 28.172 32.031 1 96.25 234 GLN B N 1
ATOM 6252 C CA . GLN B 1 234 ? -1.09 28.375 32.812 1 96.25 234 GLN B CA 1
ATOM 6253 C C . GLN B 1 234 ? -0.212 29.469 32.188 1 96.25 234 GLN B C 1
ATOM 6255 O O . GLN B 1 234 ? -0.281 29.719 30.984 1 96.25 234 GLN B O 1
ATOM 6260 N N . PRO B 1 235 ? 0.58 30.125 33.062 1 95.94 235 PRO B N 1
ATOM 6261 C CA . PRO B 1 235 ? 1.539 31.062 32.469 1 95.94 235 PRO B CA 1
ATOM 6262 C C . PRO B 1 235 ? 2.48 30.406 31.484 1 95.94 235 PRO B C 1
ATOM 6264 O O . PRO B 1 235 ? 2.902 29.266 31.672 1 95.94 235 PRO B O 1
ATOM 6267 N N . ILE B 1 236 ? 2.863 31.172 30.453 1 97.56 236 ILE B N 1
ATOM 6268 C CA . ILE B 1 236 ? 3.688 30.594 29.391 1 97.56 236 ILE B CA 1
ATOM 6269 C C . ILE B 1 236 ? 5.156 30.641 29.797 1 97.56 236 ILE B C 1
ATOM 6271 O O . ILE B 1 236 ? 6.004 30 29.172 1 97.56 236 ILE B O 1
ATOM 6275 N N . SER B 1 237 ? 5.5 31.344 30.875 1 98.19 237 SER B N 1
ATOM 6276 C CA . SER B 1 237 ? 6.875 31.484 31.328 1 98.19 237 SER B CA 1
ATOM 6277 C C . SER B 1 237 ? 6.93 31.766 32.844 1 98.19 237 SER B C 1
ATOM 6279 O O . SER B 1 237 ? 5.949 32.219 33.406 1 98.19 237 SER B O 1
ATOM 6281 N N . ASN B 1 238 ? 8.086 31.422 33.438 1 97.19 238 ASN B N 1
ATOM 6282 C CA . ASN B 1 238 ? 8.312 31.812 34.812 1 97.19 238 ASN B CA 1
ATOM 6283 C C . ASN B 1 238 ? 8.742 33.281 34.906 1 97.19 238 ASN B C 1
ATOM 6285 O O . ASN B 1 238 ? 8.719 33.875 36 1 97.19 238 ASN B O 1
ATOM 6289 N N . CYS B 1 239 ? 9.07 33.906 33.812 1 97.75 239 CYS B N 1
ATOM 6290 C CA . CYS B 1 239 ? 9.375 35.312 33.75 1 97.75 239 CYS B CA 1
ATOM 6291 C C . CYS B 1 239 ? 8.102 36.125 33.531 1 97.75 239 CYS B C 1
ATOM 6293 O O . CYS B 1 239 ? 7.07 35.594 33.125 1 97.75 239 CYS B O 1
ATOM 6295 N N . SER B 1 240 ? 8.203 37.438 33.906 1 95.88 240 SER B N 1
ATOM 6296 C CA . SER B 1 240 ? 7.051 38.312 33.719 1 95.88 240 SER B CA 1
ATOM 6297 C C . SER B 1 240 ? 7.438 39.594 33 1 95.88 240 SER B C 1
ATOM 6299 O O . SER B 1 240 ? 8.555 40.094 33.156 1 95.88 240 SER B O 1
ATOM 6301 N N . TYR B 1 241 ? 6.496 40.031 32.188 1 96.81 241 TYR B N 1
ATOM 6302 C CA . TYR B 1 241 ? 6.715 41.281 31.5 1 96.81 241 TYR B CA 1
ATOM 6303 C C . TYR B 1 241 ? 6.918 42.438 32.469 1 96.81 241 TYR B C 1
ATOM 6305 O O . TYR B 1 241 ? 7.863 43.219 32.344 1 96.81 241 TYR B O 1
ATOM 6313 N N . GLU B 1 242 ? 6.121 42.562 33.5 1 96.06 242 GLU B N 1
ATOM 6314 C CA . GLU B 1 242 ? 6.113 43.656 34.438 1 96.06 242 GLU B CA 1
ATOM 6315 C C . GLU B 1 242 ? 7.422 43.719 35.219 1 96.06 242 GLU B C 1
ATOM 6317 O O . GLU B 1 242 ? 7.93 44.812 35.5 1 96.06 242 GLU B O 1
ATOM 6322 N N . LYS B 1 243 ? 7.961 42.625 35.5 1 96.19 243 LYS B N 1
ATOM 6323 C CA . LYS B 1 243 ? 9.141 42.594 36.375 1 96.19 243 LYS B CA 1
ATOM 6324 C C . LYS B 1 243 ? 10.422 42.562 35.531 1 96.19 243 LYS B C 1
ATOM 6326 O O . LYS B 1 243 ? 11.445 43.094 35.969 1 96.19 243 LYS B O 1
ATOM 6331 N N . HIS B 1 244 ? 10.359 41.969 34.375 1 96.88 244 HIS B N 1
ATOM 6332 C CA . HIS B 1 244 ? 11.625 41.625 33.75 1 96.88 244 HIS B CA 1
ATOM 6333 C C . HIS B 1 244 ? 11.781 42.312 32.375 1 96.88 244 HIS B C 1
ATOM 6335 O O . HIS B 1 244 ? 12.891 42.406 31.844 1 96.88 244 HIS B O 1
ATOM 6341 N N . ALA B 1 245 ? 10.695 42.781 31.766 1 95.94 245 ALA B N 1
ATOM 6342 C CA . ALA B 1 245 ? 10.805 43.281 30.406 1 95.94 245 ALA B CA 1
ATOM 6343 C C . ALA B 1 245 ? 10.336 44.719 30.312 1 95.94 245 ALA B C 1
ATOM 6345 O O . ALA B 1 245 ? 10.812 45.5 29.453 1 95.94 245 ALA B O 1
ATOM 6346 N N . LYS B 1 246 ? 9.453 45.25 31.125 1 94.94 246 LYS B N 1
ATOM 6347 C CA . LYS B 1 246 ? 8.75 46.531 31.031 1 94.94 246 LYS B CA 1
ATOM 6348 C C . LYS B 1 246 ? 9.734 47.688 30.953 1 94.94 246 LYS B C 1
ATOM 6350 O O . LYS B 1 246 ? 9.57 48.594 30.156 1 94.94 246 LYS B O 1
ATOM 6355 N N . ASP B 1 247 ? 10.781 47.688 31.734 1 93.06 247 ASP B N 1
ATOM 6356 C CA . ASP B 1 247 ? 11.672 48.844 31.875 1 93.06 247 ASP B CA 1
ATOM 6357 C C . ASP B 1 247 ? 12.93 48.656 31.016 1 93.06 247 ASP B C 1
ATOM 6359 O O . ASP B 1 247 ? 13.867 49.438 31.109 1 93.06 247 ASP B O 1
ATOM 6363 N N . LYS B 1 248 ? 12.922 47.656 30.219 1 94.25 248 LYS B N 1
ATOM 6364 C CA . LYS B 1 248 ? 14.07 47.438 29.344 1 94.25 248 LYS B CA 1
ATOM 6365 C C . LYS B 1 248 ? 13.852 48.031 27.969 1 94.25 248 LYS B C 1
ATOM 6367 O O . LYS B 1 248 ? 12.711 48.219 27.547 1 94.25 248 LYS B O 1
ATOM 6372 N N . PRO B 1 249 ? 15.016 48.375 27.266 1 93.12 249 PRO B N 1
ATOM 6373 C CA . PRO B 1 249 ? 14.867 48.906 25.922 1 93.12 249 PRO B CA 1
ATOM 6374 C C . PRO B 1 249 ? 14.125 47.938 24.984 1 93.12 249 PRO B C 1
ATOM 6376 O O . PRO B 1 249 ? 14.438 46.75 24.953 1 93.12 249 PRO B O 1
ATOM 6379 N N . SER B 1 250 ? 13.172 48.469 24.328 1 93.56 250 SER B N 1
ATOM 6380 C CA . SER B 1 250 ? 12.32 47.656 23.484 1 93.56 250 SER B CA 1
ATOM 6381 C C . SER B 1 250 ? 12.312 48.156 22.047 1 93.56 250 SER B C 1
ATOM 6383 O O . SER B 1 250 ? 12.375 49.375 21.828 1 93.56 250 SER B O 1
ATOM 6385 N N . VAL B 1 251 ? 12.344 47.25 21.109 1 92.12 251 VAL B N 1
ATOM 6386 C CA . VAL B 1 251 ? 12.219 47.594 19.688 1 92.12 251 VAL B CA 1
ATOM 6387 C C . VAL B 1 251 ? 11.117 46.719 19.062 1 92.12 251 VAL B C 1
ATOM 6389 O O . VAL B 1 251 ? 10.758 45.688 19.594 1 92.12 251 VAL B O 1
ATOM 6392 N N . THR B 1 252 ? 10.484 47.25 18 1 90.31 252 THR B N 1
ATOM 6393 C CA . THR B 1 252 ? 9.492 46.5 17.266 1 90.31 252 THR B CA 1
ATOM 6394 C C . THR B 1 252 ? 10.148 45.719 16.125 1 90.31 252 THR B C 1
ATOM 6396 O O . THR B 1 252 ? 10.992 46.25 15.398 1 90.31 252 THR B O 1
ATOM 6399 N N . TRP B 1 253 ? 9.773 44.5 15.984 1 87.88 253 TRP B N 1
ATOM 6400 C CA . TRP B 1 253 ? 10.344 43.688 14.93 1 87.88 253 TRP B CA 1
ATOM 6401 C C . TRP B 1 253 ? 10.062 44.281 13.555 1 87.88 253 TRP B C 1
ATOM 6403 O O . TRP B 1 253 ? 8.977 44.812 13.312 1 87.88 253 TRP B O 1
ATOM 6413 N N . SER B 1 254 ? 11.055 44.281 12.742 1 81.38 254 SER B N 1
ATOM 6414 C CA . SER B 1 254 ? 10.953 44.656 11.328 1 81.38 254 SER B CA 1
ATOM 6415 C C . SER B 1 254 ? 11.797 43.719 10.453 1 81.38 254 SER B C 1
ATOM 6417 O O . SER B 1 254 ? 12.953 43.438 10.781 1 81.38 254 SER B O 1
ATOM 6419 N N . GLY B 1 255 ? 11.172 43.25 9.438 1 75.88 255 GLY B N 1
ATOM 6420 C CA . GLY B 1 255 ? 11.891 42.375 8.531 1 75.88 255 GLY B CA 1
ATOM 6421 C C . GLY B 1 255 ? 13.125 43 7.93 1 75.88 255 GLY B C 1
ATOM 6422 O O . GLY B 1 255 ? 14.102 42.312 7.625 1 75.88 255 GLY B O 1
ATOM 6423 N N . VAL B 1 256 ? 13.109 44.219 7.836 1 70.31 256 VAL B N 1
ATOM 6424 C CA . VAL B 1 256 ? 14.219 44.969 7.234 1 70.31 256 VAL B CA 1
ATOM 6425 C C . VAL B 1 256 ? 15.328 45.156 8.258 1 70.31 256 VAL B C 1
ATOM 6427 O O . VAL B 1 256 ? 16.516 45.031 7.938 1 70.31 256 VAL B O 1
ATOM 6430 N N . ARG B 1 257 ? 14.945 45.375 9.477 1 75.69 257 ARG B N 1
ATOM 6431 C CA . ARG B 1 257 ? 15.914 45.656 10.531 1 75.69 257 ARG B CA 1
ATOM 6432 C C . ARG B 1 257 ? 16.516 44.344 11.055 1 75.69 257 ARG B C 1
ATOM 6434 O O . ARG B 1 257 ? 17.719 44.312 11.352 1 75.69 257 ARG B O 1
ATOM 6441 N N . GLY B 1 258 ? 15.75 43.312 11.07 1 76.19 258 GLY B N 1
ATOM 6442 C CA . GLY B 1 258 ? 16.156 42.031 11.672 1 76.19 258 GLY B CA 1
ATOM 6443 C C . GLY B 1 258 ? 16.406 42.156 13.164 1 76.19 258 GLY B C 1
ATOM 6444 O O . GLY B 1 258 ? 15.883 43.031 13.828 1 76.19 258 GLY B O 1
ATOM 6445 N N . ILE B 1 259 ? 17.047 41.125 13.734 1 81.44 259 ILE B N 1
ATOM 6446 C CA . ILE B 1 259 ? 17.359 41.062 15.156 1 81.44 259 ILE B CA 1
ATOM 6447 C C . ILE B 1 259 ? 18.828 41.438 15.375 1 81.44 259 ILE B C 1
ATOM 6449 O O . ILE B 1 259 ? 19.719 40.906 14.711 1 81.44 259 ILE B O 1
ATOM 6453 N N . ARG B 1 260 ? 19 42.406 16.234 1 82.81 260 ARG B N 1
ATOM 6454 C CA . ARG B 1 260 ? 20.359 42.844 16.578 1 82.81 260 ARG B CA 1
ATOM 6455 C C . ARG B 1 260 ? 20.766 42.312 17.938 1 82.81 260 ARG B C 1
ATOM 6457 O O . ARG B 1 260 ? 19.906 42.062 18.797 1 82.81 260 ARG B O 1
ATOM 6464 N N . ASN B 1 261 ? 22.016 42.188 18.125 1 80.75 261 ASN B N 1
ATOM 6465 C CA . ASN B 1 261 ? 22.562 41.594 19.344 1 80.75 261 ASN B CA 1
ATOM 6466 C C . ASN B 1 261 ? 22.188 42.406 20.578 1 80.75 261 ASN B C 1
ATOM 6468 O O . ASN B 1 261 ? 22.031 41.844 21.672 1 80.75 261 ASN B O 1
ATOM 6472 N N . ASN B 1 262 ? 21.969 43.625 20.375 1 86 262 ASN B N 1
ATOM 6473 C CA . ASN B 1 262 ? 21.734 44.5 21.531 1 86 262 ASN B CA 1
ATOM 6474 C C . ASN B 1 262 ? 20.25 44.625 21.844 1 86 262 ASN B C 1
ATOM 6476 O O . ASN B 1 262 ? 19.875 45.25 22.844 1 86 262 ASN B O 1
ATOM 6480 N N . ASP B 1 263 ? 19.516 44 21.047 1 90.06 263 ASP B N 1
ATOM 6481 C CA . ASP B 1 263 ? 18.078 44.062 21.312 1 90.06 263 ASP B CA 1
ATOM 6482 C C . ASP B 1 263 ? 17.719 43.188 22.5 1 90.06 263 ASP B C 1
ATOM 6484 O O . ASP B 1 263 ? 17.969 41.969 22.5 1 90.06 263 ASP B O 1
ATOM 6488 N N . ILE B 1 264 ? 17.172 43.812 23.516 1 93.5 264 ILE B N 1
ATOM 6489 C CA . ILE B 1 264 ? 16.812 43.031 24.719 1 93.5 264 ILE B CA 1
ATOM 6490 C C . ILE B 1 264 ? 15.367 42.594 24.625 1 93.5 264 ILE B C 1
ATOM 6492 O O . ILE B 1 264 ? 15.07 41.406 24.859 1 93.5 264 ILE B O 1
ATOM 6496 N N . VAL B 1 265 ? 14.5 43.531 24.344 1 96.5 265 VAL B N 1
ATOM 6497 C CA . VAL B 1 265 ? 13.078 43.219 24.203 1 96.5 265 VAL B CA 1
ATOM 6498 C C . VAL B 1 265 ? 12.625 43.562 22.781 1 96.5 265 VAL B C 1
ATOM 6500 O O . VAL B 1 265 ? 12.82 44.688 22.312 1 96.5 265 VAL B O 1
ATOM 6503 N N . ILE B 1 266 ? 12.078 42.594 22.125 1 95.12 266 ILE B N 1
ATOM 6504 C CA . ILE B 1 266 ? 11.555 42.812 20.781 1 95.12 266 ILE B CA 1
ATOM 6505 C C . ILE B 1 266 ? 10.047 42.562 20.781 1 95.12 266 ILE B C 1
ATOM 6507 O O . ILE B 1 266 ? 9.578 41.5 21.156 1 95.12 266 ILE B O 1
ATOM 6511 N N . ARG B 1 267 ? 9.297 43.531 20.344 1 94.19 267 ARG B N 1
ATOM 6512 C CA . ARG B 1 267 ? 7.844 43.406 20.234 1 94.19 267 ARG B CA 1
ATOM 6513 C C . ARG B 1 267 ? 7.43 42.812 18.891 1 94.19 267 ARG B C 1
ATOM 6515 O O . ARG B 1 267 ? 7.93 43.25 17.844 1 94.19 267 ARG B O 1
ATOM 6522 N N . ILE B 1 268 ? 6.512 41.875 18.969 1 92.56 268 ILE B N 1
ATOM 6523 C CA . ILE B 1 268 ? 6.078 41.188 17.766 1 92.56 268 ILE B CA 1
ATOM 6524 C C . ILE B 1 268 ? 4.832 41.875 17.203 1 92.56 268 ILE B C 1
ATOM 6526 O O . ILE B 1 268 ? 3.805 41.969 17.875 1 92.56 268 ILE B O 1
ATOM 6530 N N . PRO B 1 269 ? 4.871 42.281 15.984 1 86.25 269 PRO B N 1
ATOM 6531 C CA . PRO B 1 269 ? 3.648 42.812 15.359 1 86.25 269 PRO B CA 1
ATOM 6532 C C . PRO B 1 269 ? 2.701 41.688 14.93 1 86.25 269 PRO B C 1
ATOM 6534 O O . PRO B 1 269 ? 3.033 40.5 15.055 1 86.25 269 PRO B O 1
ATOM 6537 N N . ILE B 1 270 ? 1.471 42.094 14.508 1 81.44 270 ILE B N 1
ATOM 6538 C CA . ILE B 1 270 ? 0.558 41.125 13.93 1 81.44 270 ILE B CA 1
ATOM 6539 C C . ILE B 1 270 ? 1.159 40.531 12.641 1 81.44 270 ILE B C 1
ATOM 6541 O O . ILE B 1 270 ? 1.81 41.281 11.883 1 81.44 270 ILE B O 1
ATOM 6545 N N . ILE B 1 271 ? 0.935 39.344 12.453 1 79.75 271 ILE B N 1
ATOM 6546 C CA . ILE B 1 271 ? 1.592 38.625 11.375 1 79.75 271 ILE B CA 1
ATOM 6547 C C . ILE B 1 271 ? 1.291 39.281 10.039 1 79.75 271 ILE B C 1
ATOM 6549 O O . ILE B 1 271 ? 2.129 39.312 9.133 1 79.75 271 ILE B O 1
ATOM 6553 N N . ASP B 1 272 ? 0.178 39.906 9.867 1 77.88 272 ASP B N 1
ATOM 6554 C CA . ASP B 1 272 ? -0.247 40.531 8.617 1 77.88 272 ASP B CA 1
ATOM 6555 C C . ASP B 1 272 ? 0.607 41.75 8.289 1 77.88 272 ASP B C 1
ATOM 6557 O O . ASP B 1 272 ? 0.674 42.188 7.137 1 77.88 272 ASP B O 1
ATOM 6561 N N . TYR B 1 273 ? 1.357 42.281 9.289 1 76.12 273 TYR B N 1
ATOM 6562 C CA . TYR B 1 273 ? 2.096 43.5 9.117 1 76.12 273 TYR B CA 1
ATOM 6563 C C . TYR B 1 273 ? 3.59 43.25 8.984 1 76.12 273 TYR B C 1
ATOM 6565 O O . TYR B 1 273 ? 4.383 44.188 8.852 1 76.12 273 TYR B O 1
ATOM 6573 N N . ILE B 1 274 ? 3.818 42.031 9.016 1 79.31 274 ILE B N 1
ATOM 6574 C CA . ILE B 1 274 ? 5.238 41.719 8.953 1 79.31 274 ILE B CA 1
ATOM 6575 C C . ILE B 1 274 ? 5.656 41.5 7.5 1 79.31 274 ILE B C 1
ATOM 6577 O O . ILE B 1 274 ? 5.094 40.656 6.805 1 79.31 274 ILE B O 1
ATOM 6581 N N . SER B 1 275 ? 6.574 42.406 6.992 1 79.88 275 SER B N 1
ATOM 6582 C CA . SER B 1 275 ? 7.16 42.281 5.66 1 79.88 275 SER B CA 1
ATOM 6583 C C . SER B 1 275 ? 8.609 42.75 5.652 1 79.88 275 SER B C 1
ATOM 6585 O O . SER B 1 275 ? 8.914 43.844 6.164 1 79.88 275 SER B O 1
ATOM 6587 N N . PRO B 1 276 ? 9.516 41.938 5.215 1 83.44 276 PRO B N 1
ATOM 6588 C CA . PRO B 1 276 ? 9.383 40.562 4.793 1 83.44 276 PRO B CA 1
ATOM 6589 C C . PRO B 1 276 ? 9.188 39.594 5.973 1 83.44 276 PRO B C 1
ATOM 6591 O O . PRO B 1 276 ? 9.617 39.875 7.09 1 83.44 276 PRO B O 1
ATOM 6594 N N . LYS B 1 277 ? 8.609 38.531 5.766 1 85.69 277 LYS B N 1
ATOM 6595 C CA . LYS B 1 277 ? 8.391 37.562 6.816 1 85.69 277 LYS B CA 1
ATOM 6596 C C . LYS B 1 277 ? 9.656 36.75 7.105 1 85.69 277 LYS B C 1
ATOM 6598 O O . LYS B 1 277 ? 10.406 36.406 6.184 1 85.69 277 LYS B O 1
ATOM 6603 N N . PRO B 1 278 ? 9.883 36.625 8.328 1 88.38 278 PRO B N 1
ATOM 6604 C CA . PRO B 1 278 ? 11.031 35.75 8.625 1 88.38 278 PRO B CA 1
ATOM 6605 C C . PRO B 1 278 ? 10.844 34.312 8.133 1 88.38 278 PRO B C 1
ATOM 6607 O O . PRO B 1 278 ? 9.711 33.844 8.016 1 88.38 278 PRO B O 1
ATOM 6610 N N . GLU B 1 279 ? 11.898 33.594 7.973 1 89.06 279 GLU B N 1
ATOM 6611 C CA . GLU B 1 279 ? 11.867 32.25 7.371 1 89.06 279 GLU B CA 1
ATOM 6612 C C . GLU B 1 279 ? 11.25 31.25 8.32 1 89.06 279 GLU B C 1
ATOM 6614 O O . GLU B 1 279 ? 10.727 30.219 7.887 1 89.06 279 GLU B O 1
ATOM 6619 N N . PHE B 1 280 ? 11.281 31.578 9.602 1 89.75 280 PHE B N 1
ATOM 6620 C CA . PHE B 1 280 ? 10.891 30.547 10.562 1 89.75 280 PHE B CA 1
ATOM 6621 C C . PHE B 1 280 ? 9.406 30.625 10.875 1 89.75 280 PHE B C 1
ATOM 6623 O O . PHE B 1 280 ? 8.891 29.844 11.672 1 89.75 280 PHE B O 1
ATOM 6630 N N . VAL B 1 281 ? 8.742 31.562 10.219 1 89.88 281 VAL B N 1
ATOM 6631 C CA . VAL B 1 281 ? 7.305 31.641 10.453 1 89.88 281 VAL B CA 1
ATOM 6632 C C . VAL B 1 281 ? 6.621 30.422 9.836 1 89.88 281 VAL B C 1
ATOM 6634 O O . VAL B 1 281 ? 7.184 29.766 8.953 1 89.88 281 VAL B O 1
ATOM 6637 N N . PRO B 1 282 ? 5.406 30.109 10.273 1 90.5 282 PRO B N 1
ATOM 6638 C CA . PRO B 1 282 ? 4.715 28.938 9.719 1 90.5 282 PRO B CA 1
ATOM 6639 C C . PRO B 1 282 ? 4.605 28.984 8.195 1 90.5 282 PRO B C 1
ATOM 6641 O O . PRO B 1 282 ? 4.492 30.062 7.617 1 90.5 282 PRO B O 1
ATOM 6644 N N . LEU B 1 283 ? 4.875 27.797 7.562 1 90.62 283 LEU B N 1
ATOM 6645 C CA . LEU B 1 283 ? 4.863 26.375 7.887 1 90.62 283 LEU B CA 1
ATOM 6646 C C . LEU B 1 283 ? 6.281 25.812 7.922 1 90.62 283 LEU B C 1
ATOM 6648 O O . LEU B 1 283 ? 6.543 24.734 7.391 1 90.62 283 LEU B O 1
ATOM 6652 N N . ALA B 1 284 ? 7.141 26.516 8.547 1 94.12 284 ALA B N 1
ATOM 6653 C CA . ALA B 1 284 ? 8.531 26.078 8.633 1 94.12 284 ALA B CA 1
ATOM 6654 C C . ALA B 1 284 ? 8.703 25.016 9.719 1 94.12 284 ALA B C 1
ATOM 6656 O O . ALA B 1 284 ? 8.07 25.094 10.773 1 94.12 284 ALA B O 1
ATOM 6657 N N . LEU B 1 285 ? 9.555 24.047 9.414 1 97 285 LEU B N 1
ATOM 6658 C CA . LEU B 1 285 ? 9.953 23.031 10.383 1 97 285 LEU B CA 1
ATOM 6659 C C . LEU B 1 285 ? 11.367 23.312 10.898 1 97 285 LEU B C 1
ATOM 6661 O O . LEU B 1 285 ? 12.242 23.734 10.141 1 97 285 LEU B O 1
ATOM 6665 N N . PRO B 1 286 ? 11.578 23.094 12.211 1 97.88 286 PRO B N 1
ATOM 6666 C CA . PRO B 1 286 ? 12.969 23.156 12.664 1 97.88 286 PRO B CA 1
ATOM 6667 C C . PRO B 1 286 ? 13.867 22.141 11.961 1 97.88 286 PRO B C 1
ATOM 6669 O O . PRO B 1 286 ? 13.594 20.938 12.016 1 97.88 286 PRO B O 1
ATOM 6672 N N . LYS B 1 287 ? 14.891 22.641 11.383 1 97.5 287 LYS B N 1
ATOM 6673 C CA . LYS B 1 287 ? 15.812 21.781 10.633 1 97.5 287 LYS B CA 1
ATOM 6674 C C . LYS B 1 287 ? 16.344 20.656 11.5 1 97.5 287 LYS B C 1
ATOM 6676 O O . LYS B 1 287 ? 16.531 19.531 11.023 1 97.5 287 LYS B O 1
ATOM 6681 N N . GLU B 1 288 ? 16.547 20.906 12.781 1 96.94 288 GLU B N 1
ATOM 6682 C CA . GLU B 1 288 ? 17.125 19.969 13.742 1 96.94 288 GLU B CA 1
ATOM 6683 C C . GLU B 1 288 ? 16.219 18.75 13.945 1 96.94 288 GLU B C 1
ATOM 6685 O O . GLU B 1 288 ? 16.688 17.688 14.352 1 96.94 288 GLU B O 1
ATOM 6690 N N . LEU B 1 289 ? 14.945 18.938 13.641 1 98 289 LEU B N 1
ATOM 6691 C CA . LEU B 1 289 ? 13.977 17.891 13.93 1 98 289 LEU B CA 1
ATOM 6692 C C . LEU B 1 289 ? 13.258 17.453 12.664 1 98 289 LEU B C 1
ATOM 6694 O O . LEU B 1 289 ? 12.477 16.5 12.68 1 98 289 LEU B O 1
ATOM 6698 N N . SER B 1 290 ? 13.539 18.078 11.57 1 97.06 290 SER B N 1
ATOM 6699 C CA . SER B 1 290 ? 12.719 17.969 10.375 1 97.06 290 SER B CA 1
ATOM 6700 C C . SER B 1 290 ? 12.734 16.547 9.828 1 97.06 290 SER B C 1
ATOM 6702 O O . SER B 1 290 ? 11.688 15.992 9.477 1 97.06 290 SER B O 1
ATOM 6704 N N . ASP B 1 291 ? 13.883 15.883 9.781 1 95.38 291 ASP B N 1
ATOM 6705 C CA . ASP B 1 291 ? 13.984 14.539 9.227 1 95.38 291 ASP B CA 1
ATOM 6706 C C . ASP B 1 291 ? 13.117 13.555 10.008 1 95.38 291 ASP B C 1
ATOM 6708 O O . ASP B 1 291 ? 12.383 12.758 9.422 1 95.38 291 ASP B O 1
ATOM 6712 N N . LYS B 1 292 ? 13.172 13.688 11.266 1 96.38 292 LYS B N 1
ATOM 6713 C CA . LYS B 1 292 ? 12.414 12.773 12.125 1 96.38 292 LYS B CA 1
ATOM 6714 C C . LYS B 1 292 ? 10.922 13.062 12.047 1 96.38 292 LYS B C 1
ATOM 6716 O O . LYS B 1 292 ? 10.109 12.141 12.016 1 96.38 292 LYS B O 1
ATOM 6721 N N . MET B 1 293 ? 10.562 14.328 12.039 1 97.62 293 MET B N 1
ATOM 6722 C CA . MET B 1 293 ? 9.156 14.703 11.945 1 97.62 293 MET B CA 1
ATOM 6723 C C . MET B 1 293 ? 8.555 14.227 10.633 1 97.62 293 MET B C 1
ATOM 6725 O O . MET B 1 293 ? 7.434 13.711 10.609 1 97.62 293 MET B O 1
ATOM 6729 N N . ILE B 1 294 ? 9.32 14.391 9.562 1 96.62 294 ILE B N 1
ATOM 6730 C CA . ILE B 1 294 ? 8.844 14 8.234 1 96.62 294 ILE B CA 1
ATOM 6731 C C . ILE B 1 294 ? 8.742 12.477 8.148 1 96.62 294 ILE B C 1
ATOM 6733 O O . ILE B 1 294 ? 7.824 11.953 7.523 1 96.62 294 ILE B O 1
ATOM 6737 N N . GLU B 1 295 ? 9.641 11.82 8.773 1 95.31 295 GLU B N 1
ATOM 6738 C CA . GLU B 1 295 ? 9.609 10.367 8.805 1 95.31 295 GLU B CA 1
ATOM 6739 C C . GLU B 1 295 ? 8.367 9.859 9.539 1 95.31 295 GLU B C 1
ATOM 6741 O O . GLU B 1 295 ? 7.715 8.914 9.094 1 95.31 295 GLU B O 1
ATOM 6746 N N . LEU B 1 296 ? 7.922 10.508 10.617 1 96.5 296 LEU B N 1
ATOM 6747 C CA . LEU B 1 296 ? 6.969 9.93 11.555 1 96.5 296 LEU B CA 1
ATOM 6748 C C . LEU B 1 296 ? 5.562 10.461 11.305 1 96.5 296 LEU B C 1
ATOM 6750 O O . LEU B 1 296 ? 4.582 9.891 11.773 1 96.5 296 LEU B O 1
ATOM 6754 N N . HIS B 1 297 ? 5.543 11.531 10.57 1 97.31 297 HIS B N 1
ATOM 6755 C CA . HIS B 1 297 ? 4.238 12.188 10.547 1 97.31 297 HIS B CA 1
ATOM 6756 C C . HIS B 1 297 ? 3.863 12.602 9.125 1 97.31 297 HIS B C 1
ATOM 6758 O O . HIS B 1 297 ? 4.715 13.062 8.367 1 97.31 297 HIS B O 1
ATOM 6764 N N . SER B 1 298 ? 2.625 12.469 8.758 1 96.06 298 SER B N 1
ATOM 6765 C CA . SER B 1 298 ? 2.137 12.781 7.422 1 96.06 298 SER B CA 1
ATOM 6766 C C . SER B 1 298 ? 1.987 14.281 7.227 1 96.06 298 SER B C 1
ATOM 6768 O O . SER B 1 298 ? 2.041 14.773 6.094 1 96.06 298 SER B O 1
ATOM 6770 N N . PHE B 1 299 ? 1.771 15.023 8.312 1 96.25 299 PHE B N 1
ATOM 6771 C CA . PHE B 1 299 ? 1.719 16.484 8.273 1 96.25 299 PHE B CA 1
ATOM 6772 C C . PHE B 1 299 ? 2.535 17.078 9.414 1 96.25 299 PHE B C 1
ATOM 6774 O O . PHE B 1 299 ? 1.978 17.688 10.336 1 96.25 299 PHE B O 1
ATOM 6781 N N . PRO B 1 300 ? 3.795 17.078 9.242 1 97.75 300 PRO B N 1
ATOM 6782 C CA . PRO B 1 300 ? 4.691 17.484 10.328 1 97.75 300 PRO B CA 1
ATOM 6783 C C . PRO B 1 300 ? 4.52 18.938 10.727 1 97.75 300 PRO B C 1
ATOM 6785 O O . PRO B 1 300 ? 4.746 19.297 11.891 1 97.75 300 PRO B O 1
ATOM 6788 N N . THR B 1 301 ? 4.094 19.812 9.836 1 97.06 301 THR B N 1
ATOM 6789 C CA . THR B 1 301 ? 3.924 21.219 10.18 1 97.06 301 THR B CA 1
ATOM 6790 C C . THR B 1 301 ? 2.754 21.406 11.148 1 97.06 301 THR B C 1
ATOM 6792 O O . THR B 1 301 ? 2.838 22.188 12.086 1 97.06 301 THR B O 1
ATOM 6795 N N . ALA B 1 302 ? 1.676 20.688 10.828 1 97 302 ALA B N 1
ATOM 6796 C CA . ALA B 1 302 ? 0.549 20.719 11.758 1 97 302 ALA B CA 1
ATOM 6797 C C . ALA B 1 302 ? 0.936 20.125 13.109 1 97 302 ALA B C 1
ATOM 6799 O O . ALA B 1 302 ? 0.507 20.625 14.156 1 97 302 ALA B O 1
ATOM 6800 N N . TYR B 1 303 ? 1.704 19.078 13.094 1 98.25 303 TYR B N 1
ATOM 6801 C CA . TYR B 1 303 ? 2.201 18.438 14.312 1 98.25 303 TYR B CA 1
ATOM 6802 C C . TYR B 1 303 ? 3.037 19.422 15.133 1 98.25 303 TYR B C 1
ATOM 6804 O O . TYR B 1 303 ? 2.855 19.531 16.344 1 98.25 303 TYR B O 1
ATOM 6812 N N . PHE B 1 304 ? 3.893 20.156 14.492 1 98.44 304 PHE B N 1
ATOM 6813 C CA . PHE B 1 304 ? 4.754 21.094 15.188 1 98.44 304 PHE B CA 1
ATOM 6814 C C . PHE B 1 304 ? 3.938 22.25 15.773 1 98.44 304 PHE B C 1
ATOM 6816 O O . PHE B 1 304 ? 4.133 22.625 16.922 1 98.44 304 PHE B O 1
ATOM 6823 N N . THR B 1 305 ? 3.059 22.797 14.953 1 98 305 THR B N 1
ATOM 6824 C CA . THR B 1 305 ? 2.174 23.844 15.453 1 98 305 THR B CA 1
ATOM 6825 C C . THR B 1 305 ? 1.351 23.328 16.641 1 98 305 THR B C 1
ATOM 6827 O O . THR B 1 305 ? 1.115 24.062 17.594 1 98 305 THR B O 1
ATOM 6830 N N . GLY B 1 306 ? 0.925 22.078 16.469 1 97.94 306 GLY B N 1
ATOM 6831 C CA . GLY B 1 306 ? 0.202 21.453 17.578 1 97.94 306 GLY B CA 1
ATOM 6832 C C . GLY B 1 306 ? 1.009 21.391 18.859 1 97.94 306 GLY B C 1
ATOM 6833 O O . GLY B 1 306 ? 0.464 21.547 19.953 1 97.94 306 GLY B O 1
ATOM 6834 N N . GLN B 1 307 ? 2.26 21.125 18.766 1 98.44 307 GLN B N 1
ATOM 6835 C CA . GLN B 1 307 ? 3.137 21.094 19.922 1 98.44 307 GLN B CA 1
ATOM 6836 C C . GLN B 1 307 ? 3.182 22.453 20.609 1 98.44 307 GLN B C 1
ATOM 6838 O O . GLN B 1 307 ? 3.135 22.547 21.844 1 98.44 307 GLN B O 1
ATOM 6843 N N . ILE B 1 308 ? 3.275 23.469 19.828 1 98.38 308 ILE B N 1
ATOM 6844 C CA . ILE B 1 308 ? 3.324 24.844 20.344 1 98.38 308 ILE B CA 1
ATOM 6845 C C . ILE B 1 308 ? 2.018 25.172 21.062 1 98.38 308 ILE B C 1
ATOM 6847 O O . ILE B 1 308 ? 2.031 25.656 22.203 1 98.38 308 ILE B O 1
ATOM 6851 N N . LEU B 1 309 ? 0.968 24.875 20.422 1 97.94 309 LEU B N 1
ATOM 6852 C CA . LEU B 1 309 ? -0.344 25.156 20.984 1 97.94 309 LEU B CA 1
ATOM 6853 C C . LEU B 1 309 ? -0.574 24.359 22.266 1 97.94 309 LEU B C 1
ATOM 6855 O O . LEU B 1 309 ? -1.163 24.859 23.219 1 97.94 309 LEU B O 1
ATOM 6859 N N . SER B 1 310 ? -0.165 23.141 22.203 1 97.62 310 SER B N 1
ATOM 6860 C CA . SER B 1 310 ? -0.313 22.281 23.375 1 97.62 310 SER B CA 1
ATOM 6861 C C . SER B 1 310 ? 0.398 22.875 24.578 1 97.62 310 SER B C 1
ATOM 6863 O O . SER B 1 310 ? -0.109 22.812 25.703 1 97.62 310 SER B O 1
ATOM 6865 N N . TYR B 1 311 ? 1.529 23.422 24.391 1 98.31 311 TYR B N 1
ATOM 6866 C CA . TYR B 1 311 ? 2.25 24.078 25.469 1 98.31 311 TYR B CA 1
ATOM 6867 C C . TYR B 1 311 ? 1.515 25.328 25.938 1 98.31 311 TYR B C 1
ATOM 6869 O O . TYR B 1 311 ? 1.346 25.547 27.141 1 98.31 311 TYR B O 1
ATOM 6877 N N . ALA B 1 312 ? 1.13 26.125 24.984 1 97.62 312 ALA B N 1
ATOM 6878 C CA . ALA B 1 312 ? 0.516 27.422 25.281 1 97.62 312 ALA B CA 1
ATOM 6879 C C . ALA B 1 312 ? -0.815 27.234 26 1 97.62 312 ALA B C 1
ATOM 6881 O O . ALA B 1 312 ? -1.194 28.062 26.828 1 97.62 312 ALA B O 1
ATOM 6882 N N . MET B 1 313 ? -1.474 26.172 25.719 1 96.5 313 MET B N 1
ATOM 6883 C CA . MET B 1 313 ? -2.844 26 26.188 1 96.5 313 MET B CA 1
ATOM 6884 C C . MET B 1 313 ? -2.895 25.047 27.375 1 96.5 313 MET B C 1
ATOM 6886 O O . MET B 1 313 ? -3.893 24.359 27.594 1 96.5 313 MET B O 1
ATOM 6890 N N . ARG B 1 314 ? -1.841 24.922 28.094 1 96.38 314 ARG B N 1
ATOM 6891 C CA . ARG B 1 314 ? -1.899 24.141 29.328 1 96.38 314 ARG B CA 1
ATOM 6892 C C . ARG B 1 314 ? -2.922 24.734 30.297 1 96.38 314 ARG B C 1
ATOM 6894 O O . ARG B 1 314 ? -2.832 25.906 30.656 1 96.38 314 ARG B O 1
ATOM 6901 N N . HIS B 1 315 ? -3.799 23.984 30.656 1 93.5 315 HIS B N 1
ATOM 6902 C CA . HIS B 1 315 ? -4.898 24.438 31.5 1 93.5 315 HIS B CA 1
ATOM 6903 C C . HIS B 1 315 ? -4.41 24.797 32.906 1 93.5 315 HIS B C 1
ATOM 6905 O O . HIS B 1 315 ? -3.523 24.141 33.438 1 93.5 315 HIS B O 1
ATOM 6911 N N . ASN B 1 316 ? -4.984 25.828 33.406 1 92.69 316 ASN B N 1
ATOM 6912 C CA . ASN B 1 316 ? -4.82 26 34.844 1 92.69 316 ASN B CA 1
ATOM 6913 C C . ASN B 1 316 ? -5.723 25.062 35.625 1 92.69 316 ASN B C 1
ATOM 6915 O O . ASN B 1 316 ? -6.527 24.328 35.031 1 92.69 316 ASN B O 1
ATOM 6919 N N . ASP B 1 317 ? -5.613 25.016 36.875 1 93.25 317 ASP B N 1
ATOM 6920 C CA . ASP B 1 317 ? -6.301 24.031 37.688 1 93.25 317 ASP B CA 1
ATOM 6921 C C . ASP B 1 317 ? -7.816 24.234 37.656 1 93.25 317 ASP B C 1
ATOM 6923 O O . ASP B 1 317 ? -8.57 23.266 37.562 1 93.25 317 ASP B O 1
ATOM 6927 N N . GLU B 1 318 ? -8.195 25.438 37.688 1 89.81 318 GLU B N 1
ATOM 6928 C CA . GLU B 1 318 ? -9.625 25.75 37.719 1 89.81 318 GLU B CA 1
ATOM 6929 C C . GLU B 1 318 ? -10.297 25.328 36.406 1 89.81 318 GLU B C 1
ATOM 6931 O O . GLU B 1 318 ? -11.336 24.672 36.438 1 89.81 318 GLU B O 1
ATOM 6936 N N . TYR B 1 319 ? -9.75 25.703 35.344 1 89.56 319 TYR B N 1
ATOM 6937 C CA . TYR B 1 319 ? -10.32 25.375 34.031 1 89.56 319 TYR B CA 1
ATOM 6938 C C . TYR B 1 319 ? -10.258 23.859 33.781 1 89.56 319 TYR B C 1
ATOM 6940 O O . TYR B 1 319 ? -11.164 23.297 33.188 1 89.56 319 TYR B O 1
ATOM 6948 N N . GLU B 1 320 ? -9.211 23.203 34.219 1 91.19 320 GLU B N 1
ATOM 6949 C CA . GLU B 1 320 ? -9.102 21.75 34.062 1 91.19 320 GLU B CA 1
ATOM 6950 C C . GLU B 1 320 ? -10.266 21.031 34.719 1 91.19 320 GLU B C 1
ATOM 6952 O O . GLU B 1 320 ? -10.789 20.062 34.188 1 91.19 320 GLU B O 1
ATOM 6957 N N . LYS B 1 321 ? -10.656 21.5 35.844 1 89.12 321 LYS B N 1
ATOM 6958 C CA . LYS B 1 321 ? -11.797 20.906 36.531 1 89.12 321 LYS B CA 1
ATOM 6959 C C . LYS B 1 321 ? -13.086 21.094 35.75 1 89.12 321 LYS B C 1
ATOM 6961 O O . LYS B 1 321 ? -13.875 20.156 35.625 1 89.12 321 LYS B O 1
ATOM 6966 N N . GLU B 1 322 ? -13.227 22.266 35.312 1 83.31 322 GLU B N 1
ATOM 6967 C CA . GLU B 1 322 ? -14.422 22.547 34.531 1 83.31 322 GLU B CA 1
ATOM 6968 C C . GLU B 1 322 ? -14.43 21.734 33.219 1 83.31 322 GLU B C 1
ATOM 6970 O O . GLU B 1 322 ? -15.469 21.188 32.844 1 83.31 322 GLU B O 1
ATOM 6975 N N . PHE B 1 323 ? -13.312 21.719 32.625 1 83.94 323 PHE B N 1
ATOM 6976 C CA . PHE B 1 323 ? -13.156 21 31.375 1 83.94 323 PHE B CA 1
ATOM 6977 C C . PHE B 1 323 ? -13.438 19.516 31.562 1 83.94 323 PHE B C 1
ATOM 6979 O O . PHE B 1 323 ? -14.125 18.891 30.75 1 83.94 323 PHE B O 1
ATOM 6986 N N . SER B 1 324 ? -12.984 18.953 32.594 1 83.5 324 SER B N 1
ATOM 6987 C CA . SER B 1 324 ? -13.164 17.547 32.875 1 83.5 324 SER B CA 1
ATOM 6988 C C . SER B 1 324 ? -14.641 17.203 33.094 1 83.5 324 SER B C 1
ATOM 6990 O O . SER B 1 324 ? -15.102 16.125 32.719 1 83.5 324 SER B O 1
ATOM 6992 N N . LYS B 1 325 ? -15.328 18.062 33.688 1 81.12 325 LYS B N 1
ATOM 6993 C CA . LYS B 1 325 ? -16.75 17.875 33.906 1 81.12 325 LYS B CA 1
ATOM 6994 C C . LYS B 1 325 ? -17.516 17.828 32.594 1 81.12 325 LYS B C 1
ATOM 6996 O O . LYS B 1 325 ? -18.406 17 32.406 1 81.12 325 LYS B O 1
ATOM 7001 N N . TYR B 1 326 ? -17.109 18.672 31.781 1 73.69 326 TYR B N 1
ATOM 7002 C CA . TYR B 1 326 ? -17.766 18.75 30.484 1 73.69 326 TYR B CA 1
ATOM 7003 C C . TYR B 1 326 ? -17.484 17.5 29.656 1 73.69 326 TYR B C 1
ATOM 7005 O O . TYR B 1 326 ? -18.359 17 28.953 1 73.69 326 TYR B O 1
ATOM 7013 N N . THR B 1 327 ? -16.297 17 29.672 1 77.56 327 THR B N 1
ATOM 7014 C CA . THR B 1 327 ? -15.883 15.875 28.828 1 77.56 327 THR B CA 1
ATOM 7015 C C . THR B 1 327 ? -16.5 14.57 29.312 1 77.56 327 THR B C 1
ATOM 7017 O O . THR B 1 327 ? -16.609 13.609 28.562 1 77.56 327 THR B O 1
ATOM 7020 N N . LYS B 1 328 ? -16.922 14.555 30.5 1 76.62 328 LYS B N 1
ATOM 7021 C CA . LYS B 1 328 ? -17.547 13.352 31.062 1 76.62 328 LYS B CA 1
ATOM 7022 C C . LYS B 1 328 ? -18.953 13.148 30.484 1 76.62 328 LYS B C 1
ATOM 7024 O O . LYS B 1 328 ? -19.469 12.031 30.484 1 76.62 328 LYS B O 1
ATOM 7029 N N . GLU B 1 329 ? -19.453 14.148 29.984 1 74.19 329 GLU B N 1
ATOM 7030 C CA . GLU B 1 329 ? -20.812 14.078 29.453 1 74.19 329 GLU B CA 1
ATOM 7031 C C . GLU B 1 329 ? -20.828 13.414 28.078 1 74.19 329 GLU B C 1
ATOM 7033 O O . GLU B 1 329 ? -21.875 12.938 27.625 1 74.19 329 GLU B O 1
ATOM 7038 N N . VAL B 1 330 ? -19.812 13.453 27.391 1 73.94 330 VAL B N 1
ATOM 7039 C CA . VAL B 1 330 ? -19.672 12.797 26.094 1 73.94 330 VAL B CA 1
ATOM 7040 C C . VAL B 1 330 ? -18.875 11.508 26.25 1 73.94 330 VAL B C 1
ATOM 7042 O O . VAL B 1 330 ? -17.812 11.5 26.875 1 73.94 330 VAL B O 1
ATOM 7045 N N . PRO B 1 331 ? -19.391 10.445 25.781 1 76.62 331 PRO B N 1
ATOM 7046 C CA . PRO B 1 331 ? -18.688 9.172 25.953 1 76.62 331 PRO B CA 1
ATOM 7047 C C . PRO B 1 331 ? -17.5 9.031 25 1 76.62 331 PRO B C 1
ATOM 7049 O O . PRO B 1 331 ? -17.469 8.109 24.188 1 76.62 331 PRO B O 1
ATOM 7052 N N . PHE B 1 332 ? -16.484 9.727 25.188 1 73.88 332 PHE B N 1
ATOM 7053 C CA . PHE B 1 332 ? -15.32 9.734 24.297 1 73.88 332 PHE B CA 1
ATOM 7054 C C . PHE B 1 332 ? -14.539 8.43 24.422 1 73.88 332 PHE B C 1
ATOM 7056 O O . PHE B 1 332 ? -13.758 8.078 23.531 1 73.88 332 PHE B O 1
ATOM 7063 N N . THR B 1 333 ? -14.852 7.691 25.422 1 70.56 333 THR B N 1
ATOM 7064 C CA . THR B 1 333 ? -14.164 6.426 25.641 1 70.56 333 THR B CA 1
ATOM 7065 C C . THR B 1 333 ? -14.781 5.316 24.797 1 70.56 333 THR B C 1
ATOM 7067 O O . THR B 1 333 ? -14.18 4.262 24.609 1 70.56 333 THR B O 1
ATOM 7070 N N . LYS B 1 334 ? -15.898 5.602 24.391 1 79 334 LYS B N 1
ATOM 7071 C CA . LYS B 1 334 ? -16.562 4.613 23.547 1 79 334 LYS B CA 1
ATOM 7072 C C . LYS B 1 334 ? -16.281 4.891 22.062 1 79 334 LYS B C 1
ATOM 7074 O O . LYS B 1 334 ? -17.188 5.277 21.328 1 79 334 LYS B O 1
ATOM 7079 N N . SER B 1 335 ? -15.133 4.641 21.688 1 80.31 335 SER B N 1
ATOM 7080 C CA . SER B 1 335 ? -14.719 4.859 20.312 1 80.31 335 SER B CA 1
ATOM 7081 C C . SER B 1 335 ? -15.32 3.816 19.375 1 80.31 335 SER B C 1
ATOM 7083 O O . SER B 1 335 ? -15.664 2.713 19.797 1 80.31 335 SER B O 1
ATOM 7085 N N . PRO B 1 336 ? -15.688 4.223 18.094 1 87.38 336 PRO B N 1
ATOM 7086 C CA . PRO B 1 336 ? -15.242 5.438 17.406 1 87.38 336 PRO B CA 1
ATOM 7087 C C . PRO B 1 336 ? -16.266 6.566 17.484 1 87.38 336 PRO B C 1
ATOM 7089 O O . PRO B 1 336 ? -17.469 6.309 17.516 1 87.38 336 PRO B O 1
ATOM 7092 N N . ILE B 1 337 ? -15.805 7.789 17.516 1 86.75 337 ILE B N 1
ATOM 7093 C CA . ILE B 1 337 ? -16.625 8.992 17.484 1 86.75 337 ILE B CA 1
ATOM 7094 C C . ILE B 1 337 ? -16.062 9.977 16.469 1 86.75 337 ILE B C 1
ATOM 7096 O O . ILE B 1 337 ? -14.852 10.172 16.391 1 86.75 337 ILE B O 1
ATOM 7100 N N . VAL B 1 338 ? -16.953 10.5 15.633 1 90.38 338 VAL B N 1
ATOM 7101 C CA . VAL B 1 338 ? -16.547 11.516 14.672 1 90.38 338 VAL B CA 1
ATOM 7102 C C . VAL B 1 338 ? -16.891 12.906 15.211 1 90.38 338 VAL B C 1
ATOM 7104 O O . VAL B 1 338 ? -18.016 13.141 15.656 1 90.38 338 VAL B O 1
ATOM 7107 N N . GLY B 1 339 ? -15.922 13.789 15.344 1 89.5 339 GLY B N 1
ATOM 7108 C CA . GLY B 1 339 ? -16.172 15.188 15.672 1 89.5 339 GLY B CA 1
ATOM 7109 C C . GLY B 1 339 ? -16.391 16.047 14.445 1 89.5 339 GLY B C 1
ATOM 7110 O O . GLY B 1 339 ? -15.609 16 13.492 1 89.5 339 GLY B O 1
ATOM 7111 N N . ILE B 1 340 ? -17.5 16.781 14.391 1 90.12 340 ILE B N 1
ATOM 7112 C CA . ILE B 1 340 ? -17.797 17.641 13.25 1 90.12 340 ILE B CA 1
ATOM 7113 C C . ILE B 1 340 ? -18 19.078 13.734 1 90.12 340 ILE B C 1
ATOM 7115 O O . ILE B 1 340 ? -18.766 19.328 14.672 1 90.12 340 ILE B O 1
ATOM 7119 N N . HIS B 1 341 ? -17.266 19.969 13.195 1 87.62 341 HIS B N 1
ATOM 7120 C CA . HIS B 1 341 ? -17.484 21.406 13.422 1 87.62 341 HIS B CA 1
ATOM 7121 C C . HIS B 1 341 ? -18.219 22.047 12.258 1 87.62 341 HIS B C 1
ATOM 7123 O O . HIS B 1 341 ? -17.719 22.078 11.133 1 87.62 341 HIS B O 1
ATOM 7129 N N . ILE B 1 342 ? -19.422 22.484 12.516 1 85.81 342 ILE B N 1
ATOM 7130 C CA . ILE B 1 342 ? -20.25 23.109 11.484 1 85.81 342 ILE B CA 1
ATOM 7131 C C . ILE B 1 342 ? -20.328 24.625 11.734 1 85.81 342 ILE B C 1
ATOM 7133 O O . ILE B 1 342 ? -20.859 25.062 12.758 1 85.81 342 ILE B O 1
ATOM 7137 N N . ARG B 1 343 ? -19.812 25.312 10.781 1 77 343 ARG B N 1
ATOM 7138 C CA . ARG B 1 343 ? -19.812 26.766 10.875 1 77 343 ARG B CA 1
ATOM 7139 C C . ARG B 1 343 ? -21.078 27.359 10.281 1 77 343 ARG B C 1
ATOM 7141 O O . ARG B 1 343 ? -21.438 27.078 9.141 1 77 343 ARG B O 1
ATOM 7148 N N . ARG B 1 344 ? -21.922 28.094 11.102 1 74.38 344 ARG B N 1
ATOM 7149 C CA . ARG B 1 344 ? -23.094 28.812 10.617 1 74.38 344 ARG B CA 1
ATOM 7150 C C . ARG B 1 344 ? -23 30.297 10.93 1 74.38 344 ARG B C 1
ATOM 7152 O O . ARG B 1 344 ? -23.969 31.047 10.789 1 74.38 344 ARG B O 1
ATOM 7159 N N . THR B 1 345 ? -21.828 30.766 11.125 1 62.09 345 THR B N 1
ATOM 7160 C CA . THR B 1 345 ? -21.594 32.125 11.625 1 62.09 345 THR B CA 1
ATOM 7161 C C . THR B 1 345 ? -22.016 33.156 10.594 1 62.09 345 THR B C 1
ATOM 7163 O O . THR B 1 345 ? -22.344 32.812 9.461 1 62.09 345 THR B O 1
ATOM 7166 N N . ASP B 1 346 ? -22.016 34.281 11.141 1 56.22 346 ASP B N 1
ATOM 7167 C CA . ASP B 1 346 ? -22.312 35.5 10.383 1 56.22 346 ASP B CA 1
ATOM 7168 C C . ASP B 1 346 ? -21.375 35.625 9.188 1 56.22 346 ASP B C 1
ATOM 7170 O O . ASP B 1 346 ? -21.656 36.406 8.258 1 56.22 346 ASP B O 1
ATOM 7174 N N . LYS B 1 347 ? -20.297 34.812 9.188 1 58.56 347 LYS B N 1
ATOM 7175 C CA . LYS B 1 347 ? -19.328 34.969 8.109 1 58.56 347 LYS B CA 1
ATOM 7176 C C . LYS B 1 347 ? -19.719 34.125 6.895 1 58.56 347 LYS B C 1
ATOM 7178 O O . LYS B 1 347 ? -19.031 34.156 5.871 1 58.56 347 LYS B O 1
ATOM 7183 N N . ILE B 1 348 ? -20.766 33.438 7.074 1 64.88 348 ILE B N 1
ATOM 7184 C CA . ILE B 1 348 ? -21.234 32.688 5.922 1 64.88 348 ILE B CA 1
ATOM 7185 C C . ILE B 1 348 ? -21.703 33.625 4.824 1 64.88 348 ILE B C 1
ATOM 7187 O O . ILE B 1 348 ? -22.484 34.531 5.086 1 64.88 348 ILE B O 1
ATOM 7191 N N . GLY B 1 349 ? -21.172 33.438 3.67 1 57.59 349 GLY B N 1
ATOM 7192 C CA . GLY B 1 349 ? -21.484 34.312 2.539 1 57.59 349 GLY B CA 1
ATOM 7193 C C . GLY B 1 349 ? -20.422 35.344 2.266 1 57.59 349 GLY B C 1
ATOM 7194 O O . GLY B 1 349 ? -20.422 35.969 1.21 1 57.59 349 GLY B O 1
ATOM 7195 N N . THR B 1 350 ? -19.562 35.531 3.248 1 58.28 350 THR B N 1
ATOM 7196 C CA . THR B 1 350 ? -18.469 36.469 3.031 1 58.28 350 THR B CA 1
ATOM 7197 C C . THR B 1 350 ? -17.141 35.75 2.941 1 58.28 350 THR B C 1
ATOM 7199 O O . THR B 1 350 ? -16.656 35.438 1.846 1 58.28 350 THR B O 1
ATOM 7202 N N . GLU B 1 351 ? -16.719 35.281 4.121 1 58.5 351 GLU B N 1
ATOM 7203 C CA . GLU B 1 351 ? -15.391 34.656 4.203 1 58.5 351 GLU B CA 1
ATOM 7204 C C . GLU B 1 351 ? -15.484 33.125 4.102 1 58.5 351 GLU B C 1
ATOM 7206 O O . GLU B 1 351 ? -14.492 32.469 3.818 1 58.5 351 GLU B O 1
ATOM 7211 N N . ALA B 1 352 ? -16.703 32.719 4.324 1 68.12 352 ALA B N 1
ATOM 7212 C CA . ALA B 1 352 ? -16.859 31.281 4.297 1 68.12 352 ALA B CA 1
ATOM 7213 C C . ALA B 1 352 ? -18.078 30.875 3.455 1 68.12 352 ALA B C 1
ATOM 7215 O O . ALA B 1 352 ? -19.031 31.656 3.322 1 68.12 352 ALA B O 1
ATOM 7216 N N . SER B 1 353 ? -17.969 29.828 2.779 1 76.62 353 SER B N 1
ATOM 7217 C CA . SER B 1 353 ? -19.078 29.312 1.981 1 76.62 353 SER B CA 1
ATOM 7218 C C . SER B 1 353 ? -20 28.438 2.82 1 76.62 353 SER B C 1
ATOM 7220 O O . SER B 1 353 ? -19.562 27.797 3.785 1 76.62 353 SER B O 1
ATOM 7222 N N . PHE B 1 354 ? -21.25 28.547 2.537 1 79.44 354 PHE B N 1
ATOM 7223 C CA . PHE B 1 354 ? -22.219 27.656 3.166 1 79.44 354 PHE B CA 1
ATOM 7224 C C . PHE B 1 354 ? -22.031 26.219 2.693 1 79.44 354 PHE B C 1
ATOM 7226 O O . PHE B 1 354 ? -21.875 25.969 1.496 1 79.44 354 PHE B O 1
ATOM 7233 N N . HIS B 1 355 ? -21.953 25.344 3.648 1 85.62 355 HIS B N 1
ATOM 7234 C CA . HIS B 1 355 ? -21.891 23.906 3.357 1 85.62 355 HIS B CA 1
ATOM 7235 C C . HIS B 1 355 ? -23.047 23.156 4.023 1 85.62 355 HIS B C 1
ATOM 7237 O O . HIS B 1 355 ? -23.25 23.281 5.23 1 85.62 355 HIS B O 1
ATOM 7243 N N . ASP B 1 356 ? -23.719 22.469 3.252 1 89.12 356 ASP B N 1
ATOM 7244 C CA . ASP B 1 356 ? -24.859 21.703 3.756 1 89.12 356 ASP B CA 1
ATOM 7245 C C . ASP B 1 356 ? -24.406 20.578 4.688 1 89.12 356 ASP B C 1
ATOM 7247 O O . ASP B 1 356 ? -23.312 20.016 4.508 1 89.12 356 ASP B O 1
ATOM 7251 N N . ILE B 1 357 ? -25.266 20.219 5.668 1 91.12 357 ILE B N 1
ATOM 7252 C CA . ILE B 1 357 ? -24.938 19.203 6.664 1 91.12 357 ILE B CA 1
ATOM 7253 C C . ILE B 1 357 ? -24.656 17.875 5.973 1 91.12 357 ILE B C 1
ATOM 7255 O O . ILE B 1 357 ? -23.891 17.047 6.477 1 91.12 357 ILE B O 1
ATOM 7259 N N . THR B 1 358 ? -25.188 17.656 4.828 1 92.56 358 THR B N 1
ATOM 7260 C CA . THR B 1 358 ? -25.031 16.406 4.098 1 92.56 358 THR B CA 1
ATOM 7261 C C . THR B 1 358 ? -23.578 16.219 3.666 1 92.56 358 THR B C 1
ATOM 7263 O O . THR B 1 358 ? -23.094 15.086 3.613 1 92.56 358 THR B O 1
ATOM 7266 N N . GLU B 1 359 ? -22.891 17.266 3.396 1 91 359 GLU B N 1
ATOM 7267 C CA . GLU B 1 359 ? -21.5 17.188 2.986 1 91 359 GLU B CA 1
ATOM 7268 C C . GLU B 1 359 ? -20.625 16.609 4.102 1 91 359 GLU B C 1
ATOM 7270 O O . GLU B 1 359 ? -19.781 15.734 3.852 1 91 359 GLU B O 1
ATOM 7275 N N . TYR B 1 360 ? -20.922 17.078 5.281 1 91.81 360 TYR B N 1
ATOM 7276 C CA . TYR B 1 360 ? -20.188 16.578 6.434 1 91.81 360 TYR B CA 1
ATOM 7277 C C . TYR B 1 360 ? -20.516 15.117 6.711 1 91.81 360 TYR B C 1
ATOM 7279 O O . TYR B 1 360 ? -19.625 14.305 6.941 1 91.81 360 TYR B O 1
ATOM 7287 N N . MET B 1 361 ? -21.75 14.812 6.621 1 93.69 361 MET B N 1
ATOM 7288 C CA . MET B 1 361 ? -22.25 13.5 7.02 1 93.69 361 MET B CA 1
ATOM 7289 C C . MET B 1 361 ? -21.812 12.438 6.012 1 93.69 361 MET B C 1
ATOM 7291 O O . MET B 1 361 ? -21.609 11.281 6.379 1 93.69 361 MET B O 1
ATOM 7295 N N . ASN B 1 362 ? -21.656 12.836 4.762 1 91.19 362 ASN B N 1
ATOM 7296 C CA . ASN B 1 362 ? -21.156 11.898 3.764 1 91.19 362 ASN B CA 1
ATOM 7297 C C . ASN B 1 362 ? -19.766 11.383 4.137 1 91.19 362 ASN B C 1
ATOM 7299 O O . ASN B 1 362 ? -19.469 10.195 3.979 1 91.19 362 ASN B O 1
ATOM 7303 N N . HIS B 1 363 ? -18.984 12.242 4.625 1 91.5 363 HIS B N 1
ATOM 7304 C CA . HIS B 1 363 ? -17.641 11.844 5.043 1 91.5 363 HIS B CA 1
ATOM 7305 C C . HIS B 1 363 ? -17.688 11.016 6.324 1 91.5 363 HIS B C 1
ATOM 7307 O O . HIS B 1 363 ? -16.906 10.078 6.484 1 91.5 363 HIS B O 1
ATOM 7313 N N . ALA B 1 364 ? -18.562 11.398 7.219 1 93.31 364 ALA B N 1
ATOM 7314 C CA . ALA B 1 364 ? -18.734 10.617 8.438 1 93.31 364 ALA B CA 1
ATOM 7315 C C . ALA B 1 364 ? -19.141 9.18 8.125 1 93.31 364 ALA B C 1
ATOM 7317 O O . ALA B 1 364 ? -18.625 8.234 8.727 1 93.31 364 ALA B O 1
ATOM 7318 N N . GLU B 1 365 ? -20.016 9.07 7.188 1 93.62 365 GLU B N 1
ATOM 7319 C CA . GLU B 1 365 ? -20.484 7.746 6.793 1 93.62 365 GLU B CA 1
ATOM 7320 C C . GLU B 1 365 ? -19.344 6.895 6.254 1 93.62 365 GLU B C 1
ATOM 7322 O O . GLU B 1 365 ? -19.234 5.711 6.578 1 93.62 365 GLU B O 1
ATOM 7327 N N . ILE B 1 366 ? -18.547 7.488 5.426 1 91.38 366 ILE B N 1
ATOM 7328 C CA . ILE B 1 366 ? -17.406 6.777 4.852 1 91.38 366 ILE B CA 1
ATOM 7329 C C . ILE B 1 366 ? -16.469 6.32 5.965 1 91.38 366 ILE B C 1
ATOM 7331 O O . ILE B 1 366 ? -15.969 5.191 5.938 1 91.38 366 ILE B O 1
ATOM 7335 N N . PHE B 1 367 ? -16.266 7.156 6.949 1 92.69 367 PHE B N 1
ATOM 7336 C CA . PHE B 1 367 ? -15.422 6.816 8.086 1 92.69 367 PHE B CA 1
ATOM 7337 C C . PHE B 1 367 ? -15.961 5.594 8.82 1 92.69 367 PHE B C 1
ATOM 7339 O O . PHE B 1 367 ? -15.211 4.66 9.109 1 92.69 367 PHE B O 1
ATOM 7346 N N . PHE B 1 368 ? -17.219 5.617 9.109 1 93.69 368 PHE B N 1
ATOM 7347 C CA . PHE B 1 368 ? -17.812 4.52 9.859 1 93.69 368 PHE B CA 1
ATOM 7348 C C . PHE B 1 368 ? -17.812 3.234 9.047 1 93.69 368 PHE B C 1
ATOM 7350 O O . PHE B 1 368 ? -17.594 2.148 9.586 1 93.69 368 PHE B O 1
ATOM 7357 N N . ARG B 1 369 ? -18 3.363 7.781 1 92.44 369 ARG B N 1
ATOM 7358 C CA . ARG B 1 369 ? -17.922 2.189 6.914 1 92.44 369 ARG B CA 1
ATOM 7359 C C . ARG B 1 369 ? -16.516 1.601 6.906 1 92.44 369 ARG B C 1
ATOM 7361 O O . ARG B 1 369 ? -16.359 0.379 6.934 1 92.44 369 ARG B O 1
ATOM 7368 N N . GLU B 1 370 ? -15.555 2.445 6.793 1 92.88 370 GLU B N 1
ATOM 7369 C CA . GLU B 1 370 ? -14.172 1.98 6.863 1 92.88 370 GLU B CA 1
ATOM 7370 C C . GLU B 1 370 ? -13.898 1.257 8.18 1 92.88 370 GLU B C 1
ATOM 7372 O O . GLU B 1 370 ? -13.25 0.21 8.195 1 92.88 370 GLU B O 1
ATOM 7377 N N . LYS B 1 371 ? -14.375 1.859 9.234 1 92.31 371 LYS B N 1
ATOM 7378 C CA . LYS B 1 371 ? -14.156 1.267 10.555 1 92.31 371 LYS B CA 1
ATOM 7379 C C . LYS B 1 371 ? -14.836 -0.096 10.664 1 92.31 371 LYS B C 1
ATOM 7381 O O . LYS B 1 371 ? -14.305 -1.007 11.305 1 92.31 371 LYS B O 1
ATOM 7386 N N . GLU B 1 372 ? -15.969 -0.186 10.109 1 91.94 372 GLU B N 1
ATOM 7387 C CA . GLU B 1 372 ? -16.688 -1.461 10.117 1 91.94 372 GLU B CA 1
ATOM 7388 C C . GLU B 1 372 ? -15.891 -2.541 9.383 1 91.94 372 GLU B C 1
ATOM 7390 O O . GLU B 1 372 ? -15.844 -3.689 9.82 1 91.94 372 GLU B O 1
ATOM 7395 N N . ILE B 1 373 ? -15.281 -2.176 8.273 1 89 373 ILE B N 1
ATOM 7396 C CA . ILE B 1 373 ? -14.461 -3.111 7.516 1 89 373 ILE B CA 1
ATOM 7397 C C . ILE B 1 373 ? -13.219 -3.475 8.312 1 89 373 ILE B C 1
ATOM 7399 O O . ILE B 1 373 ? -12.852 -4.648 8.414 1 89 373 ILE B O 1
ATOM 7403 N N . GLU B 1 374 ? -12.648 -2.496 8.82 1 87.44 374 GLU B N 1
ATOM 7404 C CA . GLU B 1 374 ? -11.422 -2.691 9.594 1 87.44 374 GLU B CA 1
ATOM 7405 C C . GLU B 1 374 ? -11.664 -3.596 10.797 1 87.44 374 GLU B C 1
ATOM 7407 O O . GLU B 1 374 ? -10.852 -4.469 11.094 1 87.44 374 GLU B O 1
ATOM 7412 N N . MET B 1 375 ? -12.758 -3.385 11.453 1 86.06 375 MET B N 1
ATOM 7413 C CA . MET B 1 375 ? -13.055 -4.094 12.695 1 86.06 375 MET B CA 1
ATOM 7414 C C . MET B 1 375 ? -13.859 -5.359 12.422 1 86.06 375 MET B C 1
ATOM 7416 O O . MET B 1 375 ? -14.055 -6.18 13.32 1 86.06 375 MET B O 1
ATOM 7420 N N . ASP B 1 376 ? -14.281 -5.496 11.234 1 82.62 376 ASP B N 1
ATOM 7421 C CA . ASP B 1 376 ? -15.117 -6.621 10.836 1 82.62 376 ASP B CA 1
ATOM 7422 C C . ASP B 1 376 ? -16.344 -6.738 11.742 1 82.62 376 ASP B C 1
ATOM 7424 O O . ASP B 1 376 ? -16.641 -7.82 12.25 1 82.62 376 ASP B O 1
ATOM 7428 N N . ASN B 1 377 ? -16.875 -5.637 12.117 1 86.81 377 ASN B N 1
ATOM 7429 C CA . ASN B 1 377 ? -18.047 -5.551 12.992 1 86.81 377 ASN B CA 1
ATOM 7430 C C . ASN B 1 377 ? -18.828 -4.262 12.766 1 86.81 377 ASN B C 1
ATOM 7432 O O . ASN B 1 377 ? -18.281 -3.279 12.266 1 86.81 377 ASN B O 1
ATOM 7436 N N . LYS B 1 378 ? -20.031 -4.414 13.086 1 89 378 LYS B N 1
ATOM 7437 C CA . LYS B 1 378 ? -20.844 -3.195 13.023 1 89 378 LYS B CA 1
ATOM 7438 C C . LYS B 1 378 ? -20.406 -2.199 14.094 1 89 378 LYS B C 1
ATOM 7440 O O . LYS B 1 378 ? -20.094 -2.588 15.219 1 89 378 LYS B O 1
ATOM 7445 N N . VAL B 1 379 ? -20.406 -0.931 13.711 1 90.38 379 VAL B N 1
ATOM 7446 C CA . VAL B 1 379 ? -19.984 0.127 14.625 1 90.38 379 VAL B CA 1
ATOM 7447 C C . VAL B 1 379 ? -21.109 1.141 14.797 1 90.38 379 VAL B C 1
ATOM 7449 O O . VAL B 1 379 ? -21.797 1.505 13.828 1 90.38 379 VAL B O 1
ATOM 7452 N N . ASP B 1 380 ? -21.297 1.541 16.031 1 90.56 380 ASP B N 1
ATOM 7453 C CA . ASP B 1 380 ? -22.281 2.592 16.312 1 90.56 380 ASP B CA 1
ATOM 7454 C C . ASP B 1 380 ? -21.828 3.924 15.711 1 90.56 380 ASP B C 1
ATOM 7456 O O . ASP B 1 380 ? -20.672 4.309 15.844 1 90.56 380 ASP B O 1
ATOM 7460 N N . ARG B 1 381 ? -22.797 4.551 15.094 1 93.88 381 ARG B N 1
ATOM 7461 C CA . ARG B 1 381 ? -22.5 5.844 14.492 1 93.88 381 ARG B CA 1
ATOM 7462 C C . ARG B 1 381 ? -22.672 6.977 15.5 1 93.88 381 ARG B C 1
ATOM 7464 O O . ARG B 1 381 ? -23.781 7.496 15.664 1 93.88 381 ARG B O 1
ATOM 7471 N N . LYS B 1 382 ? -21.609 7.383 16.109 1 91.31 382 LYS B N 1
ATOM 7472 C CA . LYS B 1 382 ? -21.594 8.453 17.109 1 91.31 382 LYS B CA 1
ATOM 7473 C C . LYS B 1 382 ? -20.891 9.695 16.562 1 91.31 382 LYS B C 1
ATOM 7475 O O . LYS B 1 382 ? -19.781 9.602 16.031 1 91.31 382 LYS B O 1
ATOM 7480 N N . VAL B 1 383 ? -21.547 10.836 16.703 1 91.5 383 VAL B N 1
ATOM 7481 C CA . VAL B 1 383 ? -20.984 12.07 16.172 1 91.5 383 VAL B CA 1
ATOM 7482 C C . VAL B 1 383 ? -21.078 13.172 17.234 1 91.5 383 VAL B C 1
ATOM 7484 O O . VAL B 1 383 ? -22.109 13.352 17.859 1 91.5 383 VAL B O 1
ATOM 7487 N N . PHE B 1 384 ? -20 13.789 17.5 1 89.06 384 PHE B N 1
ATOM 7488 C CA . PHE B 1 384 ? -19.984 14.992 18.328 1 89.06 384 PHE B CA 1
ATOM 7489 C C . PHE B 1 384 ? -20.016 16.25 17.453 1 89.06 384 PHE B C 1
ATOM 7491 O O . PHE B 1 384 ? -19.203 16.406 16.562 1 89.06 384 PHE B O 1
ATOM 7498 N N . ILE B 1 385 ? -21 17.125 17.734 1 88.88 385 ILE B N 1
ATOM 7499 C CA . ILE B 1 385 ? -21.203 18.297 16.891 1 88.88 385 ILE B CA 1
ATOM 7500 C C . ILE B 1 385 ? -20.812 19.562 17.672 1 88.88 385 ILE B C 1
ATOM 7502 O O . ILE B 1 385 ? -21.297 19.781 18.781 1 88.88 385 ILE B O 1
ATOM 7506 N N . ALA B 1 386 ? -19.891 20.266 17.141 1 84 386 ALA B N 1
ATOM 7507 C CA . ALA B 1 386 ? -19.609 21.625 17.578 1 84 386 ALA B CA 1
ATOM 7508 C C . ALA B 1 386 ? -20.125 22.641 16.578 1 84 386 ALA B C 1
ATOM 7510 O O . ALA B 1 386 ? -19.75 22.625 15.406 1 84 386 ALA B O 1
ATOM 7511 N N . THR B 1 387 ? -21.094 23.422 16.953 1 84.12 387 THR B N 1
ATOM 7512 C CA . THR B 1 387 ? -21.703 24.406 16.062 1 84.12 387 THR B CA 1
ATOM 7513 C C . THR B 1 387 ? -22.125 25.641 16.844 1 84.12 387 THR B C 1
ATOM 7515 O O . THR B 1 387 ? -22.25 25.609 18.062 1 84.12 387 THR B O 1
ATOM 7518 N N . ASP B 1 388 ? -22.219 26.766 16.141 1 74.31 388 ASP B N 1
ATOM 7519 C CA . ASP B 1 388 ? -22.719 28 16.734 1 74.31 388 ASP B CA 1
ATOM 7520 C C . ASP B 1 388 ? -24.219 28.141 16.516 1 74.31 388 ASP B C 1
ATOM 7522 O O . ASP B 1 388 ? -24.828 29.125 16.969 1 74.31 388 ASP B O 1
ATOM 7526 N N . ASP B 1 389 ? -24.859 27.188 15.836 1 79.44 389 ASP B N 1
ATOM 7527 C CA . ASP B 1 389 ? -26.297 27.172 15.531 1 79.44 389 ASP B CA 1
ATOM 7528 C C . ASP B 1 389 ? -26.938 25.875 16.047 1 79.44 389 ASP B C 1
ATOM 7530 O O . ASP B 1 389 ? -26.766 24.812 15.445 1 79.44 389 ASP B O 1
ATOM 7534 N N . SER B 1 390 ? -27.781 26.031 17.031 1 76.81 390 SER B N 1
ATOM 7535 C CA . SER B 1 390 ? -28.359 24.859 17.688 1 76.81 390 SER B CA 1
ATOM 7536 C C . SER B 1 390 ? -29.359 24.156 16.781 1 76.81 390 SER B C 1
ATOM 7538 O O . SER B 1 390 ? -29.656 22.969 16.969 1 76.81 390 SER B O 1
ATOM 7540 N N . THR B 1 391 ? -29.844 24.812 15.844 1 83.62 391 THR B N 1
ATOM 7541 C CA . THR B 1 391 ? -30.812 24.188 14.945 1 83.62 391 THR B CA 1
ATOM 7542 C C . THR B 1 391 ? -30.156 23.094 14.117 1 83.62 391 THR B C 1
ATOM 7544 O O . THR B 1 391 ? -30.844 22.203 13.609 1 83.62 391 THR B O 1
ATOM 7547 N N . VAL B 1 392 ? -28.875 23.203 14.031 1 88.62 392 VAL B N 1
ATOM 7548 C CA . VAL B 1 392 ? -28.141 22.234 13.227 1 88.62 392 VAL B CA 1
ATOM 7549 C C . VAL B 1 392 ? -28.281 20.844 13.836 1 88.62 392 VAL B C 1
ATOM 7551 O O . VAL B 1 392 ? -28.484 19.859 13.117 1 88.62 392 VAL B O 1
ATOM 7554 N N . ILE B 1 393 ? -28.266 20.734 15.133 1 88.25 393 ILE B N 1
ATOM 7555 C CA . ILE B 1 393 ? -28.328 19.453 15.812 1 88.25 393 ILE B CA 1
ATOM 7556 C C . ILE B 1 393 ? -29.703 18.828 15.633 1 88.25 393 ILE B C 1
ATOM 7558 O O . ILE B 1 393 ? -29.828 17.625 15.383 1 88.25 393 ILE B O 1
ATOM 7562 N N . THR B 1 394 ? -30.688 19.672 15.758 1 89 394 THR B N 1
ATOM 7563 C CA . THR B 1 394 ? -32.062 19.188 15.57 1 89 394 THR B CA 1
ATOM 7564 C C . THR B 1 394 ? -32.25 18.688 14.148 1 89 394 THR B C 1
ATOM 7566 O O . THR B 1 394 ? -32.875 17.641 13.938 1 89 394 THR B O 1
ATOM 7569 N N . ASP B 1 395 ? -31.75 19.438 13.234 1 91.69 395 ASP B N 1
ATOM 7570 C CA . ASP B 1 395 ? -31.859 19.047 11.836 1 91.69 395 ASP B CA 1
ATOM 7571 C C . ASP B 1 395 ? -31.141 17.719 11.578 1 91.69 395 ASP B C 1
ATOM 7573 O O . ASP B 1 395 ? -31.641 16.875 10.836 1 91.69 395 ASP B O 1
ATOM 7577 N N . LEU B 1 396 ? -30.016 17.547 12.195 1 94 396 LEU B N 1
ATOM 7578 C CA . LEU B 1 396 ? -29.234 16.328 12.031 1 94 396 LEU B CA 1
ATOM 7579 C C . LEU B 1 396 ? -29.953 15.117 12.609 1 94 396 LEU B C 1
ATOM 7581 O O . LEU B 1 396 ? -30 14.055 11.992 1 94 396 LEU B O 1
ATOM 7585 N N . ARG B 1 397 ? -30.531 15.289 13.781 1 92.94 397 ARG B N 1
ATOM 7586 C CA . ARG B 1 397 ? -31.25 14.203 14.43 1 92.94 397 ARG B CA 1
ATOM 7587 C C . ARG B 1 397 ? -32.469 13.773 13.594 1 92.94 397 ARG B C 1
ATOM 7589 O O . ARG B 1 397 ? -32.781 12.586 13.539 1 92.94 397 ARG B O 1
ATOM 7596 N N . LYS B 1 398 ? -33 14.688 12.977 1 94.94 398 LYS B N 1
ATOM 7597 C CA . LYS B 1 398 ? -34.188 14.406 12.141 1 94.94 398 LYS B CA 1
ATOM 7598 C C . LYS B 1 398 ? -33.75 13.711 10.844 1 94.94 398 LYS B C 1
ATOM 7600 O O . LYS B 1 398 ? -34.406 12.742 10.422 1 94.94 398 LYS B O 1
ATOM 7605 N N . LYS B 1 399 ? -32.75 14.18 10.273 1 95.44 399 LYS B N 1
ATOM 7606 C CA . LYS B 1 399 ? -32.344 13.703 8.953 1 95.44 399 LYS B CA 1
ATOM 7607 C C . LYS B 1 399 ? -31.594 12.375 9.055 1 95.44 399 LYS B C 1
ATOM 7609 O O . LYS B 1 399 ? -31.641 11.562 8.125 1 95.44 399 LYS B O 1
ATOM 7614 N N . TYR B 1 400 ? -30.906 12.195 10.109 1 96.44 400 TYR B N 1
ATOM 7615 C CA . TYR B 1 400 ? -30.094 11 10.281 1 96.44 400 TYR B CA 1
ATOM 7616 C C . TYR B 1 400 ? -30.453 10.281 11.578 1 96.44 400 TYR B C 1
ATOM 7618 O O . TYR B 1 400 ? -29.641 10.203 12.5 1 96.44 400 TYR B O 1
ATOM 7626 N N . PRO B 1 401 ? -31.484 9.531 11.625 1 95 401 PRO B N 1
ATOM 7627 C CA . PRO B 1 401 ? -31.969 8.906 12.852 1 95 401 PRO B CA 1
ATOM 7628 C C . PRO B 1 401 ? -31.109 7.734 13.305 1 95 401 PRO B C 1
ATOM 7630 O O . PRO B 1 401 ? -31.156 7.344 14.477 1 95 401 PRO B O 1
ATOM 7633 N N . ASN B 1 402 ? -30.328 7.113 12.438 1 94.5 402 ASN B N 1
ATOM 7634 C CA . ASN B 1 402 ? -29.484 5.977 12.797 1 94.5 402 ASN B CA 1
ATOM 7635 C C . ASN B 1 402 ? -28.188 6.43 13.453 1 94.5 402 ASN B C 1
ATOM 7637 O O . ASN B 1 402 ? -27.359 5.602 13.859 1 94.5 402 ASN B O 1
ATOM 7641 N N . TYR B 1 403 ? -28 7.723 13.539 1 95.06 403 TYR B N 1
ATOM 7642 C CA . TYR B 1 403 ? -26.828 8.305 14.188 1 95.06 403 TYR B CA 1
ATOM 7643 C C . TYR B 1 403 ? -27.172 8.805 15.586 1 95.06 403 TYR B C 1
ATOM 7645 O O . TYR B 1 403 ? -28.312 9.156 15.859 1 95.06 403 TYR B O 1
ATOM 7653 N N . THR B 1 404 ? -26.234 8.742 16.484 1 92.44 404 THR B N 1
ATOM 7654 C CA . THR B 1 404 ? -26.328 9.406 17.781 1 92.44 404 THR B CA 1
ATOM 7655 C C . THR B 1 404 ? -25.5 10.68 17.797 1 92.44 404 THR B C 1
ATOM 7657 O O . THR B 1 404 ? -24.281 10.641 17.609 1 92.44 404 THR B O 1
ATOM 7660 N N . PHE B 1 405 ? -26.156 11.773 18.031 1 91.06 405 PHE B N 1
ATOM 7661 C CA . PHE B 1 405 ? -25.5 13.07 18 1 91.06 405 PHE B CA 1
ATOM 7662 C C . PHE B 1 405 ? -25.312 13.609 19.422 1 91.06 405 PHE B C 1
ATOM 7664 O O . PHE B 1 405 ? -26.266 13.625 20.203 1 91.06 405 PHE B O 1
ATOM 7671 N N . TYR B 1 406 ? -24.062 13.898 19.672 1 84.62 406 TYR B N 1
ATOM 7672 C CA . TYR B 1 406 ? -23.719 14.547 20.938 1 84.62 406 TYR B CA 1
ATOM 7673 C C . TYR B 1 406 ? -23.391 16.016 20.719 1 84.62 406 TYR B C 1
ATOM 7675 O O . TYR B 1 406 ? -22.766 16.375 19.719 1 84.62 406 TYR B O 1
ATOM 7683 N N . GLY B 1 407 ? -23.781 16.812 21.547 1 77.25 407 GLY B N 1
ATOM 7684 C CA . GLY B 1 407 ? -23.516 18.234 21.469 1 77.25 407 GLY B CA 1
ATOM 7685 C C . GLY B 1 407 ? -24.531 19.078 22.219 1 77.25 407 GLY B C 1
ATOM 7686 O O . GLY B 1 407 ? -25.641 18.625 22.484 1 77.25 407 GLY B O 1
ATOM 7687 N N . ASP B 1 408 ? -24.141 19.922 23.188 1 60.69 408 ASP B N 1
ATOM 7688 C CA . ASP B 1 408 ? -25.047 20.734 23.984 1 60.69 408 ASP B CA 1
ATOM 7689 C C . ASP B 1 408 ? -25.734 21.781 23.109 1 60.69 408 ASP B C 1
ATOM 7691 O O . ASP B 1 408 ? -25.078 22.547 22.406 1 60.69 408 ASP B O 1
ATOM 7695 N N . GLU B 1 409 ? -27 21.609 22.844 1 51.78 409 GLU B N 1
ATOM 7696 C CA . GLU B 1 409 ? -27.75 22.719 22.281 1 51.78 409 GLU B CA 1
ATOM 7697 C C . GLU B 1 409 ? -27.312 24.047 22.906 1 51.78 409 GLU B C 1
ATOM 7699 O O . GLU B 1 409 ? -27.328 25.094 22.25 1 51.78 409 GLU B O 1
ATOM 7704 N N . ASN B 1 410 ? -27 24.016 24.109 1 46.69 410 ASN B N 1
ATOM 7705 C CA . ASN B 1 410 ? -26.609 25.203 24.844 1 46.69 410 ASN B CA 1
ATOM 7706 C C . ASN B 1 410 ? -25.109 25.438 24.797 1 46.69 410 ASN B C 1
ATOM 7708 O O . ASN B 1 410 ? -24.625 26.547 25.047 1 46.69 410 ASN B O 1
ATOM 7712 N N . ILE B 1 411 ? -24.219 24.453 24.656 1 44.88 411 ILE B N 1
ATOM 7713 C CA . ILE B 1 411 ? -22.766 24.5 24.734 1 44.88 411 ILE B CA 1
ATOM 7714 C C . ILE B 1 411 ? -22.188 24.75 23.344 1 44.88 411 ILE B C 1
ATOM 7716 O O . ILE B 1 411 ? -20.969 24.656 23.141 1 44.88 411 ILE B O 1
ATOM 7720 N N . ALA B 1 412 ? -22.781 24.859 22.391 1 40.91 412 ALA B N 1
ATOM 7721 C CA . ALA B 1 412 ? -22.281 25.062 21.031 1 40.91 412 ALA B CA 1
ATOM 7722 C C . ALA B 1 412 ? -21.062 25.984 21.031 1 40.91 412 ALA B C 1
ATOM 7724 O O . ALA B 1 412 ? -20.156 25.812 20.219 1 40.91 412 ALA B O 1
ATOM 7725 N N . SER B 1 413 ? -20.984 26.953 21.859 1 40.06 413 SER B N 1
ATOM 7726 C CA . SER B 1 413 ? -19.969 27.984 21.688 1 40.06 413 SER B CA 1
ATOM 7727 C C . SER B 1 413 ? -18.609 27.531 22.172 1 40.06 413 SER B C 1
ATOM 7729 O O . SER B 1 413 ? -17.578 28.094 21.812 1 40.06 413 SER B O 1
ATOM 7731 N N . ASN B 1 414 ? -18.5 26.734 23.297 1 37.69 414 ASN B N 1
ATOM 7732 C CA . ASN B 1 414 ? -17.203 26.531 23.938 1 37.69 414 ASN B CA 1
ATOM 7733 C C . ASN B 1 414 ? -16.547 25.234 23.484 1 37.69 414 ASN B C 1
ATOM 7735 O O . ASN B 1 414 ? -15.672 24.703 24.172 1 37.69 414 ASN B O 1
ATOM 7739 N N . ALA B 1 415 ? -16.875 24.531 22.594 1 40.16 415 ALA B N 1
ATOM 7740 C CA . ALA B 1 415 ? -16.391 23.172 22.375 1 40.16 415 ALA B CA 1
ATOM 7741 C C . ALA B 1 415 ? -14.875 23.172 22.156 1 40.16 415 ALA B C 1
ATOM 7743 O O . ALA B 1 415 ? -14.406 23.469 21.047 1 40.16 415 ALA B O 1
ATOM 7744 N N . GLY B 1 416 ? -14.094 23.406 23.156 1 38.31 416 GLY B N 1
ATOM 7745 C CA . GLY B 1 416 ? -12.656 23.203 23.172 1 38.31 416 GLY B CA 1
ATOM 7746 C C . GLY B 1 416 ? -12.258 21.797 22.75 1 38.31 416 GLY B C 1
ATOM 7747 O O . GLY B 1 416 ? -12.859 20.812 23.188 1 38.31 416 GLY B O 1
ATOM 7748 N N . VAL B 1 417 ? -11.586 21.594 21.672 1 40.81 417 VAL B N 1
ATOM 7749 C CA . VAL B 1 417 ? -11.102 20.516 20.812 1 40.81 417 VAL B CA 1
ATOM 7750 C C . VAL B 1 417 ? -10.141 19.625 21.609 1 40.81 417 VAL B C 1
ATOM 7752 O O . VAL B 1 417 ? -9.508 18.719 21.031 1 40.81 417 VAL B O 1
ATOM 7755 N N . GLY B 1 418 ? -9.945 19.672 22.953 1 35.47 418 GLY B N 1
ATOM 7756 C CA . GLY B 1 418 ? -8.688 19.141 23.438 1 35.47 418 GLY B CA 1
ATOM 7757 C C . GLY B 1 418 ? -8.688 17.641 23.609 1 35.47 418 GLY B C 1
ATOM 7758 O O . GLY B 1 418 ? -7.73 17.062 24.141 1 35.47 418 GLY B O 1
ATOM 7759 N N . LYS B 1 419 ? -9.703 16.828 23.562 1 43 419 LYS B N 1
ATOM 7760 C CA . LYS B 1 419 ? -9.422 15.539 24.203 1 43 419 LYS B CA 1
ATOM 7761 C C . LYS B 1 419 ? -8.836 14.555 23.188 1 43 419 LYS B C 1
ATOM 7763 O O . LYS B 1 419 ? -8.93 14.766 21.984 1 43 419 LYS B O 1
ATOM 7768 N N . ARG B 1 420 ? -8.531 13.312 23.828 1 41.62 420 ARG B N 1
ATOM 7769 C CA . ARG B 1 420 ? -7.77 12.164 23.344 1 41.62 420 ARG B CA 1
ATOM 7770 C C . ARG B 1 420 ? -8.414 11.539 22.125 1 41.62 420 ARG B C 1
ATOM 7772 O O . ARG B 1 420 ? -9.594 11.188 22.141 1 41.62 420 ARG B O 1
ATOM 7779 N N . TYR B 1 421 ? -7.859 11.781 21.078 1 41.28 421 TYR B N 1
ATOM 7780 C CA . TYR B 1 421 ? -8.305 11.391 19.75 1 41.28 421 TYR B CA 1
ATOM 7781 C C . TYR B 1 421 ? -7.82 9.984 19.406 1 41.28 421 TYR B C 1
ATOM 7783 O O . TYR B 1 421 ? -6.859 9.82 18.656 1 41.28 421 TYR B O 1
ATOM 7791 N N . ASP B 1 422 ? -8.141 8.93 20.25 1 42.94 422 ASP B N 1
ATOM 7792 C CA . ASP B 1 422 ? -7.859 7.594 19.734 1 42.94 422 ASP B CA 1
ATOM 7793 C C . ASP B 1 422 ? -8.938 7.152 18.75 1 42.94 422 ASP B C 1
ATOM 7795 O O . ASP B 1 422 ? -10.109 7.066 19.094 1 42.94 422 ASP B O 1
ATOM 7799 N N . ASP B 1 423 ? -8.625 6.793 17.641 1 52.72 423 ASP B N 1
ATOM 7800 C CA . ASP B 1 423 ? -9.508 6.285 16.594 1 52.72 423 ASP B CA 1
ATOM 7801 C C . ASP B 1 423 ? -10.609 7.297 16.266 1 52.72 423 ASP B C 1
ATOM 7803 O O . ASP B 1 423 ? -11.789 6.941 16.203 1 52.72 423 ASP B O 1
ATOM 7807 N N . THR B 1 424 ? -10.273 8.477 16.328 1 70.62 424 THR B N 1
ATOM 7808 C CA . THR B 1 424 ? -11.203 9.562 16.094 1 70.62 424 THR B CA 1
ATOM 7809 C C . THR B 1 424 ? -10.836 10.32 14.812 1 70.62 424 THR B C 1
ATOM 7811 O O . THR B 1 424 ? -9.68 10.297 14.391 1 70.62 424 THR B O 1
ATOM 7814 N N . SER B 1 425 ? -11.969 10.633 14.148 1 72 425 SER B N 1
ATOM 7815 C CA . SER B 1 425 ? -11.812 11.508 12.992 1 72 425 SER B CA 1
ATOM 7816 C C . SER B 1 425 ? -12.484 12.852 13.219 1 72 425 SER B C 1
ATOM 7818 O O . SER B 1 425 ? -13.461 12.945 13.969 1 72 425 SER B O 1
ATOM 7820 N N . LEU B 1 426 ? -11.859 13.898 12.75 1 77.94 426 LEU B N 1
ATOM 7821 C CA . LEU B 1 426 ? -12.445 15.234 12.789 1 77.94 426 LEU B CA 1
ATOM 7822 C C . LEU B 1 426 ? -12.852 15.688 11.391 1 77.94 426 LEU B C 1
ATOM 7824 O O . LEU B 1 426 ? -12.141 15.422 10.414 1 77.94 426 LEU B O 1
ATOM 7828 N N . HIS B 1 427 ? -14 16.25 11.359 1 79.5 427 HIS B N 1
ATOM 7829 C CA . HIS B 1 427 ? -14.492 16.828 10.109 1 79.5 427 HIS B CA 1
ATOM 7830 C C . HIS B 1 427 ? -14.844 18.297 10.266 1 79.5 427 HIS B C 1
ATOM 7832 O O . HIS B 1 427 ? -15.391 18.703 11.297 1 79.5 427 HIS B O 1
ATOM 7838 N N . GLY B 1 428 ? -14.484 19.078 9.367 1 83.38 428 GLY B N 1
ATOM 7839 C CA . GLY B 1 428 ? -14.789 20.5 9.43 1 83.38 428 GLY B CA 1
ATOM 7840 C C . GLY B 1 428 ? -14.297 21.266 8.211 1 83.38 428 GLY B C 1
ATOM 7841 O O . GLY B 1 428 ? -14.328 20.75 7.094 1 83.38 428 GLY B O 1
ATOM 7842 N N . THR B 1 429 ? -14.125 22.547 8.383 1 78.44 429 THR B N 1
ATOM 7843 C CA . THR B 1 429 ? -13.609 23.438 7.34 1 78.44 429 THR B CA 1
ATOM 7844 C C . THR B 1 429 ? -12.289 24.062 7.77 1 78.44 429 THR B C 1
ATOM 7846 O O . THR B 1 429 ? -12.188 24.609 8.875 1 78.44 429 THR B O 1
ATOM 7849 N N . PHE B 1 430 ? -11.375 24.062 6.941 1 84.12 430 PHE B N 1
ATOM 7850 C CA . PHE B 1 430 ? -10.102 24.672 7.293 1 84.12 430 PHE B CA 1
ATOM 7851 C C . PHE B 1 430 ? -10.148 26.188 7.117 1 84.12 430 PHE B C 1
ATOM 7853 O O . PHE B 1 430 ? -9.219 26.891 7.512 1 84.12 430 PHE B O 1
ATOM 7860 N N . SER B 1 431 ? -11.227 26.688 6.625 1 80 431 SER B N 1
ATOM 7861 C CA . SER B 1 431 ? -11.438 28.125 6.664 1 80 431 SER B CA 1
ATOM 7862 C C . SER B 1 431 ? -11.727 28.609 8.086 1 80 431 SER B C 1
ATOM 7864 O O . SER B 1 431 ? -11.641 29.797 8.367 1 80 431 SER B O 1
ATOM 7866 N N . SER B 1 432 ? -12.047 27.672 8.883 1 82.56 432 SER B N 1
ATOM 7867 C CA . SER B 1 432 ? -12.266 27.953 10.297 1 82.56 432 SER B CA 1
ATOM 7868 C C . SER B 1 432 ? -10.977 27.797 11.094 1 82.56 432 SER B C 1
ATOM 7870 O O . SER B 1 432 ? -10.359 26.734 11.086 1 82.56 432 SER B O 1
ATOM 7872 N N . GLN B 1 433 ? -10.672 28.844 11.844 1 86.5 433 GLN B N 1
ATOM 7873 C CA . GLN B 1 433 ? -9.461 28.781 12.664 1 86.5 433 GLN B CA 1
ATOM 7874 C C . GLN B 1 433 ? -9.609 27.781 13.805 1 86.5 433 GLN B C 1
ATOM 7876 O O . GLN B 1 433 ? -8.641 27.125 14.195 1 86.5 433 GLN B O 1
ATOM 7881 N N . VAL B 1 434 ? -10.773 27.641 14.234 1 86.44 434 VAL B N 1
ATOM 7882 C CA . VAL B 1 434 ? -11.023 26.672 15.312 1 86.44 434 VAL B CA 1
ATOM 7883 C C . VAL B 1 434 ? -10.828 25.25 14.797 1 86.44 434 VAL B C 1
ATOM 7885 O O . VAL B 1 434 ? -10.273 24.406 15.492 1 86.44 434 VAL B O 1
ATOM 7888 N N . SER B 1 435 ? -11.258 24.984 13.609 1 89.38 435 SER B N 1
ATOM 7889 C CA . SER B 1 435 ? -11.086 23.672 13.008 1 89.38 435 SER B CA 1
ATOM 7890 C C . SER B 1 435 ? -9.609 23.359 12.797 1 89.38 435 SER B C 1
ATOM 7892 O O . SER B 1 435 ? -9.164 22.234 13.062 1 89.38 435 SER B O 1
ATOM 7894 N N . ARG B 1 436 ? -8.883 24.328 12.312 1 93.94 436 ARG B N 1
ATOM 7895 C CA . ARG B 1 436 ? -7.457 24.109 12.102 1 93.94 436 ARG B CA 1
ATOM 7896 C C . ARG B 1 436 ? -6.734 23.891 13.43 1 93.94 436 ARG B C 1
ATOM 7898 O O . ARG B 1 436 ? -5.852 23.031 13.523 1 93.94 436 ARG B O 1
ATOM 7905 N N . MET B 1 437 ? -7.141 24.656 14.438 1 93.44 437 MET B N 1
ATOM 7906 C CA . MET B 1 437 ? -6.566 24.484 15.766 1 93.44 437 MET B CA 1
ATOM 7907 C C . MET B 1 437 ? -6.844 23.078 16.297 1 93.44 437 MET B C 1
ATOM 7909 O O . MET B 1 437 ? -5.953 22.422 16.859 1 93.44 437 MET B O 1
ATOM 7913 N N . ALA B 1 438 ? -8.086 22.641 16.094 1 91.75 438 ALA B N 1
ATOM 7914 C CA . ALA B 1 438 ? -8.453 21.297 16.531 1 91.75 438 ALA B CA 1
ATOM 7915 C C . ALA B 1 438 ? -7.621 20.234 15.812 1 91.75 438 ALA B C 1
ATOM 7917 O O . ALA B 1 438 ? -7.184 19.266 16.422 1 91.75 438 ALA B O 1
ATOM 7918 N N . TYR B 1 439 ? -7.426 20.422 14.539 1 94.38 439 TYR B N 1
ATOM 7919 C CA . TYR B 1 439 ? -6.605 19.531 13.742 1 94.38 439 TYR B CA 1
ATOM 7920 C C . TYR B 1 439 ? -5.168 19.5 14.25 1 94.38 439 TYR B C 1
ATOM 7922 O O . TYR B 1 439 ? -4.566 18.438 14.383 1 94.38 439 TYR B O 1
ATOM 7930 N N . GLU B 1 440 ? -4.641 20.672 14.547 1 96.81 440 GLU B N 1
ATOM 7931 C CA . GLU B 1 440 ? -3.273 20.797 15.047 1 96.81 440 GLU B CA 1
ATOM 7932 C C . GLU B 1 440 ? -3.117 20.109 16.406 1 96.81 440 GLU B C 1
ATOM 7934 O O . GLU B 1 440 ? -2.178 19.344 16.609 1 96.81 440 GLU B O 1
ATOM 7939 N N . LEU B 1 441 ? -4.008 20.344 17.266 1 95.38 441 LEU B N 1
ATOM 7940 C CA . LEU B 1 441 ? -3.951 19.734 18.578 1 95.38 441 LEU B CA 1
ATOM 7941 C C . LEU B 1 441 ? -4.109 18.219 18.5 1 95.38 441 LEU B C 1
ATOM 7943 O O . LEU B 1 441 ? -3.49 17.484 19.266 1 95.38 441 LEU B O 1
ATOM 7947 N N . MET B 1 442 ? -4.926 17.781 17.578 1 94.44 442 MET B N 1
ATOM 7948 C CA . MET B 1 442 ? -5.137 16.359 17.359 1 94.44 442 MET B CA 1
ATOM 7949 C C . MET B 1 442 ? -3.818 15.648 17.047 1 94.44 442 MET B C 1
ATOM 7951 O O . MET B 1 442 ? -3.609 14.508 17.469 1 94.44 442 MET B O 1
ATOM 7955 N N . GLN B 1 443 ? -2.92 16.344 16.344 1 96.44 443 GLN B N 1
ATOM 7956 C CA . GLN B 1 443 ? -1.664 15.719 15.945 1 96.44 443 GLN B CA 1
ATOM 7957 C C . GLN B 1 443 ? -0.796 15.391 17.156 1 96.44 443 GLN B C 1
ATOM 7959 O O . GLN B 1 443 ? 0.082 14.531 17.078 1 96.44 443 GLN B O 1
ATOM 7964 N N . VAL B 1 444 ? -0.985 16.078 18.25 1 96 444 VAL B N 1
ATOM 7965 C CA . VAL B 1 444 ? -0.188 15.883 19.469 1 96 444 VAL B CA 1
ATOM 7966 C C . VAL B 1 444 ? -0.925 14.953 20.422 1 96 444 VAL B C 1
ATOM 7968 O O . VAL B 1 444 ? -0.303 14.141 21.109 1 96 444 VAL B O 1
ATOM 7971 N N . GLU B 1 445 ? -2.178 15.109 20.438 1 92.94 445 GLU B N 1
ATOM 7972 C CA . GLU B 1 445 ? -2.988 14.336 21.375 1 92.94 445 GLU B CA 1
ATOM 7973 C C . GLU B 1 445 ? -3.135 12.891 20.922 1 92.94 445 GLU B C 1
ATOM 7975 O O . GLU B 1 445 ? -3.301 11.984 21.734 1 92.94 445 GLU B O 1
ATOM 7980 N N . SER B 1 446 ? -3.098 12.688 19.641 1 93.25 446 SER B N 1
ATOM 7981 C CA . SER B 1 446 ? -3.121 11.328 19.125 1 93.25 446 SER B CA 1
ATOM 7982 C C . SER B 1 446 ? -1.789 10.625 19.359 1 93.25 446 SER B C 1
ATOM 7984 O O . SER B 1 446 ? -0.725 11.203 19.141 1 93.25 446 SER B O 1
ATOM 7986 N N . PRO B 1 447 ? -1.878 9.438 19.828 1 93.25 447 PRO B N 1
ATOM 7987 C CA . PRO B 1 447 ? -0.619 8.719 20.062 1 93.25 447 PRO B CA 1
ATOM 7988 C C . PRO B 1 447 ? 0.153 8.445 18.781 1 93.25 447 PRO B C 1
ATOM 7990 O O . PRO B 1 447 ? 1.381 8.336 18.797 1 93.25 447 PRO B O 1
ATOM 7993 N N . ASP B 1 448 ? -0.561 8.305 17.703 1 95.75 448 ASP B N 1
ATOM 7994 C CA . ASP B 1 448 ? 0.06 8.008 16.422 1 95.75 448 ASP B CA 1
ATOM 7995 C C . ASP B 1 448 ? -0.166 9.141 15.414 1 95.75 448 ASP B C 1
ATOM 7997 O O . ASP B 1 448 ? -0.783 10.156 15.75 1 95.75 448 ASP B O 1
ATOM 8001 N N . ASP B 1 449 ? 0.437 9.016 14.172 1 96.88 449 ASP B N 1
ATOM 8002 C CA . ASP B 1 449 ? 0.236 9.961 13.078 1 96.88 449 ASP B CA 1
ATOM 8003 C C . ASP B 1 449 ? -1.249 10.148 12.773 1 96.88 449 ASP B C 1
ATOM 8005 O O . ASP B 1 449 ? -1.937 9.195 12.406 1 96.88 449 ASP B O 1
ATOM 8009 N N . ALA B 1 450 ? -1.731 11.336 12.969 1 96.06 450 ALA B N 1
ATOM 8010 C CA . ALA B 1 450 ? -3.146 11.617 12.75 1 96.06 450 ALA B CA 1
ATOM 8011 C C . ALA B 1 450 ? -3.34 12.602 11.602 1 96.06 450 ALA B C 1
ATOM 8013 O O . ALA B 1 450 ? -4.375 13.266 11.508 1 96.06 450 ALA B O 1
ATOM 8014 N N . GLY B 1 451 ? -2.322 12.727 10.773 1 94.94 451 GLY B N 1
ATOM 8015 C CA . GLY B 1 451 ? -2.375 13.703 9.695 1 94.94 451 GLY B CA 1
ATOM 8016 C C . GLY B 1 451 ? -3.57 13.516 8.781 1 94.94 451 GLY B C 1
ATOM 8017 O O . GLY B 1 451 ? -4.152 14.484 8.305 1 94.94 451 GLY B O 1
ATOM 8018 N N . TYR B 1 452 ? -3.998 12.305 8.578 1 92.5 452 TYR B N 1
ATOM 8019 C CA . TYR B 1 452 ? -5.094 12.031 7.656 1 92.5 452 TYR B CA 1
ATOM 8020 C C . TYR B 1 452 ? -6.383 11.742 8.414 1 92.5 452 TYR B C 1
ATOM 8022 O O . TYR B 1 452 ? -7.359 11.266 7.828 1 92.5 452 TYR B O 1
ATOM 8030 N N . ASN B 1 453 ? -6.438 12 9.688 1 91.69 453 ASN B N 1
ATOM 8031 C CA . ASN B 1 453 ? -7.629 11.758 10.492 1 91.69 453 ASN B CA 1
ATOM 8032 C C . ASN B 1 453 ? -8.555 12.977 10.5 1 91.69 453 ASN B C 1
ATOM 8034 O O . ASN B 1 453 ? -9.359 13.133 11.414 1 91.69 453 ASN B O 1
ATOM 8038 N N . TYR B 1 454 ? -8.352 13.836 9.562 1 91.69 454 TYR B N 1
ATOM 8039 C CA . TYR B 1 454 ? -9.195 15.016 9.414 1 91.69 454 TYR B CA 1
ATOM 8040 C C . TYR B 1 454 ? -9.703 15.156 7.984 1 91.69 454 TYR B C 1
ATOM 8042 O O . TYR B 1 454 ? -8.961 14.898 7.031 1 91.69 454 TYR B O 1
ATOM 8050 N N . VAL B 1 455 ? -10.945 15.531 7.871 1 91.25 455 VAL B N 1
ATOM 8051 C CA . VAL B 1 455 ? -11.531 15.797 6.562 1 91.25 455 VAL B CA 1
ATOM 8052 C C . VAL B 1 455 ? -11.992 17.25 6.488 1 91.25 455 VAL B C 1
ATOM 8054 O O . VAL B 1 455 ? -12.891 17.656 7.23 1 91.25 455 VAL B O 1
ATOM 8057 N N . SER B 1 456 ? -11.367 17.969 5.648 1 91.12 456 SER B N 1
ATOM 8058 C CA . SER B 1 456 ? -11.836 19.312 5.355 1 91.12 456 SER B CA 1
ATOM 8059 C C . SER B 1 456 ? -12.719 19.344 4.113 1 91.12 456 SER B C 1
ATOM 8061 O O . SER B 1 456 ? -12.383 18.719 3.098 1 91.12 456 SER B O 1
ATOM 8063 N N . ILE B 1 457 ? -13.742 20.047 4.18 1 88.5 457 ILE B N 1
ATOM 8064 C CA . ILE B 1 457 ? -14.672 20.016 3.057 1 88.5 457 ILE B CA 1
ATOM 8065 C C . ILE B 1 457 ? -14.461 21.25 2.186 1 88.5 457 ILE B C 1
ATOM 8067 O O . ILE B 1 457 ? -15.07 21.375 1.12 1 88.5 457 ILE B O 1
ATOM 8071 N N . ASP B 1 458 ? -13.57 22.188 2.555 1 84.94 458 ASP B N 1
ATOM 8072 C CA . ASP B 1 458 ? -13.531 23.422 1.778 1 84.94 458 ASP B CA 1
ATOM 8073 C C . ASP B 1 458 ? -12.102 23.766 1.369 1 84.94 458 ASP B C 1
ATOM 8075 O O . ASP B 1 458 ? -11.875 24.344 0.305 1 84.94 458 ASP B O 1
ATOM 8079 N N . ASP B 1 459 ? -11.133 23.484 2.27 1 87.81 459 ASP B N 1
ATOM 8080 C CA . ASP B 1 459 ? -9.789 23.953 1.964 1 87.81 459 ASP B CA 1
ATOM 8081 C C . ASP B 1 459 ? -8.734 22.969 2.451 1 87.81 459 ASP B C 1
ATOM 8083 O O . ASP B 1 459 ? -9.039 22.047 3.219 1 87.81 459 ASP B O 1
ATOM 8087 N N . VAL B 1 460 ? -7.477 23.219 1.916 1 92.25 460 VAL B N 1
ATOM 8088 C CA . VAL B 1 460 ? -6.324 22.5 2.439 1 92.25 460 VAL B CA 1
ATOM 8089 C C . VAL B 1 460 ? -5.836 23.156 3.725 1 92.25 460 VAL B C 1
ATOM 8091 O O . VAL B 1 460 ? -6.176 24.312 4.004 1 92.25 460 VAL B O 1
ATOM 8094 N N . TYR B 1 461 ? -5.098 22.453 4.484 1 93.62 461 TYR B N 1
ATOM 8095 C CA . TYR B 1 461 ? -4.547 22.984 5.723 1 93.62 461 TYR B CA 1
ATOM 8096 C C . TYR B 1 461 ? -3.602 24.156 5.441 1 93.62 461 TYR B C 1
ATOM 8098 O O . TYR B 1 461 ? -2.775 24.078 4.527 1 93.62 461 TYR B O 1
ATOM 8106 N N . TYR B 1 462 ? -3.779 25.234 6.16 1 92.12 462 TYR B N 1
ATOM 8107 C CA . TYR B 1 462 ? -2.91 26.406 6.055 1 92.12 462 TYR B CA 1
ATOM 8108 C C . TYR B 1 462 ? -2.854 27.156 7.379 1 92.12 462 TYR B C 1
ATOM 8110 O O . TYR B 1 462 ? -3.674 26.922 8.266 1 92.12 462 TYR B O 1
ATOM 8118 N N . PHE B 1 463 ? -1.853 27.938 7.539 1 92.94 463 PHE B N 1
ATOM 8119 C CA . PHE B 1 463 ? -1.698 28.875 8.641 1 92.94 463 PHE B CA 1
ATOM 8120 C C . PHE B 1 463 ? -1.818 30.312 8.141 1 92.94 463 PHE B C 1
ATOM 8122 O O . PHE B 1 463 ? -1.133 30.703 7.195 1 92.94 463 PHE B O 1
ATOM 8129 N N . GLY B 1 464 ? -2.719 31.078 8.734 1 87.12 464 GLY B N 1
ATOM 8130 C CA . GLY B 1 464 ? -2.869 32.469 8.312 1 87.12 464 GLY B CA 1
ATOM 8131 C C . GLY B 1 464 ? -1.575 33.25 8.375 1 87.12 464 GLY B C 1
ATOM 8132 O O . GLY B 1 464 ? -0.9 33.25 9.406 1 87.12 464 GLY B O 1
ATOM 8133 N N . GLY B 1 465 ? -1.217 33.875 7.273 1 85.69 465 GLY B N 1
ATOM 8134 C CA . GLY B 1 465 ? 0.006 34.656 7.223 1 85.69 465 GLY B CA 1
ATOM 8135 C C . GLY B 1 465 ? 1.25 33.812 7.02 1 85.69 465 GLY B C 1
ATOM 8136 O O . GLY B 1 465 ? 2.371 34.312 7.168 1 85.69 465 GLY B O 1
ATOM 8137 N N . GLN B 1 466 ? 1.025 32.562 6.695 1 87.5 466 GLN B N 1
ATOM 8138 C CA . GLN B 1 466 ? 2.133 31.625 6.477 1 87.5 466 GLN B CA 1
ATOM 8139 C C . GLN B 1 466 ? 2.977 32.062 5.277 1 87.5 466 GLN B C 1
ATOM 8141 O O . GLN B 1 466 ? 2.621 33 4.566 1 87.5 466 GLN B O 1
ATOM 8146 N N . GLN B 1 467 ? 4.152 31.312 5.238 1 83.75 467 GLN B N 1
ATOM 8147 C CA . GLN B 1 467 ? 4.941 31.406 4.016 1 83.75 467 GLN B CA 1
ATOM 8148 C C . GLN B 1 467 ? 4.246 30.688 2.857 1 83.75 467 GLN B C 1
ATOM 8150 O O . GLN B 1 467 ? 3.152 30.156 3.023 1 83.75 467 GLN B O 1
ATOM 8155 N N . SER B 1 468 ? 4.914 30.797 1.71 1 85.69 468 SER B N 1
ATOM 8156 C CA . SER B 1 468 ? 4.363 30.094 0.554 1 85.69 468 SER B CA 1
ATOM 8157 C C . SER B 1 468 ? 4.258 28.594 0.816 1 85.69 468 SER B C 1
ATOM 8159 O O . SER B 1 468 ? 5.152 28 1.418 1 85.69 468 SER B O 1
ATOM 8161 N N . HIS B 1 469 ? 3.113 28.109 0.493 1 92.62 469 HIS B N 1
ATOM 8162 C CA . HIS B 1 469 ? 2.881 26.672 0.561 1 92.62 469 HIS B CA 1
ATOM 8163 C C . HIS B 1 469 ? 3.184 26 -0.776 1 92.62 469 HIS B C 1
ATOM 8165 O O . HIS B 1 469 ? 2.318 25.953 -1.654 1 92.62 469 HIS B O 1
ATOM 8171 N N . ASN B 1 470 ? 4.379 25.453 -0.837 1 94.75 470 ASN B N 1
ATOM 8172 C CA . ASN B 1 470 ? 4.828 24.891 -2.111 1 94.75 470 ASN B CA 1
ATOM 8173 C C . ASN B 1 470 ? 4.754 23.375 -2.117 1 94.75 470 ASN B C 1
ATOM 8175 O O . ASN B 1 470 ? 4.973 22.734 -1.086 1 94.75 470 ASN B O 1
ATOM 8179 N N . LEU B 1 471 ? 4.406 22.906 -3.256 1 96.94 471 LEU B N 1
ATOM 8180 C CA . LEU B 1 471 ? 4.488 21.484 -3.59 1 96.94 471 LEU B CA 1
ATOM 8181 C C . LEU B 1 471 ? 5.586 21.234 -4.617 1 96.94 471 LEU B C 1
ATOM 8183 O O . LEU B 1 471 ? 5.996 22.156 -5.332 1 96.94 471 LEU B O 1
ATOM 8187 N N . LYS B 1 472 ? 6.074 20.109 -4.59 1 97.12 472 LYS B N 1
ATOM 8188 C CA . LYS B 1 472 ? 7.062 19.703 -5.578 1 97.12 472 LYS B CA 1
ATOM 8189 C C . LYS B 1 472 ? 6.512 18.594 -6.48 1 97.12 472 LYS B C 1
ATOM 8191 O O . LYS B 1 472 ? 5.945 17.609 -5.996 1 97.12 472 LYS B O 1
ATOM 8196 N N . ALA B 1 473 ? 6.676 18.75 -7.812 1 96.5 473 ALA B N 1
ATOM 8197 C CA . ALA B 1 473 ? 6.23 17.75 -8.773 1 96.5 473 ALA B CA 1
ATOM 8198 C C . ALA B 1 473 ? 7.129 16.516 -8.742 1 96.5 473 ALA B C 1
ATOM 8200 O O . ALA B 1 473 ? 8.352 16.625 -8.859 1 96.5 473 ALA B O 1
ATOM 8201 N N . ILE B 1 474 ? 6.555 15.391 -8.594 1 93.06 474 ILE B N 1
ATOM 8202 C CA . ILE B 1 474 ? 7.324 14.156 -8.609 1 93.06 474 ILE B CA 1
ATOM 8203 C C . ILE B 1 474 ? 7.199 13.484 -9.969 1 93.06 474 ILE B C 1
ATOM 8205 O O . ILE B 1 474 ? 7.949 12.555 -10.281 1 93.06 474 ILE B O 1
ATOM 8209 N N . LYS B 1 475 ? 6.27 13.938 -10.711 1 91.06 475 LYS B N 1
ATOM 8210 C CA . LYS B 1 475 ? 6.074 13.531 -12.094 1 91.06 475 LYS B CA 1
ATOM 8211 C C . LYS B 1 475 ? 5.746 14.727 -12.984 1 91.06 475 LYS B C 1
ATOM 8213 O O . LYS B 1 475 ? 5.129 15.688 -12.523 1 91.06 475 LYS B O 1
ATOM 8218 N N . SER B 1 476 ? 6.094 14.57 -14.219 1 92.44 476 SER B N 1
ATOM 8219 C CA . SER B 1 476 ? 5.75 15.625 -15.172 1 92.44 476 SER B CA 1
ATOM 8220 C C . SER B 1 476 ? 4.281 15.555 -15.578 1 92.44 476 SER B C 1
ATOM 8222 O O . SER B 1 476 ? 3.65 14.5 -15.453 1 92.44 476 SER B O 1
ATOM 8224 N N . HIS B 1 477 ? 3.797 16.672 -16.016 1 94.25 477 HIS B N 1
ATOM 8225 C CA . HIS B 1 477 ? 2.412 16.75 -16.453 1 94.25 477 HIS B CA 1
ATOM 8226 C C . HIS B 1 477 ? 2.273 17.719 -17.641 1 94.25 477 HIS B C 1
ATOM 8228 O O . HIS B 1 477 ? 2.775 18.844 -17.594 1 94.25 477 HIS B O 1
ATOM 8234 N N . LYS B 1 478 ? 1.627 17.188 -18.656 1 92.5 478 LYS B N 1
ATOM 8235 C CA . LYS B 1 478 ? 1.267 18.031 -19.797 1 92.5 478 LYS B CA 1
ATOM 8236 C C . LYS B 1 478 ? -0.227 18.344 -19.797 1 92.5 478 LYS B C 1
ATOM 8238 O O . LYS B 1 478 ? -1.055 17.453 -19.984 1 92.5 478 LYS B O 1
ATOM 8243 N N . GLY B 1 479 ? -0.481 19.641 -19.625 1 91.25 479 GLY B N 1
ATOM 8244 C CA . GLY B 1 479 ? -1.875 20.047 -19.625 1 91.25 479 GLY B CA 1
ATOM 8245 C C . GLY B 1 479 ? -2.594 19.766 -20.922 1 91.25 479 GLY B C 1
ATOM 8246 O O . GLY B 1 479 ? -2.037 19.969 -22 1 91.25 479 GLY B O 1
ATOM 8247 N N . LEU B 1 480 ? -3.844 19.219 -20.875 1 87.19 480 LEU B N 1
ATOM 8248 C CA . LEU B 1 480 ? -4.633 18.891 -22.047 1 87.19 480 LEU B CA 1
ATOM 8249 C C . LEU B 1 480 ? -5.641 20 -22.359 1 87.19 480 LEU B C 1
ATOM 8251 O O . LEU B 1 480 ? -6.137 20.094 -23.484 1 87.19 480 LEU B O 1
ATOM 8255 N N . THR B 1 481 ? -5.984 20.734 -21.328 1 89 481 THR B N 1
ATOM 8256 C CA . THR B 1 481 ? -6.941 21.828 -21.484 1 89 481 THR B CA 1
ATOM 8257 C C . THR B 1 481 ? -6.309 23.156 -21.109 1 89 481 THR B C 1
ATOM 8259 O O . THR B 1 481 ? -5.227 23.188 -20.516 1 89 481 THR B O 1
ATOM 8262 N N . LYS B 1 482 ? -7.031 24.203 -21.328 1 90.5 482 LYS B N 1
ATOM 8263 C CA . LYS B 1 482 ? -6.543 25.531 -21.016 1 90.5 482 LYS B CA 1
ATOM 8264 C C . LYS B 1 482 ? -6.562 25.797 -19.516 1 90.5 482 LYS B C 1
ATOM 8266 O O . LYS B 1 482 ? -5.863 26.688 -19.031 1 90.5 482 LYS B O 1
ATOM 8271 N N . GLU B 1 483 ? -7.293 25.062 -18.828 1 93.12 483 GLU B N 1
ATOM 8272 C CA . GLU B 1 483 ? -7.426 25.266 -17.375 1 93.12 483 GLU B CA 1
ATOM 8273 C C . GLU B 1 483 ? -6.301 24.562 -16.625 1 93.12 483 GLU B C 1
ATOM 8275 O O . GLU B 1 483 ? -6.078 24.828 -15.445 1 93.12 483 GLU B O 1
ATOM 8280 N N . GLU B 1 484 ? -5.562 23.734 -17.281 1 95 484 GLU B N 1
ATOM 8281 C CA . GLU B 1 484 ? -4.504 22.953 -16.641 1 95 484 GLU B CA 1
ATOM 8282 C C . GLU B 1 484 ? -3.141 23.609 -16.844 1 95 484 GLU B C 1
ATOM 8284 O O . GLU B 1 484 ? -2.924 24.312 -17.844 1 95 484 GLU B O 1
ATOM 8289 N N . ILE B 1 485 ? -2.289 23.438 -15.961 1 95.56 485 ILE B N 1
ATOM 8290 C CA . ILE B 1 485 ? -0.912 23.891 -16.125 1 95.56 485 ILE B CA 1
ATOM 8291 C C . ILE B 1 485 ? -0.009 22.703 -16.438 1 95.56 485 ILE B C 1
ATOM 8293 O O . ILE B 1 485 ? -0.256 21.578 -15.984 1 95.56 485 ILE B O 1
ATOM 8297 N N . SER B 1 486 ? 1.045 22.938 -17.25 1 95.38 486 SER B N 1
ATOM 8298 C CA . SER B 1 486 ? 2.074 21.953 -17.562 1 95.38 486 SER B CA 1
ATOM 8299 C C . SER B 1 486 ? 3.338 22.203 -16.75 1 95.38 486 SER B C 1
ATOM 8301 O O . SER B 1 486 ? 3.711 23.344 -16.484 1 95.38 486 SER B O 1
ATOM 8303 N N . PHE B 1 487 ? 3.908 21.125 -16.281 1 95.88 487 PHE B N 1
ATOM 8304 C CA . PHE B 1 487 ? 5.156 21.266 -15.539 1 95.88 487 PHE B CA 1
ATOM 8305 C C . PHE B 1 487 ? 6.016 20.016 -15.688 1 95.88 487 PHE B C 1
ATOM 8307 O O . PHE B 1 487 ? 5.52 18.953 -16.094 1 95.88 487 PHE B O 1
ATOM 8314 N N . GLU B 1 488 ? 7.301 20.156 -15.383 1 93.81 488 GLU B N 1
ATOM 8315 C CA . GLU B 1 488 ? 8.242 19.031 -15.359 1 93.81 488 GLU B CA 1
ATOM 8316 C C . GLU B 1 488 ? 8.5 18.547 -13.938 1 93.81 488 GLU B C 1
ATOM 8318 O O . GLU B 1 488 ? 8.227 19.266 -12.977 1 93.81 488 GLU B O 1
ATOM 8323 N N . LYS B 1 489 ? 9 17.359 -13.891 1 92.88 489 LYS B N 1
ATOM 8324 C CA . LYS B 1 489 ? 9.398 16.844 -12.594 1 92.88 489 LYS B CA 1
ATOM 8325 C C . LYS B 1 489 ? 10.297 17.828 -11.852 1 92.88 489 LYS B C 1
ATOM 8327 O O . LYS B 1 489 ? 11.133 18.5 -12.469 1 92.88 489 LYS B O 1
ATOM 8332 N N . ASN B 1 490 ? 10.055 17.984 -10.562 1 94.62 490 ASN B N 1
ATOM 8333 C CA . ASN B 1 490 ? 10.812 18.812 -9.633 1 94.62 490 ASN B CA 1
ATOM 8334 C C . ASN B 1 490 ? 10.367 20.266 -9.688 1 94.62 490 ASN B C 1
ATOM 8336 O O . ASN B 1 490 ? 10.875 21.109 -8.938 1 94.62 490 ASN B O 1
ATOM 8340 N N . ALA B 1 491 ? 9.453 20.547 -10.547 1 96.19 491 ALA B N 1
ATOM 8341 C CA . ALA B 1 491 ? 8.883 21.891 -10.547 1 96.19 491 ALA B CA 1
ATOM 8342 C C . ALA B 1 491 ? 8.195 22.188 -9.219 1 96.19 491 ALA B C 1
ATOM 8344 O O . ALA B 1 491 ? 7.594 21.297 -8.609 1 96.19 491 ALA B O 1
ATOM 8345 N N . LEU B 1 492 ? 8.273 23.438 -8.797 1 97.12 492 LEU B N 1
ATOM 8346 C CA . LEU B 1 492 ? 7.574 23.875 -7.594 1 97.12 492 LEU B CA 1
ATOM 8347 C C . LEU B 1 492 ? 6.242 24.531 -7.949 1 97.12 492 LEU B C 1
ATOM 8349 O O . LEU B 1 492 ? 6.152 25.281 -8.914 1 97.12 492 LEU B O 1
ATOM 8353 N N . ILE B 1 493 ? 5.246 24.156 -7.227 1 97.06 493 ILE B N 1
ATOM 8354 C CA . ILE B 1 493 ? 3.904 24.688 -7.43 1 97.06 493 ILE B CA 1
ATOM 8355 C C . ILE B 1 493 ? 3.369 25.25 -6.113 1 97.06 493 ILE B C 1
ATOM 8357 O O . ILE B 1 493 ? 3.281 24.531 -5.117 1 97.06 493 ILE B O 1
ATOM 8361 N N . GLY B 1 494 ? 3.041 26.531 -6.098 1 96.31 494 GLY B N 1
ATOM 8362 C CA . GLY B 1 494 ? 2.332 27.078 -4.957 1 96.31 494 GLY B CA 1
ATOM 8363 C C . GLY B 1 494 ? 0.868 26.688 -4.914 1 96.31 494 GLY B C 1
ATOM 8364 O O . GLY B 1 494 ? 0.085 27.109 -5.773 1 96.31 494 GLY B O 1
ATOM 8365 N N . ILE B 1 495 ? 0.447 25.938 -3.951 1 94.75 495 ILE B N 1
ATOM 8366 C CA . ILE B 1 495 ? -0.891 25.359 -3.92 1 94.75 495 ILE B CA 1
ATOM 8367 C C . ILE B 1 495 ? -1.907 26.438 -3.521 1 94.75 495 ILE B C 1
ATOM 8369 O O . ILE B 1 495 ? -1.64 27.25 -2.643 1 94.75 495 ILE B O 1
ATOM 8373 N N . SER B 1 496 ? -3.049 26.438 -4.223 1 91.38 496 SER B N 1
ATOM 8374 C CA . SER B 1 496 ? -4.18 27.297 -3.893 1 91.38 496 SER B CA 1
ATOM 8375 C C . SER B 1 496 ? -5.309 26.5 -3.246 1 91.38 496 SER B C 1
ATOM 8377 O O . SER B 1 496 ? -6.137 27.062 -2.523 1 91.38 496 SER B O 1
ATOM 8379 N N . GLY B 1 497 ? -5.332 25.25 -3.57 1 91.75 497 GLY B N 1
ATOM 8380 C CA . GLY B 1 497 ? -6.375 24.422 -2.99 1 91.75 497 GLY B CA 1
ATOM 8381 C C . GLY B 1 497 ? -6.484 23.062 -3.641 1 91.75 497 GLY B C 1
ATOM 8382 O O . GLY B 1 497 ? -5.84 22.797 -4.66 1 91.75 497 GLY B O 1
ATOM 8383 N N . ASN B 1 498 ? -7.246 22.172 -3.016 1 89.38 498 ASN B N 1
ATOM 8384 C CA . ASN B 1 498 ? -7.625 20.859 -3.525 1 89.38 498 ASN B CA 1
ATOM 8385 C C . ASN B 1 498 ? -9.125 20.797 -3.816 1 89.38 498 ASN B C 1
ATOM 8387 O O . ASN B 1 498 ? -9.938 21.281 -3.031 1 89.38 498 ASN B O 1
ATOM 8391 N N . HIS B 1 499 ? -9.484 20.203 -4.875 1 88.31 499 HIS B N 1
ATOM 8392 C CA . HIS B 1 499 ? -10.883 20.141 -5.27 1 88.31 499 HIS B CA 1
ATOM 8393 C C . HIS B 1 499 ? -11.523 18.828 -4.832 1 88.31 499 HIS B C 1
ATOM 8395 O O . HIS B 1 499 ? -12.711 18.609 -5.078 1 88.31 499 HIS B O 1
ATOM 8401 N N . TRP B 1 500 ? -10.781 17.984 -4.25 1 90.88 500 TRP B N 1
ATOM 8402 C CA . TRP B 1 500 ? -11.242 16.688 -3.756 1 90.88 500 TRP B CA 1
ATOM 8403 C C . TRP B 1 500 ? -11.898 15.883 -4.871 1 90.88 500 TRP B C 1
ATOM 8405 O O . TRP B 1 500 ? -13 15.352 -4.691 1 90.88 500 TRP B O 1
ATOM 8415 N N . ASN B 1 501 ? -11.406 15.984 -6.055 1 92.06 501 ASN B N 1
ATOM 8416 C CA . ASN B 1 501 ? -11.852 15.234 -7.223 1 92.06 501 ASN B CA 1
ATOM 8417 C C . ASN B 1 501 ? -10.664 14.711 -8.031 1 92.06 501 ASN B C 1
ATOM 8419 O O . ASN B 1 501 ? -10.797 14.438 -9.227 1 92.06 501 ASN B O 1
ATOM 8423 N N . GLY B 1 502 ? -9.484 14.727 -7.344 1 94 502 GLY B N 1
ATOM 8424 C CA . GLY B 1 502 ? -8.266 14.266 -7.996 1 94 502 GLY B CA 1
ATOM 8425 C C . GLY B 1 502 ? -7.438 15.398 -8.578 1 94 502 GLY B C 1
ATOM 8426 O O . GLY B 1 502 ? -6.312 15.18 -9.031 1 94 502 GLY B O 1
ATOM 8427 N N . TRP B 1 503 ? -7.98 16.594 -8.508 1 95.69 503 TRP B N 1
ATOM 8428 C CA . TRP B 1 503 ? -7.301 17.75 -9.055 1 95.69 503 TRP B CA 1
ATOM 8429 C C . TRP B 1 503 ? -7.07 18.812 -7.98 1 95.69 503 TRP B C 1
ATOM 8431 O O . TRP B 1 503 ? -7.871 18.953 -7.055 1 95.69 503 TRP B O 1
ATOM 8441 N N . SER B 1 504 ? -5.988 19.484 -8.102 1 96.31 504 SER B N 1
ATOM 8442 C CA . SER B 1 504 ? -5.664 20.641 -7.277 1 96.31 504 SER B CA 1
ATOM 8443 C C . SER B 1 504 ? -5.422 21.875 -8.133 1 96.31 504 SER B C 1
ATOM 8445 O O . SER B 1 504 ? -5.32 21.781 -9.359 1 96.31 504 SER B O 1
ATOM 8447 N N . LYS B 1 505 ? -5.461 22.984 -7.531 1 96.56 505 LYS B N 1
ATOM 8448 C CA . LYS B 1 505 ? -5.191 24.25 -8.195 1 96.56 505 LYS B CA 1
ATOM 8449 C C . LYS B 1 505 ? -3.99 24.953 -7.57 1 96.56 505 LYS B C 1
ATOM 8451 O O . LYS B 1 505 ? -3.777 24.875 -6.359 1 96.56 505 LYS B O 1
ATOM 8456 N N . GLY B 1 506 ? -3.193 25.531 -8.414 1 96.25 506 GLY B N 1
ATOM 8457 C CA . GLY B 1 506 ? -2.027 26.234 -7.914 1 96.25 506 GLY B CA 1
ATOM 8458 C C . GLY B 1 506 ? -1.334 27.062 -8.977 1 96.25 506 GLY B C 1
ATOM 8459 O O . GLY B 1 506 ? -1.886 27.297 -10.055 1 96.25 506 GLY B O 1
ATOM 8460 N N . VAL B 1 507 ? -0.2 27.641 -8.547 1 96.38 507 VAL B N 1
ATOM 8461 C CA . VAL B 1 507 ? 0.578 28.516 -9.406 1 96.38 507 VAL B CA 1
ATOM 8462 C C . VAL B 1 507 ? 2.016 28.016 -9.5 1 96.38 507 VAL B C 1
ATOM 8464 O O . VAL B 1 507 ? 2.639 27.703 -8.484 1 96.38 507 VAL B O 1
ATOM 8467 N N . LEU B 1 508 ? 2.543 27.922 -10.719 1 96.12 508 LEU B N 1
ATOM 8468 C CA . LEU B 1 508 ? 3.951 27.578 -10.891 1 96.12 508 LEU B CA 1
ATOM 8469 C C . LEU B 1 508 ? 4.852 28.656 -10.281 1 96.12 508 LEU B C 1
ATOM 8471 O O . LEU B 1 508 ? 4.656 29.844 -10.516 1 96.12 508 LEU B O 1
ATOM 8475 N N . VAL B 1 509 ? 5.758 28.188 -9.492 1 94.38 509 VAL B N 1
ATOM 8476 C CA . VAL B 1 509 ? 6.621 29.125 -8.789 1 94.38 509 VAL B CA 1
ATOM 8477 C C . VAL B 1 509 ? 7.66 29.703 -9.758 1 94.38 509 VAL B C 1
ATOM 8479 O O . VAL B 1 509 ? 7.977 30.891 -9.703 1 94.38 509 VAL B O 1
ATOM 8482 N N . ASP B 1 510 ? 8.156 28.781 -10.586 1 88.06 510 ASP B N 1
ATOM 8483 C CA . ASP B 1 510 ? 9.172 29.203 -11.547 1 88.06 510 ASP B CA 1
ATOM 8484 C C . ASP B 1 510 ? 8.562 29.438 -12.922 1 88.06 510 ASP B C 1
ATOM 8486 O O . ASP B 1 510 ? 7.426 29.031 -13.18 1 88.06 510 ASP B O 1
ATOM 8490 N N . GLY B 1 511 ? 9.281 30.219 -13.703 1 84.75 511 GLY B N 1
ATOM 8491 C CA . GLY B 1 511 ? 8.852 30.453 -15.078 1 84.75 511 GLY B CA 1
ATOM 8492 C C . GLY B 1 511 ? 7.809 31.547 -15.195 1 84.75 511 GLY B C 1
ATOM 8493 O O . GLY B 1 511 ? 7.984 32.656 -14.664 1 84.75 511 GLY B O 1
ATOM 8494 N N . ASN B 1 512 ? 6.656 31.25 -15.891 1 83.81 512 ASN B N 1
ATOM 8495 C CA . ASN B 1 512 ? 5.668 32.25 -16.219 1 83.81 512 ASN B CA 1
ATOM 8496 C C . ASN B 1 512 ? 4.605 32.375 -15.133 1 83.81 512 ASN B C 1
ATOM 8498 O O . ASN B 1 512 ? 3.672 33.188 -15.258 1 83.81 512 ASN B O 1
ATOM 8502 N N . HIS B 1 513 ? 4.695 31.641 -14.047 1 89.94 513 HIS B N 1
ATOM 8503 C CA . HIS B 1 513 ? 3.771 31.703 -12.922 1 89.94 513 HIS B CA 1
ATOM 8504 C C . HIS B 1 513 ? 2.34 31.422 -13.367 1 89.94 513 HIS B C 1
ATOM 8506 O O . HIS B 1 513 ? 1.422 32.156 -13.016 1 89.94 513 HIS B O 1
ATOM 8512 N N . GLU B 1 514 ? 2.273 30.469 -14.227 1 92.94 514 GLU B N 1
ATOM 8513 C CA . GLU B 1 514 ? 0.958 30.062 -14.719 1 92.94 514 GLU B CA 1
ATOM 8514 C C . GLU B 1 514 ? 0.114 29.453 -13.602 1 92.94 514 GLU B C 1
ATOM 8516 O O . GLU B 1 514 ? 0.619 28.688 -12.781 1 92.94 514 GLU B O 1
ATOM 8521 N N . SER B 1 515 ? -1.149 29.906 -13.57 1 95.25 515 SER B N 1
ATOM 8522 C CA . SER B 1 515 ? -2.105 29.375 -12.609 1 95.25 515 SER B CA 1
ATOM 8523 C C . SER B 1 515 ? -3.074 28.406 -13.273 1 95.25 515 SER B C 1
ATOM 8525 O O . SER B 1 515 ? -3.508 28.625 -14.406 1 95.25 515 SER B O 1
ATOM 8527 N N . GLY B 1 516 ? -3.357 27.297 -12.594 1 96.25 516 GLY B N 1
ATOM 8528 C CA . GLY B 1 516 ? -4.301 26.344 -13.164 1 96.25 516 GLY B CA 1
ATOM 8529 C C . GLY B 1 516 ? -4.402 25.062 -12.367 1 96.25 516 GLY B C 1
ATOM 8530 O O . GLY B 1 516 ? -3.934 24.984 -11.234 1 96.25 516 GLY B O 1
ATOM 8531 N N . LEU B 1 517 ? -5.082 24.141 -12.977 1 97 517 LEU B N 1
ATOM 8532 C CA . LEU B 1 517 ? -5.328 22.828 -12.352 1 97 517 LEU B CA 1
ATOM 8533 C C . LEU B 1 517 ? -4.184 21.875 -12.641 1 97 517 LEU B C 1
ATOM 8535 O O . LEU B 1 517 ? -3.525 21.969 -13.68 1 97 517 LEU B O 1
ATOM 8539 N N . PHE B 1 518 ? -3.91 20.984 -11.766 1 96.62 518 PHE B N 1
ATOM 8540 C CA . PHE B 1 518 ? -2.949 19.906 -11.945 1 96.62 518 PHE B CA 1
ATOM 8541 C C . PHE B 1 518 ? -3.383 18.656 -11.18 1 96.62 518 PHE B C 1
ATOM 8543 O O . PHE B 1 518 ? -4.121 18.75 -10.203 1 96.62 518 PHE B O 1
ATOM 8550 N N . PRO B 1 519 ? -2.99 17.453 -11.688 1 96.25 519 PRO B N 1
ATOM 8551 C CA . PRO B 1 519 ? -3.355 16.234 -10.945 1 96.25 519 PRO B CA 1
ATOM 8552 C C . PRO B 1 519 ? -2.682 16.156 -9.578 1 96.25 519 PRO B C 1
ATOM 8554 O O . PRO B 1 519 ? -1.452 16.188 -9.484 1 96.25 519 PRO B O 1
ATOM 8557 N N . SER B 1 520 ? -3.43 15.898 -8.547 1 96.56 520 SER B N 1
ATOM 8558 C CA . SER B 1 520 ? -2.955 15.961 -7.172 1 96.56 520 SER B CA 1
ATOM 8559 C C . SER B 1 520 ? -1.953 14.852 -6.875 1 96.56 520 SER B C 1
ATOM 8561 O O . SER B 1 520 ? -1.071 15.016 -6.031 1 96.56 520 SER B O 1
ATOM 8563 N N . TYR B 1 521 ? -2.037 13.711 -7.605 1 95.56 521 TYR B N 1
ATOM 8564 C CA . TYR B 1 521 ? -1.192 12.555 -7.301 1 95.56 521 TYR B CA 1
ATOM 8565 C C . TYR B 1 521 ? 0.227 12.773 -7.812 1 95.56 521 TYR B C 1
ATOM 8567 O O . TYR B 1 521 ? 1.138 12.016 -7.473 1 95.56 521 TYR B O 1
ATOM 8575 N N . LYS B 1 522 ? 0.474 13.852 -8.562 1 95.94 522 LYS B N 1
ATOM 8576 C CA . LYS B 1 522 ? 1.769 14.062 -9.203 1 95.94 522 LYS B CA 1
ATOM 8577 C C . LYS B 1 522 ? 2.641 15.008 -8.383 1 95.94 522 LYS B C 1
ATOM 8579 O O . LYS B 1 522 ? 3.744 15.359 -8.805 1 95.94 522 LYS B O 1
ATOM 8584 N N . VAL B 1 523 ? 2.16 15.375 -7.242 1 96.44 523 VAL B N 1
ATOM 8585 C CA . VAL B 1 523 ? 2.898 16.359 -6.445 1 96.44 523 VAL B CA 1
ATOM 8586 C C . VAL B 1 523 ? 2.965 15.891 -4.992 1 96.44 523 VAL B C 1
ATOM 8588 O O . VAL B 1 523 ? 2.145 15.086 -4.555 1 96.44 523 VAL B O 1
ATOM 8591 N N . VAL B 1 524 ? 3.977 16.359 -4.301 1 95.44 524 VAL B N 1
ATOM 8592 C CA . VAL B 1 524 ? 4.129 16.125 -2.867 1 95.44 524 VAL B CA 1
ATOM 8593 C C . VAL B 1 524 ? 4.496 17.438 -2.166 1 95.44 524 VAL B C 1
ATOM 8595 O O . VAL B 1 524 ? 4.918 18.391 -2.814 1 95.44 524 VAL B O 1
ATOM 8598 N N . GLU B 1 525 ? 4.34 17.422 -0.878 1 95.38 525 GLU B N 1
ATOM 8599 C CA . GLU B 1 525 ? 4.691 18.594 -0.087 1 95.38 525 GLU B CA 1
ATOM 8600 C C . GLU B 1 525 ? 6.184 18.906 -0.186 1 95.38 525 GLU B C 1
ATOM 8602 O O . GLU B 1 525 ? 7.012 17.984 -0.149 1 95.38 525 GLU B O 1
ATOM 8607 N N . ASP B 1 526 ? 6.453 20.125 -0.451 1 95.62 526 ASP B N 1
ATOM 8608 C CA . ASP B 1 526 ? 7.816 20.625 -0.315 1 95.62 526 ASP B CA 1
ATOM 8609 C C . ASP B 1 526 ? 8.023 21.297 1.04 1 95.62 526 ASP B C 1
ATOM 8611 O O . ASP B 1 526 ? 7.914 22.516 1.155 1 95.62 526 ASP B O 1
ATOM 8615 N N . TRP B 1 527 ? 8.391 20.531 2.031 1 95.31 527 TRP B N 1
ATOM 8616 C CA . TRP B 1 527 ? 8.477 21.031 3.402 1 95.31 527 TRP B CA 1
ATOM 8617 C C . TRP B 1 527 ? 9.609 22.047 3.543 1 95.31 527 TRP B C 1
ATOM 8619 O O . TRP B 1 527 ? 10.75 21.766 3.146 1 95.31 527 TRP B O 1
ATOM 8629 N N . LYS B 1 528 ? 9.328 23.141 4.109 1 94.5 528 LYS B N 1
ATOM 8630 C CA . LYS B 1 528 ? 10.336 24.172 4.383 1 94.5 528 LYS B CA 1
ATOM 8631 C C . LYS B 1 528 ? 11.008 23.938 5.73 1 94.5 528 LYS B C 1
ATOM 8633 O O . LYS B 1 528 ? 10.336 23.766 6.75 1 94.5 528 LYS B O 1
ATOM 8638 N N . THR B 1 529 ? 12.305 23.875 5.707 1 96.19 529 THR B N 1
ATOM 8639 C CA . THR B 1 529 ? 13.07 23.672 6.934 1 96.19 529 THR B CA 1
ATOM 8640 C C . THR B 1 529 ? 13.945 24.891 7.23 1 96.19 529 THR B C 1
ATOM 8642 O O . THR B 1 529 ? 14.508 25.5 6.312 1 96.19 529 THR B O 1
ATOM 8645 N N . VAL B 1 530 ? 13.977 25.344 8.414 1 96 530 VAL B N 1
ATOM 8646 C CA . VAL B 1 530 ? 14.758 26.5 8.844 1 96 530 VAL B CA 1
ATOM 8647 C C . VAL B 1 530 ? 15.484 26.172 10.148 1 96 530 VAL B C 1
ATOM 8649 O O . VAL B 1 530 ? 14.969 25.422 10.984 1 96 530 VAL B O 1
ATOM 8652 N N . GLU B 1 531 ? 16.641 26.688 10.32 1 95.12 531 GLU B N 1
ATOM 8653 C CA . GLU B 1 531 ? 17.406 26.453 11.539 1 95.12 531 GLU B CA 1
ATOM 8654 C C . GLU B 1 531 ? 16.719 27.078 12.75 1 95.12 531 GLU B C 1
ATOM 8656 O O . GLU B 1 531 ? 16.328 28.25 12.719 1 95.12 531 GLU B O 1
ATOM 8661 N N . MET B 1 532 ? 16.453 26.281 13.703 1 96.06 532 MET B N 1
ATOM 8662 C CA . MET B 1 532 ? 16.016 26.688 15.031 1 96.06 532 MET B CA 1
ATOM 8663 C C . MET B 1 532 ? 16.875 26.031 16.109 1 96.06 532 MET B C 1
ATOM 8665 O O . MET B 1 532 ? 16.469 25.031 16.719 1 96.06 532 MET B O 1
ATOM 8669 N N . PRO B 1 533 ? 17.875 26.641 16.469 1 94.12 533 PRO B N 1
ATOM 8670 C CA . PRO B 1 533 ? 18.906 26.031 17.312 1 94.12 533 PRO B CA 1
ATOM 8671 C C . PRO B 1 533 ? 18.375 25.547 18.656 1 94.12 533 PRO B C 1
ATOM 8673 O O . PRO B 1 533 ? 18.969 24.672 19.297 1 94.12 533 PRO B O 1
ATOM 8676 N N . VAL B 1 534 ? 17.281 26.094 19.078 1 95.81 534 VAL B N 1
ATOM 8677 C CA . VAL B 1 534 ? 16.672 25.703 20.359 1 95.81 534 VAL B CA 1
ATOM 8678 C C . VAL B 1 534 ? 16.422 24.188 20.359 1 95.81 534 VAL B C 1
ATOM 8680 O O . VAL B 1 534 ? 16.438 23.562 21.422 1 95.81 534 VAL B O 1
ATOM 8683 N N . PHE B 1 535 ? 16.312 23.531 19.25 1 97.25 535 PHE B N 1
ATOM 8684 C CA . PHE B 1 535 ? 15.914 22.141 19.172 1 97.25 535 PHE B CA 1
ATOM 8685 C C . PHE B 1 535 ? 17.109 21.25 18.859 1 97.25 535 PHE B C 1
ATOM 8687 O O . PHE B 1 535 ? 16.953 20.094 18.453 1 97.25 535 PHE B O 1
ATOM 8694 N N . SER B 1 536 ? 18.25 21.688 19.047 1 95.12 536 SER B N 1
ATOM 8695 C CA . SER B 1 536 ? 19.438 20.859 18.859 1 95.12 536 SER B CA 1
ATOM 8696 C C . SER B 1 536 ? 19.531 19.766 19.906 1 95.12 536 SER B C 1
ATOM 8698 O O . SER B 1 536 ? 19.031 19.938 21.031 1 95.12 536 SER B O 1
ATOM 8700 N N . GLY B 1 537 ? 20 18.594 19.516 1 91.94 537 GLY B N 1
ATOM 8701 C CA . GLY B 1 537 ? 20.328 17.562 20.5 1 91.94 537 GLY B CA 1
ATOM 8702 C C . GLY B 1 537 ? 19.359 16.391 20.484 1 91.94 537 GLY B C 1
ATOM 8703 O O . GLY B 1 537 ? 19.422 15.523 21.359 1 91.94 537 GLY B O 1
ATOM 8704 N N . PHE B 1 538 ? 18.531 16.328 19.531 1 91.06 538 PHE B N 1
ATOM 8705 C CA . PHE B 1 538 ? 17.641 15.188 19.453 1 91.06 538 PHE B CA 1
ATOM 8706 C C . PHE B 1 538 ? 18.359 13.961 18.906 1 91.06 538 PHE B C 1
ATOM 8708 O O . PHE B 1 538 ? 19.125 14.055 17.953 1 91.06 538 PHE B O 1
ATOM 8715 N N . ILE B 1 539 ? 18.25 12.828 19.594 1 78.12 539 ILE B N 1
ATOM 8716 C CA . ILE B 1 539 ? 18.891 11.578 19.203 1 78.12 539 ILE B CA 1
ATOM 8717 C C . ILE B 1 539 ? 17.828 10.539 18.859 1 78.12 539 ILE B C 1
ATOM 8719 O O . ILE B 1 539 ? 16.859 10.367 19.609 1 78.12 539 ILE B O 1
#

Sequence (1078 aa):
MRSVTKNSLTSDIRNVDLSKIELANSLERALSASEELLKENKELRSIISKFINKKDGIFNESSDIKKVHEKSSIDKIVLQSDVLNFSNINHYSIKHEALLKEALRNTREMYFFVKASLSNINNKVLENDAIERLISLNVDIKKLYNDGSIWRIGELKKLSNFIQQKIYTLQNPNDCNKTKFMVCNLDKGCGFGCQLHHVAFCFYMALGSNRTLLFDKDGIDWRYSKKGWKSVFQPISNCSYEKHAKDKPSVTWSGVRGIRNNDIVIRIPIIDYISPKPEFVPLALPKELSDKMIELHSFPTAYFTGQILSYAMRHNDEYEKEFSKYTKEVPFTKSPIVGIHIRRTDKIGTEASFHDITEYMNHAEIFFREKEIEMDNKVDRKVFIATDDSTVITDLRKKYPNYTFYGDENIASNAGVGKRYDDTSLHGTFSSQVSRMAYELMQVESPDDAGYNYVSIDDVYYFGGQQSHNLKAIKSHKGLTKEEISFEKNALIGISGNHWNGWSKGVLVDGNHESGLFPSYKVVEDWKTVEMPVFSGFIMRSVTKNSLTSDIRNVDLSKIELANSLERALSASEELLKENKELRSIISKFINKKDGIFNESSDIKKVHEKSSIDKIVLQSDVLNFSNINHYSIKHEALLKEALRNTREMYFFVKASLSNINNKVLENDAIERLISLNVDIKKLYNDGSIWRIGELKKLSNFIQQKIYTLQNPNDCNKTKFMVCNLDKGCGFGCQLHHVAFCFYMALGSNRTLLFDKDGIDWRYSKKGWKSVFQPISNCSYEKHAKDKPSVTWSGVRGIRNNDIVIRIPIIDYISPKPEFVPLALPKELSDKMIELHSFPTAYFTGQILSYAMRHNDEYEKEFSKYTKEVPFTKSPIVGIHIRRTDKIGTEASFHDITEYMNHAEIFFREKEIEMDNKVDRKVFIATDDSTVITDLRKKYPNYTFYGDENIASNAGVGKRYDDTSLHGTFSSQVSRMAYELMQVESPDDAGYNYVSIDDVYYFGGQQSHNLKAIKSHKGLTKEEISFEKNALIGISGNHWNGWSKGVLVDGNHESGLFPSYKVVEDWKTVEMPVFSGFI

Solvent-accessible surface area (backbone atoms only — not comparable to full-atom values): 59994 Å² total; per-residue (Å²): 142,88,86,78,84,87,74,75,86,79,65,70,84,65,65,71,62,52,60,57,51,50,51,50,49,50,42,49,48,48,49,49,50,32,50,53,35,48,52,51,35,52,54,40,50,52,57,49,53,64,61,57,71,71,67,72,80,73,93,82,86,86,88,71,94,75,82,80,79,87,65,72,88,65,63,85,56,74,71,60,78,80,64,71,72,48,53,92,63,34,62,48,47,87,57,46,55,55,44,46,51,49,45,49,52,42,50,51,39,46,44,27,26,52,53,52,61,37,64,72,66,77,42,68,68,60,38,52,52,51,48,52,53,43,44,51,50,48,42,46,48,48,53,51,54,52,48,34,38,70,50,46,26,55,51,45,50,55,50,50,52,49,51,52,48,41,53,49,48,52,24,44,58,95,49,56,83,80,52,42,37,27,33,34,68,55,63,63,90,62,55,70,36,51,50,52,51,50,51,40,49,46,48,32,54,12,47,47,66,66,30,26,54,36,35,47,74,59,25,46,62,22,64,88,33,88,74,14,48,64,64,43,18,42,75,73,32,81,58,46,26,78,81,54,44,66,90,48,67,69,45,70,65,38,49,82,74,52,86,56,91,81,58,41,29,33,34,53,70,61,64,88,74,51,60,57,67,64,75,45,40,47,63,36,30,43,47,66,48,37,68,60,38,55,58,62,27,81,39,39,48,45,32,51,53,8,49,49,42,54,60,56,60,34,59,24,73,70,40,44,54,54,51,52,58,58,54,66,74,47,68,74,83,61,62,50,42,36,37,36,47,51,85,67,51,90,45,51,77,72,84,35,78,84,71,62,72,62,65,59,48,54,54,51,49,52,51,51,52,36,49,21,62,72,65,71,40,91,67,75,48,36,33,39,49,35,25,79,44,53,64,54,58,56,51,44,51,68,75,38,68,84,47,47,78,44,61,50,71,84,46,26,79,67,68,73,63,78,69,72,39,68,72,38,38,38,33,30,34,43,83,34,47,52,45,42,50,33,54,15,41,40,34,57,53,15,65,45,71,39,57,79,35,53,47,53,80,71,36,56,90,79,56,93,74,37,56,89,54,39,27,29,23,75,40,61,44,79,48,90,52,88,59,33,44,62,48,49,57,66,39,44,30,34,60,74,35,55,66,70,42,34,38,23,34,30,27,32,67,60,88,87,46,54,66,26,33,42,61,48,77,35,44,43,82,48,82,46,65,30,78,25,76,68,51,62,85,76,129,135,78,81,75,81,71,75,79,68,67,78,73,66,66,73,63,58,58,58,54,52,50,52,49,52,51,36,48,50,48,47,51,51,30,49,51,36,45,52,48,31,52,50,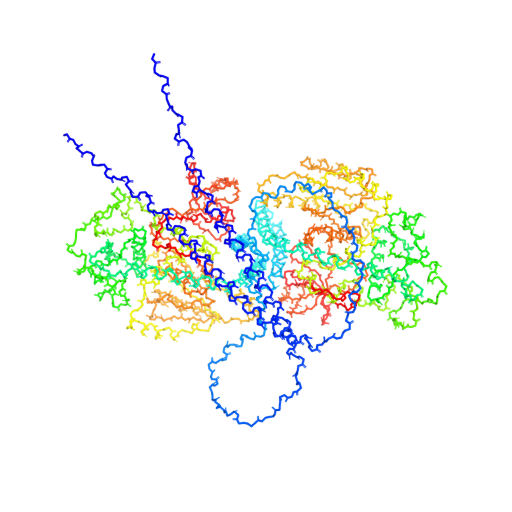39,48,50,49,40,47,62,51,49,68,67,72,67,82,77,90,78,82,82,86,84,83,77,83,83,86,90,79,84,91,80,74,86,74,82,71,65,77,82,66,70,73,52,56,92,62,32,59,48,45,87,56,45,54,56,42,44,52,49,45,51,52,41,52,52,38,47,43,24,26,51,53,51,60,37,64,72,66,76,43,66,69,61,40,52,52,50,50,53,53,43,44,52,51,47,44,45,47,48,52,50,54,52,48,31,38,71,50,46,26,54,51,45,50,54,49,51,52,50,51,53,49,42,52,49,47,52,24,45,57,95,51,55,83,80,52,43,35,28,34,35,68,55,61,64,91,64,57,71,37,51,49,52,49,50,49,40,49,45,46,31,52,13,46,47,66,68,31,26,55,35,35,47,74,59,25,46,64,23,65,90,33,87,73,13,46,64,64,44,18,41,74,73,34,82,58,46,26,77,82,55,46,66,90,46,67,67,47,70,66,40,48,81,74,54,88,55,91,81,58,40,29,34,34,53,69,61,65,86,73,52,62,57,68,66,75,45,40,48,66,34,32,46,47,66,47,36,69,60,36,55,58,61,25,85,39,40,48,44,31,50,53,9,50,50,42,54,61,57,58,34,59,24,72,68,39,44,54,55,49,52,58,57,52,66,73,47,69,75,82,61,62,50,41,37,38,36,47,51,86,70,51,90,47,52,79,73,83,35,79,84,73,61,71,62,65,58,47,55,54,50,49,53,51,52,51,36,47,20,62,72,64,71,40,90,67,74,50,36,34,39,49,35,26,77,46,54,62,53,58,56,51,44,51,68,75,39,68,84,46,46,80,42,60,51,71,85,48,27,80,66,68,74,62,78,69,75,39,66,73,39,39,39,35,32,35,43,83,35,48,53,45,44,50,31,54,15,39,40,35,55,52,16,67,44,71,41,56,79,36,54,45,52,80,70,37,55,88,80,56,92,72,37,57,88,55,39,26,29,23,75,40,61,42,78,47,89,51,89,60,33,44,64,48,48,56,66,37,44,30,35,61,74,37,55,66,72,41,34,37,24,33,31,27,31,67,60,90,85,47,54,65,26,33,40,62,47,76,36,45,42,83,47,82,46,66,30,79,24,75,68,50,60,84,77,127

Radius of gyration: 35.72 Å; Cα contacts (8 Å, |Δi|>4): 1626; chains: 2; bounding box: 102×114×91 Å

Secondary structure (DSSP, 8-state):
-------GGGSGGGSHHHHHHHHHHHHHHHHHHHHHHHHHHHHHHHHHHHHHTT--S--------------SGGGGG---S------TT-SS-TTHHHHHHHHHHHHHHHHHHHHHHHHTTT-HHHHHHHHHHHHHHHHHHHHHHHTTHHHHHHHHHHHHHHHHHHHHHHHS-S-GGG--EEEE-----S-HHHHHHHHHHHHHHHHHHT-EEEEGGGGTT-TT-TT-GGGTB--S-SS-IIIIITTS-EEE--TTT---TT--EEEEPPGGG-SSPPTTSTTPEEHHHHHHHHHH-S-HHHHHHHHHHHHHTPBPHHHHHHHHHHHTTS-TTSS-EEEEEE--STTBTTTB----HHHHHHHHHHHHHHHHHHHTS----EEEEEES-THHHHHHHHH-TTSEEE--TTTGGG----S--SSEEEEE-TTSHHHHHHHHHHHHHSSS--TTSEEESS-----TT----EEEESS-B--SSTTBPPB-TT-EEEEEEE-SSSEEEEEESSTT--EEEEEGGGEEE---EE--GGGTT--/------GGGGGGSGGGHHHHHHHHHHHHHHHHHHHHHHHHHHHHHHHHHHHHTTS-S-----------------------S------TT-SS-TTHHHHHHHHHHHHHHHHHHHHHHHHTTT-HHHHHHHHHHHHHHHHHHHHHHHTTHHHHHHHHHHHHHHHHHHHHHHHS-S-GGG--EEEE-----S-HHHHHHHHHHHHHHHHHHT-EEEEGGGGTT-TT-TT-GGGTB--S-SS-IIIIITTS-EEE--TTT---TT--EEEEPPGGG-SSPPTTSTTEEEHHHHHHHHHH-S-HHHHHHHHHHHHHT-B-HHHHHHHHHHHTTS-TTSS-EEEEEE--STTBTTTB----HHHHHHHHHHHHHHHHHHHTS----EEEEEES-THHHHHHHHH-TTSEEE--TTTGGG----S--SSEEEEE-TTSHHHHHHHHHHHHHSSS--TTSEEESS-----TT----EEEESS-B--SSTTBPPB-TT-EEEEEEE-SSSEEEEEESSTT--EEEEEGGGEEE--EEE--GGGTT--

pLDDT: mean 80.43, std 22.59, range [17.56, 98.62]

Organism: Strongyloides stercoralis (NCBI:txid6248)

Foldseek 3Di:
DDPDDPPDDPPPVPPVVVVVVVVVVVVVVVVVVVVVVVVVVVVVVVVVVVVPVVPPDDDDDDDDPDDPPPPPDCPVVPVDDVPFCPVVPDPDGLCVLVVLLLLLVVLLLVLLQLLLVVVVVPDVVVNVVVNLVSLLVNLVSVVVNCVCFVVLLVLLVLVLVLLLVLLQPLQEDPDLQPFAEEEEEQQDPDDPLVSLLSVLQSSLVCLQVSGHYAYDQRQCNRVHDVNGLQVWADRSHPDYCVPHPVPDDEEEDAPVVHDDPPHRYYYYDGLVPHPPDDQSGPQADAPQCVVVLVSFASRSSLQSSLSSSCSSRHTDPVNVVVVVVVCVVDPVVQDDEEEEEAEPDPCDPPLDDHDDPVLQVVVLVSLQSSVCSNVVHHDQAEYEYQYPALVNQVVCCVVPVSHHYDDDSVCNPPPQLAAQQDSYAYEYALSDSSSSNSQSNNCSNYSGHCNPSYHHDYFDHDRVSHDFWKKFFQAWDDDPDPQADGDHGRWIWRWPGDPSNQKTWTFTPDDPRDTHIDGPSRIGTDHHYDHRPSSHDRD/DDPPDPDPPPPPPPVVPVVVVVVVVVVVVVVVVVVVVVVVVVVVVVVVCVVVVVVDDDDDPDDDPDDPDDDDDPDDPCPDDVPFPPVVPDPDGLCVLVVLLLLLVVLLLVLLQLLLVVVVVPDVVVNVVVNLVSLLVNLVSVVVNCVCFVVLLVLLVLVLVLLLVLLQPLQEDPDLQPFAEEEEEQQDPDDPLVSLLSVLQSSLVCLQVSGHYAYDQRQCNRVHDVNGLVVWAPRSHPDYCVPHPVPDDEEEDAPVVHDDPPHRYYYYDGLVPHPPDDQSGPQADAPQCVVVLVSFASRSSLQSSLSSSCSSRHTDPVNVVVVVVVCVVDPVVQDDEEEEEAEPDPCDPPLDDHDDPVLQVVVLVSLQSSVCSNVVHHDQAEYEYQYPALVNQVVCCVVPVSHHYDDPSVCNPPPQLAAAQDSYAYEYALSDSSSSNSQSNNCSNYSGHCNPSYYHRYFDHDRVSHDFWKKFFQAWDDDPDPQADTDHGRWIWRWPGDPSNQKTWTFTPDDPRDTHIDGPSRIGTDHHYDHRPSSHDRD

Nearest PDB structures (foldseek):
  6tkv-assembly1_B  TM=8.469E-01  e=6.575E-43  Homo sapiens
  6vlg-assembly2_B-3  TM=8.547E-01  e=6.032E-42  Mus musculus
  6vlf-assembly1_A  TM=8.271E-01  e=2.157E-41  Mus musculus
  6vld-assembly2_G  TM=8.407E-01  e=1.018E-40  Homo sapiens
  6x5h-assembly1_D-2  TM=8.163E-01  e=6.698E-40  Homo sapiens